Protein AF-0000000082131323 (afdb_homodimer)

Sequence (1550 aa):
MKVPANLNISYGDMDPPDTPPTMSIDKLFPALLECFGIILCGYIAGRANIITSTQAKGLGNFVSKFALPALLFKNMVLLDFGNVIWPFLWSILIAKVSVFFIVCVITLLVASPDTRFSKAGLFSIFATQSNDFALGYPIVEALYKNTHPEYLQYIYLVAPVSLMLLNPIGFAFCEIQKWRDQRDRQQNKLQIVGVVILQVLKNPIVFMVVIGIIFHFILAQKIPAFMEQFVDGLANSFGGAALFYLGLSMVGQLGKLTRSTVVALILLITAKLLVMPLICREMVELLYADHTNTGLNQSSLSNYAFLYGVFPTAPSVAIYAAHYNMELQVVTSGMVLSTFLSAPIMYVSAWLLTIPWMDPKPLMDSLQNVSFNVSIISLVTLILACVGMILWNFVVRQDSFIGHVLTFTLLYGSLYSTYVWPGLIAFSLVLMKRGGELKVAPGFLVIAGWGVPGLVAAVLLITGKRMPDTIDSAFFYGTPQVRRTGESRHSESPLVEHDFVILTLFLTSAEHLHLSCACLQHSAEWGLIDGPQSRHMGFEVPGQCGTGCESTGCLLAQEEQQRQLADRQVARHVLLCLLLTVSLLANLSSCLWWLFNRVPGRLYLELQFFCAVVNYGQGFISFGIFGLDKHLIILPFKKRMSSLWHSMKPEEQPQLVVSDDIMMTCTQFTKYHKEQCVRDIVQKKRCGERMVADTFLGSELVEWLLQVGLSQDRGEALLYGGRLQQGGVLQHITQEYGFQDDELHYRPVSRALLRHRMTEVGYLPTKPETRSLPTMKVPANLNISYGDMDPPDTPPTMSIDKLFPALLECFGIILCGYIAGRANIITSTQAKGLGNFVSKFALPALLFKNMVLLDFGNVIWPFLWSILIAKVSVFFIVCVITLLVASPDTRFSKAGLFSIFATQSNDFALGYPIVEALYKNTHPEYLQYIYLVAPVSLMLLNPIGFAFCEIQKWRDQRDRQQNKLQIVGVVILQVLKNPIVFMVVIGIIFHFILAQKIPAFMEQFVDGLANSFGGAALFYLGLSMVGQLGKLTRSTVVALILLITAKLLVMPLICREMVELLYADHTNTGLNQSSLSNYAFLYGVFPTAPSVAIYAAHYNMELQVVTSGMVLSTFLSAPIMYVSAWLLTIPWMDPKPLMDSLQNVSFNVSIISLVTLILACVGMILWNFVVRQDSFIGHVLTFTLLYGSLYSTYVWPGLIAFSLVLMKRGGELKVAPGFLVIAGWGVPGLVAAVLLITGKRMPDTIDSAFFYGTPQVRRTGESRHSESPLVEHDFVILTLFLTSAEHLHLSCACLQHSAEWGLIDGPQSRHMGFEVPGQCGTGCESTGCLLAQEEQQRQLADRQVARHVLLCLLLTVSLLANLSSCLWWLFNRVPGRLYLELQFFCAVVNYGQGFISFGIFGLDKHLIILPFKKRMSSLWHSMKPEEQPQLVVSDDIMMTCTQFTKYHKEQCVRDIVQKKRCGERMVADTFLGSELVEWLLQVGLSQDRGEALLYGGRLQQGGVLQHITQEYGFQDDELHYRPVSRALLRHRMTEVGYLPTKPETRSLPT

Nearest PDB structures (foldseek):
  8u58-assembly1_C  TM=8.741E-01  e=3.862E-45  Homo sapiens
  8z8z-assembly1_B  TM=8.839E-01  e=7.883E-44  Homo sapiens
  8u5v-assembly1_A  TM=8.794E-01  e=1.775E-43  Homo sapiens
  8u5q-assembly1_C  TM=9.112E-01  e=1.452E-39  Homo sapiens
  8u56-assembly1_A  TM=8.583E-01  e=7.990E-41  Homo sapiens

Foldseek 3Di:
DPLDQPLCLVPPPPDQPPDPALKDLVLQLVLLCLLVVLLQVLQVCDVVPVDDPVNLVVLVCLQQPFLVLLQLLLLLLQDDPVPDDVLLLVLLLVLLVVLLVVQLVVLLVPPDPLFSLLRSLLLSLQQRAFALPQRNLSNCCRMPCVPPVNLNSVSSVNNCSSLPPRNLSSQLSLVVSVCVVVVVPPDDSVNSSVVSVVVSCPRSSNVSSVVSNVNSVVVVSDDDPVCVVVSCVSNVVNHSSVSSSSSNLLHPLQDDADPVLVVSLVVSLCSQQPVSLVSSLVSLCVRVVPPDPPPVVSLSSSLSSSLVSRGHGHPVSLVVCVVSVHPNNSSSNSRSVSNVVSSVSSSLSNCVSRLVSDDPVVLLVVLLVLLLSLLVVLCVQLVQQSVLSVQLLPCLPPPDPVSVLVSLLSNQLSLLLLLCVLLVLLVQLVCCVVPVDRPDDVVVSCCRSRVVSSVLSVVCVVPFDARPPDSDSQARRHLVSLVSSLVSNCVCVVCVVSLVVLVVCLVVVVVCVVVVVPPVVPVVVPDPVPDPPPPPPPPPQLDAPPDAPALPFWQQNVVVVVVLVVCPVSNLSSVLSVLSVVLSVLSNVLSVCVVVPSNDDSVSSSSSSVNSNCSSNSSVVVCVSPVPDCSPHVVVVVVVVVVVVDVVPDDPPPPPPQDPVLLVLLVCCVVPPVVVLLVPFWDWDDTHPRYIYTKGFLLSQLVVCCVVPVDVDSSRSQVSQQSCVVLPQKAFSNNPDGRDNDRGIMHGDDPVVSVVSCVVSVNDDDPDPPPPDDD/DPLDQPLCLVPPPPDQPPDPALKPLVLQLVLLCLLVVLLQVLQVCDVVPVDDPVNLVVLVCLQQPFLVLLQLLLLLLQDDPVPDDVLLLVLLLVLLVVLLVVQLVVLLVPPDPLFSLLCSLLLSLQQRAFALPQRNLSNCCRIPCVPPVNLNSVSSVNNCSSLVPRNLSSQLSLVVSVCVVVVVPPDDSVVSSVVSVVVSCPRSSNVSSVVSNVNSVVVVSDDDPVCVVVSCVSNVVNHSSVSSSSSNLLHPLQDDDDPVLVVSLVVSLCSQQPVSLVSSLVSLCVRVVPPDPPPSVSLSSSLSSSLVSRGGGHCVSLVVCVVSVHPNNSSSNSRSVSNVVSSVSNSLSNCVSRLVSDDVVVLLVVLLVLLLSLLVVLCVQLVQQSVLSVQLLPCLPPPDPVSCLVSLLSNQLSLLLLLCVLLVLLVQLVCCVVPVDRPDDVVVSCCRSRVVSSVLSVVCVVPFDARPPDSDSQARRHLVSLVSSLVSNCVCVVCVVSLVVLVVCLVVVVVCVVVVVPPVVPVVPPDPVPDPPPPPPPPPQLDAPPDFPALVFWQQNVVVVVVLVVCPVSNLSSVLSVLSVVLSVLSNVLSVCVVVPSNDDSVSSSSSSVNSNCSSNSSVVVCVSPVPDCSPHVVVVVVVVVVVVDVVPDDPPPPPPQDPVLLVLLVVCVVPPVVVLLVPFWDWDGTHPRYIYTKGFLLSQLVVCCVVPVDVDSSRSQVSQQSNVVLPQKAFSNNPDGRDNDRGIMHGDDPVVSVVSCVVSVNDDDPPPPPPDDD

Solvent-accessible surface area (backbone atoms only — not comparable to full-atom values): 81586 Å² total; per-residue (Å²): 132,81,73,74,78,66,81,53,49,72,66,70,85,71,68,74,73,91,64,73,73,75,55,40,67,84,35,45,59,19,34,49,41,21,48,53,49,37,18,46,50,18,28,50,33,31,71,68,54,72,30,41,74,64,14,43,47,23,40,46,47,46,32,58,70,46,13,41,36,30,38,41,27,54,52,37,20,54,54,67,77,88,75,62,62,60,52,53,56,50,15,47,50,51,30,41,52,48,52,25,47,52,46,24,52,53,30,55,71,69,43,56,85,88,54,16,42,39,48,19,14,54,52,15,43,48,36,51,35,50,28,44,67,55,54,37,40,58,44,47,44,48,28,22,51,89,68,42,52,73,62,58,56,47,55,68,65,50,51,51,52,43,55,69,58,49,39,41,56,21,46,45,27,36,50,50,39,50,37,63,70,63,68,50,79,78,70,53,72,64,54,52,52,52,50,35,52,50,53,43,56,66,33,53,66,54,39,26,46,53,52,10,46,55,42,17,65,74,43,67,45,49,73,57,70,65,49,40,46,30,40,46,36,32,24,50,16,22,48,33,48,40,28,22,43,51,15,35,66,48,53,82,38,75,62,93,73,50,70,70,46,47,54,52,39,52,52,42,44,43,41,20,54,49,50,35,12,51,40,18,21,51,32,25,53,64,55,41,61,76,69,55,90,54,67,68,62,49,53,44,52,23,50,47,32,26,56,60,23,29,39,27,39,30,73,64,54,42,51,54,20,56,72,67,70,44,66,49,66,52,47,39,31,36,36,49,51,30,48,62,51,26,55,62,50,47,55,52,48,53,46,64,68,43,55,83,76,51,60,67,73,64,41,53,58,48,47,47,50,49,36,38,54,38,13,62,72,8,34,87,65,31,44,58,34,20,50,16,41,52,48,38,70,56,39,66,80,42,98,43,70,66,51,46,52,54,32,45,46,39,22,47,20,39,49,45,17,64,64,38,39,50,55,52,53,53,50,47,53,52,44,22,69,74,60,73,51,71,83,67,60,68,66,59,54,48,42,59,29,46,45,50,25,39,49,54,42,49,52,45,65,71,70,44,53,78,41,81,97,51,79,43,78,78,46,28,37,36,67,66,43,39,50,50,58,38,46,68,59,51,79,49,57,81,44,59,63,46,49,54,48,49,53,49,46,51,61,51,46,63,57,48,63,64,55,61,69,58,57,70,60,59,70,64,68,63,74,72,84,68,78,74,80,71,76,76,66,82,72,71,70,58,45,66,55,66,90,65,50,55,63,91,66,23,51,55,54,47,52,47,51,50,59,64,66,63,67,77,57,61,67,60,51,49,51,49,37,57,58,49,46,52,44,50,50,47,45,43,51,50,34,49,44,58,73,72,36,86,53,60,56,69,66,49,53,53,48,49,46,50,37,40,48,42,69,34,32,46,20,46,54,51,36,71,74,48,58,79,35,53,77,80,38,48,49,51,49,49,50,52,51,47,48,54,51,46,72,69,43,80,79,72,68,65,78,72,79,69,51,70,66,35,48,49,52,37,50,33,38,60,74,72,42,42,67,61,49,46,69,70,57,49,40,81,39,69,30,43,99,55,25,35,34,65,31,30,40,30,40,54,52,34,50,47,32,44,62,65,48,65,20,93,46,67,65,50,20,40,52,51,47,34,32,27,36,74,60,44,46,32,42,35,48,62,66,76,54,76,70,49,80,36,89,44,55,28,26,75,47,55,66,70,58,39,49,52,49,36,36,70,68,65,76,45,84,78,74,79,77,79,76,78,72,85,124,131,80,74,75,79,66,81,54,47,70,65,70,85,70,72,74,72,89,63,74,72,76,52,40,68,84,36,44,59,19,33,48,42,22,50,53,49,37,18,47,51,18,26,50,32,30,72,67,55,72,30,41,76,65,15,42,48,22,41,44,46,46,32,58,70,46,13,42,36,30,38,41,27,54,52,36,18,55,54,67,77,86,74,60,63,61,50,53,56,51,15,47,49,53,30,40,52,50,51,26,48,52,44,24,52,52,32,55,70,69,42,55,86,89,53,18,41,40,47,20,13,52,51,15,43,48,36,49,35,49,28,42,68,58,54,38,41,57,44,48,45,48,29,22,52,88,68,43,53,73,61,58,57,47,56,69,66,49,52,51,51,41,54,69,58,49,39,44,55,22,46,45,28,37,51,52,38,49,37,64,69,62,68,50,77,79,71,53,72,65,56,51,52,53,52,34,52,51,54,41,56,65,32,53,66,54,38,26,45,53,52,10,47,56,42,17,66,73,46,68,46,47,72,57,71,64,51,39,46,31,39,46,36,32,24,49,16,22,47,31,47,39,27,21,43,53,15,36,66,48,54,82,39,75,64,92,74,49,70,70,47,48,53,52,37,54,54,43,43,42,39,19,55,47,49,36,12,52,41,18,20,51,34,26,54,64,55,39,62,77,71,55,91,54,68,68,62,48,52,44,51,22,52,49,32,25,55,58,24,30,38,27,38,29,72,65,55,40,52,51,21,56,74,68,68,45,68,51,66,53,45,40,31,38,35,48,52,28,50,63,51,26,55,62,51,47,55,52,50,53,46,63,68,42,55,83,74,49,59,66,72,63,42,53,58,48,48,47,49,48,37,37,54,38,13,63,72,8,35,87,64,30,45,58,35,19,51,16,42,51,49,38,70,57,38,66,78,41,98,42,72,66,52,47,53,54,32,45,46,40,22,45,20,39,48,45,17,64,63,40,39,49,56,52,51,53,50,47,52,52,42,23,68,73,60,72,50,71,82,68,61,67,65,59,53,49,42,58,30,45,46,52,25,38,49,54,43,48,50,45,67,72,71,45,54,78,42,81,97,51,77,42,78,78,45,27,36,36,66,66,44,40,50,49,57,38,47,68,57,50,78,48,56,81,44,58,63,46,50,52,47,46,52,49,46,50,60,51,47,64,57,46,63,63,55,61,68,56,56,68,62,59,70,64,68,62,75,72,84,70,77,76,81,71,77,72,68,81,72,71,70,57,45,65,56,66,90,63,49,56,63,92,66,23,49,54,52,48,51,48,52,50,58,65,64,62,68,78,57,59,68,61,51,46,51,50,36,56,59,50,46,53,42,51,52,47,47,43,50,51,35,48,44,58,74,73,36,85,53,59,54,71,66,49,53,54,47,49,47,50,35,40,48,41,68,35,34,45,20,46,54,51,34,71,75,46,59,78,35,53,79,80,38,48,49,52,50,49,50,50,51,48,48,55,51,46,72,70,44,80,81,73,69,64,77,71,78,68,50,71,65,34,48,49,51,36,51,33,38,60,74,73,43,40,68,60,49,48,70,71,57,50,40,81,39,69,29,43,97,55,25,36,32,66,30,29,39,30,40,53,51,35,52,46,31,45,61,64,47,66,21,92,47,68,67,50,19,41,51,52,46,34,33,27,36,74,58,46,48,32,42,35,48,64,66,79,55,76,69,49,81,36,88,43,54,27,27,75,48,57,67,69,58,41,50,52,48,37,37,70,69,65,76,45,82,79,74,79,78,78,78,78,73,86,125

Secondary structure (DSSP, 8-state):
----SS------S--------SS-GGGHHHHHHHHHHHHHHHHHHHHTTSS-HHHHHHHHHHIIIIIHHHHHHHHHHH--GGG--HHHHHHHHHHHHHHHHHHHHHHHHHS-TTTHHHHHHHHHHHHH-B-IIIIIHHHHHHHHTTT-GGGGGHHHHHHHIIIIIIHHHHHHHHHHHHHHHHT-TT--HHHHHHHHHHHHHH-HHHHHHHHHHHHHHHTTT---HHHHHHHHHHHHTHHHHHHHHHHHHTTT------HHHHHHHHHHHHIIIIIHHHHHHHHHHHHHTTT---HHHHHHHHHHHHHHHTPPBPTHHHHHHHHHT-SHHHHHHHHHHHHHHHHHHHHHHHHHHHGGGS-HHHHHHHHHHHHHHHHHHTTTTSHHHHHHHHHHHHHTTS--HHHHHHHHHHHHHHHHHHHHHHHHHHHHHHHHHHHSS--S-HHHHHIIIIIHHHHHHHHHHHH--PPTT---GGGTTHHHHHHHHHHHHHTTGGGHHHHHHHHHHHHHHHHHTTTHHHHTTGGG------------------EE--S---TTT-HHHHHHHHHHHS---HHHHHHHHHHHHHHHHHHHHHHHHHHH-SS--HHHHHHHHHHHHHHHHHHHHHIIIIIT-IIIIIHHHHHHHHHHHHHHS-S--------HHHHHHHHHHHHHTHHHHHHHH-EEEE-SSSEEEEEEEHHHHHHHHHHHTS-SSHHHHHHHHHHHHHTTSEEESSS-S---SSS-EEEEPPHHHHHHHHHHTTSS-----------/----SS------S--------SS-GGGHHHHHHHHHHHHHHHHHHHHTTSS-HHHHHHHHHHIIIIIHHHHHHHHHHH--GGG--HHHHHHHHHHHHHHHHHHHHHHHHHS-TTTHHHHHHHHHHHHH-B-IIIIIHHHHHHHHTTT-GGGGGHHHHHHHIIIIIIHHHHHHHHHHHHHHHHT-TT--HHHHHHHHHHHHHH-HHHHHHHHHHHHHHHTTT---HHHHHHHHHHHHTHHHHHHHHHHHHTTT------HHHHHHHHHHHHIIIIIHHHHHHHHHHHHHTTT---HHHHHHHHHHHHHHHTPPBPTHHHHHHHHHT-SHHHHHHHHHHHHHHHHHHHHHHHHHHHGGGS-HHHHHHHHHHHHHHHHHHTTTTSHHHHHHHHHHHHHTTS--HHHHHHHHHHHHHHHHHHHHHHHHHHHHHHHHHHHSS--S-HHHHHIIIIIHHHHHHHHHHHH--PPTT---GGGTTHHHHHHHHHHHHHTTGGGHHHHHHHHHHHHHHHHHHHHHHHHTTGGG------------------EE--S---TTT-HHHHHHHHHHHS---HHHHHHHHHHHHHHHHHHHHHHHHHHH-SS--HHHHHHHHHHHHHHHHHHHHHIIIIIT-IIIIIHHHHHHHHHHHHHHS-S--------HHHHHHHHHHHHHTHHHHHHHH-EEEE-SSSEEEEEEEHHHHHHHHHHHTS-SSHHHHHHHHHHHHHTTSEEESSS-S---SSS-EEEEPPHHHHHHHHHHTTSS-----------

pLDDT: mean 80.76, std 19.0, range [19.61, 98.25]

Organism: Oncorhynchus tshawytscha (NCBI:txid74940)

Structure (mmCIF, N/CA/C/O backbone):
data_AF-0000000082131323-model_v1
#
loop_
_entity.id
_entity.type
_entity.pdbx_description
1 polymer 'DEP domain-containing protein'
#
loop_
_atom_site.group_PDB
_atom_site.id
_atom_site.type_symbol
_atom_site.label_atom_id
_atom_site.label_alt_id
_atom_site.label_comp_id
_atom_site.label_asym_id
_atom_site.label_entity_id
_atom_site.label_seq_id
_atom_site.pdbx_PDB_ins_code
_atom_site.Cartn_x
_atom_site.Cartn_y
_atom_site.Cartn_z
_atom_site.occupancy
_atom_site.B_iso_or_equiv
_atom_site.auth_seq_id
_atom_site.auth_comp_id
_atom_site.auth_asym_id
_atom_site.auth_atom_id
_atom_site.pdbx_PDB_model_num
ATOM 1 N N . MET A 1 1 ? 35.719 58.781 8.688 1 19.61 1 MET A N 1
ATOM 2 C CA . MET A 1 1 ? 35.969 57.531 9.375 1 19.61 1 MET A CA 1
ATOM 3 C C . MET A 1 1 ? 35.344 56.344 8.609 1 19.61 1 MET A C 1
ATOM 5 O O . MET A 1 1 ? 34.125 56.344 8.375 1 19.61 1 MET A O 1
ATOM 9 N N . LYS A 1 2 ? 36.156 55.875 7.625 1 24.67 2 LYS A N 1
ATOM 10 C CA . LYS A 1 2 ? 35.938 54.812 6.648 1 24.67 2 LYS A CA 1
ATOM 11 C C . LYS A 1 2 ? 35.469 53.531 7.328 1 24.67 2 LYS A C 1
ATOM 13 O O . LYS A 1 2 ? 36.188 52.969 8.148 1 24.67 2 LYS A O 1
ATOM 18 N N . VAL A 1 3 ? 34.219 53.531 7.695 1 27.92 3 VAL A N 1
ATOM 19 C CA . VAL A 1 3 ? 33.625 52.375 8.289 1 27.92 3 VAL A CA 1
ATOM 20 C C . VAL A 1 3 ? 33.969 51.125 7.465 1 27.92 3 VAL A C 1
ATOM 22 O O . VAL A 1 3 ? 33.719 51.094 6.258 1 27.92 3 VAL A O 1
ATOM 25 N N . PRO A 1 4 ? 35.188 50.469 7.766 1 27.73 4 PRO A N 1
ATOM 26 C CA . PRO A 1 4 ? 35.719 49.281 7.051 1 27.73 4 PRO A CA 1
ATOM 27 C C . PRO A 1 4 ? 34.625 48.312 6.641 1 27.73 4 PRO A C 1
ATOM 29 O O . PRO A 1 4 ? 33.625 48.125 7.367 1 27.73 4 PRO A O 1
ATOM 32 N N . ALA A 1 5 ? 34.438 48.094 5.445 1 32.84 5 ALA A N 1
ATOM 33 C CA . ALA A 1 5 ? 33.562 47.344 4.551 1 32.84 5 ALA A CA 1
ATOM 34 C C . ALA A 1 5 ? 33.438 45.875 4.977 1 32.84 5 ALA A C 1
ATOM 36 O O . ALA A 1 5 ? 32.656 45.125 4.406 1 32.84 5 ALA A O 1
ATOM 37 N N . ASN A 1 6 ? 34.688 45.281 5.375 1 31.05 6 ASN A N 1
ATOM 38 C CA . ASN A 1 6 ? 34.719 43.875 5.742 1 31.05 6 ASN A CA 1
ATOM 39 C C . ASN A 1 6 ? 33.781 43.594 6.914 1 31.05 6 ASN A C 1
ATOM 41 O O . ASN A 1 6 ? 33.938 44.156 7.988 1 31.05 6 ASN A O 1
ATOM 45 N N . LEU A 1 7 ? 32.594 43.469 6.734 1 34.78 7 LEU A N 1
ATOM 46 C CA . LEU A 1 7 ? 31.828 42.906 7.844 1 34.78 7 LEU A CA 1
ATOM 47 C C . LEU A 1 7 ? 32.656 41.938 8.664 1 34.78 7 LEU A C 1
ATOM 49 O O . LEU A 1 7 ? 32.812 40.781 8.289 1 34.78 7 LEU A O 1
ATOM 53 N N . ASN A 1 8 ? 33.875 42.312 9.141 1 32.25 8 ASN A N 1
ATOM 54 C CA . ASN A 1 8 ? 34.75 41.625 10.078 1 32.25 8 ASN A CA 1
ATOM 55 C C . ASN A 1 8 ? 33.938 41.062 11.266 1 32.25 8 ASN A C 1
ATOM 57 O O . ASN A 1 8 ? 33.625 41.812 12.203 1 32.25 8 ASN A O 1
ATOM 61 N N . ILE A 1 9 ? 32.875 40.344 11.031 1 37.09 9 ILE A N 1
ATOM 62 C CA . ILE A 1 9 ? 32.531 39.531 12.211 1 37.09 9 ILE A CA 1
ATOM 63 C C . ILE A 1 9 ? 33.812 39.062 12.906 1 37.09 9 ILE A C 1
ATOM 65 O 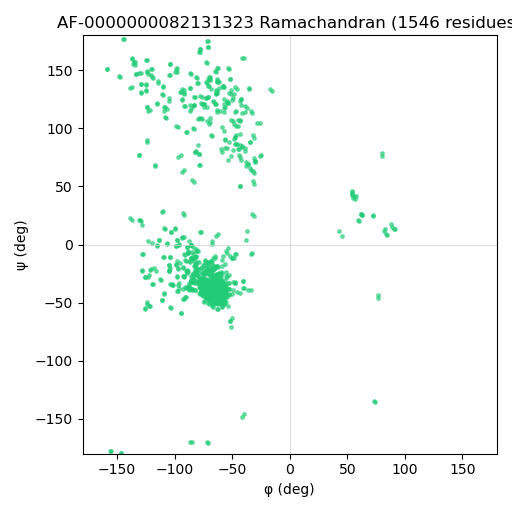O . ILE A 1 9 ? 34.625 38.344 12.312 1 37.09 9 ILE A O 1
ATOM 69 N N . SER A 1 10 ? 34.562 39.938 13.531 1 34.53 10 SER A N 1
ATOM 70 C CA . SER A 1 10 ? 35.719 39.531 14.305 1 34.53 10 SER A CA 1
ATOM 71 C C . SER A 1 10 ? 35.531 38.156 14.93 1 34.53 10 SER A C 1
ATOM 73 O O . SER A 1 10 ? 34.656 37.969 15.781 1 34.53 10 SER A O 1
ATOM 75 N N . TYR A 1 11 ? 35.625 37.125 14.102 1 35.34 11 TYR A N 1
ATOM 76 C CA . TYR A 1 11 ? 35.625 35.781 14.648 1 35.34 11 TYR A CA 1
ATOM 77 C C . TYR A 1 11 ? 36.75 35.594 15.68 1 35.34 11 TYR A C 1
ATOM 79 O O . TYR A 1 11 ? 37.875 36.031 15.453 1 35.34 11 TYR A O 1
ATOM 87 N N . GLY A 1 12 ? 36.656 35.938 16.922 1 32.91 12 GLY A N 1
ATOM 88 C CA . GLY A 1 12 ? 37.719 35.438 17.797 1 32.91 12 GLY A CA 1
ATOM 89 C C . GLY A 1 12 ? 38.5 34.281 17.188 1 32.91 12 GLY A C 1
ATOM 90 O O . GLY A 1 12 ? 38.031 33.625 16.266 1 32.91 12 GLY A O 1
ATOM 91 N N . ASP A 1 13 ? 39.906 34.312 17.25 1 35.41 13 ASP A N 1
ATOM 92 C CA . ASP A 1 13 ? 41 33.438 16.875 1 35.41 13 ASP A CA 1
ATOM 93 C C . ASP A 1 13 ? 40.594 31.969 17.031 1 35.41 13 ASP A C 1
ATOM 95 O O . ASP A 1 13 ? 41.438 31.094 17.188 1 35.41 13 ASP A O 1
ATOM 99 N N . MET A 1 14 ? 39.438 31.609 17.594 1 35.5 14 MET A N 1
ATOM 100 C CA . MET A 1 14 ? 39.438 30.156 17.75 1 35.5 14 MET A CA 1
ATOM 101 C C . MET A 1 14 ? 39.375 29.453 16.406 1 35.5 14 MET A C 1
ATOM 103 O O . MET A 1 14 ? 38.5 29.75 15.57 1 35.5 14 MET A O 1
ATOM 107 N N . ASP A 1 15 ? 40.5 29.078 15.836 1 37.09 15 ASP A N 1
ATOM 108 C CA . ASP A 1 15 ? 40.656 28.172 14.703 1 37.09 15 ASP A CA 1
ATOM 109 C C . ASP A 1 15 ? 39.469 27.188 14.617 1 37.09 15 ASP A C 1
ATOM 111 O O . ASP A 1 15 ? 39.125 26.562 15.609 1 37.09 15 ASP A O 1
ATOM 115 N N . PRO A 1 16 ? 38.562 27.375 13.719 1 44.47 16 PRO A N 1
ATOM 116 C CA . PRO A 1 16 ? 37.531 26.359 13.602 1 44.47 16 PRO A CA 1
ATOM 117 C C . PRO A 1 16 ? 38.094 24.938 13.672 1 44.47 16 PRO A C 1
ATOM 119 O O . PRO A 1 16 ? 39.156 24.672 13.094 1 44.47 16 PRO A O 1
ATOM 122 N N . PRO A 1 17 ? 37.938 24.219 14.711 1 42.12 17 PRO A N 1
ATOM 123 C CA . PRO A 1 17 ? 38.5 22.859 14.672 1 42.12 17 PRO A CA 1
ATOM 124 C C . PRO A 1 17 ? 38.156 22.141 13.367 1 42.12 17 PRO A C 1
ATOM 126 O O . PRO A 1 17 ? 37.156 22.422 12.727 1 42.12 17 PRO A O 1
ATOM 129 N N . ASP A 1 18 ? 39.094 21.781 12.477 1 45.31 18 ASP A N 1
ATOM 130 C CA . ASP A 1 18 ? 39.031 20.844 11.359 1 45.31 18 ASP A CA 1
ATOM 131 C C . ASP A 1 18 ? 38.094 19.688 11.68 1 45.31 18 ASP A C 1
ATOM 133 O O . ASP A 1 18 ? 38.5 18.531 11.672 1 45.31 18 ASP A O 1
ATOM 137 N N . THR A 1 19 ? 37.125 19.859 12.539 1 50.41 19 THR A N 1
ATOM 138 C CA . THR A 1 19 ? 36.375 18.672 12.922 1 50.41 19 THR A CA 1
ATOM 139 C C . THR A 1 19 ? 35.344 18.312 11.859 1 50.41 19 THR A C 1
ATOM 141 O O . THR A 1 19 ? 34.625 19.188 11.383 1 50.41 19 THR A O 1
ATOM 144 N N . PRO A 1 20 ? 35.531 17.234 11.078 1 54.41 20 PRO A N 1
ATOM 145 C CA . PRO A 1 20 ? 34.562 16.719 10.117 1 54.41 20 PRO A CA 1
ATOM 146 C C . PRO A 1 20 ? 33.125 16.875 10.586 1 54.41 20 PRO A C 1
ATOM 148 O O . PRO A 1 20 ? 32.844 16.859 11.789 1 54.41 20 PRO A O 1
ATOM 151 N N . PRO A 1 21 ? 32.281 17.359 9.656 1 60.94 21 PRO A N 1
ATOM 152 C CA . PRO A 1 21 ? 30.891 17.578 10.016 1 60.94 21 PRO A CA 1
ATOM 153 C C . PRO A 1 21 ? 30.266 16.375 10.703 1 60.94 21 PRO A C 1
ATOM 155 O O . PRO A 1 21 ? 30.453 15.242 10.266 1 60.94 21 PRO A O 1
ATOM 158 N N . THR A 1 22 ? 29.719 16.656 11.867 1 71.12 22 THR A N 1
ATOM 159 C CA . THR A 1 22 ? 29.125 15.641 12.719 1 71.12 22 THR A CA 1
ATOM 160 C C . THR A 1 22 ? 27.797 15.156 12.133 1 71.12 22 THR A C 1
ATOM 162 O O . THR A 1 22 ? 27.312 14.086 12.5 1 71.12 22 THR A O 1
ATOM 165 N N . MET A 1 23 ? 27.188 15.938 11.125 1 79.81 23 MET A N 1
ATOM 166 C CA . MET A 1 23 ? 25.969 15.484 10.477 1 79.81 23 MET A CA 1
ATOM 167 C C . MET A 1 23 ? 25.766 16.156 9.125 1 79.81 23 MET A C 1
ATOM 169 O O . MET A 1 23 ? 26.312 17.234 8.883 1 79.81 23 MET A O 1
ATOM 173 N N . SER A 1 24 ? 25.109 15.469 8.211 1 87.12 24 SER A N 1
ATOM 174 C CA . SER A 1 24 ? 24.766 16.047 6.918 1 87.12 24 SER A CA 1
ATOM 175 C C . SER A 1 24 ? 23.5 16.891 7.008 1 87.12 24 SER A C 1
ATOM 177 O O . SER A 1 24 ? 22.453 16.531 6.477 1 87.12 24 SER A O 1
ATOM 179 N N . ILE A 1 25 ? 23.641 18.109 7.496 1 88.69 25 ILE A N 1
ATOM 180 C CA . ILE A 1 25 ? 22.5 18.969 7.812 1 88.69 25 ILE A CA 1
ATOM 181 C C . ILE A 1 25 ? 21.797 19.391 6.527 1 88.69 25 ILE A C 1
ATOM 183 O O . ILE A 1 25 ? 20.594 19.641 6.531 1 88.69 25 ILE A O 1
ATOM 187 N N . ASP A 1 26 ? 22.5 19.391 5.383 1 87.5 26 ASP A N 1
ATOM 188 C CA . ASP A 1 26 ? 21.922 19.781 4.098 1 87.5 26 ASP A CA 1
ATOM 189 C C . ASP A 1 26 ? 20.922 18.734 3.6 1 87.5 26 ASP A C 1
ATOM 191 O O . ASP A 1 26 ? 20.078 19.031 2.75 1 87.5 26 ASP A O 1
ATOM 195 N N . LYS A 1 27 ? 20.984 17.594 4.195 1 92.12 27 LYS A N 1
ATOM 196 C CA . LYS A 1 27 ? 20.109 16.516 3.758 1 92.12 27 LYS A CA 1
ATOM 197 C C . LYS A 1 27 ? 18.859 16.438 4.625 1 92.12 27 LYS A C 1
ATOM 199 O O . LYS A 1 27 ? 17.953 15.656 4.352 1 92.12 27 LYS A O 1
ATOM 204 N N . LEU A 1 28 ? 18.797 17.312 5.562 1 93.06 28 LEU A N 1
ATOM 205 C CA . LEU A 1 28 ? 17.656 17.266 6.469 1 93.06 28 LEU A CA 1
ATOM 206 C C . LEU A 1 28 ? 16.375 17.719 5.758 1 93.06 28 LEU A C 1
ATOM 208 O O . LEU A 1 28 ? 15.336 17.062 5.863 1 93.06 28 LEU A O 1
ATOM 212 N N . PHE A 1 29 ? 16.484 18.781 5.008 1 93.31 29 PHE A N 1
ATOM 213 C CA . PHE A 1 29 ? 15.289 19.328 4.359 1 93.31 29 PHE A CA 1
ATOM 214 C C . PHE A 1 29 ? 14.734 18.328 3.34 1 93.31 29 PHE A C 1
ATOM 216 O O . PHE A 1 29 ? 13.547 18.031 3.35 1 93.31 29 PHE A O 1
ATOM 223 N N . PRO A 1 30 ? 15.57 17.766 2.432 1 93.69 30 PRO A N 1
ATOM 224 C CA . PRO A 1 30 ? 15.047 16.75 1.5 1 93.69 30 PRO A CA 1
ATOM 225 C C . PRO A 1 30 ? 14.414 15.562 2.211 1 93.69 30 PRO A C 1
ATOM 227 O O . PRO A 1 30 ? 13.422 15.008 1.734 1 93.69 30 PRO A O 1
ATOM 230 N N . ALA A 1 31 ? 14.969 15.242 3.309 1 95.19 31 ALA A N 1
ATOM 231 C CA . ALA A 1 31 ? 14.43 14.117 4.074 1 95.19 31 ALA A CA 1
ATOM 232 C C . ALA A 1 31 ? 13.07 14.461 4.668 1 95.19 31 ALA A C 1
ATOM 234 O O . ALA A 1 31 ? 12.164 13.625 4.676 1 95.19 31 ALA A O 1
ATOM 235 N N . LEU A 1 32 ? 12.969 15.609 5.215 1 95 32 LEU A N 1
ATOM 236 C CA . LEU A 1 32 ? 11.688 16.062 5.766 1 95 32 LEU A CA 1
ATOM 237 C C . LEU A 1 32 ? 10.641 16.172 4.668 1 95 32 LEU A C 1
ATOM 239 O O . LEU A 1 32 ? 9.477 15.836 4.879 1 95 32 LEU A O 1
ATOM 243 N N . LEU A 1 33 ? 11.102 16.688 3.547 1 93.81 33 LEU A N 1
ATOM 244 C CA . LEU A 1 33 ? 10.18 16.797 2.424 1 93.81 33 LEU A CA 1
ATOM 245 C C . LEU A 1 33 ? 9.695 15.43 1.977 1 93.81 33 LEU A C 1
ATOM 247 O O . LEU A 1 33 ? 8.539 15.266 1.581 1 93.81 33 LEU A O 1
ATOM 251 N N . GLU A 1 34 ? 10.562 14.508 1.986 1 95.69 34 GLU A N 1
ATOM 252 C CA . GLU A 1 34 ? 10.172 13.133 1.663 1 95.69 34 GLU A CA 1
ATOM 253 C C . GLU A 1 34 ? 9.094 12.625 2.617 1 95.69 34 GLU A C 1
ATOM 255 O O . GLU A 1 34 ? 8.039 12.172 2.178 1 95.69 34 GLU A O 1
ATOM 260 N N . CYS A 1 35 ? 9.328 12.711 3.896 1 95.75 35 CYS A N 1
ATOM 261 C CA . CYS A 1 35 ? 8.43 12.141 4.895 1 95.75 35 CYS A CA 1
ATOM 262 C C . CYS A 1 35 ? 7.102 12.891 4.918 1 95.75 35 CYS A C 1
ATOM 264 O O . CYS A 1 35 ? 6.043 12.289 4.707 1 95.75 35 CYS A O 1
ATOM 266 N N . PHE A 1 36 ? 7.156 14.141 4.996 1 94.5 36 PHE A N 1
ATOM 267 C CA . PHE A 1 36 ? 5.934 14.914 5.18 1 94.5 36 PHE A CA 1
ATOM 268 C C . PHE A 1 36 ? 5.254 15.18 3.842 1 94.5 36 PHE A C 1
ATOM 270 O O . PHE A 1 36 ? 4.039 15.391 3.789 1 94.5 36 PHE A O 1
ATOM 277 N N . GLY A 1 37 ? 6.062 15.242 2.73 1 94.62 37 GLY A N 1
ATOM 278 C CA . GLY A 1 37 ? 5.445 15.289 1.415 1 94.62 37 GLY A CA 1
ATOM 279 C C . GLY A 1 37 ? 4.586 14.07 1.117 1 94.62 37 GLY A C 1
ATOM 280 O O . GLY A 1 37 ? 3.475 14.203 0.6 1 94.62 37 GLY A O 1
ATOM 281 N N . ILE A 1 38 ? 5.07 12.906 1.463 1 97.62 38 ILE A N 1
ATOM 282 C CA . ILE A 1 38 ? 4.324 11.68 1.218 1 97.62 38 ILE A CA 1
ATOM 283 C C . ILE A 1 38 ? 3.117 11.609 2.152 1 97.62 38 ILE A C 1
ATOM 285 O O . ILE A 1 38 ? 2.033 11.188 1.748 1 97.62 38 ILE A O 1
ATOM 289 N N . ILE A 1 39 ? 3.297 12.008 3.412 1 96.75 39 ILE A N 1
ATOM 290 C CA . ILE A 1 39 ? 2.178 12.078 4.348 1 96.75 39 ILE A CA 1
ATOM 291 C C . ILE A 1 39 ? 1.089 12.984 3.785 1 96.75 39 ILE A C 1
ATOM 293 O O . ILE A 1 39 ? -0.096 12.648 3.834 1 96.75 39 ILE A O 1
ATOM 297 N N . LEU A 1 40 ? 1.467 14.086 3.211 1 93.69 40 LEU A N 1
ATOM 298 C CA . LEU A 1 40 ? 0.516 15.023 2.633 1 93.69 40 LEU A CA 1
ATOM 299 C C . LEU A 1 40 ? -0.211 14.406 1.445 1 93.69 40 LEU A C 1
ATOM 301 O O . LEU A 1 40 ? -1.412 14.625 1.266 1 93.69 40 LEU A O 1
ATOM 305 N N . CYS A 1 41 ? 0.486 13.664 0.617 1 96.44 41 CYS A N 1
ATOM 306 C CA . CYS A 1 41 ? -0.154 12.961 -0.489 1 96.44 41 CYS A CA 1
ATOM 307 C C . CYS A 1 41 ? -1.228 12 0.02 1 96.44 41 CYS A C 1
ATOM 309 O O . CYS A 1 41 ? -2.326 11.945 -0.535 1 96.44 41 CYS A O 1
ATOM 311 N N . GLY A 1 42 ? -0.846 11.266 1.078 1 97.19 42 GLY A N 1
ATOM 312 C CA . GLY A 1 42 ? -1.835 10.383 1.678 1 97.19 42 GLY A CA 1
ATOM 313 C C . GLY A 1 42 ? -3.041 11.125 2.225 1 97.19 42 GLY A C 1
ATOM 314 O O . GLY A 1 42 ? -4.18 10.703 2.016 1 97.19 42 GLY A O 1
ATOM 315 N N . TYR A 1 43 ? -2.785 12.203 2.883 1 94.12 43 TYR A N 1
ATOM 316 C CA . TYR A 1 43 ? -3.857 13.008 3.459 1 94.12 43 TYR A CA 1
ATOM 317 C C . TYR A 1 43 ? -4.781 13.547 2.371 1 94.12 43 TYR A C 1
ATOM 319 O O . TYR A 1 43 ? -6.004 13.492 2.508 1 94.12 43 TYR A O 1
ATOM 327 N N . ILE A 1 44 ? -4.258 14.023 1.282 1 92.5 44 ILE A N 1
ATOM 328 C CA . ILE A 1 44 ? -5.023 14.562 0.165 1 92.5 44 ILE A CA 1
ATOM 329 C C . ILE A 1 44 ? -5.836 13.445 -0.491 1 92.5 44 ILE A C 1
ATOM 331 O O . ILE A 1 44 ? -6.996 13.641 -0.85 1 92.5 44 ILE A O 1
ATOM 335 N N . ALA A 1 45 ? -5.242 12.297 -0.611 1 95.81 45 ALA A N 1
ATOM 336 C CA . ALA A 1 45 ? -5.941 11.156 -1.205 1 95.81 45 ALA A CA 1
ATOM 337 C C . ALA A 1 45 ? -7.16 10.766 -0.376 1 95.81 45 ALA A C 1
ATOM 339 O O . ALA A 1 45 ? -8.203 10.398 -0.927 1 95.81 45 ALA A O 1
ATOM 340 N N . GLY A 1 46 ? -7.004 10.781 0.931 1 92.44 46 GLY A N 1
ATOM 341 C CA . GLY A 1 46 ? -8.133 10.477 1.8 1 92.44 46 GLY A CA 1
ATOM 342 C C . GLY A 1 46 ? -9.211 11.539 1.771 1 92.44 46 GLY A C 1
ATOM 343 O O . GLY A 1 46 ? -10.398 11.227 1.67 1 92.44 46 GLY A O 1
ATOM 344 N N . ARG A 1 47 ? -8.797 12.758 1.775 1 86.56 47 ARG A N 1
ATOM 345 C CA . ARG A 1 47 ? -9.742 13.875 1.805 1 86.56 47 ARG A CA 1
ATOM 346 C C . ARG A 1 47 ? -10.508 13.977 0.489 1 86.56 47 ARG A C 1
ATOM 348 O O . ARG A 1 47 ? -11.672 14.367 0.475 1 86.56 47 ARG A O 1
ATOM 355 N N . ALA A 1 48 ? -9.836 13.656 -0.567 1 85.81 48 ALA A N 1
ATOM 356 C CA . ALA A 1 48 ? -10.453 13.711 -1.889 1 85.81 48 ALA A CA 1
ATOM 357 C C . ALA A 1 48 ? -11.195 12.414 -2.207 1 85.81 48 ALA A C 1
ATOM 359 O O . ALA A 1 48 ? -11.727 12.25 -3.307 1 85.81 48 ALA A O 1
ATOM 360 N N . ASN A 1 49 ? -11.164 11.5 -1.323 1 85.81 49 ASN A N 1
ATOM 361 C CA . ASN A 1 49 ? -11.852 10.219 -1.452 1 85.81 49 ASN A CA 1
ATOM 362 C C . ASN A 1 49 ? -11.312 9.406 -2.627 1 85.81 49 ASN A C 1
ATOM 364 O O . ASN A 1 49 ? -12.062 8.688 -3.287 1 85.81 49 ASN A O 1
ATOM 368 N N . ILE A 1 50 ? -10.141 9.695 -2.932 1 91.25 50 ILE A N 1
ATOM 369 C CA . ILE A 1 50 ? -9.453 8.812 -3.867 1 91.25 50 ILE A CA 1
ATOM 370 C C . ILE A 1 50 ? -9.305 7.422 -3.248 1 91.25 50 ILE A C 1
ATOM 372 O O . ILE A 1 50 ? -9.445 6.41 -3.938 1 91.25 50 ILE A O 1
ATOM 376 N N . ILE A 1 51 ? -8.953 7.461 -1.988 1 93.69 51 ILE A N 1
ATOM 377 C CA . ILE A 1 51 ? -8.93 6.27 -1.147 1 93.69 51 ILE A CA 1
ATOM 378 C C . ILE A 1 51 ? -9.812 6.484 0.081 1 93.69 51 ILE A C 1
ATOM 380 O O . ILE A 1 51 ? -9.539 7.363 0.902 1 93.69 51 ILE A O 1
ATOM 384 N N . THR A 1 52 ? -10.789 5.703 0.195 1 88.44 52 THR A N 1
ATOM 385 C CA . THR A 1 52 ? -11.711 5.828 1.315 1 88.44 52 THR A CA 1
ATOM 386 C C . THR A 1 52 ? -11.109 5.223 2.582 1 88.44 52 THR A C 1
ATOM 388 O O . THR A 1 52 ? -10.078 4.551 2.525 1 88.44 52 THR A O 1
ATOM 391 N N . SER A 1 53 ? -11.734 5.477 3.691 1 86.88 53 SER A N 1
ATOM 392 C CA . SER A 1 53 ? -11.25 4.988 4.977 1 86.88 53 SER A CA 1
ATOM 393 C C . SER A 1 53 ? -11.211 3.465 5.008 1 86.88 53 SER A C 1
ATOM 395 O O . SER A 1 53 ? -10.289 2.873 5.582 1 86.88 53 SER A O 1
ATOM 397 N N . THR A 1 54 ? -12.18 2.857 4.395 1 84.5 54 THR A N 1
ATOM 398 C CA . THR A 1 54 ? -12.211 1.399 4.34 1 84.5 54 THR A CA 1
ATOM 399 C C . THR A 1 54 ? -11.094 0.866 3.447 1 84.5 54 THR A C 1
ATOM 401 O O . THR A 1 54 ? -10.438 -0.123 3.787 1 84.5 54 THR A O 1
ATOM 404 N N . GLN A 1 55 ? -10.961 1.517 2.352 1 90.88 55 GLN A N 1
ATOM 405 C CA . GLN A 1 55 ? -9.891 1.124 1.436 1 90.88 55 GLN A CA 1
ATOM 406 C C . GLN A 1 55 ? -8.516 1.308 2.076 1 90.88 55 GLN A C 1
ATOM 408 O O . GLN A 1 55 ? -7.598 0.53 1.817 1 90.88 55 GLN A O 1
ATOM 413 N N . ALA A 1 56 ? -8.422 2.324 2.91 1 94.38 56 ALA A N 1
ATOM 414 C CA . ALA A 1 56 ? -7.16 2.629 3.576 1 94.38 56 ALA A CA 1
ATOM 415 C C . ALA A 1 56 ? -6.727 1.48 4.48 1 94.38 56 ALA A C 1
ATOM 417 O O . ALA A 1 56 ? -5.531 1.273 4.703 1 94.38 56 ALA A O 1
ATOM 418 N N . LYS A 1 57 ? -7.633 0.688 4.953 1 91.44 57 LYS A N 1
ATOM 419 C CA . LYS A 1 57 ? -7.312 -0.448 5.812 1 91.44 57 LYS A CA 1
ATOM 420 C C . LYS A 1 57 ? -6.492 -1.492 5.062 1 91.44 57 LYS A C 1
ATOM 422 O O . LYS A 1 57 ? -5.668 -2.188 5.656 1 91.44 57 LYS A O 1
ATOM 427 N N . GLY A 1 58 ? -6.754 -1.607 3.777 1 94.5 58 GLY A N 1
ATOM 428 C CA . GLY A 1 58 ? -5.945 -2.514 2.975 1 94.5 58 GLY A CA 1
ATOM 429 C C . GLY A 1 58 ? -4.473 -2.154 2.969 1 94.5 58 GLY A C 1
ATOM 430 O O . GLY A 1 58 ? -3.615 -3.027 3.119 1 94.5 58 GLY A O 1
ATOM 431 N N . LEU A 1 59 ? -4.219 -0.885 2.797 1 96.31 59 LEU A N 1
ATOM 432 C CA . LEU A 1 59 ? -2.846 -0.4 2.846 1 96.31 59 LEU A CA 1
ATOM 433 C C . LEU A 1 59 ? -2.25 -0.584 4.238 1 96.31 59 LEU A C 1
ATOM 435 O O . LEU A 1 59 ? -1.084 -0.96 4.375 1 96.31 59 LEU A O 1
ATOM 439 N N . GLY A 1 60 ? -3.043 -0.333 5.227 1 95.19 60 GLY A N 1
ATOM 440 C CA . GLY A 1 60 ? -2.602 -0.527 6.602 1 95.19 60 GLY A CA 1
ATOM 441 C C . GLY A 1 60 ? -2.225 -1.964 6.91 1 95.19 60 GLY A C 1
ATOM 442 O O . GLY A 1 60 ? -1.198 -2.219 7.543 1 95.19 60 GLY A O 1
ATOM 443 N N . ASN A 1 61 ? -2.998 -2.887 6.488 1 95.31 61 ASN A N 1
ATOM 444 C CA . ASN A 1 61 ? -2.727 -4.301 6.719 1 95.31 61 ASN A CA 1
ATOM 445 C C . ASN A 1 61 ? -1.488 -4.766 5.961 1 95.31 61 ASN A C 1
ATOM 447 O O . ASN A 1 61 ? -0.711 -5.578 6.469 1 95.31 61 ASN A O 1
ATOM 451 N N . PHE A 1 62 ? -1.347 -4.305 4.777 1 97.25 62 PHE A N 1
ATOM 452 C CA . PHE A 1 62 ? -0.141 -4.617 4.02 1 97.25 62 PHE A CA 1
ATOM 453 C C . PHE A 1 62 ? 1.104 -4.145 4.766 1 97.25 62 PHE A C 1
ATOM 455 O O . PHE A 1 62 ? 2.07 -4.898 4.906 1 97.25 62 PHE A O 1
ATOM 462 N N . VAL A 1 63 ? 1.045 -2.9 5.242 1 96.31 63 VAL A N 1
ATOM 463 C CA . VAL A 1 63 ? 2.188 -2.264 5.887 1 96.31 63 VAL A CA 1
ATOM 464 C C . VAL A 1 63 ? 2.479 -2.951 7.219 1 96.31 63 VAL A C 1
ATOM 466 O O . VAL A 1 63 ? 3.631 -3.277 7.516 1 96.31 63 VAL A O 1
ATOM 469 N N . SER A 1 64 ? 1.518 -3.273 7.98 1 93.56 64 SER A N 1
ATOM 470 C CA . SER A 1 64 ? 1.698 -3.736 9.352 1 93.56 64 SER A CA 1
ATOM 471 C C . SER A 1 64 ? 1.952 -5.238 9.398 1 93.56 64 SER A C 1
ATOM 473 O O . SER A 1 64 ? 2.711 -5.719 10.25 1 93.56 64 SER A O 1
ATOM 475 N N . LYS A 1 65 ? 1.389 -5.992 8.477 1 94.75 65 LYS A N 1
ATOM 476 C CA . LYS A 1 65 ? 1.437 -7.445 8.617 1 94.75 65 LYS A CA 1
ATOM 477 C C . LYS A 1 65 ? 2.459 -8.055 7.66 1 94.75 65 LYS A C 1
ATOM 479 O O . LYS A 1 65 ? 2.877 -9.203 7.844 1 94.75 65 LYS A O 1
ATOM 484 N N . PHE A 1 66 ? 2.848 -7.309 6.676 1 96.56 66 PHE A N 1
ATOM 485 C CA . PHE A 1 66 ? 3.73 -7.941 5.699 1 96.56 66 PHE A CA 1
ATOM 486 C C . PHE A 1 66 ? 5.008 -7.129 5.523 1 96.56 66 PHE A C 1
ATOM 488 O O . PHE A 1 66 ? 6.109 -7.637 5.754 1 96.56 66 PHE A O 1
ATOM 495 N N . ALA A 1 67 ? 4.93 -5.844 5.195 1 97.12 67 ALA A N 1
ATOM 496 C CA . ALA A 1 67 ? 6.102 -5.031 4.891 1 97.12 67 ALA A CA 1
ATOM 497 C C . ALA A 1 67 ? 6.941 -4.789 6.145 1 97.12 67 ALA A C 1
ATOM 499 O O . ALA A 1 67 ? 8.164 -4.953 6.121 1 97.12 67 ALA A O 1
ATOM 500 N N . LEU A 1 68 ? 6.277 -4.383 7.234 1 94.69 68 LEU A N 1
ATOM 501 C CA . LEU A 1 68 ? 6.98 -4.051 8.469 1 94.69 68 LEU A CA 1
ATOM 502 C C . LEU A 1 68 ? 7.676 -5.281 9.047 1 94.69 68 LEU A C 1
ATOM 504 O O . LEU A 1 68 ? 8.852 -5.219 9.422 1 94.69 68 LEU A O 1
ATOM 508 N N . PRO A 1 69 ? 7.004 -6.414 9.156 1 94.31 69 PRO A N 1
ATOM 509 C CA . PRO A 1 69 ? 7.688 -7.609 9.664 1 94.31 69 PRO A CA 1
ATOM 510 C C . PRO A 1 69 ? 8.922 -7.977 8.844 1 94.31 69 PRO A C 1
ATOM 512 O O . PRO A 1 69 ? 9.938 -8.383 9.398 1 94.31 69 PRO A O 1
ATOM 515 N N . ALA A 1 70 ? 8.82 -7.836 7.543 1 96.38 70 ALA A N 1
ATOM 516 C CA . ALA A 1 70 ? 9.977 -8.125 6.691 1 96.38 70 ALA A CA 1
ATOM 517 C C . ALA A 1 70 ? 11.125 -7.168 6.977 1 96.38 70 ALA A C 1
ATOM 519 O O . ALA A 1 70 ? 12.289 -7.578 7.023 1 96.38 70 ALA A O 1
ATOM 520 N N . LEU A 1 71 ? 10.805 -5.898 7.141 1 94.88 71 LEU A N 1
ATOM 521 C CA . LEU A 1 71 ? 11.805 -4.879 7.438 1 94.88 71 LEU A CA 1
ATOM 522 C C . LEU A 1 71 ? 12.5 -5.172 8.766 1 94.88 71 LEU A C 1
ATOM 524 O O . LEU A 1 71 ? 13.727 -5.105 8.852 1 94.88 71 LEU A O 1
ATOM 528 N N . LEU A 1 72 ? 11.719 -5.473 9.805 1 94.06 72 LEU A N 1
ATOM 529 C CA . LEU A 1 72 ? 12.266 -5.75 11.133 1 94.06 72 LEU A CA 1
ATOM 530 C C . LEU A 1 72 ? 13.086 -7.031 11.125 1 94.06 72 LEU A C 1
ATOM 532 O O . LEU A 1 72 ? 14.172 -7.086 11.719 1 94.06 72 LEU A O 1
ATOM 536 N N . PHE A 1 73 ? 12.555 -8.055 10.461 1 95.19 73 PHE A N 1
ATOM 537 C CA . PHE A 1 73 ? 13.273 -9.312 10.367 1 95.19 73 PHE A CA 1
ATOM 538 C C . PHE A 1 73 ? 14.648 -9.102 9.742 1 95.19 73 PHE A C 1
ATOM 540 O O . PHE A 1 73 ? 15.664 -9.539 10.297 1 95.19 73 PHE A O 1
ATOM 547 N N . LYS A 1 74 ? 14.695 -8.445 8.625 1 95.44 74 LYS A N 1
ATOM 548 C CA . LYS A 1 74 ? 15.938 -8.195 7.91 1 95.44 74 LYS A CA 1
ATOM 549 C C . LYS A 1 74 ? 16.938 -7.457 8.797 1 95.44 74 LYS A C 1
ATOM 551 O O . LYS A 1 74 ? 18.094 -7.891 8.938 1 95.44 74 LYS A O 1
ATOM 556 N N . ASN A 1 75 ? 16.484 -6.402 9.43 1 91.75 75 ASN A N 1
ATOM 557 C CA . ASN A 1 75 ? 17.406 -5.543 10.156 1 91.75 75 ASN A CA 1
ATOM 558 C C . ASN A 1 75 ? 17.844 -6.176 11.477 1 91.75 75 ASN A C 1
ATOM 560 O O . ASN A 1 75 ? 18.969 -5.961 11.945 1 91.75 75 ASN A O 1
ATOM 564 N N . MET A 1 76 ? 17 -6.996 12.07 1 93.19 76 MET A N 1
ATOM 565 C CA . MET A 1 76 ? 17.391 -7.707 13.289 1 93.19 76 MET A CA 1
ATOM 566 C C . MET A 1 76 ? 18.422 -8.789 12.992 1 93.19 76 MET A C 1
ATOM 568 O O . MET A 1 76 ? 19.344 -9.008 13.773 1 93.19 76 MET A O 1
ATOM 572 N N . VAL A 1 77 ? 18.203 -9.445 11.883 1 95.06 77 VAL A N 1
ATOM 573 C CA . VAL A 1 77 ? 19.156 -10.492 11.5 1 95.06 77 VAL A CA 1
ATOM 574 C C . VAL A 1 77 ? 20.516 -9.875 11.219 1 95.06 77 VAL A C 1
ATOM 576 O O . VAL A 1 77 ? 21.547 -10.445 11.586 1 95.06 77 VAL A O 1
ATOM 579 N N . LEU A 1 78 ? 20.547 -8.711 10.625 1 93.69 78 LEU A N 1
ATOM 580 C CA . LEU A 1 78 ? 21.781 -8.094 10.164 1 93.69 78 LEU A CA 1
ATOM 581 C C . LEU A 1 78 ? 22.406 -7.242 11.266 1 93.69 78 LEU A C 1
ATOM 583 O O . LEU A 1 78 ? 23.484 -6.688 11.086 1 93.69 78 LEU A O 1
ATOM 587 N N . LEU A 1 79 ? 21.797 -7.129 12.391 1 91.06 79 LEU A N 1
ATOM 588 C CA . LEU A 1 79 ? 22.25 -6.281 13.492 1 91.06 79 LEU A CA 1
ATOM 589 C C . LEU A 1 79 ? 23.656 -6.672 13.938 1 91.06 79 LEU A C 1
ATOM 591 O O . LEU A 1 79 ? 23.984 -7.859 13.984 1 91.06 79 LEU A O 1
ATOM 595 N N . ASP A 1 80 ? 24.484 -5.645 14.148 1 89.56 80 ASP A N 1
ATOM 596 C CA . ASP A 1 80 ? 25.828 -5.859 14.688 1 89.56 80 ASP A CA 1
ATOM 597 C C . ASP A 1 80 ? 25.922 -5.391 16.141 1 89.56 80 ASP A C 1
ATOM 599 O O . ASP A 1 80 ? 26.047 -4.195 16.406 1 89.56 80 ASP A O 1
ATOM 603 N N . PHE A 1 81 ? 26.016 -6.246 17.078 1 86.25 81 PHE A N 1
ATOM 604 C CA . PHE A 1 81 ? 26.047 -5.934 18.5 1 86.25 81 PHE A CA 1
ATOM 605 C C . PHE A 1 81 ? 27.422 -5.461 18.938 1 86.25 81 PHE A C 1
ATOM 607 O O . PHE A 1 81 ? 27.594 -4.887 20.016 1 86.25 81 PHE A O 1
ATOM 614 N N . GLY A 1 82 ? 28.391 -5.703 18.094 1 83 82 GLY A N 1
ATOM 615 C CA . GLY A 1 82 ? 29.766 -5.34 18.438 1 83 82 GLY A CA 1
ATOM 616 C C . GLY A 1 82 ? 29.984 -3.84 18.516 1 83 82 GLY A C 1
ATOM 617 O O . GLY A 1 82 ? 30.812 -3.365 19.281 1 83 82 GLY A O 1
ATOM 618 N N . ASN A 1 83 ? 29.172 -3.123 17.828 1 82.25 83 ASN A N 1
ATOM 619 C CA . ASN A 1 83 ? 29.391 -1.682 17.75 1 82.25 83 ASN A CA 1
ATOM 620 C C . ASN A 1 83 ? 28.328 -0.908 18.516 1 82.25 83 ASN A C 1
ATOM 622 O O . ASN A 1 83 ? 28.141 0.293 18.312 1 82.25 83 ASN A O 1
ATOM 626 N N . VAL A 1 84 ? 27.781 -1.474 19.531 1 88.38 84 VAL A N 1
ATOM 627 C CA . VAL A 1 84 ? 26.688 -0.808 20.25 1 88.38 84 VAL A CA 1
ATOM 628 C C . VAL A 1 84 ? 27.266 -0.015 21.422 1 88.38 84 VAL A C 1
ATOM 630 O O . VAL A 1 84 ? 28.047 -0.54 22.203 1 88.38 84 VAL A O 1
ATOM 633 N N . ILE A 1 85 ? 26.938 1.257 21.438 1 89.19 85 ILE A N 1
ATOM 634 C CA . ILE A 1 85 ? 27.266 2.113 22.578 1 89.19 85 ILE A CA 1
ATOM 635 C C . ILE A 1 85 ? 26.188 1.969 23.641 1 89.19 85 ILE A C 1
ATOM 637 O O . ILE A 1 85 ? 25.188 2.707 23.641 1 89.19 85 ILE A O 1
ATOM 641 N N . TRP A 1 86 ? 26.375 1.218 24.672 1 89.69 86 TRP A N 1
ATOM 642 C CA . TRP A 1 86 ? 25.375 0.814 25.656 1 89.69 86 TRP A CA 1
ATOM 643 C C . TRP A 1 86 ? 24.922 2.01 26.484 1 89.69 86 TRP A C 1
ATOM 645 O O . TRP A 1 86 ? 23.734 2.133 26.797 1 89.69 86 TRP A O 1
ATOM 655 N N . PRO A 1 87 ? 25.828 2.91 26.828 1 91.12 87 PRO A N 1
ATOM 656 C CA . PRO A 1 87 ? 25.359 4.07 27.594 1 91.12 87 PRO A CA 1
ATOM 657 C C . PRO A 1 87 ? 24.297 4.875 26.844 1 91.12 87 PRO A C 1
ATOM 659 O O . PRO A 1 87 ? 23.422 5.48 27.484 1 91.12 87 PRO A O 1
ATOM 662 N N . PHE A 1 88 ? 24.391 4.883 25.547 1 93.5 88 PHE A N 1
ATOM 663 C CA . PHE A 1 88 ? 23.359 5.559 24.781 1 93.5 88 PHE A CA 1
ATOM 664 C C . PHE A 1 88 ? 22 4.895 24.984 1 93.5 88 PHE A C 1
ATOM 666 O O . PHE A 1 88 ? 21 5.574 25.234 1 93.5 88 PHE A O 1
ATOM 673 N N . LEU A 1 89 ? 21.969 3.588 24.922 1 93.19 89 LEU A N 1
ATOM 674 C CA . LEU A 1 89 ? 20.719 2.846 25.094 1 93.19 89 LEU A CA 1
ATOM 675 C C . LEU A 1 89 ? 20.141 3.031 26.484 1 93.19 89 LEU A C 1
ATOM 677 O O . LEU A 1 89 ? 18.938 3.188 26.656 1 93.19 89 LEU A O 1
ATOM 681 N N . TRP A 1 90 ? 20.984 3.062 27.453 1 93.38 90 TRP A N 1
ATOM 682 C CA . TRP A 1 90 ? 20.547 3.291 28.812 1 93.38 90 TRP A CA 1
ATOM 683 C C . TRP A 1 90 ? 20.016 4.707 28.984 1 93.38 90 TRP A C 1
ATOM 685 O O . TRP A 1 90 ? 19.031 4.922 29.719 1 93.38 90 TRP A O 1
ATOM 695 N N . SER A 1 91 ? 20.656 5.621 28.344 1 94.94 91 SER A N 1
ATOM 696 C CA . SER A 1 91 ? 20.203 7.008 28.422 1 94.94 91 SER A CA 1
ATOM 697 C C . SER A 1 91 ? 18.797 7.164 27.875 1 94.94 91 SER A C 1
ATOM 699 O O . SER A 1 91 ? 17.953 7.816 28.484 1 94.94 91 SER A O 1
ATOM 701 N N . ILE A 1 92 ? 18.578 6.559 26.703 1 96 92 ILE A N 1
ATOM 702 C CA . ILE A 1 92 ? 17.266 6.66 26.078 1 96 92 ILE A CA 1
ATOM 703 C C . ILE A 1 92 ? 16.234 5.934 26.938 1 96 92 ILE A C 1
ATOM 705 O O . ILE A 1 92 ? 15.102 6.406 27.094 1 96 92 ILE A O 1
ATOM 709 N N . LEU A 1 93 ? 16.594 4.805 27.547 1 95.56 93 LEU A N 1
ATOM 710 C CA . LEU A 1 93 ? 15.695 4.055 28.406 1 95.56 93 LEU A CA 1
ATOM 711 C C . LEU A 1 93 ? 15.305 4.875 29.625 1 95.56 93 LEU A C 1
ATOM 713 O O . LEU A 1 93 ? 14.117 4.98 29.953 1 95.56 93 LEU A O 1
ATOM 717 N N . ILE A 1 94 ? 16.25 5.449 30.234 1 96.06 94 ILE A N 1
ATOM 718 C CA . ILE A 1 94 ? 15.992 6.242 31.438 1 96.06 94 ILE A CA 1
ATOM 719 C C . ILE A 1 94 ? 15.148 7.461 31.078 1 96.06 94 ILE A C 1
ATOM 721 O O . ILE A 1 94 ? 14.25 7.852 31.828 1 96.06 94 ILE A O 1
ATOM 725 N N . ALA A 1 95 ? 15.484 8.055 29.953 1 97.12 95 ALA A N 1
ATOM 726 C CA . ALA A 1 95 ? 14.703 9.211 29.5 1 97.12 95 ALA A CA 1
ATOM 727 C C . ALA A 1 95 ? 13.242 8.836 29.281 1 97.12 95 ALA A C 1
ATOM 729 O O . ALA A 1 95 ? 12.344 9.531 29.766 1 97.12 95 ALA A O 1
ATOM 730 N N . LYS A 1 96 ? 12.953 7.762 28.594 1 97.31 96 LYS A N 1
ATOM 731 C CA . LYS A 1 96 ? 11.594 7.332 28.297 1 97.31 96 LYS A CA 1
ATOM 732 C C . LYS A 1 96 ? 10.859 6.938 29.578 1 97.31 96 LYS A C 1
ATOM 734 O O . LYS A 1 96 ? 9.68 7.25 29.75 1 97.31 96 LYS A O 1
ATOM 739 N N . VAL A 1 97 ? 11.57 6.27 30.469 1 96.81 97 VAL A N 1
ATOM 740 C CA . VAL A 1 97 ? 10.969 5.863 31.734 1 96.81 97 VAL A CA 1
ATOM 741 C C . VAL A 1 97 ? 10.609 7.102 32.562 1 96.81 97 VAL A C 1
ATOM 743 O O . VAL A 1 97 ? 9.539 7.172 33.156 1 96.81 97 VAL A O 1
ATOM 746 N N . SER A 1 98 ? 11.484 8.039 32.562 1 97.38 98 SER A N 1
ATOM 747 C CA . SER A 1 98 ? 11.258 9.258 33.312 1 97.38 98 SER A CA 1
ATOM 748 C C . SER A 1 98 ? 10.047 10.023 32.812 1 97.38 98 SER A C 1
ATOM 750 O O . SER A 1 98 ? 9.164 10.398 33.594 1 97.38 98 SER A O 1
ATOM 752 N N . VAL A 1 99 ? 9.969 10.227 31.516 1 97.81 99 VAL A N 1
ATOM 753 C CA . VAL A 1 99 ? 8.852 10.969 30.938 1 97.81 99 VAL A CA 1
ATOM 754 C C . VAL A 1 99 ? 7.559 10.188 31.125 1 97.81 99 VAL A C 1
ATOM 756 O O . VAL A 1 99 ? 6.512 10.766 31.422 1 97.81 99 VAL A O 1
ATOM 759 N N . PHE A 1 100 ? 7.629 8.875 30.922 1 98.12 100 PHE A N 1
ATOM 760 C CA . PHE A 1 100 ? 6.469 8.016 31.141 1 98.12 100 PHE A CA 1
ATOM 761 C C . PHE A 1 100 ? 5.918 8.188 32.531 1 98.12 100 PHE A C 1
ATOM 763 O O . PHE A 1 100 ? 4.715 8.391 32.719 1 98.12 100 PHE A O 1
ATOM 770 N N . PHE A 1 101 ? 6.77 8.211 33.5 1 97.25 101 PHE A N 1
ATOM 771 C CA . PHE A 1 101 ? 6.363 8.281 34.906 1 97.25 101 PHE A CA 1
ATOM 772 C C . PHE A 1 101 ? 5.871 9.688 35.25 1 97.25 101 PHE A C 1
ATOM 774 O O . PHE A 1 101 ? 4.926 9.844 36.031 1 97.25 101 PHE A O 1
ATOM 781 N N . ILE A 1 102 ? 6.504 10.672 34.75 1 97.75 102 ILE A N 1
ATOM 782 C CA . ILE A 1 102 ? 6.086 12.055 35 1 97.75 102 ILE A CA 1
ATOM 783 C C . ILE A 1 102 ? 4.668 12.258 34.469 1 97.75 102 ILE A C 1
ATOM 785 O O . ILE A 1 102 ? 3.803 12.766 35.188 1 97.75 102 ILE A O 1
ATOM 789 N N . VAL A 1 103 ? 4.402 11.844 33.219 1 98 103 VAL A N 1
ATOM 790 C CA . VAL A 1 103 ? 3.086 12.016 32.625 1 98 103 VAL A CA 1
ATOM 791 C C . VAL A 1 103 ? 2.064 11.148 33.375 1 98 103 VAL A C 1
ATOM 793 O O . VAL A 1 103 ? 0.934 11.586 33.594 1 98 103 VAL A O 1
ATOM 796 N N . CYS A 1 104 ? 2.465 9.953 33.75 1 97.56 104 CYS A N 1
ATOM 797 C CA . CYS A 1 104 ? 1.589 9.039 34.469 1 97.56 104 CYS A CA 1
ATOM 798 C C . CYS A 1 104 ? 1.162 9.625 35.812 1 97.56 104 CYS A C 1
ATOM 800 O O . CYS A 1 104 ? -0.031 9.703 36.125 1 97.56 104 CYS A O 1
ATOM 802 N N . VAL A 1 105 ? 2.086 10.133 36.594 1 97 105 VAL A N 1
ATOM 803 C CA . VAL A 1 105 ? 1.83 10.641 37.938 1 97 105 VAL A CA 1
ATOM 804 C C . VAL A 1 105 ? 1.002 11.914 37.844 1 97 105 VAL A C 1
ATOM 806 O O . VAL A 1 105 ? 0.034 12.086 38.594 1 97 105 VAL A O 1
ATOM 809 N N . ILE A 1 106 ? 1.328 12.789 36.938 1 96.5 106 ILE A N 1
ATOM 810 C CA . ILE A 1 106 ? 0.585 14.031 36.781 1 96.5 106 ILE A CA 1
ATOM 811 C C . ILE A 1 106 ? -0.853 13.734 36.344 1 96.5 106 ILE A C 1
ATOM 813 O O . ILE A 1 106 ? -1.795 14.344 36.875 1 96.5 106 ILE A O 1
ATOM 817 N N . THR A 1 107 ? -1.042 12.766 35.469 1 96.88 107 THR A N 1
ATOM 818 C CA . THR A 1 107 ? -2.375 12.406 35 1 96.88 107 THR A CA 1
ATOM 819 C C . THR A 1 107 ? -3.197 11.797 36.125 1 96.88 107 THR A C 1
ATOM 821 O O . THR A 1 107 ? -4.383 12.109 36.281 1 96.88 107 THR A O 1
ATOM 824 N N . LEU A 1 108 ? -2.574 10.961 36.969 1 96.12 108 LEU A N 1
ATOM 825 C CA . LEU A 1 108 ? -3.273 10.336 38.094 1 96.12 108 LEU A CA 1
ATOM 826 C C . LEU A 1 108 ? -3.703 11.383 39.094 1 96.12 108 LEU A C 1
ATOM 828 O O . LEU A 1 108 ? -4.742 11.234 39.75 1 96.12 108 LEU A O 1
ATOM 832 N N . LEU A 1 109 ? -2.982 12.445 39.219 1 94.94 109 LEU A N 1
ATOM 833 C CA . LEU A 1 109 ? -3.246 13.469 40.219 1 94.94 109 LEU A CA 1
ATOM 834 C C . LEU A 1 109 ? -4.297 14.461 39.719 1 94.94 109 LEU A C 1
ATOM 836 O O . LEU A 1 109 ? -5.105 14.961 40.5 1 94.94 109 LEU A O 1
ATOM 840 N N . VAL A 1 110 ? -4.383 14.734 38.438 1 92.62 110 VAL A N 1
ATOM 841 C CA . VAL A 1 110 ? -5.191 15.836 37.906 1 92.62 110 VAL A CA 1
ATOM 842 C C . VAL A 1 110 ? -6.477 15.281 37.281 1 92.62 110 VAL A C 1
ATOM 844 O O . VAL A 1 110 ? -7.52 15.938 37.344 1 92.62 110 VAL A O 1
ATOM 847 N N . ALA A 1 111 ? -6.449 14.133 36.688 1 92.44 111 ALA A N 1
ATOM 848 C CA . ALA A 1 111 ? -7.59 13.602 35.969 1 92.44 111 ALA A CA 1
ATOM 849 C C . ALA A 1 111 ? -8.703 13.164 36.906 1 92.44 111 ALA A C 1
ATOM 851 O O . ALA A 1 111 ? -8.453 12.883 38.094 1 92.44 111 ALA A O 1
ATOM 852 N N . SER A 1 112 ? -9.828 13.148 36.375 1 90.5 112 SER A N 1
ATOM 853 C CA . SER A 1 112 ? -10.992 12.703 37.156 1 90.5 112 SER A CA 1
ATOM 854 C C . SER A 1 112 ? -10.867 11.242 37.562 1 90.5 112 SER A C 1
ATOM 856 O O . SER A 1 112 ? -10.367 10.414 36.781 1 90.5 112 SER A O 1
ATOM 858 N N . PRO A 1 113 ? -11.391 10.906 38.656 1 89.44 113 PRO A N 1
ATOM 859 C CA . PRO A 1 113 ? -11.25 9.547 39.188 1 89.44 113 PRO A CA 1
ATOM 860 C C . PRO A 1 113 ? -11.969 8.5 38.344 1 89.44 113 PRO A C 1
ATOM 862 O O . PRO A 1 113 ? -11.602 7.324 38.375 1 89.44 113 PRO A O 1
ATOM 865 N N . ASP A 1 114 ? -12.844 8.922 37.562 1 90.12 114 ASP A N 1
ATOM 866 C CA . ASP A 1 114 ? -13.633 7.957 36.812 1 90.12 114 ASP A CA 1
ATOM 867 C C . ASP A 1 114 ? -12.852 7.457 35.594 1 90.12 114 ASP A C 1
ATOM 869 O O . ASP A 1 114 ? -13.094 6.352 35.094 1 90.12 114 ASP A O 1
ATOM 873 N N . THR A 1 115 ? -11.922 8.297 35.094 1 92.44 115 THR A N 1
ATOM 874 C CA . THR A 1 115 ? -11.219 7.902 33.875 1 92.44 115 THR A CA 1
ATOM 875 C C . THR A 1 115 ? -9.711 8.047 34.062 1 92.44 115 THR A C 1
ATOM 877 O O . THR A 1 115 ? -8.961 8.039 33.094 1 92.44 115 THR A O 1
ATOM 880 N N . ARG A 1 116 ? -9.242 8.062 35.219 1 93.69 116 ARG A N 1
ATOM 881 C CA . ARG A 1 116 ? -7.855 8.445 35.469 1 93.69 116 ARG A CA 1
ATOM 882 C C . ARG A 1 116 ? -6.895 7.336 35.062 1 93.69 116 ARG A C 1
ATOM 884 O O . ARG A 1 116 ? -5.801 7.609 34.562 1 93.69 116 ARG A O 1
ATOM 891 N N . PHE A 1 117 ? -7.25 6.102 35.219 1 94.25 117 PHE A N 1
ATOM 892 C CA . PHE A 1 117 ? -6.324 5.016 34.906 1 94.25 117 PHE A CA 1
ATOM 893 C C . PHE A 1 117 ? -6.156 4.863 33.375 1 94.25 117 PHE A C 1
ATOM 895 O O . PHE A 1 117 ? -5.039 4.664 32.906 1 94.25 117 PHE A O 1
ATOM 902 N N . SER A 1 118 ? -7.238 4.965 32.656 1 95.25 118 SER A N 1
ATOM 903 C CA . SER A 1 118 ? -7.125 4.906 31.203 1 95.25 118 SER A CA 1
ATOM 904 C C . SER A 1 118 ? -6.293 6.066 30.672 1 95.25 118 SER A C 1
ATOM 906 O O . SER A 1 118 ? -5.461 5.875 29.781 1 95.25 118 SER A O 1
ATOM 908 N N . LYS A 1 119 ? -6.52 7.219 31.234 1 97.06 119 LYS A N 1
ATOM 909 C CA . LYS A 1 119 ? -5.758 8.398 30.828 1 97.06 119 LYS A CA 1
ATOM 910 C C . LYS A 1 119 ? -4.281 8.242 31.188 1 97.06 119 LYS A C 1
ATOM 912 O O . LYS A 1 119 ? -3.41 8.547 30.359 1 97.06 119 LYS A O 1
ATOM 917 N N . ALA A 1 120 ? -4.047 7.773 32.344 1 97.62 120 ALA A N 1
ATOM 918 C CA . ALA A 1 120 ? -2.668 7.605 32.812 1 97.62 120 ALA A CA 1
ATOM 919 C C . ALA A 1 120 ? -1.908 6.637 31.906 1 97.62 120 ALA A C 1
ATOM 921 O O . ALA A 1 120 ? -0.739 6.863 31.578 1 97.62 120 ALA A O 1
ATOM 922 N N . GLY A 1 121 ? -2.506 5.551 31.547 1 97.19 121 GLY A N 1
ATOM 923 C CA . GLY A 1 121 ? -1.868 4.57 30.672 1 97.19 121 GLY A CA 1
ATOM 924 C C . GLY A 1 121 ? -1.636 5.082 29.266 1 97.19 121 GLY A C 1
ATOM 925 O O . GLY A 1 121 ? -0.5 5.105 28.797 1 97.19 121 GLY A O 1
ATOM 926 N N . LEU A 1 122 ? -2.645 5.625 28.625 1 97.56 122 LEU A N 1
ATOM 927 C CA . LEU A 1 122 ? -2.592 6.004 27.219 1 97.56 122 LEU A CA 1
ATOM 928 C C . LEU A 1 122 ? -1.769 7.273 27.031 1 97.56 122 LEU A C 1
ATOM 930 O O . LEU A 1 122 ? -1.025 7.398 26.047 1 97.56 122 LEU A O 1
ATOM 934 N N . PHE A 1 123 ? -1.876 8.227 27.938 1 98.25 123 PHE A N 1
ATOM 935 C CA . PHE A 1 123 ? -1.143 9.484 27.812 1 98.25 123 PHE A CA 1
ATOM 936 C C . PHE A 1 123 ? 0.352 9.258 28 1 98.25 123 PHE A C 1
ATOM 938 O O . PHE A 1 123 ? 1.174 9.922 27.359 1 98.25 123 PHE A O 1
ATOM 945 N N . SER A 1 124 ? 0.681 8.359 28.906 1 98.19 124 SER A N 1
ATOM 946 C CA . SER A 1 124 ? 2.088 8.031 29.109 1 98.19 124 SER A CA 1
ATOM 947 C C . SER A 1 124 ? 2.686 7.371 27.859 1 98.19 124 SER A C 1
ATOM 949 O O . SER A 1 124 ? 3.812 7.676 27.469 1 98.19 124 SER A O 1
ATOM 951 N N . ILE A 1 125 ? 1.937 6.488 27.281 1 97.62 125 ILE A N 1
ATOM 952 C CA . ILE A 1 125 ? 2.389 5.852 26.047 1 97.62 125 ILE A CA 1
ATOM 953 C C . ILE A 1 125 ? 2.514 6.895 24.953 1 97.62 125 ILE A C 1
ATOM 955 O O . ILE A 1 125 ? 3.49 6.895 24.188 1 97.62 125 ILE A O 1
ATOM 959 N N . PHE A 1 126 ? 1.605 7.816 24.891 1 98.19 126 PHE A N 1
ATOM 960 C CA . PHE A 1 126 ? 1.594 8.891 23.906 1 98.19 126 PHE A CA 1
ATOM 961 C C . PHE A 1 126 ? 2.859 9.734 24 1 98.19 126 PHE A C 1
ATOM 963 O O . PHE A 1 126 ? 3.455 10.086 22.984 1 98.19 126 PHE A O 1
ATOM 970 N N . ALA A 1 127 ? 3.291 9.977 25.156 1 97.94 127 ALA A N 1
ATOM 971 C CA . ALA A 1 127 ? 4.398 10.898 25.391 1 97.94 127 ALA A CA 1
ATOM 972 C C . ALA A 1 127 ? 5.742 10.211 25.172 1 97.94 127 ALA A C 1
ATOM 974 O O . ALA A 1 127 ? 6.777 10.867 25.062 1 97.94 127 ALA A O 1
ATOM 975 N N . THR A 1 128 ? 5.75 8.891 25.031 1 97.12 128 THR A N 1
ATOM 976 C CA . THR A 1 128 ? 7.051 8.227 25.031 1 97.12 128 THR A CA 1
ATOM 977 C C . THR A 1 128 ? 7.219 7.355 23.781 1 97.12 128 THR A C 1
ATOM 979 O O . THR A 1 128 ? 8.344 7.066 23.375 1 97.12 128 THR A O 1
ATOM 982 N N . GLN A 1 129 ? 6.188 6.871 23.234 1 95.62 129 GLN A N 1
ATOM 983 C CA . GLN A 1 129 ? 6.316 6.004 22.078 1 95.62 129 GLN A CA 1
ATOM 984 C C . GLN A 1 129 ? 6.449 6.816 20.781 1 95.62 129 GLN A C 1
ATOM 986 O O . GLN A 1 129 ? 5.562 7.605 20.453 1 95.62 129 GLN A O 1
ATOM 991 N N . SER A 1 130 ? 7.527 6.648 20.094 1 95.38 130 SER A N 1
ATOM 992 C CA . SER A 1 130 ? 7.84 7.445 18.906 1 95.38 130 SER A CA 1
ATOM 993 C C . SER A 1 130 ? 7.598 6.652 17.625 1 95.38 130 SER A C 1
ATOM 995 O O . SER A 1 130 ? 7.602 5.418 17.656 1 95.38 130 SER A O 1
ATOM 997 N N . ASN A 1 131 ? 7.344 7.348 16.531 1 95.19 131 ASN A N 1
ATOM 998 C CA . ASN A 1 131 ? 7.266 6.758 15.195 1 95.19 131 ASN A CA 1
ATOM 999 C C . ASN A 1 131 ? 8.656 6.5 14.617 1 95.19 131 ASN A C 1
ATOM 1001 O O . ASN A 1 131 ? 9.086 7.203 13.695 1 95.19 131 ASN A O 1
ATOM 1005 N N . ASP A 1 132 ? 9.281 5.48 15.031 1 94.19 132 ASP A N 1
ATOM 1006 C CA . ASP A 1 132 ? 10.695 5.199 14.797 1 94.19 132 ASP A CA 1
ATOM 1007 C C . ASP A 1 132 ? 10.93 4.73 13.359 1 94.19 132 ASP A C 1
ATOM 1009 O O . ASP A 1 132 ? 11.867 5.184 12.695 1 94.19 132 ASP A O 1
ATOM 1013 N N . PHE A 1 133 ? 10.125 3.984 12.859 1 92.31 133 PHE A N 1
ATOM 1014 C CA . PHE A 1 133 ? 10.43 3.271 11.625 1 92.31 133 PHE A CA 1
ATOM 1015 C C . PHE A 1 133 ? 9.953 4.062 10.414 1 92.31 133 PHE A C 1
ATOM 1017 O O . PHE A 1 133 ? 10.695 4.23 9.445 1 92.31 133 PHE A O 1
ATOM 1024 N N . ALA A 1 134 ? 8.75 4.562 10.453 1 92.25 134 ALA A N 1
ATOM 1025 C CA . ALA A 1 134 ? 8.195 5.242 9.289 1 92.25 134 ALA A CA 1
ATOM 1026 C C . ALA A 1 134 ? 8.797 6.633 9.117 1 92.25 134 ALA A C 1
ATOM 1028 O O . ALA A 1 134 ? 9.117 7.047 8 1 92.25 134 ALA A O 1
ATOM 1029 N N . LEU A 1 135 ? 8.961 7.305 10.211 1 94.25 135 LEU A N 1
ATOM 1030 C CA . LEU A 1 135 ? 9.422 8.688 10.133 1 94.25 135 LEU A CA 1
ATOM 1031 C C . LEU A 1 135 ? 10.852 8.812 10.633 1 94.25 135 LEU A C 1
ATOM 1033 O O . LEU A 1 135 ? 11.688 9.453 9.992 1 94.25 135 LEU A O 1
ATOM 1037 N N . GLY A 1 136 ? 11.195 8.203 11.648 1 95.19 136 GLY A N 1
ATOM 1038 C CA . GLY A 1 136 ? 12.508 8.344 12.273 1 95.19 136 GLY A CA 1
ATOM 1039 C C . GLY A 1 136 ? 13.633 7.801 11.414 1 95.19 136 GLY A C 1
ATOM 1040 O O . GLY A 1 136 ? 14.641 8.477 11.203 1 95.19 136 GLY A O 1
ATOM 1041 N N . TYR A 1 137 ? 13.484 6.664 10.898 1 93.94 137 TYR A N 1
ATOM 1042 C CA . TYR A 1 137 ? 14.57 5.984 10.203 1 93.94 137 TYR A CA 1
ATOM 1043 C C . TYR A 1 137 ? 15 6.77 8.969 1 93.94 137 TYR A C 1
ATOM 1045 O O . TYR A 1 137 ? 16.188 7.012 8.773 1 93.94 137 TYR A O 1
ATOM 1053 N N . PRO A 1 138 ? 14.094 7.156 8.117 1 93.06 138 PRO A N 1
ATOM 1054 C CA . PRO A 1 138 ? 14.539 7.902 6.934 1 93.06 138 PRO A CA 1
ATOM 1055 C C . PRO A 1 138 ? 15.266 9.195 7.293 1 93.06 138 PRO A C 1
ATOM 1057 O O . PRO A 1 138 ? 16.188 9.602 6.59 1 93.06 138 PRO A O 1
ATOM 1060 N N . ILE A 1 139 ? 14.875 9.82 8.32 1 95.25 139 ILE A N 1
ATOM 1061 C CA . ILE A 1 139 ? 15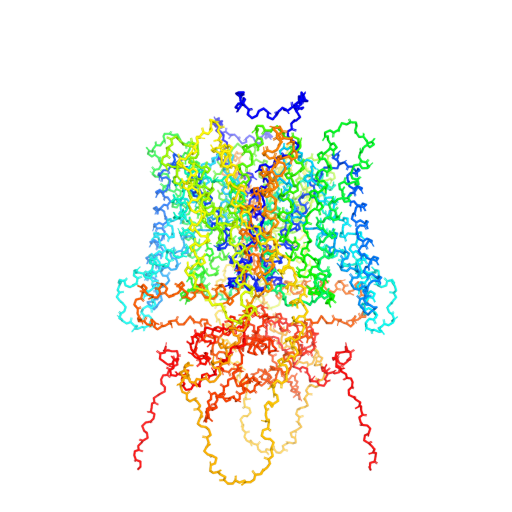.508 11.07 8.734 1 95.25 139 ILE A CA 1
ATOM 1062 C C . ILE A 1 139 ? 16.922 10.781 9.258 1 95.25 139 ILE A C 1
ATOM 1064 O O . ILE A 1 139 ? 17.875 11.461 8.875 1 95.25 139 ILE A O 1
ATOM 1068 N N . VAL A 1 140 ? 17.047 9.758 10.078 1 95.06 140 VAL A N 1
ATOM 1069 C CA . VAL A 1 140 ? 18.344 9.391 10.633 1 95.06 140 VAL A CA 1
ATOM 1070 C C . VAL A 1 140 ? 19.266 8.906 9.516 1 95.06 140 VAL A C 1
ATOM 1072 O O . VAL A 1 140 ? 20.453 9.195 9.516 1 95.06 140 VAL A O 1
ATOM 1075 N N . GLU A 1 141 ? 18.703 8.172 8.633 1 93.94 141 GLU A N 1
ATOM 1076 C CA . GLU A 1 141 ? 19.5 7.684 7.508 1 93.94 141 GLU A CA 1
ATOM 1077 C C . GLU A 1 141 ? 20.047 8.836 6.672 1 93.94 141 GLU A C 1
ATOM 1079 O O . GLU A 1 141 ? 21.219 8.844 6.297 1 93.94 141 GLU A O 1
ATOM 1084 N N . ALA A 1 142 ? 19.281 9.781 6.426 1 92 142 ALA A N 1
ATOM 1085 C CA . ALA A 1 142 ? 19.688 10.93 5.621 1 92 142 ALA A CA 1
ATOM 1086 C C . ALA A 1 142 ? 20.781 11.734 6.328 1 92 142 ALA A C 1
ATOM 1088 O O . ALA A 1 142 ? 21.703 12.219 5.688 1 92 142 ALA A O 1
ATOM 1089 N N . LEU A 1 143 ? 20.672 11.812 7.598 1 92.69 143 LEU A N 1
ATOM 1090 C CA . LEU A 1 143 ? 21.562 12.695 8.352 1 92.69 143 LEU A CA 1
ATOM 1091 C C . LEU A 1 143 ? 22.859 11.992 8.688 1 92.69 143 LEU A C 1
ATOM 1093 O O . LEU A 1 143 ? 23.922 12.617 8.727 1 92.69 143 LEU A O 1
ATOM 1097 N N . TYR A 1 144 ? 22.844 10.672 8.875 1 93.69 144 TYR A N 1
ATOM 1098 C CA . TYR A 1 144 ? 24 10.07 9.547 1 93.69 144 TYR A CA 1
ATOM 1099 C C . TYR A 1 144 ? 24.562 8.914 8.734 1 93.69 144 TYR A C 1
ATOM 1101 O O . TYR A 1 144 ? 25.609 8.367 9.07 1 93.69 144 TYR A O 1
ATOM 1109 N N . LYS A 1 145 ? 23.953 8.469 7.691 1 92 145 LYS A N 1
ATOM 1110 C CA . LYS A 1 145 ? 24.406 7.312 6.922 1 92 145 LYS A CA 1
ATOM 1111 C C . LYS A 1 145 ? 25.859 7.484 6.488 1 92 145 LYS A C 1
ATOM 1113 O O . LYS A 1 145 ? 26.641 6.531 6.52 1 92 145 LYS A O 1
ATOM 1118 N N . ASN A 1 146 ? 26.266 8.68 6.117 1 90.81 146 ASN A N 1
ATOM 1119 C CA . ASN A 1 146 ? 27.594 8.93 5.578 1 90.81 146 ASN A CA 1
ATOM 1120 C C . ASN A 1 146 ? 28.609 9.242 6.684 1 90.81 146 ASN A C 1
ATOM 1122 O O . ASN A 1 146 ? 29.812 9.078 6.496 1 90.81 146 ASN A O 1
ATOM 1126 N N . THR A 1 147 ? 28.188 9.695 7.852 1 89.81 147 THR A N 1
ATOM 1127 C CA . THR A 1 147 ? 29.078 10.102 8.93 1 89.81 147 THR A CA 1
ATOM 1128 C C . THR A 1 147 ? 29.125 9.039 10.023 1 89.81 147 THR A C 1
ATOM 1130 O O . THR A 1 147 ? 30.188 8.523 10.352 1 89.81 147 THR A O 1
ATOM 1133 N N . HIS A 1 148 ? 27.922 8.68 10.516 1 91.31 148 HIS A N 1
ATOM 1134 C CA . HIS A 1 148 ? 27.812 7.684 11.578 1 91.31 148 HIS A CA 1
ATOM 1135 C C . HIS A 1 148 ? 26.781 6.621 11.234 1 91.31 148 HIS A C 1
ATOM 1137 O O . HIS A 1 148 ? 25.703 6.574 11.844 1 91.31 148 HIS A O 1
ATOM 1143 N N . PRO A 1 149 ? 27.188 5.695 10.344 1 90.19 149 PRO A N 1
ATOM 1144 C CA . PRO A 1 149 ? 26.234 4.66 9.945 1 90.19 149 PRO A CA 1
ATOM 1145 C C . PRO A 1 149 ? 25.812 3.764 11.109 1 90.19 149 PRO A C 1
ATOM 1147 O O . PRO A 1 149 ? 24.734 3.172 11.078 1 90.19 149 PRO A O 1
ATOM 1150 N N . GLU A 1 150 ? 26.547 3.738 12.172 1 89.19 150 GLU A N 1
ATOM 1151 C CA . GLU A 1 150 ? 26.25 2.893 13.328 1 89.19 150 GLU A CA 1
ATOM 1152 C C . GLU A 1 150 ? 25.031 3.41 14.086 1 89.19 150 GLU A C 1
ATOM 1154 O O . GLU A 1 150 ? 24.391 2.664 14.836 1 89.19 150 GLU A O 1
ATOM 1159 N N . TYR A 1 151 ? 24.672 4.73 13.953 1 93.06 151 TYR A N 1
ATOM 1160 C CA . TYR A 1 151 ? 23.531 5.312 14.656 1 93.06 151 TYR A CA 1
ATOM 1161 C C . TYR A 1 151 ? 22.219 4.738 14.133 1 93.06 151 TYR A C 1
ATOM 1163 O O . TYR A 1 151 ? 21.203 4.762 14.836 1 93.06 151 TYR A O 1
ATOM 1171 N N . LEU A 1 152 ? 22.266 4.215 12.898 1 92.75 152 LEU A N 1
ATOM 1172 C CA . LEU A 1 152 ? 21.047 3.734 12.258 1 92.75 152 LEU A CA 1
ATOM 1173 C C . LEU A 1 152 ? 20.484 2.521 12.992 1 92.75 152 LEU A C 1
ATOM 1175 O O . LEU A 1 152 ? 19.266 2.359 13.094 1 92.75 152 LEU A O 1
ATOM 1179 N N . GLN A 1 153 ? 21.297 1.712 13.547 1 91.31 153 GLN A N 1
ATOM 1180 C CA . GLN A 1 153 ? 20.859 0.475 14.188 1 91.31 153 GLN A CA 1
ATOM 1181 C C . GLN A 1 153 ? 20.141 0.762 15.5 1 91.31 153 GLN A C 1
ATOM 1183 O O . GLN A 1 153 ? 19.359 -0.066 15.977 1 91.31 153 GLN A O 1
ATOM 1188 N N . TYR A 1 154 ? 20.344 1.95 16.109 1 92.88 154 TYR A N 1
ATOM 1189 C CA . TYR A 1 154 ? 19.734 2.26 17.391 1 92.88 154 TYR A CA 1
ATOM 1190 C C . TYR A 1 154 ? 18.234 2.416 17.266 1 92.88 154 TYR A C 1
ATOM 1192 O O . TYR A 1 154 ? 17.5 2.213 18.25 1 92.88 154 TYR A O 1
ATOM 1200 N N . ILE A 1 155 ? 17.734 2.764 16.094 1 92.69 155 ILE A N 1
ATOM 1201 C CA . ILE A 1 155 ? 16.297 2.857 15.891 1 92.69 155 ILE A CA 1
ATOM 1202 C C . ILE A 1 155 ? 15.641 1.505 16.172 1 92.69 155 ILE A C 1
ATOM 1204 O O . ILE A 1 155 ? 14.562 1.439 16.75 1 92.69 155 ILE A O 1
ATOM 1208 N N . TYR A 1 156 ? 16.312 0.42 15.812 1 88.56 156 TYR A N 1
ATOM 1209 C CA . TYR A 1 156 ? 15.789 -0.933 15.953 1 88.56 156 TYR A CA 1
ATOM 1210 C C . TYR A 1 156 ? 16.031 -1.46 17.375 1 88.56 156 TYR A C 1
ATOM 1212 O O . TYR A 1 156 ? 15.25 -2.283 17.859 1 88.56 156 TYR A O 1
ATOM 1220 N N . LEU A 1 157 ? 17.016 -0.915 18.016 1 88.56 157 LEU A N 1
ATOM 1221 C CA . LEU A 1 157 ? 17.344 -1.399 19.344 1 88.56 157 LEU A CA 1
ATOM 1222 C C . LEU A 1 157 ? 16.5 -0.708 20.406 1 88.56 157 LEU A C 1
ATOM 1224 O O . LEU A 1 157 ? 16.219 -1.286 21.453 1 88.56 157 LEU A O 1
ATOM 1228 N N . VAL A 1 158 ? 16.062 0.484 20.125 1 90.94 158 VAL A N 1
ATOM 1229 C CA . VAL A 1 158 ? 15.336 1.27 21.125 1 90.94 158 VAL A CA 1
ATOM 1230 C C . VAL A 1 158 ? 13.844 0.953 21.031 1 90.94 158 VAL A C 1
ATOM 1232 O O . VAL A 1 158 ? 13.109 1.09 22.016 1 90.94 158 VAL A O 1
ATOM 1235 N N . ALA A 1 159 ? 13.367 0.483 19.922 1 83.44 159 ALA A N 1
ATOM 1236 C CA . ALA A 1 159 ? 11.938 0.259 19.688 1 83.44 159 ALA A CA 1
ATOM 1237 C C . ALA A 1 159 ? 11.359 -0.715 20.703 1 83.44 159 ALA A C 1
ATOM 1239 O O . ALA A 1 159 ? 10.273 -0.491 21.234 1 83.44 159 ALA A O 1
ATOM 1240 N N . PRO A 1 160 ? 12.07 -1.752 21.156 1 80.56 160 PRO A N 1
ATOM 1241 C CA . PRO A 1 160 ? 11.516 -2.695 22.125 1 80.56 160 PRO A CA 1
ATOM 1242 C C . PRO A 1 160 ? 11.367 -2.086 23.516 1 80.56 160 PRO A C 1
ATOM 1244 O O . PRO A 1 160 ? 10.586 -2.586 24.328 1 80.56 160 PRO A O 1
ATOM 1247 N N . VAL A 1 161 ? 12.055 -1.009 23.797 1 82.62 161 VAL A N 1
ATOM 1248 C CA . VAL A 1 161 ? 11.961 -0.372 25.109 1 82.62 161 VAL A CA 1
ATOM 1249 C C . VAL A 1 161 ? 10.523 0.069 25.359 1 82.62 161 VAL A C 1
ATOM 1251 O O . VAL A 1 161 ? 9.938 -0.259 26.391 1 82.62 161 VAL A O 1
ATOM 1254 N N . SER A 1 162 ? 9.969 0.745 24.422 1 88.06 162 SER A N 1
ATOM 1255 C CA . SER A 1 162 ? 8.602 1.219 24.594 1 88.06 162 SER A CA 1
ATOM 1256 C C . SER A 1 162 ? 7.605 0.068 24.516 1 88.06 162 SER A C 1
ATOM 1258 O O . SER A 1 162 ? 6.691 -0.028 25.328 1 88.06 162 SER A O 1
ATOM 1260 N N . LEU A 1 163 ? 7.836 -0.845 23.672 1 88.5 163 LEU A N 1
ATOM 1261 C CA . LEU A 1 163 ? 6.824 -1.85 23.359 1 88.5 163 LEU A CA 1
ATOM 1262 C C . LEU A 1 163 ? 6.836 -2.973 24.391 1 88.5 163 LEU A C 1
ATOM 1264 O O . LEU A 1 163 ? 5.781 -3.506 24.75 1 88.5 163 LEU A O 1
ATOM 1268 N N . MET A 1 164 ? 7.992 -3.273 24.984 1 88 164 MET A N 1
ATOM 1269 C CA . MET A 1 164 ? 8.102 -4.434 25.859 1 88 164 MET A CA 1
ATOM 1270 C C . MET A 1 164 ? 8.148 -4.012 27.328 1 88 164 MET A C 1
ATOM 1272 O O . MET A 1 164 ? 7.785 -4.785 28.219 1 88 164 MET A O 1
ATOM 1276 N N . LEU A 1 165 ? 8.531 -2.807 27.562 1 89.94 165 LEU A N 1
ATOM 1277 C CA . LEU A 1 165 ? 8.711 -2.416 28.969 1 89.94 165 LEU A CA 1
ATOM 1278 C C . LEU A 1 165 ? 7.641 -1.407 29.375 1 89.94 165 LEU A C 1
ATOM 1280 O O . LEU A 1 165 ? 6.969 -1.595 30.391 1 89.94 165 LEU A O 1
ATOM 1284 N N . LEU A 1 166 ? 7.402 -0.418 28.641 1 94.69 166 LEU A N 1
ATOM 1285 C CA . LEU A 1 166 ? 6.562 0.692 29.062 1 94.69 166 LEU A CA 1
ATOM 1286 C C . LEU A 1 166 ? 5.105 0.448 28.688 1 94.69 166 LEU A C 1
ATOM 1288 O O . LEU A 1 166 ? 4.207 0.631 29.516 1 94.69 166 LEU A O 1
ATOM 1292 N N . ASN A 1 167 ? 4.867 -0.004 27.453 1 94.5 167 ASN A N 1
ATOM 1293 C CA . ASN A 1 167 ? 3.5 -0.193 26.984 1 94.5 167 ASN A CA 1
ATOM 1294 C C . ASN A 1 167 ? 2.732 -1.177 27.859 1 94.5 167 ASN A C 1
ATOM 1296 O O . ASN A 1 167 ? 1.552 -0.972 28.141 1 94.5 167 ASN A O 1
ATOM 1300 N N . PRO A 1 168 ? 3.369 -2.264 28.344 1 93 168 PRO A N 1
ATOM 1301 C CA . PRO A 1 168 ? 2.646 -3.176 29.234 1 93 168 PRO A CA 1
ATOM 1302 C C . PRO A 1 168 ? 2.137 -2.486 30.5 1 93 168 PRO A C 1
ATOM 1304 O O . PRO A 1 168 ? 1.057 -2.82 30.984 1 93 168 PRO A O 1
ATOM 1307 N N . ILE A 1 169 ? 2.871 -1.598 31 1 94.69 169 ILE A N 1
ATOM 1308 C CA . ILE A 1 169 ? 2.428 -0.837 32.156 1 94.69 169 ILE A CA 1
ATOM 1309 C C . ILE A 1 169 ? 1.2 -0.006 31.797 1 94.69 169 ILE A C 1
ATOM 1311 O O . ILE A 1 169 ? 0.223 0.031 32.562 1 94.69 169 ILE A O 1
ATOM 1315 N N . GLY A 1 170 ? 1.263 0.655 30.656 1 95.62 170 GLY A N 1
ATOM 1316 C CA . GLY A 1 170 ? 0.109 1.405 30.188 1 95.62 170 GLY A CA 1
ATOM 1317 C C . GLY A 1 170 ? -1.114 0.538 29.953 1 95.62 170 GLY A C 1
ATOM 1318 O O . GLY A 1 170 ? -2.229 0.917 30.328 1 95.62 170 GLY A O 1
ATOM 1319 N N . PHE A 1 171 ? -0.912 -0.598 29.406 1 94 171 PHE A N 1
ATOM 1320 C CA . PHE A 1 171 ? -2.006 -1.529 29.156 1 94 171 PHE A CA 1
ATOM 1321 C C . PHE A 1 171 ? -2.604 -2.025 30.469 1 94 171 PHE A C 1
ATOM 1323 O O . PHE A 1 171 ? -3.812 -2.242 30.562 1 94 171 PHE A O 1
ATOM 1330 N N . ALA A 1 172 ? -1.752 -2.275 31.406 1 93.44 172 ALA A N 1
ATOM 1331 C CA . ALA A 1 172 ? -2.242 -2.689 32.719 1 93.44 172 ALA A CA 1
ATOM 1332 C C . ALA A 1 172 ? -3.193 -1.648 33.281 1 93.44 172 ALA A C 1
ATOM 1334 O O . ALA A 1 172 ? -4.234 -1.995 33.875 1 93.44 172 ALA A O 1
ATOM 1335 N N . PHE A 1 173 ? -2.906 -0.435 33.156 1 94.81 173 PHE A N 1
ATOM 1336 C CA . PHE A 1 173 ? -3.766 0.643 33.625 1 94.81 173 PHE A CA 1
ATOM 1337 C C . PHE A 1 173 ? -5.094 0.649 32.875 1 94.81 173 PHE A C 1
ATOM 1339 O O . PHE A 1 173 ? -6.148 0.876 33.469 1 94.81 173 PHE A O 1
ATOM 1346 N N . CYS A 1 174 ? -5.055 0.425 31.594 1 93.69 174 CYS A N 1
ATOM 1347 C CA . CYS A 1 174 ? -6.281 0.384 30.812 1 93.69 174 CYS A CA 1
ATOM 1348 C C . CYS A 1 174 ? -7.156 -0.793 31.219 1 93.69 174 CYS A C 1
ATOM 1350 O O . CYS A 1 174 ? -8.383 -0.669 31.281 1 93.69 174 CYS A O 1
ATOM 1352 N N . GLU A 1 175 ? -6.473 -1.903 31.547 1 90.31 175 GLU A N 1
ATOM 1353 C CA . GLU A 1 175 ? -7.223 -3.076 31.984 1 90.31 175 GLU A CA 1
ATOM 1354 C C . GLU A 1 175 ? -7.852 -2.848 33.344 1 90.31 175 GLU A C 1
ATOM 1356 O O . GLU A 1 175 ? -8.953 -3.326 33.625 1 90.31 175 GLU A O 1
ATOM 1361 N N . ILE A 1 176 ? -7.117 -2.221 34.188 1 90.25 176 ILE A N 1
ATOM 1362 C CA . ILE A 1 176 ? -7.648 -1.877 35.5 1 90.25 176 ILE A CA 1
ATOM 1363 C C . ILE A 1 176 ? -8.867 -0.973 35.344 1 90.25 176 ILE A C 1
ATOM 1365 O O . ILE A 1 176 ? -9.875 -1.151 36.031 1 90.25 176 ILE A O 1
ATOM 1369 N N . GLN A 1 177 ? -8.789 -0.001 34.438 1 91.94 177 GLN A N 1
ATOM 1370 C CA . GLN A 1 177 ? -9.914 0.892 34.188 1 91.94 177 GLN A CA 1
ATOM 1371 C C . GLN A 1 177 ? -11.117 0.121 33.625 1 91.94 177 GLN A C 1
ATOM 1373 O O . GLN A 1 177 ? -12.258 0.392 34.031 1 91.94 177 GLN A O 1
ATOM 1378 N N . LYS A 1 178 ? -10.852 -0.738 32.781 1 88.25 178 LYS A N 1
ATOM 1379 C CA . LYS A 1 178 ? -11.906 -1.568 32.219 1 88.25 178 LYS A CA 1
ATOM 1380 C C . LYS A 1 178 ? -12.602 -2.391 33.312 1 88.25 178 LYS A C 1
ATOM 1382 O O . LYS A 1 178 ? -13.828 -2.545 33.281 1 88.25 178 LYS A O 1
ATOM 1387 N N . TRP A 1 179 ? -11.828 -2.9 34.156 1 84.25 179 TRP A N 1
ATOM 1388 C CA . TRP A 1 179 ? -12.352 -3.686 35.281 1 84.25 179 TRP A CA 1
ATOM 1389 C C . TRP A 1 179 ? -13.203 -2.822 36.188 1 84.25 179 TRP A C 1
ATOM 1391 O O . TRP A 1 179 ? -14.25 -3.266 36.688 1 84.25 179 TRP A O 1
ATOM 1401 N N . ARG A 1 180 ? -12.719 -1.73 36.406 1 84.25 180 ARG A N 1
ATOM 1402 C CA . ARG A 1 180 ? -13.453 -0.81 37.25 1 84.25 180 ARG A CA 1
ATOM 1403 C C . ARG A 1 180 ? -14.773 -0.393 36.625 1 84.25 180 ARG A C 1
ATOM 1405 O O . ARG A 1 180 ? -15.766 -0.185 37.312 1 84.25 180 ARG A O 1
ATOM 1412 N N . ASP A 1 181 ? -14.75 -0.279 35.375 1 84.31 181 ASP A N 1
ATOM 1413 C CA . ASP A 1 181 ? -15.953 0.135 34.656 1 84.31 181 ASP A CA 1
ATOM 1414 C C . ASP A 1 181 ? -16.984 -0.994 34.625 1 84.31 181 ASP A C 1
ATOM 1416 O O . ASP A 1 181 ? -18.188 -0.745 34.656 1 84.31 181 ASP A O 1
ATOM 1420 N N . GLN A 1 182 ? -16.531 -2.246 34.312 1 74.88 182 GLN A N 1
ATOM 1421 C CA . GLN A 1 182 ? -17.438 -3.383 34.219 1 74.88 182 GLN A CA 1
ATOM 1422 C C . GLN A 1 182 ? -17.844 -3.895 35.594 1 74.88 182 GLN A C 1
ATOM 1424 O O . GLN A 1 182 ? -18.75 -4.734 35.688 1 74.88 182 GLN A O 1
ATOM 1429 N N . ARG A 1 183 ? -17.641 -3.361 36.625 1 60.12 183 ARG A N 1
ATOM 1430 C CA . ARG A 1 183 ? -18.016 -3.766 37.969 1 60.12 183 ARG A CA 1
ATOM 1431 C C . ARG A 1 183 ? -17.734 -5.25 38.219 1 60.12 183 ARG A C 1
ATOM 1433 O O . ARG A 1 183 ? -18.469 -5.922 38.938 1 60.12 183 ARG A O 1
ATOM 1440 N N . ASP A 1 184 ? -17.031 -5.746 37.125 1 56.06 184 ASP A N 1
ATOM 1441 C CA . ASP A 1 184 ? -16.781 -7.172 37.312 1 56.06 184 ASP A CA 1
ATOM 1442 C C . ASP A 1 184 ? -15.594 -7.414 38.25 1 56.06 184 ASP A C 1
ATOM 1444 O O . ASP A 1 184 ? -14.453 -7.117 37.906 1 56.06 184 ASP A O 1
ATOM 1448 N N . ARG A 1 185 ? -15.828 -7.422 39.531 1 55.91 185 ARG A N 1
ATOM 1449 C CA . ARG A 1 185 ? -14.883 -7.52 40.656 1 55.91 185 ARG A CA 1
ATOM 1450 C C . ARG A 1 185 ? -14.078 -8.812 40.562 1 55.91 185 ARG A C 1
ATOM 1452 O O . ARG A 1 185 ? -13.133 -9.016 41.344 1 55.91 185 ARG A O 1
ATOM 1459 N N . GLN A 1 186 ? -14.477 -9.742 39.719 1 56.75 186 GLN A N 1
ATOM 1460 C CA . GLN A 1 186 ? -13.883 -11.047 39.969 1 56.75 186 GLN A CA 1
ATOM 1461 C C . GLN A 1 186 ? -12.602 -11.234 39.156 1 56.75 186 GLN A C 1
ATOM 1463 O O . GLN A 1 186 ? -12.008 -12.312 39.188 1 56.75 186 GLN A O 1
ATOM 1468 N N . GLN A 1 187 ? -12.133 -10.203 38.469 1 61.72 187 GLN A N 1
ATOM 1469 C CA . GLN A 1 187 ? -10.961 -10.594 37.688 1 61.72 187 GLN A CA 1
ATOM 1470 C C . GLN A 1 187 ? -9.688 -10.461 38.531 1 61.72 187 GLN A C 1
ATOM 1472 O O . GLN A 1 187 ? -9.5 -9.461 39.219 1 61.72 187 GLN A O 1
ATOM 1477 N N . ASN A 1 188 ? -8.961 -11.609 38.719 1 73.19 188 ASN A N 1
ATOM 1478 C CA . ASN A 1 188 ? -7.695 -11.75 39.438 1 73.19 188 ASN A CA 1
ATOM 1479 C C . ASN A 1 188 ? -6.578 -10.961 38.781 1 73.19 188 ASN A C 1
ATOM 1481 O O . ASN A 1 188 ? -6.578 -10.789 37.562 1 73.19 188 ASN A O 1
ATOM 1485 N N . LYS A 1 189 ? -5.812 -10.195 39.531 1 81.19 189 LYS A N 1
ATOM 1486 C CA . LYS A 1 189 ? -4.633 -9.445 39.125 1 81.19 189 LYS A CA 1
ATOM 1487 C C . LYS A 1 189 ? -3.773 -10.266 38.156 1 81.19 189 LYS A C 1
ATOM 1489 O O . LYS A 1 189 ? -3.205 -9.719 37.219 1 81.19 189 LYS A O 1
ATOM 1494 N N . LEU A 1 190 ? -3.789 -11.547 38.312 1 85.12 190 LEU A N 1
ATOM 1495 C CA . LEU A 1 190 ? -2.996 -12.422 37.469 1 85.12 190 LEU A CA 1
ATOM 1496 C C . LEU A 1 190 ? -3.584 -12.492 36.062 1 85.12 190 LEU A C 1
ATOM 1498 O O . LEU A 1 190 ? -2.848 -12.625 35.094 1 85.12 190 LEU A O 1
ATOM 1502 N N . GLN A 1 191 ? -4.766 -12.375 36 1 83.75 191 GLN A N 1
ATOM 1503 C CA . GLN A 1 191 ? -5.422 -12.398 34.719 1 83.75 191 GLN A CA 1
ATOM 1504 C C . GLN A 1 191 ? -5.113 -11.125 33.906 1 83.75 191 GLN A C 1
ATOM 1506 O O . GLN A 1 191 ? -4.953 -11.172 32.688 1 83.75 191 GLN A O 1
ATOM 1511 N N . ILE A 1 192 ? -5.066 -10.078 34.656 1 86.19 192 ILE A N 1
ATOM 1512 C CA . ILE A 1 192 ? -4.723 -8.82 34 1 86.19 192 ILE A CA 1
ATOM 1513 C C . ILE A 1 192 ? -3.312 -8.906 33.438 1 86.19 192 ILE A C 1
ATOM 1515 O O . ILE A 1 192 ? -3.078 -8.5 32.281 1 86.19 192 ILE A O 1
ATOM 1519 N N . VAL A 1 193 ? -2.412 -9.469 34.219 1 88.56 193 VAL A N 1
ATOM 1520 C CA . VAL A 1 193 ? -1.027 -9.609 33.781 1 88.56 193 VAL A CA 1
ATOM 1521 C C . VAL A 1 193 ? -0.962 -10.539 32.562 1 88.56 193 VAL A C 1
ATOM 1523 O O . VAL A 1 193 ? -0.228 -10.266 31.609 1 88.56 193 VAL A O 1
ATOM 1526 N N . GLY A 1 194 ? -1.616 -11.578 32.625 1 88.38 194 GLY A N 1
ATOM 1527 C CA . GLY A 1 194 ? -1.647 -12.508 31.5 1 88.38 194 GLY A CA 1
ATOM 1528 C C . GLY A 1 194 ? -2.164 -11.875 30.219 1 88.38 194 GLY A C 1
ATOM 1529 O O . GLY A 1 194 ? -1.6 -12.094 29.141 1 88.38 194 GLY A O 1
ATOM 1530 N N . VAL A 1 195 ? -3.154 -11.062 30.297 1 85.81 195 VAL A N 1
ATOM 1531 C CA . VAL A 1 195 ? -3.746 -10.422 29.141 1 85.81 195 VAL A CA 1
ATOM 1532 C C . VAL A 1 195 ? -2.766 -9.406 28.547 1 85.81 195 VAL A C 1
ATOM 1534 O O . VAL A 1 195 ? -2.633 -9.289 27.328 1 85.81 195 VAL A O 1
ATOM 1537 N N . VAL A 1 196 ? -2.168 -8.734 29.422 1 89.12 196 VAL A N 1
ATOM 1538 C CA . VAL A 1 196 ? -1.221 -7.707 29 1 89.12 196 VAL A CA 1
ATOM 1539 C C . VAL A 1 196 ? -0.032 -8.367 28.297 1 89.12 196 VAL A C 1
ATOM 1541 O O . VAL A 1 196 ? 0.432 -7.879 27.266 1 89.12 196 VAL A O 1
ATOM 1544 N N . ILE A 1 197 ? 0.441 -9.469 28.797 1 88.94 197 ILE A N 1
ATOM 1545 C CA . ILE A 1 197 ? 1.568 -10.18 28.203 1 88.94 197 ILE A CA 1
ATOM 1546 C C . ILE A 1 197 ? 1.173 -10.711 26.828 1 88.94 197 ILE A C 1
ATOM 1548 O O . ILE A 1 197 ? 1.957 -10.641 25.875 1 88.94 197 ILE A O 1
ATOM 1552 N N . LEU A 1 198 ? 0.098 -11.18 26.734 1 86.38 198 LEU A N 1
ATOM 1553 C CA . LEU A 1 198 ? -0.381 -11.703 25.453 1 86.38 198 LEU A CA 1
ATOM 1554 C C . LEU A 1 198 ? -0.528 -10.586 24.438 1 86.38 198 LEU A C 1
ATOM 1556 O O . LEU A 1 198 ? -0.254 -10.789 23.25 1 86.38 198 LEU A O 1
ATOM 1560 N N . GLN A 1 199 ? -0.939 -9.492 24.859 1 82.75 199 GLN A N 1
ATOM 1561 C CA . GLN A 1 199 ? -1.085 -8.344 23.969 1 82.75 199 GLN A CA 1
ATOM 1562 C C . GLN A 1 199 ? 0.27 -7.891 23.438 1 82.75 199 GLN A C 1
ATOM 1564 O O . GLN A 1 199 ? 0.382 -7.484 22.281 1 82.75 199 GLN A O 1
ATOM 1569 N N . VAL A 1 200 ? 1.166 -7.945 24.266 1 86.25 200 VAL A N 1
ATOM 1570 C CA . VAL A 1 200 ? 2.516 -7.539 23.891 1 86.25 200 VAL A CA 1
ATOM 1571 C C . VAL A 1 200 ? 3.09 -8.531 22.875 1 86.25 200 VAL A C 1
ATOM 1573 O O . VAL A 1 200 ? 3.691 -8.133 21.891 1 86.25 200 VAL A O 1
ATOM 1576 N N . LEU A 1 201 ? 2.877 -9.773 23.078 1 84.88 201 LEU A N 1
ATOM 1577 C CA . LEU A 1 201 ? 3.438 -10.805 22.219 1 84.88 201 LEU A CA 1
ATOM 1578 C C . LEU A 1 201 ? 2.732 -10.828 20.859 1 84.88 201 LEU A C 1
ATOM 1580 O O . LEU A 1 201 ? 3.33 -11.211 19.844 1 84.88 201 LEU A O 1
ATOM 1584 N N . LYS A 1 202 ? 1.592 -10.375 20.844 1 83 202 LYS A N 1
ATOM 1585 C CA . LYS A 1 202 ? 0.82 -10.367 19.609 1 83 202 LYS A CA 1
ATOM 1586 C C . LYS A 1 202 ? 1.146 -9.133 18.766 1 83 202 LYS A C 1
ATOM 1588 O O . LYS A 1 202 ? 0.786 -9.07 17.594 1 83 202 LYS A O 1
ATOM 1593 N N . ASN A 1 203 ? 1.809 -8.195 19.312 1 83.56 203 ASN A N 1
ATOM 1594 C CA . ASN A 1 203 ? 2.262 -7.039 18.562 1 83.56 203 ASN A CA 1
ATOM 1595 C C . ASN A 1 203 ? 3.271 -7.438 17.484 1 83.56 203 ASN A C 1
ATOM 1597 O O . ASN A 1 203 ? 4.309 -8.031 17.781 1 83.56 203 ASN A O 1
ATOM 1601 N N . PRO A 1 204 ? 2.965 -7.148 16.266 1 81.88 204 PRO A N 1
ATOM 1602 C CA . PRO A 1 204 ? 3.838 -7.578 15.172 1 81.88 204 PRO A CA 1
ATOM 1603 C C . PRO A 1 204 ? 5.27 -7.07 15.328 1 81.88 204 PRO A C 1
ATOM 1605 O O . PRO A 1 204 ? 6.215 -7.738 14.898 1 81.88 204 PRO A O 1
ATOM 1608 N N . ILE A 1 205 ? 5.426 -5.918 15.859 1 85.88 205 ILE A N 1
ATOM 1609 C CA . ILE A 1 205 ? 6.766 -5.367 16.031 1 85.88 205 ILE A CA 1
ATOM 1610 C C . ILE A 1 205 ? 7.551 -6.219 17.031 1 85.88 205 ILE A C 1
ATOM 1612 O O . ILE A 1 205 ? 8.664 -6.656 16.734 1 85.88 205 ILE A O 1
ATOM 1616 N N . VAL A 1 206 ? 6.938 -6.48 18.188 1 87.38 206 VAL A N 1
ATOM 1617 C CA . VAL A 1 206 ? 7.609 -7.262 19.234 1 87.38 206 VAL A CA 1
ATOM 1618 C C . VAL A 1 206 ? 7.863 -8.68 18.719 1 87.38 206 VAL A C 1
ATOM 1620 O O . VAL A 1 206 ? 8.961 -9.219 18.875 1 87.38 206 VAL A O 1
ATOM 1623 N N . PHE A 1 207 ? 6.926 -9.25 18.109 1 88.44 207 PHE A N 1
ATOM 1624 C CA . PHE A 1 207 ? 7.023 -10.617 17.594 1 88.44 207 PHE A CA 1
ATOM 1625 C C . PHE A 1 207 ? 8.156 -10.742 16.594 1 88.44 207 PHE A C 1
ATOM 1627 O O . PHE A 1 207 ? 8.977 -11.656 16.688 1 88.44 207 PHE A O 1
ATOM 1634 N N . MET A 1 208 ? 8.203 -9.875 15.68 1 88.94 208 MET A N 1
ATOM 1635 C CA . MET A 1 208 ? 9.188 -10 14.602 1 88.94 208 MET A CA 1
ATOM 1636 C C . MET A 1 208 ? 10.586 -9.625 15.102 1 88.94 208 MET A C 1
ATOM 1638 O O . MET A 1 208 ? 11.586 -10.133 14.586 1 88.94 208 MET A O 1
ATOM 1642 N N . VAL A 1 209 ? 10.656 -8.727 16.078 1 88.12 209 VAL A N 1
ATOM 1643 C CA . VAL A 1 209 ? 11.945 -8.414 16.688 1 88.12 209 VAL A CA 1
ATOM 1644 C C . VAL A 1 209 ? 12.516 -9.656 17.359 1 88.12 209 VAL A C 1
ATOM 1646 O O . VAL A 1 209 ? 13.695 -9.977 17.203 1 88.12 209 VAL A O 1
ATOM 1649 N N . VAL A 1 210 ? 11.695 -10.367 18.078 1 90 210 VAL A N 1
ATOM 1650 C CA . VAL A 1 210 ? 12.133 -11.57 18.766 1 90 210 VAL A CA 1
ATOM 1651 C C . VAL A 1 210 ? 12.531 -12.641 17.75 1 90 210 VAL A C 1
ATOM 1653 O O . VAL A 1 210 ? 13.602 -13.25 17.875 1 90 210 VAL A O 1
ATOM 1656 N N . ILE A 1 211 ? 11.727 -12.812 16.766 1 93.44 211 ILE A N 1
ATOM 1657 C CA . ILE A 1 211 ? 12.023 -13.797 15.734 1 93.44 211 ILE A CA 1
ATOM 1658 C C . ILE A 1 211 ? 13.297 -13.398 14.992 1 93.44 211 ILE A C 1
ATOM 1660 O O . ILE A 1 211 ? 14.125 -14.25 14.664 1 93.44 211 ILE A O 1
ATOM 1664 N N . GLY A 1 212 ? 13.398 -12.109 14.688 1 93.62 212 GLY A N 1
ATOM 1665 C CA . GLY A 1 212 ? 14.586 -11.609 14.016 1 93.62 212 GLY A CA 1
ATOM 1666 C C . GLY A 1 212 ? 15.867 -11.859 14.797 1 93.62 212 GLY A C 1
ATOM 1667 O O . GLY A 1 212 ? 16.875 -12.266 14.227 1 93.62 212 GLY A O 1
ATOM 1668 N N . ILE A 1 213 ? 15.828 -11.742 16.125 1 91.5 213 ILE A N 1
ATOM 1669 C CA . ILE A 1 213 ? 17 -11.953 16.969 1 91.5 213 ILE A CA 1
ATOM 1670 C C . ILE A 1 213 ? 17.328 -13.438 17.016 1 91.5 213 ILE A C 1
ATOM 1672 O O . ILE A 1 213 ? 18.5 -13.82 17 1 91.5 213 ILE A O 1
ATOM 1676 N N . ILE A 1 214 ? 16.328 -14.234 17.141 1 94.81 214 ILE A N 1
ATOM 1677 C CA . ILE A 1 214 ? 16.547 -15.68 17.109 1 94.81 214 ILE A CA 1
ATOM 1678 C C . ILE A 1 214 ? 17.25 -16.062 15.82 1 94.81 214 ILE A C 1
ATOM 1680 O O . ILE A 1 214 ? 18.25 -16.797 15.836 1 94.81 214 ILE A O 1
ATOM 1684 N N . PHE A 1 215 ? 16.859 -15.492 14.75 1 94.88 215 PHE A N 1
ATOM 1685 C CA . PHE A 1 215 ? 17.422 -15.852 13.461 1 94.88 215 PHE A CA 1
ATOM 1686 C C . PHE A 1 215 ? 18.75 -15.141 13.234 1 94.88 215 PHE A C 1
ATOM 1688 O O . PHE A 1 215 ? 19.531 -15.531 12.367 1 94.88 215 PHE A O 1
ATOM 1695 N N . HIS A 1 216 ? 18.953 -14.016 13.969 1 94.25 216 HIS A N 1
ATOM 1696 C CA . HIS A 1 216 ? 20.281 -13.414 13.969 1 94.25 216 HIS A CA 1
ATOM 1697 C C . HIS A 1 216 ? 21.359 -14.43 14.336 1 94.25 216 HIS A C 1
ATOM 1699 O O . HIS A 1 216 ? 22.406 -14.484 13.703 1 94.25 216 HIS A O 1
ATOM 1705 N N . PHE A 1 217 ? 21.047 -15.289 15.25 1 93.69 217 PHE A N 1
ATOM 1706 C CA . PHE A 1 217 ? 22.016 -16.266 15.734 1 93.69 217 PHE A CA 1
ATOM 1707 C C . PHE A 1 217 ? 21.984 -17.531 14.875 1 93.69 217 PHE A C 1
ATOM 1709 O O . PHE A 1 217 ? 23.031 -18.109 14.586 1 93.69 217 PHE A O 1
ATOM 1716 N N . ILE A 1 218 ? 20.828 -17.906 14.422 1 92.44 218 ILE A N 1
ATOM 1717 C CA . ILE A 1 218 ? 20.688 -19.125 13.617 1 92.44 218 ILE A CA 1
ATOM 1718 C C . ILE A 1 218 ? 21.375 -18.922 12.266 1 92.44 218 ILE A C 1
ATOM 1720 O O . ILE A 1 218 ? 22.078 -19.812 11.789 1 92.44 218 ILE A O 1
ATOM 1724 N N . LEU A 1 219 ? 21.234 -17.75 11.672 1 92.81 219 LEU A N 1
ATOM 1725 C CA . LEU A 1 219 ? 21.734 -17.5 10.32 1 92.81 219 LEU A CA 1
ATOM 1726 C C . LEU A 1 219 ? 23.094 -16.812 10.359 1 92.81 219 LEU A C 1
ATOM 1728 O O . LEU A 1 219 ? 23.625 -16.438 9.312 1 92.81 219 LEU A O 1
ATOM 1732 N N . ALA A 1 220 ? 23.609 -16.641 11.477 1 93.25 220 ALA A N 1
ATOM 1733 C CA . ALA A 1 220 ? 24.938 -16.062 11.656 1 93.25 220 ALA A CA 1
ATOM 1734 C C . ALA A 1 220 ? 25.047 -14.695 10.992 1 93.25 220 ALA A C 1
ATOM 1736 O O . ALA A 1 220 ? 25.984 -14.438 10.227 1 93.25 220 ALA A O 1
ATOM 1737 N N . GLN A 1 221 ? 24.016 -13.883 11.125 1 92.19 221 GLN A N 1
ATOM 1738 C CA . GLN A 1 221 ? 24 -12.469 10.758 1 92.19 221 GLN A CA 1
ATOM 1739 C C . GLN A 1 221 ? 23.984 -12.289 9.242 1 92.19 221 GLN A C 1
ATOM 1741 O O . GLN A 1 221 ? 24.562 -11.344 8.711 1 92.19 221 GLN A O 1
ATOM 1746 N N . LYS A 1 222 ? 23.469 -13.328 8.562 1 94.12 222 LYS A N 1
ATOM 1747 C CA . LYS A 1 222 ? 23.328 -13.227 7.113 1 94.12 222 LYS A CA 1
ATOM 1748 C C . LYS A 1 222 ? 22.016 -13.812 6.641 1 94.12 222 LYS A C 1
ATOM 1750 O O . LYS A 1 222 ? 21.609 -14.883 7.094 1 94.12 222 LYS A O 1
ATOM 1755 N N . ILE A 1 223 ? 21.375 -13.117 5.797 1 94.38 223 ILE A N 1
ATOM 1756 C CA . ILE A 1 223 ? 20.172 -13.664 5.18 1 94.38 223 ILE A CA 1
ATOM 1757 C C . ILE A 1 223 ? 20.547 -14.562 4.004 1 94.38 223 ILE A C 1
ATOM 1759 O O . ILE A 1 223 ? 21.312 -14.156 3.129 1 94.38 223 ILE A O 1
ATOM 1763 N N . PRO A 1 224 ? 20.062 -15.758 4 1 90.56 224 PRO A N 1
ATOM 1764 C CA . PRO A 1 224 ? 20.375 -16.641 2.883 1 90.56 224 PRO A CA 1
ATOM 1765 C C . PRO A 1 224 ? 20.094 -16.016 1.524 1 90.56 224 PRO A C 1
ATOM 1767 O O . PRO A 1 224 ? 19.094 -15.32 1.363 1 90.56 224 PRO A O 1
ATOM 1770 N N . ALA A 1 225 ? 20.906 -16.266 0.564 1 88.81 225 ALA A N 1
ATOM 1771 C CA . ALA A 1 225 ? 20.875 -15.625 -0.748 1 88.81 225 ALA A CA 1
ATOM 1772 C C . ALA A 1 225 ? 19.547 -15.875 -1.451 1 88.81 225 ALA A C 1
ATOM 1774 O O . ALA A 1 225 ? 19.031 -15 -2.143 1 88.81 225 ALA A O 1
ATOM 1775 N N . PHE A 1 226 ? 19 -17.031 -1.239 1 87.19 226 PHE A N 1
ATOM 1776 C CA . PHE A 1 226 ? 17.797 -17.391 -1.985 1 87.19 226 PHE A CA 1
ATOM 1777 C C . PHE A 1 226 ? 16.609 -16.562 -1.523 1 87.19 226 PHE A C 1
ATOM 1779 O O . PHE A 1 226 ? 15.656 -16.359 -2.281 1 87.19 226 PHE A O 1
ATOM 1786 N N . MET A 1 227 ? 16.625 -16.016 -0.301 1 92.19 227 MET A N 1
ATOM 1787 C CA . MET A 1 227 ? 15.438 -15.32 0.184 1 92.19 227 MET A CA 1
ATOM 1788 C C . MET A 1 227 ? 15.734 -13.836 0.396 1 92.19 227 MET A C 1
ATOM 1790 O O . MET A 1 227 ? 14.844 -13.07 0.781 1 92.19 227 MET A O 1
ATOM 1794 N N . GLU A 1 228 ? 16.922 -13.422 0.154 1 94.12 228 GLU A N 1
ATOM 1795 C CA . GLU A 1 228 ? 17.328 -12.047 0.401 1 94.12 228 GLU A CA 1
ATOM 1796 C C . GLU A 1 228 ? 16.5 -11.062 -0.412 1 94.12 228 GLU A C 1
ATOM 1798 O O . GLU A 1 228 ? 15.992 -10.07 0.125 1 94.12 228 GLU A O 1
ATOM 1803 N N . GLN A 1 229 ? 16.328 -11.359 -1.67 1 93.75 229 GLN A N 1
ATOM 1804 C CA . GLN A 1 229 ? 15.57 -10.461 -2.537 1 93.75 229 GLN A CA 1
ATOM 1805 C C . GLN A 1 229 ? 14.094 -10.438 -2.15 1 93.75 229 GLN A C 1
ATOM 1807 O O . GLN A 1 229 ? 13.438 -9.406 -2.275 1 93.75 229 GLN A O 1
ATOM 1812 N N . PHE A 1 230 ? 13.664 -11.555 -1.725 1 95.25 230 PHE A N 1
ATOM 1813 C CA . PHE A 1 230 ? 12.281 -11.648 -1.272 1 95.25 230 PHE A CA 1
ATOM 1814 C C . PHE A 1 230 ? 12.039 -10.75 -0.069 1 95.25 230 PHE A C 1
ATOM 1816 O O . PHE A 1 230 ? 11.102 -9.953 -0.06 1 95.25 230 PHE A O 1
ATOM 1823 N N . VAL A 1 231 ? 12.906 -10.82 0.902 1 96.75 231 VAL A N 1
ATOM 1824 C CA . VAL A 1 231 ? 12.805 -10.016 2.119 1 96.75 231 VAL A CA 1
ATOM 1825 C C . VAL A 1 231 ? 13 -8.539 1.787 1 96.75 231 VAL A C 1
ATOM 1827 O O . VAL A 1 231 ? 12.273 -7.684 2.289 1 96.75 231 VAL A O 1
ATOM 1830 N N . ASP A 1 232 ? 13.852 -8.242 0.885 1 95.5 232 ASP A N 1
ATOM 1831 C CA . ASP A 1 232 ? 14.117 -6.871 0.478 1 95.5 232 ASP A CA 1
ATOM 1832 C C . ASP A 1 232 ? 12.914 -6.262 -0.237 1 95.5 232 ASP A C 1
ATOM 1834 O O . ASP A 1 232 ? 12.602 -5.086 -0.044 1 95.5 232 ASP A O 1
ATOM 1838 N N . GLY A 1 233 ? 12.344 -7.09 -1.104 1 95.75 233 GLY A N 1
ATOM 1839 C CA . GLY A 1 233 ? 11.188 -6.602 -1.832 1 95.75 233 GLY A CA 1
ATOM 1840 C C . GLY A 1 233 ? 10.07 -6.121 -0.924 1 95.75 233 GLY A C 1
ATOM 1841 O O . GLY A 1 233 ? 9.5 -5.051 -1.146 1 95.75 233 GLY A O 1
ATOM 1842 N N . LEU A 1 234 ? 9.766 -6.836 0.113 1 97 234 LEU A N 1
ATOM 1843 C CA . LEU A 1 234 ? 8.734 -6.457 1.071 1 97 234 LEU A CA 1
ATOM 1844 C C . LEU A 1 234 ? 9.203 -5.309 1.956 1 97 234 LEU A C 1
ATOM 1846 O O . LEU A 1 234 ? 8.469 -4.34 2.166 1 97 234 LEU A O 1
ATOM 1850 N N . ALA A 1 235 ? 10.422 -5.398 2.424 1 96.5 235 ALA A N 1
ATOM 1851 C CA . ALA A 1 235 ? 10.961 -4.41 3.35 1 96.5 235 ALA A CA 1
ATOM 1852 C C . ALA A 1 235 ? 11.039 -3.031 2.695 1 96.5 235 ALA A C 1
ATOM 1854 O O . ALA A 1 235 ? 10.703 -2.021 3.32 1 96.5 235 ALA A O 1
ATOM 1855 N N . ASN A 1 236 ? 11.422 -2.973 1.44 1 94.94 236 ASN A N 1
ATOM 1856 C CA . ASN A 1 236 ? 11.602 -1.711 0.731 1 94.94 236 ASN A CA 1
ATOM 1857 C C . ASN A 1 236 ? 10.273 -1.019 0.462 1 94.94 236 ASN A C 1
ATOM 1859 O O . ASN A 1 236 ? 10.227 0.201 0.294 1 94.94 236 ASN A O 1
ATOM 1863 N N . SER A 1 237 ? 9.281 -1.738 0.428 1 96.5 237 SER A N 1
ATOM 1864 C CA . SER A 1 237 ? 7.973 -1.16 0.131 1 96.5 237 SER A CA 1
ATOM 1865 C C . SER A 1 237 ? 7.359 -0.514 1.369 1 96.5 237 SER A C 1
ATOM 1867 O O . SER A 1 237 ? 6.352 0.186 1.274 1 96.5 237 SER A O 1
ATOM 1869 N N . PHE A 1 238 ? 7.898 -0.705 2.537 1 96.31 238 PHE A N 1
ATOM 1870 C CA . PHE A 1 238 ? 7.34 -0.244 3.803 1 96.31 238 PHE A CA 1
ATOM 1871 C C . PHE A 1 238 ? 7.352 1.277 3.879 1 96.31 238 PHE A C 1
ATOM 1873 O O . PHE A 1 238 ? 6.328 1.899 4.172 1 96.31 238 PHE A O 1
ATOM 1880 N N . GLY A 1 239 ? 8.539 1.977 3.658 1 95 239 GLY A N 1
ATOM 1881 C CA . GLY A 1 239 ? 8.742 3.391 3.93 1 95 239 GLY A CA 1
ATOM 1882 C C . GLY A 1 239 ? 7.68 4.277 3.307 1 95 239 GLY A C 1
ATOM 1883 O O . GLY A 1 239 ? 6.887 4.902 4.016 1 95 239 GLY A O 1
ATOM 1884 N N . GLY A 1 240 ? 7.637 4.316 1.971 1 96.19 240 GLY A N 1
ATOM 1885 C CA . GLY A 1 240 ? 6.68 5.156 1.271 1 96.19 240 GLY A CA 1
ATOM 1886 C C . GLY A 1 240 ? 5.238 4.789 1.566 1 96.19 240 GLY A C 1
ATOM 1887 O O . GLY A 1 240 ? 4.391 5.668 1.736 1 96.19 240 GLY A O 1
ATOM 1888 N N . ALA A 1 241 ? 4.98 3.51 1.717 1 97.69 241 ALA A N 1
ATOM 1889 C CA . ALA A 1 241 ? 3.617 3.049 1.97 1 97.69 241 ALA A CA 1
ATOM 1890 C C . ALA A 1 241 ? 3.168 3.414 3.383 1 97.69 241 ALA A C 1
ATOM 1892 O O . ALA A 1 241 ? 2.014 3.797 3.594 1 97.69 241 ALA A O 1
ATOM 1893 N N . ALA A 1 242 ? 4.047 3.26 4.336 1 96.94 242 ALA A N 1
ATOM 1894 C CA . ALA A 1 242 ? 3.717 3.561 5.727 1 96.94 242 ALA A CA 1
ATOM 1895 C C . ALA A 1 242 ? 3.432 5.047 5.91 1 96.94 242 ALA A C 1
ATOM 1897 O O . ALA A 1 242 ? 2.494 5.422 6.617 1 96.94 242 ALA A O 1
ATOM 1898 N N . LEU A 1 243 ? 4.258 5.906 5.305 1 97.06 243 LEU A N 1
ATOM 1899 C CA . LEU A 1 243 ? 4.059 7.348 5.398 1 97.06 243 LEU A CA 1
ATOM 1900 C C . LEU A 1 243 ? 2.762 7.766 4.715 1 97.06 243 LEU A C 1
ATOM 1902 O O . LEU A 1 243 ? 2.016 8.594 5.242 1 97.06 243 LEU A O 1
ATOM 1906 N N . PHE A 1 244 ? 2.537 7.211 3.527 1 97.94 244 PHE A N 1
ATOM 1907 C CA . PHE A 1 244 ? 1.292 7.484 2.818 1 97.94 244 PHE A CA 1
ATOM 1908 C C . PHE A 1 244 ? 0.089 7.07 3.656 1 97.94 244 PHE A C 1
ATOM 1910 O O . PHE A 1 244 ? -0.895 7.809 3.746 1 97.94 244 PHE A O 1
ATOM 1917 N N . TYR A 1 245 ? 0.154 5.914 4.227 1 97.5 245 TYR A N 1
ATOM 1918 C CA . TYR A 1 245 ? -0.918 5.414 5.078 1 97.5 245 TYR A CA 1
ATOM 1919 C C . TYR A 1 245 ? -1.113 6.312 6.293 1 97.5 245 TYR A C 1
ATOM 1921 O O . TYR A 1 245 ? -2.242 6.527 6.738 1 97.5 245 TYR A O 1
ATOM 1929 N N . LEU A 1 246 ? -0.012 6.711 6.883 1 95.56 246 LEU A N 1
ATOM 1930 C CA . LEU A 1 246 ? -0.113 7.652 7.992 1 95.56 246 LEU A CA 1
ATOM 1931 C C . LEU A 1 246 ? -0.933 8.875 7.594 1 95.56 246 LEU A C 1
ATOM 1933 O O . LEU A 1 246 ? -1.811 9.312 8.344 1 95.56 246 LEU A O 1
ATOM 1937 N N . GLY A 1 247 ? -0.711 9.414 6.41 1 96.19 247 GLY A N 1
ATOM 1938 C CA . GLY A 1 247 ? -1.497 10.523 5.902 1 96.19 247 GLY A CA 1
ATOM 1939 C C . GLY A 1 247 ? -2.973 10.203 5.766 1 96.19 247 GLY A C 1
ATOM 1940 O O . GLY A 1 247 ? -3.828 11 6.152 1 96.19 247 GLY A O 1
ATOM 1941 N N . LEU A 1 248 ? -3.227 9.047 5.277 1 95.44 248 LEU A N 1
ATOM 1942 C CA . LEU A 1 248 ? -4.605 8.594 5.109 1 95.44 248 LEU A CA 1
ATOM 1943 C C . LEU A 1 248 ? -5.316 8.508 6.457 1 95.44 248 LEU A C 1
ATOM 1945 O O . LEU A 1 248 ? -6.48 8.891 6.574 1 95.44 248 LEU A O 1
ATOM 1949 N N . SER A 1 249 ? -4.621 8.055 7.434 1 92.44 249 SER A N 1
ATOM 1950 C CA . SER A 1 249 ? -5.211 7.797 8.742 1 92.44 249 SER A CA 1
ATOM 1951 C C . SER A 1 249 ? -5.488 9.102 9.484 1 92.44 249 SER A C 1
ATOM 1953 O O . SER A 1 249 ? -6.25 9.117 10.453 1 92.44 249 SER A O 1
ATOM 1955 N N . MET A 1 250 ? -4.977 10.156 9.07 1 92.25 250 MET A N 1
ATOM 1956 C CA . MET A 1 250 ? -5.117 11.438 9.75 1 92.25 250 MET A CA 1
ATOM 1957 C C . MET A 1 250 ? -6.387 12.156 9.305 1 92.25 250 MET A C 1
ATOM 1959 O O . MET A 1 250 ? -6.844 13.094 9.961 1 92.25 250 MET A O 1
ATOM 1963 N N . VAL A 1 251 ? -6.934 11.703 8.242 1 89.19 251 VAL A N 1
ATOM 1964 C CA . VAL A 1 251 ? -8.109 12.375 7.691 1 89.19 251 VAL A CA 1
ATOM 1965 C C . VAL A 1 251 ? -9.281 12.242 8.664 1 89.19 251 VAL A C 1
ATOM 1967 O O . VAL A 1 251 ? -9.609 11.141 9.102 1 89.19 251 VAL A O 1
ATOM 1970 N N . GLY A 1 252 ? -9.844 13.336 9.094 1 81.25 252 GLY A N 1
ATOM 1971 C CA . GLY A 1 252 ? -11.047 13.359 9.914 1 81.25 252 GLY A CA 1
ATOM 1972 C C . GLY A 1 252 ? -10.766 13.188 11.391 1 81.25 252 GLY A C 1
ATOM 1973 O O . GLY A 1 252 ? -11.688 13.078 12.195 1 81.25 252 GLY A O 1
ATOM 1974 N N . GLN A 1 253 ? -9.547 13.219 11.719 1 85.12 253 GLN A N 1
ATOM 1975 C CA . GLN A 1 253 ? -9.211 12.953 13.117 1 85.12 253 GLN A CA 1
ATOM 1976 C C . GLN A 1 253 ? -9.188 14.25 13.93 1 85.12 253 GLN A C 1
ATOM 1978 O O . GLN A 1 253 ? -9.164 14.211 15.164 1 85.12 253 GLN A O 1
ATOM 1983 N N . LEU A 1 254 ? -9.172 15.375 13.281 1 80.44 254 LEU A N 1
ATOM 1984 C CA . LEU A 1 254 ? -9.195 16.656 13.984 1 80.44 254 LEU A CA 1
ATOM 1985 C C . LEU A 1 254 ? -10.617 17.188 14.102 1 80.44 254 LEU A C 1
ATOM 1987 O O . LEU A 1 254 ? -11.156 17.75 13.141 1 80.44 254 LEU A O 1
ATOM 1991 N N . GLY A 1 255 ? -11.414 16.625 15.047 1 70.62 255 GLY A N 1
ATOM 1992 C CA . GLY A 1 255 ? -12.781 17.094 15.258 1 70.62 255 GLY A CA 1
ATOM 1993 C C . GLY A 1 255 ? -12.883 18.266 16.219 1 70.62 255 GLY A C 1
ATOM 1994 O O . GLY A 1 255 ? -11.891 18.969 16.453 1 70.62 255 GLY A O 1
ATOM 1995 N N . LYS A 1 256 ? -14.055 18.578 16.594 1 70.25 256 LYS A N 1
ATOM 1996 C CA . LYS A 1 256 ? -14.305 19.656 17.562 1 70.25 256 LYS A CA 1
ATOM 1997 C C . LYS A 1 256 ? -13.688 19.328 18.906 1 70.25 256 LYS A C 1
ATOM 1999 O O . LYS A 1 256 ? -13.953 18.266 19.484 1 70.25 256 LYS A O 1
ATOM 2004 N N . LEU A 1 257 ? -12.727 20.188 19.219 1 78.44 257 LEU A N 1
ATOM 2005 C CA . LEU A 1 257 ? -11.984 19.969 20.453 1 78.44 257 LEU A CA 1
ATOM 2006 C C . LEU A 1 257 ? -12.578 20.797 21.594 1 78.44 257 LEU A C 1
ATOM 2008 O O . LEU A 1 257 ? -12.93 21.969 21.406 1 78.44 257 LEU A O 1
ATOM 2012 N N . THR A 1 258 ? -12.789 20.125 22.688 1 81.38 258 THR A N 1
ATOM 2013 C CA . THR A 1 258 ? -13.211 20.812 23.891 1 81.38 258 THR A CA 1
ATOM 2014 C C . THR A 1 258 ? -12.023 21.484 24.578 1 81.38 258 THR A C 1
ATOM 2016 O O . THR A 1 258 ? -10.867 21.203 24.234 1 81.38 258 THR A O 1
ATOM 2019 N N . ARG A 1 259 ? -12.289 22.344 25.484 1 81.44 259 ARG A N 1
ATOM 2020 C CA . ARG A 1 259 ? -11.242 23.062 26.234 1 81.44 259 ARG A CA 1
ATOM 2021 C C . ARG A 1 259 ? -10.344 22.078 26.984 1 81.44 259 ARG A C 1
ATOM 2023 O O . ARG A 1 259 ? -9.125 22.234 26.984 1 81.44 259 ARG A O 1
ATOM 2030 N N . SER A 1 260 ? -10.969 21.188 27.625 1 83.75 260 SER A N 1
ATOM 2031 C CA . SER A 1 260 ? -10.203 20.203 28.391 1 83.75 260 SER A CA 1
ATOM 2032 C C . SER A 1 260 ? -9.312 19.359 27.484 1 83.75 260 SER A C 1
ATOM 2034 O O . SER A 1 260 ? -8.188 19.016 27.859 1 83.75 260 SER A O 1
ATOM 2036 N N . THR A 1 261 ? -9.828 19.125 26.328 1 90 261 THR A N 1
ATOM 2037 C CA . THR A 1 261 ? -9.062 18.344 25.359 1 90 261 THR A CA 1
ATOM 2038 C C . THR A 1 261 ? -7.867 19.125 24.859 1 90 261 THR A C 1
ATOM 2040 O O . THR A 1 261 ? -6.781 18.578 24.672 1 90 261 THR A O 1
ATOM 2043 N N . VAL A 1 262 ? -8.062 20.391 24.766 1 90.12 262 VAL A N 1
ATOM 2044 C CA . VAL A 1 262 ? -7 21.25 24.25 1 90.12 262 VAL A CA 1
ATOM 2045 C C . VAL A 1 262 ? -5.867 21.344 25.266 1 90.12 262 VAL A C 1
ATOM 2047 O O . VAL A 1 262 ? -4.691 21.297 24.891 1 90.12 262 VAL A O 1
ATOM 2050 N N . VAL A 1 263 ? -6.23 21.469 26.453 1 90 263 VAL A N 1
ATOM 2051 C CA . VAL A 1 263 ? -5.219 21.547 27.516 1 90 263 VAL A CA 1
ATOM 2052 C C . VAL A 1 263 ? -4.422 20.25 27.562 1 90 263 VAL A C 1
ATOM 2054 O O . VAL A 1 263 ? -3.193 20.266 27.656 1 90 263 VAL A O 1
ATOM 2057 N N . ALA A 1 264 ? -5.121 19.156 27.531 1 94.25 264 ALA A N 1
ATOM 2058 C CA . ALA A 1 264 ? -4.453 17.859 27.516 1 94.25 264 ALA A CA 1
ATOM 2059 C C . ALA A 1 264 ? -3.514 17.719 26.328 1 94.25 264 ALA A C 1
ATOM 2061 O O . ALA A 1 264 ? -2.406 17.203 26.453 1 94.25 264 ALA A O 1
ATOM 2062 N N . LEU A 1 265 ? -3.967 18.234 25.266 1 95.38 265 LEU A N 1
ATOM 2063 C CA . LEU A 1 265 ? -3.178 18.156 24.031 1 95.38 265 LEU A CA 1
ATOM 2064 C C . LEU A 1 265 ? -1.911 19 24.141 1 95.38 265 LEU A C 1
ATOM 2066 O O . LEU A 1 265 ? -0.832 18.562 23.75 1 95.38 265 LEU A O 1
ATOM 2070 N N . ILE A 1 266 ? -1.986 20.141 24.688 1 93 266 ILE A N 1
ATOM 2071 C CA . ILE A 1 266 ? -0.833 21.031 24.859 1 93 266 ILE A CA 1
ATOM 2072 C C . ILE A 1 266 ? 0.19 20.375 25.781 1 93 266 ILE A C 1
ATOM 2074 O O . ILE A 1 266 ? 1.388 20.359 25.484 1 93 266 ILE A O 1
ATOM 2078 N N . LEU A 1 267 ? -0.298 19.797 26.797 1 95.25 267 LEU A N 1
ATOM 2079 C CA . LEU A 1 267 ? 0.59 19.156 27.766 1 95.25 267 LEU A CA 1
ATOM 2080 C C . LEU A 1 267 ? 1.269 17.938 27.156 1 95.25 267 LEU A C 1
ATOM 2082 O O . LEU A 1 267 ? 2.467 17.719 27.344 1 95.25 267 LEU A O 1
ATOM 2086 N N . LEU A 1 268 ? 0.516 17.156 26.438 1 97.44 268 LEU A N 1
ATOM 2087 C CA . LEU A 1 268 ? 1.052 15.93 25.859 1 97.44 268 LEU A CA 1
ATOM 2088 C C . LEU A 1 268 ? 2.059 16.25 24.75 1 97.44 268 LEU A C 1
ATOM 2090 O O . LEU A 1 268 ? 3.107 15.602 24.672 1 97.44 268 LEU A O 1
ATOM 2094 N N . ILE A 1 269 ? 1.786 17.234 23.969 1 97.06 269 ILE A N 1
ATOM 2095 C CA . ILE A 1 269 ? 2.676 17.625 22.875 1 97.06 269 ILE A CA 1
ATOM 2096 C C . ILE A 1 269 ? 3.953 18.234 23.453 1 97.06 269 ILE A C 1
ATOM 2098 O O . ILE A 1 269 ? 5.047 18 22.938 1 97.06 269 ILE A O 1
ATOM 2102 N N . THR A 1 270 ? 3.834 18.969 24.469 1 95.94 270 THR A N 1
ATOM 2103 C CA . THR A 1 270 ? 5 19.531 25.141 1 95.94 270 THR A CA 1
ATOM 2104 C C . THR A 1 270 ? 5.867 18.422 25.734 1 95.94 270 THR A C 1
ATOM 2106 O O . THR A 1 270 ? 7.098 18.453 25.625 1 95.94 270 THR A O 1
ATOM 2109 N N . ALA A 1 271 ? 5.234 17.5 26.328 1 97.56 271 ALA A N 1
ATOM 2110 C CA . ALA A 1 271 ? 5.969 16.375 26.906 1 97.56 271 ALA A CA 1
ATOM 2111 C C . ALA A 1 271 ? 6.707 15.586 25.828 1 97.56 271 ALA A C 1
ATOM 2113 O O . ALA A 1 271 ? 7.867 15.219 26.016 1 97.56 271 ALA A O 1
ATOM 2114 N N . LYS A 1 272 ? 6.07 15.391 24.703 1 97.56 272 LYS A N 1
ATOM 2115 C CA . LYS A 1 272 ? 6.617 14.516 23.672 1 97.56 272 LYS A CA 1
ATOM 2116 C C . LYS A 1 272 ? 7.648 15.242 22.828 1 97.56 272 LYS A C 1
ATOM 2118 O O . LYS A 1 272 ? 8.695 14.688 22.5 1 97.56 272 LYS A O 1
ATOM 2123 N N . LEU A 1 273 ? 7.406 16.516 22.516 1 97.62 273 LEU A N 1
ATOM 2124 C CA . LEU A 1 273 ? 8.227 17.156 21.484 1 97.62 273 LEU A CA 1
ATOM 2125 C C . LEU A 1 273 ? 9.25 18.094 22.125 1 97.62 273 LEU A C 1
ATOM 2127 O O . LEU A 1 273 ? 10.195 18.516 21.469 1 97.62 273 LEU A O 1
ATOM 2131 N N . LEU A 1 274 ? 9.133 18.375 23.438 1 95.44 274 LEU A N 1
ATOM 2132 C CA . LEU A 1 274 ? 10.078 19.297 24.062 1 95.44 274 LEU A CA 1
ATOM 2133 C C . LEU A 1 274 ? 10.773 18.625 25.25 1 95.44 274 LEU A C 1
ATOM 2135 O O . LEU A 1 274 ? 12 18.531 25.281 1 95.44 274 LEU A O 1
ATOM 2139 N N . VAL A 1 275 ? 10.016 18.062 26.125 1 97.25 275 VAL A N 1
ATOM 2140 C CA . VAL A 1 275 ? 10.578 17.484 27.344 1 97.25 275 VAL A CA 1
ATOM 2141 C C . VAL A 1 275 ? 11.383 16.234 27 1 97.25 275 VAL A C 1
ATOM 2143 O O . VAL A 1 275 ? 12.508 16.062 27.469 1 97.25 275 VAL A O 1
ATOM 2146 N N . MET A 1 276 ? 10.812 15.398 26.188 1 97.69 276 MET A N 1
ATOM 2147 C CA . MET A 1 276 ? 11.445 14.133 25.828 1 97.69 276 MET A CA 1
ATOM 2148 C C . MET A 1 276 ? 12.805 14.367 25.172 1 97.69 276 MET A C 1
ATOM 2150 O O . MET A 1 276 ? 13.812 13.797 25.594 1 97.69 276 MET A O 1
ATOM 2154 N N . PRO A 1 277 ? 12.953 15.227 24.141 1 97.31 277 PRO A N 1
ATOM 2155 C CA . PRO A 1 277 ? 14.258 15.453 23.516 1 97.31 277 PRO A CA 1
ATOM 2156 C C . PRO A 1 277 ? 15.289 16.047 24.484 1 97.31 277 PRO A C 1
ATOM 2158 O O . PRO A 1 277 ? 16.469 15.688 24.438 1 97.31 277 PRO A O 1
ATOM 2161 N N . LEU A 1 278 ? 14.859 16.859 25.375 1 96.5 278 LEU A N 1
ATOM 2162 C CA . LEU A 1 278 ? 15.781 17.484 26.312 1 96.5 278 LEU A CA 1
ATOM 2163 C C . LEU A 1 278 ? 16.312 16.469 27.328 1 96.5 278 LEU A C 1
ATOM 2165 O O . LEU A 1 278 ? 17.5 16.453 27.625 1 96.5 278 LEU A O 1
ATOM 2169 N N . ILE A 1 279 ? 15.43 15.633 27.797 1 97.69 279 ILE A N 1
ATOM 2170 C CA . ILE A 1 279 ? 15.852 14.625 28.766 1 97.69 279 ILE A CA 1
ATOM 2171 C C . ILE A 1 279 ? 16.75 13.594 28.078 1 97.69 279 ILE A C 1
ATOM 2173 O O . ILE A 1 279 ? 17.719 13.109 28.656 1 97.69 279 ILE A O 1
ATOM 2177 N N . CYS A 1 280 ? 16.391 13.242 26.859 1 96.88 280 CYS A N 1
ATOM 2178 C CA . CYS A 1 280 ? 17.234 12.32 26.094 1 96.88 280 CYS A CA 1
ATOM 2179 C C . CYS A 1 280 ? 18.656 12.867 25.953 1 96.88 280 CYS A C 1
ATOM 2181 O O . CYS A 1 280 ? 19.625 12.156 26.219 1 96.88 280 CYS A O 1
ATOM 2183 N N . ARG A 1 281 ? 18.75 14.125 25.547 1 95.62 281 ARG A N 1
ATOM 2184 C CA . ARG A 1 281 ? 20.047 14.75 25.359 1 95.62 281 ARG A CA 1
ATOM 2185 C C . ARG A 1 281 ? 20.828 14.828 26.672 1 95.62 281 ARG A C 1
ATOM 2187 O O . ARG A 1 281 ? 22 14.477 26.719 1 95.62 281 ARG A O 1
ATOM 2194 N N . GLU A 1 282 ? 20.188 15.211 27.734 1 94.75 282 GLU A N 1
ATOM 2195 C CA . GLU A 1 282 ? 20.844 15.391 29.031 1 94.75 282 GLU A CA 1
ATOM 2196 C C . GLU A 1 282 ? 21.297 14.055 29.609 1 94.75 282 GLU A C 1
ATOM 2198 O O . GLU A 1 282 ? 22.344 13.977 30.266 1 94.75 282 GLU A O 1
ATOM 2203 N N . MET A 1 283 ? 20.547 13.062 29.391 1 95.06 283 MET A N 1
ATOM 2204 C CA . MET A 1 283 ? 20.906 11.75 29.906 1 95.06 283 MET A CA 1
ATOM 2205 C C . MET A 1 283 ? 22.156 11.211 29.203 1 95.06 283 MET A C 1
ATOM 2207 O O . MET A 1 283 ? 22.984 10.547 29.828 1 95.06 283 MET A O 1
ATOM 2211 N N . VAL A 1 284 ? 22.234 11.453 27.891 1 94.31 284 VAL A N 1
ATOM 2212 C CA . VAL A 1 284 ? 23.422 11.016 27.156 1 94.31 284 VAL A CA 1
ATOM 2213 C C . VAL A 1 284 ? 24.641 11.797 27.641 1 94.31 284 VAL A C 1
ATOM 2215 O O . VAL A 1 284 ? 25.719 11.227 27.797 1 94.31 284 VAL A O 1
ATOM 2218 N N . GLU A 1 285 ? 24.5 13.062 27.953 1 91.69 285 GLU A N 1
ATOM 2219 C CA . GLU A 1 285 ? 25.594 13.891 28.453 1 91.69 285 GLU A CA 1
ATOM 2220 C C . GLU A 1 285 ? 26.047 13.43 29.844 1 91.69 285 GLU A C 1
ATOM 2222 O O . GLU A 1 285 ? 27.234 13.477 30.156 1 91.69 285 GLU A O 1
ATOM 2227 N N . LEU A 1 286 ? 25.156 12.969 30.578 1 90.94 286 LEU A N 1
ATOM 2228 C CA . LEU A 1 286 ? 25.438 12.555 31.953 1 90.94 286 LEU A CA 1
ATOM 2229 C C . LEU A 1 286 ? 26.109 11.18 31.969 1 90.94 286 LEU A C 1
ATOM 2231 O O . LEU A 1 286 ? 27.094 10.977 32.688 1 90.94 286 LEU A O 1
ATOM 2235 N N . LEU A 1 287 ? 25.641 10.281 31.156 1 89.31 287 LEU A N 1
ATOM 2236 C CA . LEU A 1 287 ? 26.094 8.891 31.25 1 89.31 287 LEU A CA 1
ATOM 2237 C C . LEU A 1 287 ? 27.297 8.648 30.344 1 89.31 287 LEU A C 1
ATOM 2239 O O . LEU A 1 287 ? 28.125 7.781 30.625 1 89.31 287 LEU A O 1
ATOM 2243 N N . TYR A 1 288 ? 27.328 9.281 29.172 1 81.94 288 TYR A N 1
ATOM 2244 C CA . TYR A 1 288 ? 28.422 9.078 28.219 1 81.94 288 TYR A CA 1
ATOM 2245 C C . TYR A 1 288 ? 29.656 9.867 28.641 1 81.94 288 TYR A C 1
ATOM 2247 O O . TYR A 1 288 ? 30.781 9.5 28.281 1 81.94 288 TYR A O 1
ATOM 2255 N N . ALA A 1 289 ? 29.656 10.984 29.297 1 67.19 289 ALA A N 1
ATOM 2256 C CA . ALA A 1 289 ? 30.797 11.789 29.734 1 67.19 289 ALA A CA 1
ATOM 2257 C C . ALA A 1 289 ? 31.828 10.922 30.438 1 67.19 289 ALA A C 1
ATOM 2259 O O . ALA A 1 289 ? 33.031 11.156 30.312 1 67.19 289 ALA A O 1
ATOM 2260 N N . ASP A 1 290 ? 31.375 9.961 31.062 1 58.97 290 ASP A N 1
ATOM 2261 C CA . ASP A 1 290 ? 32.312 9.18 31.859 1 58.97 290 ASP A CA 1
ATOM 2262 C C . ASP A 1 290 ? 33.094 8.195 30.984 1 58.97 290 ASP A C 1
ATOM 2264 O O . ASP A 1 290 ? 34.125 7.652 31.422 1 58.97 290 ASP A O 1
ATOM 2268 N N . HIS A 1 291 ? 32.594 7.859 29.812 1 57.19 291 HIS A N 1
ATOM 2269 C CA . HIS A 1 291 ? 33.25 6.738 29.141 1 57.19 291 HIS A CA 1
ATOM 2270 C C . HIS A 1 291 ? 34.312 7.223 28.172 1 57.19 291 HIS A C 1
ATOM 2272 O O . HIS A 1 291 ? 35.25 6.492 27.875 1 57.19 291 HIS A O 1
ATOM 2278 N N . THR A 1 292 ? 34.031 8.039 27.156 1 56.72 292 THR A N 1
ATOM 2279 C CA . THR A 1 292 ? 35.094 8.305 26.203 1 56.72 292 THR A CA 1
ATOM 2280 C C . THR A 1 292 ? 35.5 9.781 26.234 1 56.72 292 THR A C 1
ATOM 2282 O O . THR A 1 292 ? 34.656 10.648 26.5 1 56.72 292 THR A O 1
ATOM 2285 N N . ASN A 1 293 ? 36.719 10.039 26.516 1 51.19 293 ASN A N 1
ATOM 2286 C CA . ASN A 1 293 ? 37.469 11.281 26.531 1 51.19 293 ASN A CA 1
ATOM 2287 C C . ASN A 1 293 ? 37.281 12.062 25.234 1 51.19 293 ASN A C 1
ATOM 2289 O O . ASN A 1 293 ? 37.938 13.086 25.031 1 51.19 293 ASN A O 1
ATOM 2293 N N . THR A 1 294 ? 36.688 11.531 24.125 1 56.5 294 THR A N 1
ATOM 2294 C CA . THR A 1 294 ? 36.75 12.398 22.953 1 56.5 294 THR A CA 1
ATOM 2295 C C . THR A 1 294 ? 35.469 13.211 22.781 1 56.5 294 THR A C 1
ATOM 2297 O O . THR A 1 294 ? 34.375 12.641 22.641 1 56.5 294 THR A O 1
ATOM 2300 N N . GLY A 1 295 ? 35.469 14.469 23.172 1 54.78 295 GLY A N 1
ATOM 2301 C CA . GLY A 1 295 ? 34.469 15.523 23.188 1 54.78 295 GLY A CA 1
ATOM 2302 C C . GLY A 1 295 ? 33.594 15.547 21.953 1 54.78 295 GLY A C 1
ATOM 2303 O O . GLY A 1 295 ? 32.375 15.742 22.047 1 54.78 295 GLY A O 1
ATOM 2304 N N . LEU A 1 296 ? 34.125 15.281 20.812 1 53.19 296 LEU A N 1
ATOM 2305 C CA . LEU A 1 296 ? 33.375 15.422 19.562 1 53.19 296 LEU A CA 1
ATOM 2306 C C . LEU A 1 296 ? 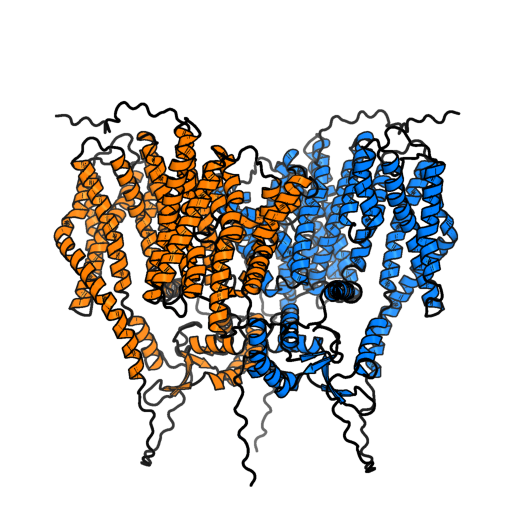32.375 14.297 19.391 1 53.19 296 LEU A C 1
ATOM 2308 O O . LEU A 1 296 ? 31.234 14.539 18.938 1 53.19 296 LEU A O 1
ATOM 2312 N N . ASN A 1 297 ? 32.719 13.172 19.812 1 61.94 297 ASN A N 1
ATOM 2313 C CA . ASN A 1 297 ? 31.812 12.031 19.672 1 61.94 297 ASN A CA 1
ATOM 2314 C C . ASN A 1 297 ? 30.656 12.102 20.672 1 61.94 297 ASN A C 1
ATOM 2316 O O . ASN A 1 297 ? 29.547 11.672 20.375 1 61.94 297 ASN A O 1
ATOM 2320 N N . GLN A 1 298 ? 31.016 12.859 21.656 1 71.56 298 GLN A N 1
ATOM 2321 C CA . GLN A 1 298 ? 29.984 13.023 22.656 1 71.56 298 GLN A CA 1
ATOM 2322 C C . GLN A 1 298 ? 28.906 14 22.188 1 71.56 298 GLN A C 1
ATOM 2324 O O . GLN A 1 298 ? 27.703 13.75 22.375 1 71.56 298 GLN A O 1
ATOM 2329 N N . SER A 1 299 ? 29.297 14.984 21.484 1 78.25 299 SER A N 1
ATOM 2330 C CA . SER A 1 299 ? 28.344 15.984 21.016 1 78.25 299 SER A CA 1
ATOM 2331 C C . SER A 1 299 ? 27.453 15.422 19.906 1 78.25 299 SER A C 1
ATOM 2333 O O . SER A 1 299 ? 26.266 15.703 19.859 1 78.25 299 SER A O 1
ATOM 2335 N N . SER A 1 300 ? 28.047 14.547 19.141 1 86.94 300 SER A N 1
ATOM 2336 C CA . SER A 1 300 ? 27.281 13.953 18.047 1 86.94 300 SER A CA 1
ATOM 2337 C C . SER A 1 300 ? 26.219 12.992 18.578 1 86.94 300 SER A C 1
ATOM 2339 O O . SER A 1 300 ? 25.078 12.984 18.109 1 86.94 300 SER A O 1
ATOM 2341 N N . LEU A 1 301 ? 26.625 12.289 19.594 1 90.75 301 LEU A N 1
ATOM 2342 C CA . LEU A 1 301 ? 25.703 11.32 20.188 1 90.75 301 LEU A CA 1
ATOM 2343 C C . LEU A 1 301 ? 24.578 12.023 20.938 1 90.75 301 LEU A C 1
ATOM 2345 O O . LEU A 1 301 ? 23.438 11.578 20.922 1 90.75 301 LEU A O 1
ATOM 2349 N N . SER A 1 302 ? 24.891 13.086 21.641 1 91.81 302 SER A N 1
ATOM 2350 C CA . SER A 1 302 ? 23.891 13.859 22.359 1 91.81 302 SER A CA 1
ATOM 2351 C C . SER A 1 302 ? 22.922 14.523 21.406 1 91.81 302 SER A C 1
ATOM 2353 O O . SER A 1 302 ? 21.719 14.602 21.688 1 91.81 302 SER A O 1
ATOM 2355 N N . ASN A 1 303 ? 23.422 15.008 20.312 1 91.62 303 ASN A N 1
ATOM 2356 C CA . ASN A 1 303 ? 22.562 15.602 19.297 1 91.62 303 ASN A CA 1
ATOM 2357 C C . ASN A 1 303 ? 21.656 14.562 18.656 1 91.62 303 ASN A C 1
ATOM 2359 O O . ASN A 1 303 ? 20.5 14.852 18.359 1 91.62 303 ASN A O 1
ATOM 2363 N N . TYR A 1 304 ? 22.25 13.43 18.484 1 94.44 304 TYR A N 1
ATOM 2364 C CA . TYR A 1 304 ? 21.422 12.344 17.953 1 94.44 304 TYR A CA 1
ATOM 2365 C C . TYR A 1 304 ? 20.312 11.992 18.922 1 94.44 304 TYR A C 1
ATOM 2367 O O . TYR A 1 304 ? 19.172 11.758 18.516 1 94.44 304 TYR A O 1
ATOM 2375 N N . ALA A 1 305 ? 20.609 11.953 20.172 1 95.81 305 ALA A N 1
ATOM 2376 C CA . ALA A 1 305 ? 19.609 11.648 21.188 1 95.81 305 ALA A CA 1
ATOM 2377 C C . ALA A 1 305 ? 18.5 12.711 21.203 1 95.81 305 ALA A C 1
ATOM 2379 O O . ALA A 1 305 ? 17.328 12.391 21.391 1 95.81 305 ALA A O 1
ATOM 2380 N N . PHE A 1 306 ? 18.906 13.922 21.094 1 95.5 306 PHE A N 1
ATOM 2381 C CA . PHE A 1 306 ? 17.938 15.016 21.031 1 95.5 306 PHE A CA 1
ATOM 2382 C C . PHE A 1 306 ? 17 14.844 19.844 1 95.5 306 PHE A C 1
ATOM 2384 O O . PHE A 1 306 ? 15.781 14.945 19.984 1 95.5 306 PHE A O 1
ATOM 2391 N N . LEU A 1 307 ? 17.594 14.547 18.688 1 94.5 307 LEU A N 1
ATOM 2392 C CA . LEU A 1 307 ? 16.812 14.367 17.484 1 94.5 307 LEU A CA 1
ATOM 2393 C C . LEU A 1 307 ? 15.852 13.188 17.625 1 94.5 307 LEU A C 1
ATOM 2395 O O . LEU A 1 307 ? 14.695 13.266 17.219 1 94.5 307 LEU A O 1
ATOM 2399 N N . TYR A 1 308 ? 16.312 12.141 18.156 1 96.06 308 TYR A N 1
ATOM 2400 C CA . TYR A 1 308 ? 15.469 10.977 18.422 1 96.06 308 TYR A CA 1
ATOM 2401 C C . TYR A 1 308 ? 14.266 11.359 19.266 1 96.06 308 TYR A C 1
ATOM 2403 O O . TYR A 1 308 ? 13.148 10.906 19.016 1 96.06 308 TYR A O 1
ATOM 2411 N N . GLY A 1 309 ? 14.5 12.18 20.25 1 96.5 309 GLY A N 1
ATOM 2412 C CA . GLY A 1 309 ? 13.445 12.594 21.156 1 96.5 309 GLY A CA 1
ATOM 2413 C C . GLY A 1 309 ? 12.359 13.414 20.484 1 96.5 309 GLY A C 1
ATOM 2414 O O . GLY A 1 309 ? 11.219 13.453 20.938 1 96.5 309 GLY A O 1
ATOM 2415 N N . VAL A 1 310 ? 12.648 14 19.344 1 96.88 310 VAL A N 1
ATOM 2416 C CA . VAL A 1 310 ? 11.719 14.906 18.688 1 96.88 310 VAL A CA 1
ATOM 2417 C C . VAL A 1 310 ? 10.797 14.109 17.766 1 96.88 310 VAL A C 1
ATOM 2419 O O . VAL A 1 310 ? 9.836 14.648 17.219 1 96.88 310 VAL A O 1
ATOM 2422 N N . PHE A 1 311 ? 11.031 12.789 17.547 1 97.25 311 PHE A N 1
ATOM 2423 C CA . PHE A 1 311 ? 10.141 11.977 16.719 1 97.25 311 PHE A CA 1
ATOM 2424 C C . PHE A 1 311 ? 8.719 12.016 17.266 1 97.25 311 PHE A C 1
ATOM 2426 O O . PHE A 1 311 ? 8.508 11.906 18.469 1 97.25 311 PHE A O 1
ATOM 2433 N N . PRO A 1 312 ? 7.773 12.188 16.375 1 97.25 312 PRO A N 1
ATOM 2434 C CA . PRO A 1 312 ? 6.391 12.273 16.859 1 97.25 312 PRO A CA 1
ATOM 2435 C C . PRO A 1 312 ? 5.859 10.93 17.359 1 97.25 312 PRO A C 1
ATOM 2437 O O . PRO A 1 312 ? 6.52 9.906 17.219 1 97.25 312 PRO A O 1
ATOM 2440 N N . THR A 1 313 ? 4.715 11.047 17.969 1 97.25 313 THR A N 1
ATOM 2441 C CA . THR A 1 313 ? 4.051 9.875 18.531 1 97.25 313 THR A CA 1
ATOM 2442 C C . THR A 1 313 ? 3.697 8.875 17.422 1 97.25 313 THR A C 1
ATOM 2444 O O . THR A 1 313 ? 3.26 9.266 16.344 1 97.25 313 THR A O 1
ATOM 2447 N N . ALA A 1 314 ? 3.875 7.613 17.734 1 95.12 314 ALA A N 1
ATOM 2448 C CA . ALA A 1 314 ? 3.588 6.531 16.797 1 95.12 314 ALA A CA 1
ATOM 2449 C C . ALA A 1 314 ? 2.086 6.391 16.562 1 95.12 314 ALA A C 1
ATOM 2451 O O . ALA A 1 314 ? 1.292 6.531 17.5 1 95.12 314 ALA A O 1
ATOM 2452 N N . PRO A 1 315 ? 1.699 6.059 15.352 1 91.88 315 PRO A N 1
ATOM 2453 C CA . PRO A 1 315 ? 0.278 5.867 15.047 1 91.88 315 PRO A CA 1
ATOM 2454 C C . PRO A 1 315 ? -0.325 4.676 15.789 1 91.88 315 PRO A C 1
ATOM 2456 O O . PRO A 1 315 ? -1.543 4.609 15.969 1 91.88 315 PRO A O 1
ATOM 2459 N N . SER A 1 316 ? 0.463 3.748 16.234 1 91 316 SER A N 1
ATOM 2460 C CA . SER A 1 316 ? -0.027 2.572 16.953 1 91 316 SER A CA 1
ATOM 2461 C C . SER A 1 316 ? -0.754 2.967 18.234 1 91 316 SER A C 1
ATOM 2463 O O . SER A 1 316 ? -1.631 2.238 18.703 1 91 316 SER A O 1
ATOM 2465 N N . VAL A 1 317 ? -0.443 4.094 18.781 1 94.81 317 VAL A N 1
ATOM 2466 C CA . VAL A 1 317 ? -1.085 4.547 20 1 94.81 317 VAL A CA 1
ATOM 2467 C C . VAL A 1 317 ? -2.572 4.781 19.75 1 94.81 317 VAL A C 1
ATOM 2469 O O . VAL A 1 317 ? -3.404 4.508 20.625 1 94.81 317 VAL A O 1
ATOM 2472 N N . ALA A 1 318 ? -2.881 5.281 18.609 1 92.69 318 ALA A N 1
ATOM 2473 C CA . ALA A 1 318 ? -4.281 5.461 18.234 1 92.69 318 ALA A CA 1
ATOM 2474 C C . ALA A 1 318 ? -5 4.121 18.125 1 92.69 318 ALA A C 1
ATOM 2476 O O . ALA A 1 318 ? -6.188 4.02 18.453 1 92.69 318 ALA A O 1
ATOM 2477 N N . ILE A 1 319 ? -4.316 3.174 17.75 1 88.81 319 ILE A N 1
ATOM 2478 C CA . ILE A 1 319 ? -4.887 1.834 17.641 1 88.81 319 ILE A CA 1
ATOM 2479 C C . ILE A 1 319 ? -5.18 1.285 19.031 1 88.81 319 ILE A C 1
ATOM 2481 O O . ILE A 1 319 ? -6.223 0.662 19.25 1 88.81 319 ILE A O 1
ATOM 2485 N N . TYR A 1 320 ? -4.281 1.548 20 1 92.19 320 TYR A N 1
ATOM 2486 C CA . TYR A 1 320 ? -4.512 1.123 21.375 1 92.19 320 TYR A CA 1
ATOM 2487 C C . TYR A 1 320 ? -5.742 1.808 21.969 1 92.19 320 TYR A C 1
ATOM 2489 O O . TYR A 1 320 ? -6.562 1.166 22.625 1 92.19 320 TYR A O 1
ATOM 2497 N N . ALA A 1 321 ? -5.84 3.057 21.688 1 93.94 321 ALA A N 1
ATOM 2498 C CA . ALA A 1 321 ? -6.988 3.809 22.172 1 93.94 321 ALA A CA 1
ATOM 2499 C C . ALA A 1 321 ? -8.289 3.258 21.609 1 93.94 321 ALA A C 1
ATOM 2501 O O . ALA A 1 321 ? -9.289 3.148 22.328 1 93.94 321 ALA A O 1
ATOM 2502 N N . ALA A 1 322 ? -8.242 2.939 20.391 1 87.12 322 ALA A N 1
ATOM 2503 C CA . ALA A 1 322 ? -9.422 2.373 19.75 1 87.12 322 ALA A CA 1
ATOM 2504 C C . ALA A 1 322 ? -9.734 0.984 20.297 1 87.12 322 ALA A C 1
ATOM 2506 O O . ALA A 1 322 ? -10.906 0.638 20.484 1 87.12 322 ALA A O 1
ATOM 2507 N N . HIS A 1 323 ? -8.719 0.251 20.531 1 84.75 323 HIS A N 1
ATOM 2508 C CA . HIS A 1 323 ? -8.883 -1.097 21.062 1 84.75 323 HIS A CA 1
ATOM 2509 C C . HIS A 1 323 ? -9.578 -1.073 22.422 1 84.75 323 HIS A C 1
ATOM 2511 O O . HIS A 1 323 ? -10.477 -1.878 22.672 1 84.75 323 HIS A O 1
ATOM 2517 N N . TYR A 1 324 ? -9.203 -0.157 23.219 1 87.56 324 TYR A N 1
ATOM 2518 C CA . TYR A 1 324 ? -9.789 -0.053 24.547 1 87.56 324 TYR A CA 1
ATOM 2519 C C . TYR A 1 324 ? -11 0.876 24.547 1 87.56 324 TYR A C 1
ATOM 2521 O O . TYR A 1 324 ? -11.719 0.968 25.547 1 87.56 324 TYR A O 1
ATOM 2529 N N . ASN A 1 325 ? -11.18 1.536 23.391 1 86.88 325 ASN A N 1
ATOM 2530 C CA . ASN A 1 325 ? -12.234 2.539 23.281 1 86.88 325 ASN A CA 1
ATOM 2531 C C . ASN A 1 325 ? -12.133 3.592 24.375 1 86.88 325 ASN A C 1
ATOM 2533 O O . ASN A 1 325 ? -13.109 3.846 25.094 1 86.88 325 ASN A O 1
ATOM 2537 N N . MET A 1 326 ? -10.906 4.062 24.578 1 91.5 326 MET A N 1
ATOM 2538 C CA . MET A 1 326 ? -10.617 5.031 25.625 1 91.5 326 MET A CA 1
ATOM 2539 C C . MET A 1 326 ? -9.844 6.223 25.078 1 91.5 326 MET A C 1
ATOM 2541 O O . MET A 1 326 ? -8.859 6.051 24.359 1 91.5 326 MET A O 1
ATOM 2545 N N . GLU A 1 327 ? -10.297 7.465 25.375 1 92.88 327 GLU A N 1
ATOM 2546 C CA . GLU A 1 327 ? -9.609 8.719 25.078 1 92.88 327 GLU A CA 1
ATOM 2547 C C . GLU A 1 327 ? -9.266 8.812 23.594 1 92.88 327 GLU A C 1
ATOM 2549 O O . GLU A 1 327 ? -8.156 9.227 23.234 1 92.88 327 GLU A O 1
ATOM 2554 N N . LEU A 1 328 ? -10.18 8.445 22.781 1 90.75 328 LEU A N 1
ATOM 2555 C CA . LEU A 1 328 ? -9.969 8.383 21.344 1 90.75 328 LEU A CA 1
ATOM 2556 C C . LEU A 1 328 ? -9.711 9.773 20.781 1 90.75 328 LEU A C 1
ATOM 2558 O O . LEU A 1 328 ? -8.773 9.969 20 1 90.75 328 LEU A O 1
ATOM 2562 N N . GLN A 1 329 ? -10.406 10.703 21.203 1 90.19 329 GLN A N 1
ATOM 2563 C CA . GLN A 1 329 ? -10.328 12.047 20.641 1 90.19 329 GLN A CA 1
ATOM 2564 C C . GLN A 1 329 ? -8.984 12.703 20.953 1 90.19 329 GLN A C 1
ATOM 2566 O O . GLN A 1 329 ? -8.336 13.25 20.062 1 90.19 329 GLN A O 1
ATOM 2571 N N . VAL A 1 330 ? -8.57 12.562 22.156 1 94.19 330 VAL A N 1
ATOM 2572 C CA . VAL A 1 330 ? -7.328 13.203 22.578 1 94.19 330 VAL A CA 1
ATOM 2573 C C . VAL A 1 330 ? -6.137 12.531 21.891 1 94.19 330 VAL A C 1
ATOM 2575 O O . VAL A 1 330 ? -5.246 13.203 21.375 1 94.19 330 VAL A O 1
ATOM 2578 N N . VAL A 1 331 ? -6.168 11.258 21.844 1 95.69 331 VAL A N 1
ATOM 2579 C CA . VAL A 1 331 ? -5.016 10.508 21.344 1 95.69 331 VAL A CA 1
ATOM 2580 C C . VAL A 1 331 ? -4.902 10.672 19.828 1 95.69 331 VAL A C 1
ATOM 2582 O O . VAL A 1 331 ? -3.809 10.898 19.312 1 95.69 331 VAL A O 1
ATOM 2585 N N . THR A 1 332 ? -5.969 10.625 19.125 1 93.88 332 THR A N 1
ATOM 2586 C CA . THR A 1 332 ? -5.93 10.727 17.672 1 93.88 332 THR A CA 1
ATOM 2587 C C . THR A 1 332 ? -5.605 12.148 17.234 1 93.88 332 THR A C 1
ATOM 2589 O O . THR A 1 332 ? -4.785 12.359 16.328 1 93.88 332 THR A O 1
ATOM 2592 N N . SER A 1 333 ? -6.227 13.102 17.875 1 93.44 333 SER A N 1
ATOM 2593 C CA . SER A 1 333 ? -5.902 14.492 17.562 1 93.44 333 SER A CA 1
ATOM 2594 C C . SER A 1 333 ? -4.465 14.82 17.953 1 93.44 333 SER A C 1
ATOM 2596 O O . SER A 1 333 ? -3.777 15.547 17.219 1 93.44 333 SER A O 1
ATOM 2598 N N . GLY A 1 334 ? -4.098 14.305 19.062 1 95.56 334 GLY A N 1
ATOM 2599 C CA . GLY A 1 334 ? -2.729 14.516 19.5 1 95.56 334 GLY A CA 1
ATOM 2600 C C . GLY A 1 334 ? -1.7 13.93 18.547 1 95.56 334 GLY A C 1
ATOM 2601 O O . GLY A 1 334 ? -0.654 14.539 18.312 1 95.56 334 GLY A O 1
ATOM 2602 N N . MET A 1 335 ? -1.987 12.781 18.062 1 94.5 335 MET A N 1
ATOM 2603 C CA . MET A 1 335 ? -1.079 12.125 17.109 1 94.5 335 MET A CA 1
ATOM 2604 C C . MET A 1 335 ? -0.914 12.969 15.852 1 94.5 335 MET A C 1
ATOM 2606 O O . MET A 1 335 ? 0.201 13.141 15.359 1 94.5 335 MET A O 1
ATOM 2610 N N . VAL A 1 336 ? -1.981 13.508 15.352 1 93.62 336 VAL A N 1
ATOM 2611 C CA . VAL A 1 336 ? -1.956 14.328 14.148 1 93.62 336 VAL A CA 1
ATOM 2612 C C . VAL A 1 336 ? -1.148 15.602 14.406 1 93.62 336 VAL A C 1
ATOM 2614 O O . VAL A 1 336 ? -0.244 15.938 13.633 1 93.62 336 VAL A O 1
ATOM 2617 N N . LEU A 1 337 ? -1.397 16.25 15.484 1 92.5 337 LEU A N 1
ATOM 2618 C CA . LEU A 1 337 ? -0.732 17.5 15.82 1 92.5 337 LEU A CA 1
ATOM 2619 C C . LEU A 1 337 ? 0.747 17.266 16.109 1 92.5 337 LEU A C 1
ATOM 2621 O O . LEU A 1 337 ? 1.594 18.078 15.719 1 92.5 337 LEU A O 1
ATOM 2625 N N . SER A 1 338 ? 0.958 16.219 16.781 1 95.94 338 SER A N 1
ATOM 2626 C CA . SER A 1 338 ? 2.346 15.883 17.078 1 95.94 338 SER A CA 1
ATOM 2627 C C . SER A 1 338 ? 3.139 15.641 15.797 1 95.94 338 SER A C 1
ATOM 2629 O O . SER A 1 338 ? 4.285 16.078 15.688 1 95.94 338 SER A O 1
ATOM 2631 N N . THR A 1 339 ? 2.582 14.953 14.875 1 94.88 339 THR A N 1
ATOM 2632 C CA . THR A 1 339 ? 3.232 14.68 13.602 1 94.88 339 THR A CA 1
ATOM 2633 C C . THR A 1 339 ? 3.453 15.969 12.82 1 94.88 339 THR A C 1
ATOM 2635 O O . THR A 1 339 ? 4.555 16.219 12.32 1 94.88 339 THR A O 1
ATOM 2638 N N . PHE A 1 340 ? 2.584 16.812 12.852 1 90.5 340 PHE A N 1
ATOM 2639 C CA . PHE A 1 340 ? 2.658 18.047 12.086 1 90.5 340 PHE A CA 1
ATOM 2640 C C . PHE A 1 340 ? 3.688 19 12.695 1 90.5 340 PHE A C 1
ATOM 2642 O O . PHE A 1 340 ? 4.406 19.688 11.969 1 90.5 340 PHE A O 1
ATOM 2649 N N . LEU A 1 341 ? 3.742 19.047 13.93 1 92.31 341 LEU A N 1
ATOM 2650 C CA . LEU A 1 341 ? 4.609 19.984 14.617 1 92.31 341 LEU A CA 1
ATOM 2651 C C . LEU A 1 341 ? 6.035 19.453 14.703 1 92.31 341 LEU A C 1
ATOM 2653 O O . LEU A 1 341 ? 6.98 20.234 14.906 1 92.31 341 LEU A O 1
ATOM 2657 N N . SER A 1 342 ? 6.168 18.234 14.531 1 95.94 342 SER A N 1
ATOM 2658 C CA . SER A 1 342 ? 7.496 17.641 14.688 1 95.94 342 SER A CA 1
ATOM 2659 C C . SER A 1 342 ? 8.438 18.109 13.578 1 95.94 342 SER A C 1
ATOM 2661 O O . SER A 1 342 ? 9.641 18.266 13.812 1 95.94 342 SER A O 1
ATOM 2663 N N . ALA A 1 343 ? 7.961 18.328 12.383 1 93.94 343 ALA A N 1
ATOM 2664 C CA . ALA A 1 343 ? 8.797 18.688 11.242 1 93.94 343 ALA A CA 1
ATOM 2665 C C . ALA A 1 343 ? 9.477 20.031 11.477 1 93.94 343 ALA A C 1
ATOM 2667 O O . ALA A 1 343 ? 10.711 20.125 11.453 1 93.94 343 ALA A O 1
ATOM 2668 N N . PRO A 1 344 ? 8.766 21.141 11.773 1 91.12 344 PRO A N 1
ATOM 2669 C CA . PRO A 1 344 ? 9.422 22.422 12.023 1 91.12 344 PRO A CA 1
ATOM 2670 C C . PRO A 1 344 ? 10.312 22.406 13.266 1 91.12 344 PRO A C 1
ATOM 2672 O O . PRO A 1 344 ? 11.375 23.031 13.281 1 91.12 344 PRO A O 1
ATOM 2675 N N . ILE A 1 345 ? 9.891 21.672 14.219 1 93.06 345 ILE A N 1
ATOM 2676 C CA . ILE A 1 345 ? 10.695 21.594 15.438 1 93.06 345 ILE A CA 1
ATOM 2677 C C . ILE A 1 345 ? 12.008 20.875 15.148 1 93.06 345 ILE A C 1
ATOM 2679 O O . ILE A 1 345 ? 13.07 21.312 15.578 1 93.06 345 ILE A O 1
ATOM 2683 N N . MET A 1 346 ? 11.914 19.812 14.422 1 94.62 346 MET A N 1
ATOM 2684 C CA . MET A 1 346 ? 13.117 19.062 14.062 1 94.62 346 MET A CA 1
ATOM 2685 C C . MET A 1 346 ? 14.047 19.906 13.203 1 94.62 346 MET A C 1
ATOM 2687 O O . MET A 1 346 ? 15.258 19.938 13.43 1 94.62 346 MET A O 1
ATOM 2691 N N . TYR A 1 347 ? 13.5 20.578 12.242 1 93.62 347 TYR A N 1
ATOM 2692 C CA . TYR A 1 347 ? 14.297 21.391 11.32 1 93.62 347 TYR A CA 1
ATOM 2693 C C . TYR A 1 347 ? 15.008 22.516 12.062 1 93.62 347 TYR A C 1
ATOM 2695 O O . TYR A 1 347 ? 16.219 22.688 11.914 1 93.62 347 TYR A O 1
ATOM 2703 N N . VAL A 1 348 ? 14.336 23.219 12.914 1 91.19 348 VAL A N 1
ATOM 2704 C CA . VAL A 1 348 ? 14.875 24.375 13.625 1 91.19 348 VAL A CA 1
ATOM 2705 C C . VAL A 1 348 ? 15.875 23.906 14.688 1 91.19 348 VAL A C 1
ATOM 2707 O O . VAL A 1 348 ? 16.969 24.453 14.797 1 91.19 348 VAL A O 1
ATOM 2710 N N . SER A 1 349 ? 15.539 22.875 15.359 1 90.56 349 SER A N 1
ATOM 2711 C CA . SER A 1 349 ? 16.422 22.406 16.422 1 90.56 349 SER A CA 1
ATOM 2712 C C . SER A 1 349 ? 17.719 21.828 15.844 1 90.56 349 SER A C 1
ATOM 2714 O O . SER A 1 349 ? 18.797 22.047 16.391 1 90.56 349 SER A O 1
ATOM 2716 N N . ALA A 1 350 ? 17.578 21.109 14.766 1 90.88 350 ALA A N 1
ATOM 2717 C CA . ALA A 1 350 ? 18.781 20.547 14.156 1 90.88 350 ALA A CA 1
ATOM 2718 C C . ALA A 1 350 ? 19.734 21.656 13.711 1 90.88 350 ALA A C 1
ATOM 2720 O O . ALA A 1 350 ? 20.953 21.547 13.898 1 90.88 350 ALA A O 1
ATOM 2721 N N . TRP A 1 351 ? 19.219 22.688 13.195 1 90.25 351 TRP A N 1
ATOM 2722 C CA . TRP A 1 351 ? 20.047 23.797 12.742 1 90.25 351 TRP A CA 1
ATOM 2723 C C . TRP A 1 351 ? 20.641 24.547 13.93 1 90.25 351 TRP A C 1
ATOM 2725 O O . TRP A 1 351 ? 21.812 24.953 13.906 1 90.25 351 TRP A O 1
ATOM 2735 N N . LEU A 1 352 ? 19.844 24.703 14.898 1 87.31 352 LEU A N 1
ATOM 2736 C CA . LEU A 1 352 ? 20.328 25.422 16.078 1 87.31 352 LEU A CA 1
ATOM 2737 C C . LEU A 1 352 ? 21.438 24.641 16.766 1 87.31 352 LEU A C 1
ATOM 2739 O O . LEU A 1 352 ? 22.344 25.234 17.359 1 87.31 352 LEU A O 1
ATOM 2743 N N . LEU A 1 353 ? 21.438 23.359 16.641 1 84.94 353 LEU A N 1
ATOM 2744 C CA . LEU A 1 353 ? 22.469 22.516 17.234 1 84.94 353 LEU A CA 1
ATOM 2745 C C . LEU A 1 353 ? 23.734 22.531 16.359 1 84.94 353 LEU A C 1
ATOM 2747 O O . LEU A 1 353 ? 24.828 22.328 16.875 1 84.94 353 LEU A O 1
ATOM 2751 N N . THR A 1 354 ? 23.578 22.844 15.133 1 85.12 354 THR A N 1
ATOM 2752 C CA . THR A 1 354 ? 24.688 22.734 14.195 1 85.12 354 THR A CA 1
ATOM 2753 C C . THR A 1 354 ? 25.391 24.078 14.016 1 85.12 354 THR A C 1
ATOM 2755 O O . THR A 1 354 ? 26.609 24.141 13.836 1 85.12 354 THR A O 1
ATOM 2758 N N . ILE A 1 355 ? 24.688 25.234 14.078 1 85.38 355 ILE A N 1
ATOM 2759 C CA . ILE A 1 355 ? 25.156 26.562 13.727 1 85.38 355 ILE A CA 1
ATOM 2760 C C . ILE A 1 355 ? 26.344 26.953 14.617 1 85.38 355 ILE A C 1
ATOM 2762 O O . ILE A 1 355 ? 27.359 27.469 14.125 1 85.38 355 ILE A O 1
ATOM 2766 N N . PRO A 1 356 ? 26.344 26.547 15.891 1 79.62 356 PRO A N 1
ATOM 2767 C CA . PRO A 1 356 ? 27.484 26.938 16.734 1 79.62 356 PRO A CA 1
ATOM 2768 C C . PRO A 1 356 ? 28.781 26.266 16.312 1 79.62 356 PRO A C 1
ATOM 2770 O O . PRO A 1 356 ? 29.875 26.75 16.641 1 79.62 356 PRO A O 1
ATOM 2773 N N . TRP A 1 357 ? 28.609 25.281 15.523 1 77.81 357 TRP A N 1
ATOM 2774 C CA . TRP A 1 357 ? 29.812 24.516 15.156 1 77.81 357 TRP A CA 1
ATOM 2775 C C . TRP A 1 357 ? 30.219 24.812 13.719 1 77.81 357 TRP A C 1
ATOM 2777 O O . TRP A 1 357 ? 31.234 24.312 13.242 1 77.81 357 TRP A O 1
ATOM 2787 N N . MET A 1 358 ? 29.516 25.656 13.039 1 80.69 358 MET A N 1
ATOM 2788 C CA . MET A 1 358 ? 29.797 25.953 11.641 1 80.69 358 MET A CA 1
ATOM 2789 C C . MET A 1 358 ? 30.609 27.234 11.508 1 80.69 358 MET A C 1
ATOM 2791 O O . MET A 1 358 ? 30.5 28.141 12.352 1 80.69 358 MET A O 1
ATOM 2795 N N . ASP A 1 359 ? 31.391 27.234 10.391 1 77.38 359 ASP A N 1
ATOM 2796 C CA . ASP A 1 359 ? 32.094 28.469 10.039 1 77.38 359 ASP A CA 1
ATOM 2797 C C . ASP A 1 359 ? 31.141 29.531 9.516 1 77.38 359 ASP A C 1
ATOM 2799 O O . ASP A 1 359 ? 30.172 29.203 8.828 1 77.38 359 ASP A O 1
ATOM 2803 N N . PRO A 1 360 ? 31.312 30.734 9.883 1 73.62 360 PRO A N 1
ATOM 2804 C CA . PRO A 1 360 ? 30.391 31.828 9.539 1 73.62 360 PRO A CA 1
ATOM 2805 C C . PRO A 1 360 ? 30.25 32 8.031 1 73.62 360 PRO A C 1
ATOM 2807 O O . PRO A 1 360 ? 29.141 32.312 7.539 1 73.62 360 PRO A O 1
ATOM 2810 N N . LYS A 1 361 ? 31.312 31.969 7.277 1 71.38 361 LYS A N 1
ATOM 2811 C CA . LYS A 1 361 ? 31.203 32.219 5.844 1 71.38 361 LYS A CA 1
ATOM 2812 C C . LYS A 1 361 ? 30.297 31.188 5.172 1 71.38 361 LYS A C 1
ATOM 2814 O O . LYS A 1 361 ? 29.328 31.547 4.5 1 71.38 361 LYS A O 1
ATOM 2819 N N . PRO A 1 362 ? 30.578 30 5.414 1 75.06 362 PRO A N 1
ATOM 2820 C CA . PRO A 1 362 ? 29.672 29 4.832 1 75.06 362 PRO A CA 1
ATOM 2821 C C . PRO A 1 362 ? 28.281 29.047 5.438 1 75.06 362 PRO A C 1
ATOM 2823 O O . PRO A 1 362 ? 27.312 28.656 4.785 1 75.06 362 PRO A O 1
ATOM 2826 N N . LEU A 1 363 ? 28.234 29.594 6.555 1 77.94 363 LEU A N 1
ATOM 2827 C CA . LEU A 1 363 ? 26.938 29.688 7.223 1 77.94 363 LEU A CA 1
ATOM 2828 C C . LEU A 1 363 ? 26.016 30.672 6.5 1 77.94 363 LEU A C 1
ATOM 2830 O O . LEU A 1 363 ? 24.812 30.438 6.395 1 77.94 363 LEU A O 1
ATOM 2834 N N . MET A 1 364 ? 26.578 31.719 5.957 1 77.25 364 MET A N 1
ATOM 2835 C CA . MET A 1 364 ? 25.766 32.688 5.23 1 77.25 364 MET A CA 1
ATOM 2836 C C . MET A 1 364 ? 25.156 32.062 3.979 1 77.25 364 MET A C 1
ATOM 2838 O O . MET A 1 364 ? 24 32.344 3.637 1 77.25 364 MET A O 1
ATOM 2842 N N . ASP A 1 365 ? 25.906 31.25 3.375 1 78.81 365 ASP A N 1
ATOM 2843 C CA . ASP A 1 365 ? 25.375 30.531 2.221 1 78.81 365 ASP A CA 1
ATOM 2844 C C . ASP A 1 365 ? 24.297 29.547 2.639 1 78.81 365 ASP A C 1
ATOM 2846 O O . ASP A 1 365 ? 23.312 29.359 1.922 1 78.81 365 ASP A O 1
ATOM 2850 N N . SER A 1 366 ? 24.516 29.016 3.793 1 84.75 366 SER A N 1
ATOM 2851 C CA . SER A 1 366 ? 23.531 28.062 4.301 1 84.75 366 SER A CA 1
ATOM 2852 C C . SER A 1 366 ? 22.234 28.766 4.676 1 84.75 366 SER A C 1
ATOM 2854 O O . SER A 1 366 ? 21.156 28.188 4.551 1 84.75 366 SER A O 1
ATOM 2856 N N . LEU A 1 367 ? 22.312 29.969 5.07 1 86.19 367 LEU A N 1
ATOM 2857 C CA . LEU A 1 367 ? 21.125 30.719 5.43 1 86.19 367 LEU A CA 1
ATOM 2858 C C . LEU A 1 367 ? 20.281 31.016 4.195 1 86.19 367 LEU A C 1
ATOM 2860 O O . LEU A 1 367 ? 19.047 31 4.262 1 86.19 367 LEU A O 1
ATOM 2864 N N . GLN A 1 368 ? 20.938 31.312 3.137 1 86.88 368 GLN A N 1
ATOM 2865 C CA . GLN A 1 368 ? 20.219 31.516 1.881 1 86.88 368 GLN A CA 1
ATOM 2866 C C . GLN A 1 368 ? 19.516 30.219 1.449 1 86.88 368 GLN A C 1
ATOM 2868 O O . GLN A 1 368 ? 18.391 30.266 0.939 1 86.88 368 GLN A O 1
ATOM 2873 N N . ASN A 1 369 ? 20.156 29.125 1.655 1 88.12 369 ASN A N 1
ATOM 2874 C CA . ASN A 1 369 ? 19.562 27.844 1.333 1 88.12 369 ASN A CA 1
ATOM 2875 C C . ASN A 1 369 ? 18.344 27.547 2.217 1 88.12 369 ASN A C 1
ATOM 2877 O O . ASN A 1 369 ? 17.375 26.938 1.769 1 88.12 369 ASN A O 1
ATOM 2881 N N . VAL A 1 370 ? 18.484 27.953 3.414 1 91.56 370 VAL A N 1
ATOM 2882 C CA . VAL A 1 370 ? 17.375 27.781 4.34 1 91.56 370 VAL A CA 1
ATOM 2883 C C . VAL A 1 370 ? 16.172 28.594 3.863 1 91.56 370 VAL A C 1
ATOM 2885 O O . VAL A 1 370 ? 15.047 28.109 3.852 1 91.56 370 VAL A O 1
ATOM 2888 N N . SER A 1 371 ? 16.406 29.812 3.457 1 91.81 371 SER A N 1
ATOM 2889 C CA . SER A 1 371 ? 15.344 30.672 2.938 1 91.81 371 SER A CA 1
ATOM 2890 C C . SER A 1 371 ? 14.711 30.062 1.69 1 91.81 371 SER A C 1
ATOM 2892 O O . SER A 1 371 ? 13.492 30.094 1.529 1 91.81 371 SER A O 1
ATOM 2894 N N . PHE A 1 372 ? 15.523 29.562 0.895 1 91.62 372 PHE A N 1
ATOM 2895 C CA . PHE A 1 372 ? 15.062 28.891 -0.315 1 91.62 372 PHE A CA 1
ATOM 2896 C C . PHE A 1 372 ? 14.195 27.688 0.03 1 91.62 372 PHE A C 1
ATOM 2898 O O . PHE A 1 372 ? 13.094 27.531 -0.492 1 91.62 372 PHE A O 1
ATOM 2905 N N . ASN A 1 373 ? 14.664 26.859 0.92 1 91.44 373 ASN A N 1
ATOM 2906 C CA . ASN A 1 373 ? 13.961 25.641 1.305 1 91.44 373 ASN A CA 1
ATOM 2907 C C . ASN A 1 373 ? 12.609 25.953 1.94 1 91.44 373 ASN A C 1
ATOM 2909 O O . ASN A 1 373 ? 11.602 25.328 1.587 1 91.44 373 ASN A O 1
ATOM 2913 N N . VAL A 1 374 ? 12.648 26.828 2.799 1 93.12 374 VAL A N 1
ATOM 2914 C CA . VAL A 1 374 ? 11.422 27.156 3.523 1 93.12 374 VAL A CA 1
ATOM 2915 C C . VAL A 1 374 ? 10.414 27.797 2.574 1 93.12 374 VAL A C 1
ATOM 2917 O O . VAL A 1 374 ? 9.203 27.641 2.734 1 93.12 374 VAL A O 1
ATOM 2920 N N . SER A 1 375 ? 10.883 28.5 1.552 1 93.19 375 SER A N 1
ATOM 2921 C CA . SER A 1 375 ? 10.016 29.141 0.567 1 93.19 375 SER A CA 1
ATOM 2922 C C . SER A 1 375 ? 9.281 28.094 -0.267 1 93.19 375 SER A C 1
ATOM 2924 O O . SER A 1 375 ? 8.148 28.312 -0.704 1 93.19 375 SER A O 1
ATOM 2926 N N . ILE A 1 376 ? 9.836 27 -0.41 1 89.62 376 ILE A N 1
ATOM 2927 C CA . ILE A 1 376 ? 9.203 25.922 -1.164 1 89.62 376 ILE A CA 1
ATOM 2928 C C . ILE A 1 376 ? 7.984 25.406 -0.397 1 89.62 376 ILE A C 1
ATOM 2930 O O . ILE A 1 376 ? 6.93 25.156 -0.986 1 89.62 376 ILE A O 1
ATOM 2934 N N . ILE A 1 377 ? 8.094 25.328 0.856 1 88.81 377 ILE A N 1
ATOM 2935 C CA . ILE A 1 377 ? 7.031 24.781 1.699 1 88.81 377 ILE A CA 1
ATOM 2936 C C . ILE A 1 377 ? 5.867 25.766 1.764 1 88.81 377 ILE A C 1
ATOM 2938 O O . ILE A 1 377 ? 4.703 25.359 1.812 1 88.81 377 ILE A O 1
ATOM 2942 N N . SER A 1 378 ? 6.18 27 1.694 1 90.44 378 SER A N 1
ATOM 2943 C CA . SER A 1 378 ? 5.164 28.031 1.897 1 90.44 378 SER A CA 1
ATOM 2944 C C . SER A 1 378 ? 4.656 28.578 0.567 1 90.44 378 SER A C 1
ATOM 2946 O O . SER A 1 378 ? 3.963 29.594 0.532 1 90.44 378 SER A O 1
ATOM 2948 N N . LEU A 1 379 ? 4.938 27.938 -0.497 1 87.06 379 LEU A N 1
ATOM 2949 C CA . LEU A 1 379 ? 4.676 28.453 -1.834 1 87.06 379 LEU A CA 1
ATOM 2950 C C . LEU A 1 379 ? 3.176 28.625 -2.062 1 87.06 379 LEU A C 1
ATOM 2952 O O . LEU A 1 379 ? 2.75 29.594 -2.705 1 87.06 379 LEU A O 1
ATOM 2956 N N . VAL A 1 380 ? 2.354 27.859 -1.412 1 80.25 380 VAL A N 1
ATOM 2957 C CA . VAL A 1 380 ? 0.923 27.844 -1.704 1 80.25 380 VAL A CA 1
ATOM 2958 C C . VAL A 1 380 ? 0.247 29.031 -1.014 1 80.25 380 VAL A C 1
ATOM 2960 O O . VAL A 1 380 ? -0.75 29.562 -1.511 1 80.25 380 VAL A O 1
ATOM 2963 N N . THR A 1 381 ? 0.82 29.516 0.043 1 83.31 381 THR A N 1
ATOM 2964 C CA . THR A 1 381 ? 0.141 30.531 0.832 1 83.31 381 THR A CA 1
ATOM 2965 C C . THR A 1 381 ? 0.873 31.875 0.732 1 83.31 381 THR A C 1
ATOM 2967 O O . THR A 1 381 ? 0.271 32.938 0.919 1 83.31 381 THR A O 1
ATOM 2970 N N . LEU A 1 382 ? 2.119 31.781 0.553 1 88.69 382 LEU A N 1
ATOM 2971 C CA . LEU A 1 382 ? 2.949 32.969 0.42 1 88.69 382 LEU A CA 1
ATOM 2972 C C . LEU A 1 382 ? 3.615 33.031 -0.952 1 88.69 382 LEU A C 1
ATOM 2974 O O . LEU A 1 382 ? 4.844 33.062 -1.049 1 88.69 382 LEU A O 1
ATOM 2978 N N . ILE A 1 383 ? 2.797 33.219 -1.961 1 89.69 383 ILE A N 1
ATOM 2979 C CA . ILE A 1 383 ? 3.195 32.938 -3.34 1 89.69 383 ILE A CA 1
ATOM 2980 C C . ILE A 1 383 ? 4.234 33.969 -3.783 1 89.69 383 ILE A C 1
ATOM 2982 O O . ILE A 1 383 ? 5.332 33.594 -4.207 1 89.69 383 ILE A O 1
ATOM 2986 N N . LEU A 1 384 ? 4.016 35.25 -3.562 1 91.06 384 LEU A N 1
ATOM 2987 C CA . LEU A 1 384 ? 4.863 36.281 -4.137 1 91.06 384 LEU A CA 1
ATOM 2988 C C . LEU A 1 384 ? 6.23 36.312 -3.463 1 91.06 384 LEU A C 1
ATOM 2990 O O . LEU A 1 384 ? 7.262 36.312 -4.141 1 91.06 384 LEU A O 1
ATOM 2994 N N . ALA A 1 385 ? 6.227 36.25 -2.168 1 92.81 385 ALA A N 1
ATOM 2995 C CA . ALA A 1 385 ? 7.496 36.281 -1.445 1 92.81 385 ALA A CA 1
ATOM 2996 C C . ALA A 1 385 ? 8.297 35 -1.717 1 92.81 385 ALA A C 1
ATOM 2998 O O . ALA A 1 385 ? 9.516 35.062 -1.891 1 92.81 385 ALA A O 1
ATOM 2999 N N . CYS A 1 386 ? 7.602 33.906 -1.757 1 93.94 386 CYS A N 1
ATOM 3000 C CA . CYS A 1 386 ? 8.289 32.625 -1.944 1 93.94 386 CYS A CA 1
ATOM 3001 C C . CYS A 1 386 ? 8.789 32.469 -3.375 1 93.94 386 CYS A C 1
ATOM 3003 O O . CYS A 1 386 ? 9.898 31.984 -3.6 1 93.94 386 CYS A O 1
ATOM 3005 N N . VAL A 1 387 ? 8.008 32.906 -4.34 1 94.25 387 VAL A N 1
ATOM 3006 C CA . VAL A 1 387 ? 8.484 32.906 -5.719 1 94.25 387 VAL A CA 1
ATOM 3007 C C . VAL A 1 387 ? 9.672 33.875 -5.855 1 94.25 387 VAL A C 1
ATOM 3009 O O . VAL A 1 387 ? 10.648 33.562 -6.543 1 94.25 387 VAL A O 1
ATOM 3012 N N . GLY A 1 388 ? 9.57 34.969 -5.215 1 94.31 388 GLY A N 1
ATOM 3013 C CA . GLY A 1 388 ? 10.688 35.906 -5.211 1 94.31 388 GLY A CA 1
ATOM 3014 C C . GLY A 1 388 ? 11.961 35.312 -4.66 1 94.31 388 GLY A C 1
ATOM 3015 O O . GLY A 1 388 ? 13.039 35.469 -5.246 1 94.31 388 GLY A O 1
ATOM 3016 N N . MET A 1 389 ? 11.852 34.625 -3.57 1 93.94 389 MET A N 1
ATOM 3017 C CA . MET A 1 389 ? 13.023 34 -2.953 1 93.94 389 MET A CA 1
ATOM 3018 C C . MET A 1 389 ? 13.562 32.875 -3.814 1 93.94 389 MET A C 1
ATOM 3020 O O . MET A 1 389 ? 14.781 32.719 -3.941 1 93.94 389 MET A O 1
ATOM 3024 N N . ILE A 1 390 ? 12.695 32.094 -4.406 1 92.56 390 ILE A N 1
ATOM 3025 C CA . ILE A 1 390 ? 13.109 30.984 -5.281 1 92.56 390 ILE A CA 1
ATOM 3026 C C . ILE A 1 390 ? 13.836 31.547 -6.5 1 92.56 390 ILE A C 1
ATOM 3028 O O . ILE A 1 390 ? 14.914 31.078 -6.867 1 92.56 390 ILE A O 1
ATOM 3032 N N . LEU A 1 391 ? 13.344 32.625 -7.062 1 93 391 LEU A N 1
ATOM 3033 C CA . LEU A 1 391 ? 13.984 33.25 -8.203 1 93 391 LEU A CA 1
ATOM 3034 C C . LEU A 1 391 ? 15.312 33.875 -7.805 1 93 391 LEU A C 1
ATOM 3036 O O . LEU A 1 391 ? 16.281 33.844 -8.562 1 93 391 LEU A O 1
ATOM 3040 N N . TRP A 1 392 ? 15.32 34.5 -6.633 1 92.69 392 TRP A N 1
ATOM 3041 C CA . TRP A 1 392 ? 16.531 35.125 -6.148 1 92.69 392 TRP A CA 1
ATOM 3042 C C . TRP A 1 392 ? 17.688 34.156 -6.074 1 92.69 392 TRP A C 1
ATOM 3044 O O . TRP A 1 392 ? 18.828 34.469 -6.395 1 92.69 392 TRP A O 1
ATOM 3054 N N . ASN A 1 393 ? 17.375 32.938 -5.684 1 89.12 393 ASN A N 1
ATOM 3055 C CA . ASN A 1 393 ? 18.406 31.906 -5.547 1 89.12 393 ASN A CA 1
ATOM 3056 C C . ASN A 1 393 ? 19.094 31.609 -6.883 1 89.12 393 ASN A C 1
ATOM 3058 O O . ASN A 1 393 ? 20.281 31.281 -6.914 1 89.12 393 ASN A O 1
ATOM 3062 N N . PHE A 1 394 ? 18.422 31.844 -7.918 1 87.38 394 PHE A N 1
ATOM 3063 C CA . PHE A 1 394 ? 19 31.578 -9.234 1 87.38 394 PHE A CA 1
ATOM 3064 C C . PHE A 1 394 ? 19.578 32.844 -9.844 1 87.38 394 PHE A C 1
ATOM 3066 O O . PHE A 1 394 ? 20.672 32.812 -10.414 1 87.38 394 PHE A O 1
ATOM 3073 N N . VAL A 1 395 ? 18.969 33.938 -9.711 1 90.06 395 VAL A N 1
ATOM 3074 C CA . VAL A 1 395 ? 19.297 35.188 -10.406 1 90.06 395 VAL A CA 1
ATOM 3075 C C . VAL A 1 395 ? 20.516 35.844 -9.758 1 90.06 395 VAL A C 1
ATOM 3077 O O . VAL A 1 395 ? 21.312 36.469 -10.438 1 90.06 395 VAL A O 1
ATOM 3080 N N . VAL A 1 396 ? 20.625 35.656 -8.492 1 88.12 396 VAL A N 1
ATOM 3081 C CA . VAL A 1 396 ? 21.703 36.344 -7.781 1 88.12 396 VAL A CA 1
ATOM 3082 C C . VAL A 1 396 ? 23.047 35.844 -8.297 1 88.12 396 VAL A C 1
ATOM 3084 O O . VAL A 1 396 ? 24.047 36.562 -8.258 1 88.12 396 VAL A O 1
ATOM 3087 N N . ARG A 1 397 ? 23.078 34.594 -8.781 1 84.56 397 ARG A N 1
ATOM 3088 C CA . ARG A 1 397 ? 24.328 34 -9.266 1 84.56 397 ARG A CA 1
ATOM 3089 C C . ARG A 1 397 ? 24.594 34.375 -10.719 1 84.56 397 ARG A C 1
ATOM 3091 O O . ARG A 1 397 ? 25.703 34.188 -11.219 1 84.56 397 ARG A O 1
ATOM 3098 N N . GLN A 1 398 ? 23.594 35.031 -11.242 1 86.5 398 GLN A N 1
ATOM 3099 C CA . GLN A 1 398 ? 23.75 35.531 -12.609 1 86.5 398 GLN A CA 1
ATOM 3100 C C . GLN A 1 398 ? 24.109 37 -12.617 1 86.5 398 GLN A C 1
ATOM 3102 O O . GLN A 1 398 ? 23.828 37.719 -11.664 1 86.5 398 GLN A O 1
ATOM 3107 N N . ASP A 1 399 ? 24.891 37.375 -13.648 1 84.25 399 ASP A N 1
ATOM 3108 C CA . ASP A 1 399 ? 25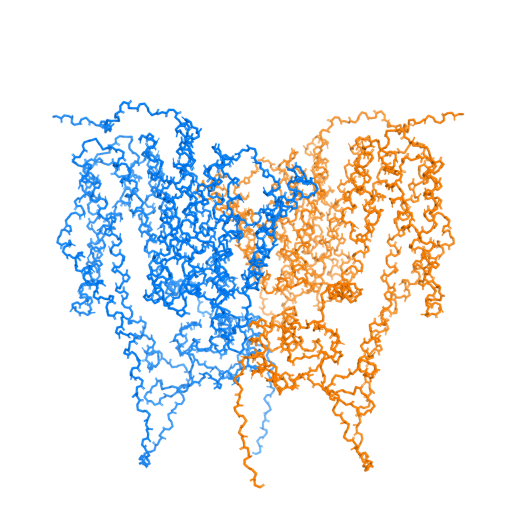.297 38.75 -13.75 1 84.25 399 ASP A CA 1
ATOM 3109 C C . ASP A 1 399 ? 24.328 39.562 -14.609 1 84.25 399 ASP A C 1
ATOM 3111 O O . ASP A 1 399 ? 24.656 39.969 -15.727 1 84.25 399 ASP A O 1
ATOM 3115 N N . SER A 1 400 ? 23.047 39.656 -14.078 1 89.5 400 SER A N 1
ATOM 3116 C CA . SER A 1 400 ? 22.016 40.438 -14.781 1 89.5 400 SER A CA 1
ATOM 3117 C C . SER A 1 400 ? 21.438 41.531 -13.891 1 89.5 400 SER A C 1
ATOM 3119 O O . SER A 1 400 ? 20.781 41.219 -12.891 1 89.5 400 SER A O 1
ATOM 3121 N N . PHE A 1 401 ? 21.641 42.719 -14.219 1 88.81 401 PHE A N 1
ATOM 3122 C CA . PHE A 1 401 ? 21.172 43.844 -13.445 1 88.81 401 PHE A CA 1
ATOM 3123 C C . PHE A 1 401 ? 19.641 43.875 -13.406 1 88.81 401 PHE A C 1
ATOM 3125 O O . PHE A 1 401 ? 19.047 44.094 -12.344 1 88.81 401 PHE A O 1
ATOM 3132 N N . ILE A 1 402 ? 19.031 43.656 -14.523 1 91.94 402 ILE A N 1
ATOM 3133 C CA . ILE A 1 402 ? 17.578 43.688 -14.609 1 91.94 402 ILE A CA 1
ATOM 3134 C C . ILE A 1 402 ? 16.984 42.562 -13.773 1 91.94 402 ILE A C 1
ATOM 3136 O O . ILE A 1 402 ? 15.961 42.719 -13.109 1 91.94 402 ILE A O 1
ATOM 3140 N N . GLY A 1 403 ? 17.594 41.406 -13.82 1 92.31 403 GLY A N 1
ATOM 3141 C CA . GLY A 1 403 ? 17.141 40.312 -13 1 92.31 403 GLY A CA 1
ATOM 3142 C C . GLY A 1 403 ? 17.219 40.594 -11.508 1 92.31 403 GLY A C 1
ATOM 3143 O O . GLY A 1 403 ? 16.297 40.219 -10.758 1 92.31 403 GLY A O 1
ATOM 3144 N N . HIS A 1 404 ? 18.172 41.281 -11.117 1 91.62 404 HIS A N 1
ATOM 3145 C CA . HIS A 1 404 ? 18.359 41.625 -9.711 1 91.62 404 HIS A CA 1
ATOM 3146 C C . HIS A 1 404 ? 17.281 42.594 -9.25 1 91.62 404 HIS A C 1
ATOM 3148 O O . HIS A 1 404 ? 16.703 42.438 -8.18 1 91.62 404 HIS A O 1
ATOM 3154 N N . VAL A 1 405 ? 17.047 43.562 -10.141 1 91.12 405 VAL A N 1
ATOM 3155 C CA . VAL A 1 405 ? 16.078 44.594 -9.773 1 91.12 405 VAL A CA 1
ATOM 3156 C C . VAL A 1 405 ? 14.68 44 -9.711 1 91.12 405 VAL A C 1
ATOM 3158 O O . VAL A 1 405 ? 13.938 44.25 -8.75 1 91.12 405 VAL A O 1
ATOM 3161 N N . LEU A 1 406 ? 14.344 43.219 -10.648 1 93.62 406 LEU A N 1
ATOM 3162 C CA . LEU A 1 406 ? 13.008 42.656 -10.711 1 93.62 406 LEU A CA 1
ATOM 3163 C C . LEU A 1 406 ? 12.781 41.656 -9.57 1 93.62 406 LEU A C 1
ATOM 3165 O O . LEU A 1 406 ? 11.727 41.688 -8.922 1 93.62 406 LEU A O 1
ATOM 3169 N N . THR A 1 407 ? 13.719 40.844 -9.352 1 94.25 407 THR A N 1
ATOM 3170 C CA . THR A 1 407 ? 13.578 39.812 -8.312 1 94.25 407 THR A CA 1
ATOM 3171 C C . THR A 1 407 ? 13.609 40.469 -6.926 1 94.25 407 THR A C 1
ATOM 3173 O O . THR A 1 407 ? 12.891 40.031 -6.02 1 94.25 407 THR A O 1
ATOM 3176 N N . PHE A 1 408 ? 14.398 41.438 -6.766 1 92.75 408 PHE A N 1
ATOM 3177 C CA . PHE A 1 408 ? 14.461 42.125 -5.48 1 92.75 408 PHE A CA 1
ATOM 3178 C C . PHE A 1 408 ? 13.156 42.844 -5.195 1 92.75 408 PHE A C 1
ATOM 3180 O O . PHE A 1 408 ? 12.68 42.875 -4.055 1 92.75 408 PHE A O 1
ATOM 3187 N N . THR A 1 409 ? 12.602 43.469 -6.227 1 92.62 409 THR A N 1
ATOM 3188 C CA . THR A 1 409 ? 11.32 44.156 -6.07 1 92.62 409 THR A CA 1
ATOM 3189 C C . THR A 1 409 ? 10.227 43.156 -5.68 1 92.62 409 THR A C 1
ATOM 3191 O O . THR A 1 409 ? 9.422 43.438 -4.785 1 92.62 409 THR A O 1
ATOM 3194 N N . LEU A 1 410 ? 10.234 42.094 -6.316 1 94.56 410 LEU A N 1
ATOM 3195 C CA . LEU A 1 410 ? 9.242 41.094 -6.008 1 94.56 410 LEU A CA 1
ATOM 3196 C C . LEU A 1 410 ? 9.43 40.562 -4.594 1 94.56 410 LEU A C 1
ATOM 3198 O O . LEU A 1 410 ? 8.461 40.406 -3.842 1 94.56 410 LEU A O 1
ATOM 3202 N N . LEU A 1 411 ? 10.641 40.281 -4.258 1 94.81 411 LEU A N 1
ATOM 3203 C CA . LEU A 1 411 ? 10.961 39.625 -2.98 1 94.81 411 LEU A CA 1
ATOM 3204 C C . LEU A 1 411 ? 10.742 40.594 -1.825 1 94.81 411 LEU A C 1
ATOM 3206 O O . LEU A 1 411 ? 10 40.312 -0.885 1 94.81 411 LEU A O 1
ATOM 3210 N N . TYR A 1 412 ? 11.25 41.75 -1.876 1 92.75 412 TYR A N 1
ATOM 3211 C CA . TYR A 1 412 ? 11.203 42.656 -0.726 1 92.75 412 TYR A CA 1
ATOM 3212 C C . TYR A 1 412 ? 9.945 43.531 -0.76 1 92.75 412 TYR A C 1
ATOM 3214 O O . TYR A 1 412 ? 9.469 43.969 0.282 1 92.75 412 TYR A O 1
ATOM 3222 N N . GLY A 1 413 ? 9.359 43.719 -1.968 1 92 413 GLY A N 1
ATOM 3223 C CA . GLY A 1 413 ? 8.016 44.281 -1.984 1 92 413 GLY A CA 1
ATOM 3224 C C . GLY A 1 413 ? 7 43.406 -1.255 1 92 413 GLY A C 1
ATOM 3225 O O . GLY A 1 413 ? 6.176 43.938 -0.498 1 92 413 GLY A O 1
ATOM 3226 N N . SER A 1 414 ? 7.098 42.188 -1.472 1 94.19 414 SER A N 1
ATOM 3227 C CA . SER A 1 414 ? 6.168 41.25 -0.848 1 94.19 414 SER A CA 1
ATOM 3228 C C . SER A 1 414 ? 6.523 41 0.616 1 94.19 414 SER A C 1
ATOM 3230 O O . SER A 1 414 ? 5.637 40.906 1.467 1 94.19 414 SER A O 1
ATOM 3232 N N . LEU A 1 415 ? 7.801 40.875 0.907 1 92.94 415 LEU A N 1
ATOM 3233 C CA . LEU A 1 415 ? 8.227 40.625 2.281 1 92.94 415 LEU A CA 1
ATOM 3234 C C . LEU A 1 415 ? 7.832 41.781 3.186 1 92.94 415 LEU A C 1
ATOM 3236 O O . LEU A 1 415 ? 7.336 41.594 4.293 1 92.94 415 LEU A O 1
ATOM 3240 N N . TYR A 1 416 ? 8.047 43.031 2.742 1 92.88 416 TYR A N 1
ATOM 3241 C CA . TYR A 1 416 ? 7.672 44.188 3.527 1 92.88 416 TYR A CA 1
ATOM 3242 C C . TYR A 1 416 ? 6.16 44.25 3.707 1 92.88 416 TYR A C 1
ATOM 3244 O O . TYR A 1 416 ? 5.676 44.75 4.73 1 92.88 416 TYR A O 1
ATOM 3252 N N . SER A 1 417 ? 5.512 43.812 2.76 1 92.88 417 SER A N 1
ATOM 3253 C CA . SER A 1 417 ? 4.055 43.781 2.885 1 92.88 417 SER A CA 1
ATOM 3254 C C . SER A 1 417 ? 3.619 42.875 4.035 1 92.88 417 SER A C 1
ATOM 3256 O O . SER A 1 417 ? 2.625 43.156 4.707 1 92.88 417 SER A O 1
ATOM 3258 N N . THR A 1 418 ? 4.316 41.781 4.254 1 92.38 418 THR A N 1
ATOM 3259 C CA . THR A 1 418 ? 3.977 40.875 5.336 1 92.38 418 THR A CA 1
ATOM 3260 C C . THR A 1 418 ? 4.18 41.531 6.691 1 92.38 418 THR A C 1
ATOM 3262 O O . THR A 1 418 ? 3.621 41.062 7.699 1 92.38 418 THR A O 1
ATOM 3265 N N . TYR A 1 419 ? 4.941 42.562 6.73 1 90.38 419 TYR A N 1
ATOM 3266 C CA . TYR A 1 419 ? 5.172 43.25 7.984 1 90.38 419 TYR A CA 1
ATOM 3267 C C . TYR A 1 419 ? 4.02 44.219 8.297 1 90.38 419 TYR A C 1
ATOM 3269 O O . TYR A 1 419 ? 3.809 44.594 9.453 1 90.38 419 TYR A O 1
ATOM 3277 N N . VAL A 1 420 ? 3.244 44.531 7.32 1 90.88 420 VAL A N 1
ATOM 3278 C CA . VAL A 1 420 ? 2.215 45.562 7.477 1 90.88 420 VAL A CA 1
ATOM 3279 C C . VAL A 1 420 ? 0.851 44.906 7.656 1 90.88 420 VAL A C 1
ATOM 3281 O O . VAL A 1 420 ? 0.026 45.344 8.445 1 90.88 420 VAL A O 1
ATOM 3284 N N . TRP A 1 421 ? 0.665 43.875 7.059 1 91.75 421 TRP A N 1
ATOM 3285 C CA . TRP A 1 421 ? -0.66 43.281 6.973 1 91.75 421 TRP A CA 1
ATOM 3286 C C . TRP A 1 421 ? -1.137 42.812 8.344 1 91.75 421 TRP A C 1
ATOM 3288 O O . TRP A 1 421 ? -2.328 42.906 8.656 1 91.75 421 TRP A O 1
ATOM 3298 N N . PRO A 1 422 ? -0.279 42.219 9.227 1 90.56 422 PRO A N 1
ATOM 3299 C CA . PRO A 1 422 ? -0.788 41.875 10.555 1 90.56 422 PRO A CA 1
ATOM 3300 C C . PRO A 1 422 ? -1.397 43.094 11.281 1 90.56 422 PRO A C 1
ATOM 3302 O O . PRO A 1 422 ? -2.422 42.938 11.961 1 90.56 422 PRO A O 1
ATOM 3305 N N . GLY A 1 423 ? -0.828 44.188 11.094 1 88 423 GLY A N 1
ATOM 3306 C CA . GLY A 1 423 ? -1.393 45.406 11.672 1 88 423 GLY A CA 1
ATOM 3307 C C . GLY A 1 423 ? -2.727 45.781 11.062 1 88 423 GLY A C 1
ATOM 3308 O O . GLY A 1 423 ? -3.635 46.219 11.766 1 88 423 GLY A O 1
ATOM 3309 N N . LEU A 1 424 ? -2.842 45.625 9.828 1 90.25 424 LEU A N 1
ATOM 3310 C CA . LEU A 1 424 ? -4.082 45.938 9.133 1 90.25 424 LEU A CA 1
ATOM 3311 C C . LEU A 1 424 ? -5.195 45 9.523 1 90.25 424 LEU A C 1
ATOM 3313 O O . LEU A 1 424 ? -6.359 45.375 9.625 1 90.25 424 LEU A O 1
ATOM 3317 N N . ILE A 1 425 ? -4.863 43.75 9.695 1 91.06 425 ILE A N 1
ATOM 3318 C CA . ILE A 1 425 ? -5.848 42.75 10.133 1 91.06 425 ILE A CA 1
ATOM 3319 C C . ILE A 1 425 ? -6.328 43.094 11.539 1 91.06 425 ILE A C 1
ATOM 3321 O O . ILE A 1 425 ? -7.531 43.062 11.812 1 91.06 425 ILE A O 1
ATOM 3325 N N . ALA A 1 426 ? -5.391 43.406 12.375 1 87.88 426 ALA A N 1
ATOM 3326 C CA . ALA A 1 426 ? -5.75 43.781 13.742 1 87.88 426 ALA A CA 1
ATOM 3327 C C . ALA A 1 426 ? -6.625 45.031 13.75 1 87.88 426 ALA A C 1
ATOM 3329 O O . ALA A 1 426 ? -7.602 45.094 14.5 1 87.88 426 ALA A O 1
ATOM 3330 N N . PHE A 1 427 ? -6.266 45.906 12.914 1 87.06 427 PHE A N 1
ATOM 3331 C CA . PHE A 1 427 ? -7.035 47.156 12.789 1 87.06 427 PHE A CA 1
ATOM 3332 C C . PHE A 1 427 ? -8.453 46.875 12.312 1 87.06 427 PHE A C 1
ATOM 3334 O O . PHE A 1 427 ? -9.414 47.406 12.844 1 87.06 427 PHE A O 1
ATOM 3341 N N . SER A 1 428 ? -8.539 46.031 11.406 1 87.62 428 SER A N 1
ATOM 3342 C CA . SER A 1 428 ? -9.844 45.656 10.875 1 87.62 428 SER A CA 1
ATOM 3343 C C . SER A 1 428 ? -10.695 44.938 11.93 1 87.62 428 SER A C 1
ATOM 3345 O O . SER A 1 428 ? -11.906 45.156 12 1 87.62 428 SER A O 1
ATOM 3347 N N . LEU A 1 429 ? -10.07 44.125 12.695 1 86.31 429 LEU A N 1
ATOM 3348 C CA . LEU A 1 429 ? -10.781 43.406 13.75 1 86.31 429 LEU A CA 1
ATOM 3349 C C . LEU A 1 429 ? -11.312 44.375 14.805 1 86.31 429 LEU A C 1
ATOM 3351 O O . LEU A 1 429 ? -12.422 44.188 15.305 1 86.31 429 LEU A O 1
ATOM 3355 N N . VAL A 1 430 ? -10.609 45.344 15.078 1 83.81 430 VAL A N 1
ATOM 3356 C CA . VAL A 1 430 ? -11.016 46.344 16.062 1 83.81 430 VAL A CA 1
ATOM 3357 C C . VAL A 1 430 ? -12.188 47.156 15.523 1 83.81 430 VAL A C 1
ATOM 3359 O O . VAL A 1 430 ? -13.141 47.438 16.25 1 83.81 430 VAL A O 1
ATOM 3362 N N . LEU A 1 431 ? -12.078 47.469 14.289 1 82.62 431 LEU A N 1
ATOM 3363 C CA . LEU A 1 431 ? -13.148 48.25 13.672 1 82.62 431 LEU A CA 1
ATOM 3364 C C . LEU A 1 431 ? -14.438 47.438 13.602 1 82.62 431 LEU A C 1
ATOM 3366 O O . LEU A 1 431 ? -15.531 47.969 13.773 1 82.62 431 LEU A O 1
ATOM 3370 N N . MET A 1 432 ? -14.266 46.25 13.312 1 82.5 432 MET A N 1
ATOM 3371 C CA . MET A 1 432 ? -15.43 45.375 13.219 1 82.5 432 MET A CA 1
ATOM 3372 C C . MET A 1 432 ? -16.078 45.156 14.586 1 82.5 432 MET A C 1
ATOM 3374 O O . MET A 1 432 ? -17.297 45.031 14.688 1 82.5 432 MET A O 1
ATOM 3378 N N . LYS A 1 433 ? -15.305 45.062 15.547 1 77.69 433 LYS A N 1
ATOM 3379 C CA . LYS A 1 433 ? -15.836 44.906 16.891 1 77.69 433 LYS A CA 1
ATOM 3380 C C . LYS A 1 433 ? -16.578 46.156 17.359 1 77.69 433 LYS A C 1
ATOM 3382 O O . LYS A 1 433 ? -17.609 46.062 18.031 1 77.69 433 LYS A O 1
ATOM 3387 N N . ARG A 1 434 ? -16.109 47.281 16.984 1 71.25 434 ARG A N 1
ATOM 3388 C CA . ARG A 1 434 ? -16.703 48.562 17.406 1 71.25 434 ARG A CA 1
ATOM 3389 C C . ARG A 1 434 ? -17.969 48.844 16.625 1 71.25 434 ARG A C 1
ATOM 3391 O O . ARG A 1 434 ? -18.953 49.375 17.188 1 71.25 434 ARG A O 1
ATOM 3398 N N . GLY A 1 435 ? -17.875 48.562 15.359 1 66.88 435 GLY A N 1
ATOM 3399 C CA . GLY A 1 435 ? -18.969 49.031 14.531 1 66.88 435 GLY A CA 1
ATOM 3400 C C . GLY A 1 435 ? -19.797 47.906 13.938 1 66.88 435 GLY A C 1
ATOM 3401 O O . GLY A 1 435 ? -20.797 48.156 13.266 1 66.88 435 GLY A O 1
ATOM 3402 N N . GLY A 1 436 ? -19.484 46.688 14.305 1 67.06 436 GLY A N 1
ATOM 3403 C CA . GLY A 1 436 ? -20.219 45.562 13.758 1 67.06 436 GLY A CA 1
ATOM 3404 C C . GLY A 1 436 ? -19.828 45.219 12.336 1 67.06 436 GLY A C 1
ATOM 3405 O O . GLY A 1 436 ? -19.688 44.031 11.984 1 67.06 436 GLY A O 1
ATOM 3406 N N . GLU A 1 437 ? -19.703 46.281 11.414 1 72.25 437 GLU A N 1
ATOM 3407 C CA . GLU A 1 437 ? -19.297 46.094 10.023 1 72.25 437 GLU A CA 1
ATOM 3408 C C . GLU A 1 437 ? -18.031 46.875 9.703 1 72.25 437 GLU A C 1
ATOM 3410 O O . GLU A 1 437 ? -17.734 47.906 10.344 1 72.25 437 GLU A O 1
ATOM 3415 N N . LEU A 1 438 ? -17.234 46.312 8.852 1 73.38 438 LEU A N 1
ATOM 3416 C CA . LEU A 1 438 ? -16.031 47 8.414 1 73.38 438 LEU A CA 1
ATOM 3417 C C . LEU A 1 438 ? -16.375 48.219 7.531 1 73.38 438 LEU A C 1
ATOM 3419 O O . LEU A 1 438 ? -16.906 48.031 6.434 1 73.38 438 LEU A O 1
ATOM 3423 N N . LYS A 1 439 ? -16.266 49.375 8.008 1 74.5 439 LYS A N 1
ATOM 3424 C CA . LYS A 1 439 ? -16.625 50.625 7.312 1 74.5 439 LYS A CA 1
ATOM 3425 C C . LYS A 1 439 ? -15.461 51.125 6.453 1 74.5 439 LYS A C 1
ATOM 3427 O O . LYS A 1 439 ? -15.594 52.094 5.715 1 74.5 439 LYS A O 1
ATOM 3432 N N . VAL A 1 440 ? -14.414 50.469 6.457 1 80.75 440 VAL A N 1
ATOM 3433 C CA . VAL A 1 440 ? -13.266 50.938 5.684 1 80.75 440 VAL A CA 1
ATOM 3434 C C . VAL A 1 440 ? -13.289 50.281 4.293 1 80.75 440 VAL A C 1
ATOM 3436 O O . VAL A 1 440 ? -13.57 49.094 4.16 1 80.75 440 VAL A O 1
ATOM 3439 N N . ALA A 1 441 ? -13.07 51.156 3.271 1 82.94 441 ALA A N 1
ATOM 3440 C CA . ALA A 1 441 ? -13.039 50.656 1.903 1 82.94 441 ALA A CA 1
ATOM 3441 C C . ALA A 1 441 ? -11.883 49.688 1.7 1 82.94 441 ALA A C 1
ATOM 3443 O O . ALA A 1 441 ? -10.758 49.969 2.123 1 82.94 441 ALA A O 1
ATOM 3444 N N . PRO A 1 442 ? -12.117 48.594 1.176 1 85.88 442 PRO A N 1
ATOM 3445 C CA . PRO A 1 442 ? -11.078 47.594 0.938 1 85.88 442 PRO A CA 1
ATOM 3446 C C . PRO A 1 442 ? -9.906 48.125 0.122 1 85.88 442 PRO A C 1
ATOM 3448 O O . PRO A 1 442 ? -8.773 47.688 0.289 1 85.88 442 PRO A O 1
ATOM 3451 N N . GLY A 1 443 ? -10.164 49.094 -0.686 1 88.62 443 GLY A N 1
ATOM 3452 C CA . GLY A 1 443 ? -9.117 49.719 -1.487 1 88.62 443 GLY A CA 1
ATOM 3453 C C . GLY A 1 443 ? -8.031 50.375 -0.652 1 88.62 443 GLY A C 1
ATOM 3454 O O . GLY A 1 443 ? -6.848 50.281 -0.987 1 88.62 443 GLY A O 1
ATOM 3455 N N . PHE A 1 444 ? -8.492 50.969 0.397 1 89.31 444 PHE A N 1
ATOM 3456 C CA . PHE A 1 444 ? -7.539 51.625 1.282 1 89.31 444 PHE A CA 1
ATOM 3457 C C . PHE A 1 444 ? -6.625 50.594 1.951 1 89.31 444 PHE A C 1
ATOM 3459 O O . PHE A 1 444 ? -5.441 50.875 2.166 1 89.31 444 PHE A O 1
ATOM 3466 N N . LEU A 1 445 ? -7.121 49.531 2.287 1 89.94 445 LEU A N 1
ATOM 3467 C CA . LEU A 1 445 ? -6.324 48.469 2.924 1 89.94 445 LEU A CA 1
ATOM 3468 C C . LEU A 1 445 ? -5.289 47.906 1.955 1 89.94 445 LEU A C 1
ATOM 3470 O O . LEU A 1 445 ? -4.148 47.656 2.344 1 89.94 445 LEU A O 1
ATOM 3474 N N . VAL A 1 446 ? -5.625 47.875 0.712 1 91.56 446 VAL A N 1
ATOM 3475 C CA . VAL A 1 446 ? -4.723 47.344 -0.302 1 91.56 446 VAL A CA 1
ATOM 3476 C C . VAL A 1 446 ? -3.596 48.344 -0.566 1 91.56 446 VAL A C 1
ATOM 3478 O O . VAL A 1 446 ? -2.439 47.938 -0.729 1 91.56 446 VAL A O 1
ATOM 3481 N N . ILE A 1 447 ? -3.949 49.562 -0.529 1 90.88 447 ILE A N 1
ATOM 3482 C CA . ILE A 1 447 ? -2.949 50.594 -0.77 1 90.88 447 ILE A CA 1
ATOM 3483 C C . ILE A 1 447 ? -1.973 50.625 0.403 1 90.88 447 ILE A C 1
ATOM 3485 O O . ILE A 1 447 ? -0.76 50.75 0.203 1 90.88 447 ILE A O 1
ATOM 3489 N N . ALA A 1 448 ? -2.486 50.562 1.539 1 90.25 448 ALA A N 1
ATOM 3490 C CA . ALA A 1 448 ? -1.629 50.594 2.721 1 90.25 448 ALA A CA 1
ATOM 3491 C C . ALA A 1 448 ? -0.779 49.312 2.812 1 90.25 448 ALA A C 1
ATOM 3493 O O . ALA A 1 448 ? 0.399 49.375 3.17 1 90.25 448 ALA A O 1
ATOM 3494 N N . GLY A 1 449 ? -1.365 48.281 2.508 1 92.56 449 GLY A N 1
ATOM 3495 C CA . GLY A 1 449 ? -0.704 47 2.691 1 92.56 449 GLY A CA 1
ATOM 3496 C C . GLY A 1 449 ? 0.292 46.688 1.592 1 92.56 449 GLY A C 1
ATOM 3497 O O . GLY A 1 449 ? 1.279 45.969 1.825 1 92.56 449 GLY A O 1
ATOM 3498 N N . TRP A 1 450 ? 0.122 47.188 0.368 1 93.38 450 TRP A N 1
ATOM 3499 C CA . TRP A 1 450 ? 0.995 46.844 -0.756 1 93.38 450 TRP A CA 1
ATOM 3500 C C . TRP A 1 450 ? 1.688 48.094 -1.283 1 93.38 450 TRP A C 1
ATOM 3502 O O . TRP A 1 450 ? 2.836 48.031 -1.733 1 93.38 450 TRP A O 1
ATOM 3512 N N . GLY A 1 451 ? 1.056 49.188 -1.24 1 91.25 451 GLY A N 1
ATOM 3513 C CA . GLY A 1 451 ? 1.586 50.438 -1.78 1 91.25 451 GLY A CA 1
ATOM 3514 C C . GLY A 1 451 ? 2.76 50.969 -0.987 1 91.25 451 GLY A C 1
ATOM 3515 O O . GLY A 1 451 ? 3.805 51.312 -1.557 1 91.25 451 GLY A O 1
ATOM 3516 N N . VAL A 1 452 ? 2.6 51 0.284 1 88.81 452 VAL A N 1
ATOM 3517 C CA . VAL A 1 452 ? 3.645 51.531 1.144 1 88.81 452 VAL A CA 1
ATOM 3518 C C . VAL A 1 452 ? 4.895 50.656 1.061 1 88.81 452 VAL A C 1
ATOM 3520 O O . VAL A 1 452 ? 5.992 51.156 0.813 1 88.81 452 VAL A O 1
ATOM 3523 N N . PRO A 1 453 ? 4.766 49.406 1.197 1 91.81 453 PRO A N 1
ATOM 3524 C CA . PRO A 1 453 ? 5.945 48.562 1.055 1 91.81 453 PRO A CA 1
ATOM 3525 C C . PRO A 1 453 ? 6.578 48.656 -0.332 1 91.81 453 PRO A C 1
ATOM 3527 O O . PRO A 1 453 ? 7.805 48.594 -0.458 1 91.81 453 PRO A O 1
ATOM 3530 N N . GLY A 1 454 ? 5.766 48.781 -1.317 1 91.56 454 GLY A N 1
ATOM 3531 C CA . GLY A 1 454 ? 6.293 48.969 -2.66 1 91.56 454 GLY A CA 1
ATOM 3532 C C . GLY A 1 454 ? 7.113 50.219 -2.809 1 91.56 454 GLY A C 1
ATOM 3533 O O . GLY A 1 454 ? 8.156 50.219 -3.475 1 91.56 454 GLY A O 1
ATOM 3534 N N . LEU A 1 455 ? 6.688 51.219 -2.191 1 90.12 455 LEU A N 1
ATOM 3535 C CA . LEU A 1 455 ? 7.391 52.5 -2.238 1 90.12 455 LEU A CA 1
ATOM 3536 C C . LEU A 1 455 ? 8.719 52.406 -1.497 1 90.12 455 LEU A C 1
ATOM 3538 O O . LEU A 1 455 ? 9.727 52.969 -1.945 1 90.12 455 LEU A O 1
ATOM 3542 N N . VAL A 1 456 ? 8.695 51.75 -0.394 1 89.69 456 VAL A N 1
ATOM 3543 C CA . VAL A 1 456 ? 9.922 51.594 0.389 1 89.69 456 VAL A CA 1
ATOM 3544 C C . VAL A 1 456 ? 10.953 50.812 -0.414 1 89.69 456 VAL A C 1
ATOM 3546 O O . VAL A 1 456 ? 12.133 51.156 -0.44 1 89.69 456 VAL A O 1
ATOM 3549 N N . ALA A 1 457 ? 10.508 49.75 -1.072 1 91.44 457 ALA A N 1
ATOM 3550 C CA . ALA A 1 457 ? 11.406 48.938 -1.894 1 91.44 457 ALA A CA 1
ATOM 3551 C C . ALA A 1 457 ? 11.953 49.75 -3.064 1 91.44 457 ALA A C 1
ATOM 3553 O O . ALA A 1 457 ? 13.133 49.625 -3.418 1 91.44 457 ALA A O 1
ATOM 3554 N N . ALA A 1 458 ? 11.125 50.594 -3.549 1 90.5 458 ALA A N 1
ATOM 3555 C CA . ALA A 1 458 ? 11.547 51.438 -4.676 1 90.5 458 ALA A CA 1
ATOM 3556 C C . ALA A 1 458 ? 12.617 52.438 -4.246 1 90.5 458 ALA A C 1
ATOM 3558 O O . ALA A 1 458 ? 13.586 52.656 -4.965 1 90.5 458 ALA A O 1
ATOM 3559 N N . VAL A 1 459 ? 12.438 53 -3.168 1 89.5 459 VAL A N 1
ATOM 3560 C CA . VAL A 1 459 ? 13.398 53.969 -2.645 1 89.5 459 VAL A CA 1
ATOM 3561 C C . VAL A 1 459 ? 14.734 53.25 -2.393 1 89.5 459 VAL A C 1
ATOM 3563 O O . VAL A 1 459 ? 15.797 53.844 -2.658 1 89.5 459 VAL A O 1
ATOM 3566 N N . LEU A 1 460 ? 14.672 52.125 -1.916 1 89.81 460 LEU A N 1
ATOM 3567 C CA . LEU A 1 460 ? 15.891 51.344 -1.655 1 89.81 460 LEU A CA 1
ATOM 3568 C C . LEU A 1 460 ? 16.625 51.031 -2.955 1 89.81 460 LEU A C 1
ATOM 3570 O O . LEU A 1 460 ? 17.859 51.062 -2.996 1 89.81 460 LEU A O 1
ATOM 3574 N N . LEU A 1 461 ? 15.852 50.719 -4.016 1 90.81 461 LEU A N 1
ATOM 3575 C CA . LEU A 1 461 ? 16.453 50.375 -5.297 1 90.81 461 LEU A CA 1
ATOM 3576 C C . LEU A 1 461 ? 17.109 51.594 -5.934 1 90.81 461 LEU A C 1
ATOM 3578 O O . LEU A 1 461 ? 18.125 51.469 -6.621 1 90.81 461 LEU A O 1
ATOM 3582 N N . ILE A 1 462 ? 16.641 52.75 -5.617 1 88.44 462 ILE A N 1
ATOM 3583 C CA . ILE A 1 462 ? 17.156 54 -6.203 1 88.44 462 ILE A CA 1
ATOM 3584 C C . ILE A 1 462 ? 18.375 54.469 -5.414 1 88.44 462 ILE A C 1
ATOM 3586 O O . ILE A 1 462 ? 19.359 54.938 -5.996 1 88.44 462 ILE A O 1
ATOM 3590 N N . THR A 1 463 ? 18.328 54.312 -4.117 1 86 463 THR A N 1
ATOM 3591 C CA . THR A 1 463 ? 19.359 54.875 -3.268 1 86 463 THR A CA 1
ATOM 3592 C C . THR A 1 463 ? 20.406 53.812 -2.891 1 86 463 THR A C 1
ATOM 3594 O O . THR A 1 463 ? 21.516 54.156 -2.494 1 86 463 THR A O 1
ATOM 3597 N N . GLY A 1 464 ? 20.031 52.594 -3.07 1 83.62 464 GLY A N 1
ATOM 3598 C CA . GLY A 1 464 ? 20.891 51.531 -2.549 1 83.62 464 GLY A CA 1
ATOM 3599 C C . GLY A 1 464 ? 22.078 51.219 -3.447 1 83.62 464 GLY A C 1
ATOM 3600 O O . GLY A 1 464 ? 22 51.406 -4.664 1 83.62 464 GLY A O 1
ATOM 3601 N N . LYS A 1 465 ? 23.234 50.906 -2.779 1 85.56 465 LYS A N 1
ATOM 3602 C CA . LYS A 1 465 ? 24.438 50.438 -3.484 1 85.56 465 LYS A CA 1
ATOM 3603 C C . LYS A 1 465 ? 24.703 48.969 -3.191 1 85.56 465 LYS A C 1
ATOM 3605 O O . LYS A 1 465 ? 24.688 48.531 -2.033 1 85.56 465 LYS A O 1
ATOM 3610 N N . ARG A 1 466 ? 24.875 48.25 -4.227 1 85.25 466 ARG A N 1
ATOM 3611 C CA . ARG A 1 466 ? 25.094 46.812 -4.113 1 85.25 466 ARG A CA 1
ATOM 3612 C C . ARG A 1 466 ? 26.391 46.531 -3.367 1 85.25 466 ARG A C 1
ATOM 3614 O O . ARG A 1 466 ? 27.422 47.156 -3.629 1 85.25 466 ARG A O 1
ATOM 3621 N N . MET A 1 467 ? 26.219 45.656 -2.41 1 84.31 467 MET A N 1
ATOM 3622 C CA . MET A 1 467 ? 27.406 45.188 -1.711 1 84.31 467 MET A CA 1
ATOM 3623 C C . MET A 1 467 ? 28.141 44.125 -2.514 1 84.31 467 MET A C 1
ATOM 3625 O O . MET A 1 467 ? 27.5 43.219 -3.08 1 84.31 467 MET A O 1
ATOM 3629 N N . PRO A 1 468 ? 29.375 44.219 -2.508 1 78.88 468 PRO A N 1
ATOM 3630 C CA . PRO A 1 468 ? 30.125 43.219 -3.271 1 78.88 468 PRO A CA 1
ATOM 3631 C C . PRO A 1 468 ? 30.062 41.844 -2.65 1 78.88 468 PRO A C 1
ATOM 3633 O O . PRO A 1 468 ? 30.016 41.688 -1.425 1 78.88 468 PRO A O 1
ATOM 3636 N N . ASP A 1 469 ? 29.984 40.75 -3.336 1 76.75 469 ASP A N 1
ATOM 3637 C CA . ASP A 1 469 ? 30.109 39.344 -2.979 1 76.75 469 ASP A CA 1
ATOM 3638 C C . ASP A 1 469 ? 29.016 38.938 -1.984 1 76.75 469 ASP A C 1
ATOM 3640 O O . ASP A 1 469 ? 29.281 38.188 -1.036 1 76.75 469 ASP A O 1
ATOM 3644 N N . THR A 1 470 ? 27.922 39.688 -2.084 1 79.38 470 THR A N 1
ATOM 3645 C CA . THR A 1 470 ? 26.828 39.312 -1.182 1 79.38 470 THR A CA 1
ATOM 3646 C C . THR A 1 470 ? 25.719 38.594 -1.937 1 79.38 470 THR A C 1
ATOM 3648 O O . THR A 1 470 ? 25.234 39.094 -2.957 1 79.38 470 THR A O 1
ATOM 3651 N N . ILE A 1 471 ? 25.422 37.438 -1.414 1 80.5 471 ILE A N 1
ATOM 3652 C CA . ILE A 1 471 ? 24.391 36.625 -2.055 1 80.5 471 ILE A CA 1
ATOM 3653 C C . ILE A 1 471 ? 23.109 36.688 -1.233 1 80.5 471 ILE A C 1
ATOM 3655 O O . ILE A 1 471 ? 22.016 36.469 -1.767 1 80.5 471 ILE A O 1
ATOM 3659 N N . ASP A 1 472 ? 23.25 37.031 0.043 1 83.25 472 ASP A N 1
ATOM 3660 C CA . ASP A 1 472 ? 22.078 37.094 0.912 1 83.25 472 ASP A CA 1
ATOM 3661 C C . ASP A 1 472 ? 21.219 38.312 0.582 1 83.25 472 ASP A C 1
ATOM 3663 O O . ASP A 1 472 ? 21.703 39.438 0.607 1 83.25 472 ASP A O 1
ATOM 3667 N N . SER A 1 473 ? 20 38.094 0.338 1 87.12 473 SER A N 1
ATOM 3668 C CA . SER A 1 473 ? 19.094 39.156 -0.087 1 87.12 473 SER A CA 1
ATOM 3669 C C . SER A 1 473 ? 18.859 40.156 1.031 1 87.12 473 SER A C 1
ATOM 3671 O O . SER A 1 473 ? 18.531 41.312 0.77 1 87.12 473 SER A O 1
ATOM 3673 N N . ALA A 1 474 ? 19.078 39.75 2.236 1 84.12 474 ALA A N 1
ATOM 3674 C CA . ALA A 1 474 ? 18.797 40.625 3.383 1 84.12 474 ALA A CA 1
ATOM 3675 C C . ALA A 1 474 ? 19.844 41.719 3.531 1 84.12 474 ALA A C 1
ATOM 3677 O O . ALA A 1 474 ? 19.578 42.75 4.148 1 84.12 474 ALA A O 1
ATOM 3678 N N . PHE A 1 475 ? 20.984 41.469 2.867 1 82.5 475 PHE A N 1
ATOM 3679 C CA . PHE A 1 475 ? 22.078 42.406 3.033 1 82.5 475 PHE A CA 1
ATOM 3680 C C . PHE A 1 475 ? 22.609 42.875 1.679 1 82.5 475 PHE A C 1
ATOM 3682 O O . PHE A 1 475 ? 23.734 43.375 1.585 1 82.5 475 PHE A O 1
ATOM 3689 N N . PHE A 1 476 ? 21.844 42.656 0.748 1 86.38 476 PHE A N 1
ATOM 3690 C CA . PHE A 1 476 ? 22.312 42.906 -0.614 1 86.38 476 PHE A CA 1
ATOM 3691 C C . PHE A 1 476 ? 22.641 44.375 -0.827 1 86.38 476 PHE A C 1
ATOM 3693 O O . PHE A 1 476 ? 23.594 44.719 -1.528 1 86.38 476 PHE A O 1
ATOM 3700 N N . TYR A 1 477 ? 21.875 45.312 -0.193 1 86.62 477 TYR A N 1
ATOM 3701 C CA . TYR A 1 477 ? 22.125 46.75 -0.326 1 86.62 477 TYR A CA 1
ATOM 3702 C C . TYR A 1 477 ? 22.688 47.312 0.963 1 86.62 477 TYR A C 1
ATOM 3704 O O . TYR A 1 477 ? 22.641 48.531 1.183 1 86.62 477 TYR A O 1
ATOM 3712 N N . GLY A 1 478 ? 23.109 46.5 1.836 1 81 478 GLY A N 1
ATOM 3713 C CA . GLY A 1 478 ? 23.906 46.844 2.994 1 81 478 GLY A CA 1
ATOM 3714 C C . GLY A 1 478 ? 23.109 47.562 4.074 1 81 478 GLY A C 1
ATOM 3715 O O . GLY A 1 478 ? 21.984 47.156 4.371 1 81 478 GLY A O 1
ATOM 3716 N N . THR A 1 479 ? 23.672 48.656 4.648 1 81.31 479 THR A N 1
ATOM 3717 C CA . THR A 1 479 ? 23.141 49.312 5.844 1 81.31 479 THR A CA 1
ATOM 3718 C C . THR A 1 479 ? 21.859 50.062 5.531 1 81.31 479 THR A C 1
ATOM 3720 O O . THR A 1 479 ? 20.906 50.031 6.312 1 81.31 479 THR A O 1
ATOM 3723 N N . PRO A 1 480 ? 21.844 50.719 4.418 1 83.25 480 PRO A N 1
ATOM 3724 C CA . PRO A 1 480 ? 20.578 51.406 4.129 1 83.25 480 PRO A CA 1
ATOM 3725 C C . PRO A 1 480 ? 19.391 50.438 4.066 1 83.25 480 PRO A C 1
ATOM 3727 O O . PRO A 1 480 ? 18.281 50.812 4.477 1 83.25 480 PRO A O 1
ATOM 3730 N N . GLN A 1 481 ? 19.609 49.281 3.609 1 87.69 481 GLN A N 1
ATOM 3731 C CA . GLN A 1 481 ? 18.547 48.312 3.523 1 87.69 481 GLN A CA 1
ATOM 3732 C C . GLN A 1 481 ? 18.094 47.844 4.91 1 87.69 481 GLN A C 1
ATOM 3734 O O . GLN A 1 481 ? 16.906 47.75 5.176 1 87.69 481 GLN A O 1
ATOM 3739 N N . VAL A 1 482 ? 19.047 47.625 5.738 1 83.38 482 VAL A N 1
ATOM 3740 C CA . VAL A 1 482 ? 18.75 47.156 7.09 1 83.38 482 VAL A CA 1
ATOM 3741 C C . VAL A 1 482 ? 17.984 48.25 7.848 1 83.38 482 VAL A C 1
ATOM 3743 O O . VAL A 1 482 ? 17.062 47.938 8.602 1 83.38 482 VAL A O 1
ATOM 3746 N N . ARG A 1 483 ? 18.375 49.469 7.621 1 81.38 483 ARG A N 1
ATOM 3747 C CA . ARG A 1 483 ? 17.719 50.594 8.273 1 81.38 483 ARG A CA 1
ATOM 3748 C C . ARG A 1 483 ? 16.266 50.719 7.797 1 81.38 483 ARG A C 1
ATOM 3750 O O . ARG A 1 483 ? 15.359 50.906 8.602 1 81.38 483 ARG A O 1
ATOM 3757 N N . ARG A 1 484 ? 16.094 50.594 6.602 1 80.56 484 ARG A N 1
ATOM 3758 C CA . ARG A 1 484 ? 14.758 50.75 6.039 1 80.56 484 ARG A CA 1
ATOM 3759 C C . ARG A 1 484 ? 13.875 49.562 6.434 1 80.56 484 ARG A C 1
ATOM 3761 O O . ARG A 1 484 ? 12.672 49.75 6.633 1 80.56 484 ARG A O 1
ATOM 3768 N N . THR A 1 485 ? 14.469 48.438 6.457 1 80.81 485 THR A N 1
ATOM 3769 C CA . THR A 1 485 ? 13.734 47.281 6.918 1 80.81 485 THR A CA 1
ATOM 3770 C C . THR A 1 485 ? 13.273 47.469 8.359 1 80.81 485 THR A C 1
ATOM 3772 O O . THR A 1 485 ? 12.148 47.094 8.711 1 80.81 485 THR A O 1
ATOM 3775 N N . GLY A 1 486 ? 14.133 48.031 9.164 1 77.44 486 GLY A N 1
ATOM 3776 C CA . GLY A 1 486 ? 13.773 48.344 10.547 1 77.44 486 GLY A CA 1
ATOM 3777 C C . GLY A 1 486 ? 12.688 49.375 10.664 1 77.44 486 GLY A C 1
ATOM 3778 O O . GLY A 1 486 ? 11.781 49.25 11.5 1 77.44 486 GLY A O 1
ATOM 3779 N N . GLU A 1 487 ? 12.773 50.406 9.82 1 74.25 487 GLU A N 1
ATOM 3780 C CA . GLU A 1 487 ? 11.789 51.469 9.828 1 74.25 487 GLU A CA 1
ATOM 3781 C C . GLU A 1 487 ? 10.414 51 9.383 1 74.25 487 GLU A C 1
ATOM 3783 O O . GLU A 1 487 ? 9.391 51.438 9.891 1 74.25 487 GLU A O 1
ATOM 3788 N N . SER A 1 488 ? 10.453 50.156 8.453 1 69.62 488 SER A N 1
ATOM 3789 C CA . SER A 1 488 ? 9.188 49.625 7.957 1 69.62 488 SER A CA 1
ATOM 3790 C C . SER A 1 488 ? 8.445 48.875 9.047 1 69.62 488 SER A C 1
ATOM 3792 O O . SER A 1 488 ? 7.223 48.719 9 1 69.62 488 SER A O 1
ATOM 3794 N N . ARG A 1 489 ? 9.164 48.5 10.039 1 68.38 489 ARG A N 1
ATOM 3795 C CA . ARG A 1 489 ? 8.586 47.75 11.133 1 68.38 489 ARG A CA 1
ATOM 3796 C C . ARG A 1 489 ? 8.133 48.656 12.266 1 68.38 489 ARG A C 1
ATOM 3798 O O . ARG A 1 489 ? 7.156 48.344 12.961 1 68.38 489 ARG A O 1
ATOM 3805 N N . HIS A 1 490 ? 8.953 49.844 12.633 1 54.16 490 HIS A N 1
ATOM 3806 C CA . HIS A 1 490 ? 8.688 50.75 13.742 1 54.16 490 HIS A CA 1
ATOM 3807 C C . HIS A 1 490 ? 7.527 51.688 13.422 1 54.16 490 HIS A C 1
ATOM 3809 O O . HIS A 1 490 ? 6.828 52.125 14.328 1 54.16 490 HIS A O 1
ATOM 3815 N N . SER A 1 491 ? 7.488 52.219 12.32 1 45.28 491 SER A N 1
ATOM 3816 C CA . SER A 1 491 ? 6.422 53.188 12.117 1 45.28 491 SER A CA 1
ATOM 3817 C C . SER A 1 491 ? 5.082 52.656 12.602 1 45.28 491 SER A C 1
ATOM 3819 O O . SER A 1 491 ? 4.09 53.375 12.633 1 45.28 491 SER A O 1
ATOM 3821 N N . GLU A 1 492 ? 5.031 51.438 12.953 1 45.94 492 GLU A N 1
ATOM 3822 C CA . GLU A 1 492 ? 3.752 50.906 13.438 1 45.94 492 GLU A CA 1
ATOM 3823 C C . GLU A 1 492 ? 3.65 51.031 14.961 1 45.94 492 GLU A C 1
ATOM 3825 O O . GLU A 1 492 ? 2.895 50.312 15.594 1 45.94 492 GLU A O 1
ATOM 3830 N N . SER A 1 493 ? 4.293 51.906 15.633 1 40.31 493 SER A N 1
ATOM 3831 C CA . SER A 1 493 ? 4.285 52.094 17.078 1 40.31 493 SER A CA 1
ATOM 3832 C C . SER A 1 493 ? 2.867 52.281 17.609 1 40.31 493 SER A C 1
ATOM 3834 O O . SER A 1 493 ? 2.625 52.188 18.812 1 40.31 493 SER A O 1
ATOM 3836 N N . PRO A 1 494 ? 2.076 53.156 17.016 1 39.44 494 PRO A N 1
ATOM 3837 C CA . PRO A 1 494 ? 0.771 53.156 17.688 1 39.44 494 PRO A CA 1
ATOM 3838 C C . PRO A 1 494 ? 0.18 51.781 17.828 1 39.44 494 PRO A C 1
ATOM 3840 O O . PRO A 1 494 ? -0.872 51.594 18.453 1 39.44 494 PRO A O 1
ATOM 3843 N N . LEU A 1 495 ? 0.687 50.812 17.25 1 38.62 495 LEU A N 1
ATOM 3844 C CA . LEU A 1 495 ? 0.178 49.469 17.078 1 38.62 495 LEU A CA 1
ATOM 3845 C C . LEU A 1 495 ? 0.671 48.562 18.188 1 38.62 495 LEU A C 1
ATOM 3847 O O . LEU A 1 495 ? 0.323 47.375 18.234 1 38.62 495 LEU A O 1
ATOM 3851 N N . VAL A 1 496 ? 1.671 48.844 18.891 1 41.78 496 VAL A N 1
ATOM 3852 C CA . VAL A 1 496 ? 1.957 48.125 20.125 1 41.78 496 VAL A CA 1
ATOM 3853 C C . VAL A 1 496 ? 0.75 48.219 21.062 1 41.78 496 VAL A C 1
ATOM 3855 O O . VAL A 1 496 ? 0.445 47.25 21.781 1 41.78 496 VAL A O 1
ATOM 3858 N N . GLU A 1 497 ? 0.173 49.312 21.172 1 43.41 497 GLU A N 1
ATOM 3859 C CA . GLU A 1 497 ? -1.089 49.406 21.906 1 43.41 497 GLU A CA 1
ATOM 3860 C C . GLU A 1 497 ? -2.154 48.5 21.297 1 43.41 497 GLU A C 1
ATOM 3862 O O . GLU A 1 497 ? -2.977 47.938 22.031 1 43.41 497 GLU A O 1
ATOM 3867 N N . HIS A 1 498 ? -2.123 48.281 20.156 1 43.22 498 HIS A N 1
ATOM 3868 C CA . HIS A 1 498 ? -3.064 47.406 19.438 1 43.22 498 HIS A CA 1
ATOM 3869 C C . HIS A 1 498 ? -2.729 45.938 19.656 1 43.22 498 HIS A C 1
ATOM 3871 O O . HIS A 1 498 ? -3.602 45.094 19.531 1 43.22 498 HIS A O 1
ATOM 3877 N N . ASP A 1 499 ? -1.526 45.688 19.828 1 46.53 499 ASP A N 1
ATOM 3878 C CA . ASP A 1 499 ? -1.167 44.312 20.172 1 46.53 499 ASP A CA 1
ATOM 3879 C C . ASP A 1 499 ? -1.769 43.906 21.516 1 46.53 499 ASP A C 1
ATOM 3881 O O . ASP A 1 499 ? -2.232 42.781 21.688 1 46.53 499 ASP A O 1
ATOM 3885 N N . PHE A 1 500 ? -1.812 44.906 22.469 1 45.78 500 PHE A N 1
ATOM 3886 C CA . PHE A 1 500 ? -2.48 44.688 23.75 1 45.78 500 PHE A CA 1
ATOM 3887 C C . PHE A 1 500 ? -3.984 44.562 23.562 1 45.78 500 PHE A C 1
ATOM 3889 O O . PHE A 1 500 ? -4.637 43.781 24.25 1 45.78 500 PHE A O 1
ATOM 3896 N N . VAL A 1 501 ? -4.527 45.188 22.688 1 47.38 501 VAL A N 1
ATOM 3897 C CA . VAL A 1 501 ? -5.953 45.062 22.406 1 47.38 501 VAL A CA 1
ATOM 3898 C C . VAL A 1 501 ? -6.25 43.719 21.781 1 47.38 501 VAL A C 1
ATOM 3900 O O . VAL A 1 501 ? -7.242 43.062 22.109 1 47.38 501 VAL A O 1
ATOM 3903 N N . ILE A 1 502 ? -5.402 43.281 20.953 1 50.22 502 ILE A N 1
ATOM 3904 C CA . ILE A 1 502 ? -5.551 41.969 20.328 1 50.22 502 ILE A CA 1
ATOM 3905 C C . ILE A 1 502 ? -5.457 40.875 21.391 1 50.22 502 ILE A C 1
ATOM 3907 O O . ILE A 1 502 ? -6.242 39.938 21.391 1 50.22 502 ILE A O 1
ATOM 3911 N N . LEU A 1 503 ? -4.496 41.062 22.281 1 49.94 503 LEU A N 1
ATOM 3912 C CA . LEU A 1 503 ? -4.41 40.125 23.406 1 49.94 503 LEU A CA 1
ATOM 3913 C C . LEU A 1 503 ? -5.668 40.188 24.266 1 49.94 503 LEU A C 1
ATOM 3915 O O . LEU A 1 503 ? -6.176 39.156 24.703 1 49.94 503 LEU A O 1
ATOM 3919 N N . THR A 1 504 ? -6.168 41.375 24.516 1 48.72 504 THR A N 1
ATOM 3920 C CA . THR A 1 504 ? -7.395 41.531 25.297 1 48.72 504 THR A CA 1
ATOM 3921 C C . THR A 1 504 ? -8.594 40.969 24.531 1 48.72 504 THR A C 1
ATOM 3923 O O . THR A 1 504 ? -9.5 40.375 25.125 1 48.72 504 THR A O 1
ATOM 3926 N N . LEU A 1 505 ? -8.617 41.125 23.297 1 49.81 505 LEU A N 1
ATOM 3927 C CA . LEU A 1 505 ? -9.68 40.531 22.484 1 49.81 505 LEU A CA 1
ATOM 3928 C C . LEU A 1 505 ? -9.602 39 22.516 1 49.81 505 LEU A C 1
ATOM 3930 O O . LEU A 1 505 ? -10.633 38.312 22.547 1 49.81 505 LEU A O 1
ATOM 3934 N N . PHE A 1 506 ? -8.492 38.438 22.469 1 50.28 506 PHE A N 1
ATOM 3935 C CA . PHE A 1 506 ? -8.305 37 22.609 1 50.28 506 PHE A CA 1
ATOM 3936 C C . PHE A 1 506 ? -8.836 36.5 23.938 1 50.28 506 PHE A C 1
ATOM 3938 O O . PHE A 1 506 ? -9.5 35.469 24.016 1 50.28 506 PHE A O 1
ATOM 3945 N N . LEU A 1 507 ? -8.508 37.219 25.031 1 47.03 507 LEU A N 1
ATOM 3946 C CA . LEU A 1 507 ? -8.969 36.844 26.359 1 47.03 507 LEU A CA 1
ATOM 3947 C C . LEU A 1 507 ? -10.484 37.031 26.484 1 47.03 507 LEU A C 1
ATOM 3949 O O . LEU A 1 507 ? -11.148 36.219 27.141 1 47.03 507 LEU A O 1
ATOM 3953 N N . THR A 1 508 ? -11.016 37.938 25.844 1 48.25 508 THR A N 1
ATOM 3954 C CA . THR A 1 508 ? -12.453 38.125 25.938 1 48.25 508 THR A CA 1
ATOM 3955 C C . THR A 1 508 ? -13.188 37.219 24.953 1 48.25 508 THR A C 1
ATOM 3957 O O . THR A 1 508 ? -14.305 36.781 25.219 1 48.25 508 THR A O 1
ATOM 3960 N N . SER A 1 509 ? -12.695 37.031 23.797 1 47.66 509 SER A N 1
ATOM 3961 C CA . SER A 1 509 ? -13.336 36.125 22.844 1 47.66 509 SER A CA 1
ATOM 3962 C C . SER A 1 509 ? -13.227 34.688 23.266 1 47.66 509 SER A C 1
ATOM 3964 O O . SER A 1 509 ? -14.078 33.844 22.922 1 47.66 509 SER A O 1
ATOM 3966 N N . ALA A 1 510 ? -12.188 34.219 23.828 1 45.19 510 ALA A N 1
ATOM 3967 C CA . ALA A 1 510 ? -12.172 32.906 24.469 1 45.19 510 ALA A CA 1
ATOM 3968 C C . ALA A 1 510 ? -13.297 32.812 25.484 1 45.19 510 ALA A C 1
ATOM 3970 O O . ALA A 1 510 ? -13.859 31.719 25.672 1 45.19 510 ALA A O 1
ATOM 3971 N N . GLU A 1 511 ? -13.703 33.781 26.156 1 43.44 511 GLU A N 1
ATOM 3972 C CA . GLU A 1 511 ? -14.828 33.781 27.078 1 43.44 511 GLU A CA 1
ATOM 3973 C C . GLU A 1 511 ? -16.156 33.719 26.328 1 43.44 511 GLU A C 1
ATOM 3975 O O . GLU A 1 511 ? -17.094 33.062 26.781 1 43.44 511 GLU A O 1
ATOM 3980 N N . HIS A 1 512 ? -16.281 34.344 25.234 1 40.41 512 HIS A N 1
ATOM 3981 C CA . HIS A 1 512 ? -17.562 34.344 24.516 1 40.41 512 HIS A CA 1
ATOM 3982 C C . HIS A 1 512 ? -17.719 33.094 23.688 1 40.41 512 HIS A C 1
ATOM 3984 O O . HIS A 1 512 ? -18.797 32.844 23.125 1 40.41 512 HIS A O 1
ATOM 3990 N N . LEU A 1 513 ? -16.781 32.438 23.266 1 37.62 513 LEU A N 1
ATOM 3991 C CA . LEU A 1 513 ? -16.984 31.125 22.641 1 37.62 513 LEU A CA 1
ATOM 3992 C C . LEU A 1 513 ? -17.797 30.203 23.531 1 37.62 513 LEU A C 1
ATOM 3994 O O . LEU A 1 513 ? -18.5 29.328 23.047 1 37.62 513 LEU A O 1
ATOM 3998 N N . HIS A 1 514 ? -17.859 30.281 24.828 1 36.06 514 HIS A N 1
ATOM 3999 C CA . HIS A 1 514 ? -18.766 29.562 25.719 1 36.06 514 HIS A CA 1
ATOM 4000 C C . HIS A 1 514 ? -20.219 29.938 25.453 1 36.06 514 HIS A C 1
ATOM 4002 O O . HIS A 1 514 ? -21.109 29.094 25.562 1 36.06 514 HIS A O 1
ATOM 4008 N N . LEU A 1 515 ? -20.578 31.234 25.312 1 31.34 515 LEU A N 1
ATOM 4009 C CA . LEU A 1 515 ? -21.984 31.641 25.375 1 31.34 515 LEU A CA 1
ATOM 4010 C C . LEU A 1 515 ? -22.719 31.297 24.094 1 31.34 515 LEU A C 1
ATOM 4012 O O . LEU A 1 515 ? -23.922 31.062 24.109 1 31.34 515 LEU A O 1
ATOM 4016 N N . SER A 1 516 ? -22.078 31.312 23 1 35.06 516 SER A N 1
ATOM 4017 C CA . SER A 1 516 ? -22.891 31.188 21.797 1 35.06 516 SER A CA 1
ATOM 4018 C C . SER A 1 516 ? -23.344 29.75 21.594 1 35.06 516 SER A C 1
ATOM 4020 O O . SER A 1 516 ? -24.203 29.469 20.766 1 35.06 516 SER A O 1
ATOM 4022 N N . CYS A 1 517 ? -22.656 28.734 22.109 1 33.72 517 CYS A N 1
ATOM 4023 C CA . CYS A 1 517 ? -23.297 27.438 21.922 1 33.72 517 CYS A CA 1
ATOM 4024 C C . CYS A 1 517 ? -24.625 27.375 22.672 1 33.72 517 CYS A C 1
ATOM 4026 O O . CYS A 1 517 ? -25.422 26.469 22.453 1 33.72 517 CYS A O 1
ATOM 4028 N N . ALA A 1 518 ? -24.719 28.125 23.812 1 29.67 518 ALA A N 1
ATOM 4029 C CA . ALA A 1 518 ? -25.938 27.953 24.609 1 29.67 518 ALA A CA 1
ATOM 4030 C C . ALA A 1 518 ? -27.156 28.469 23.859 1 29.67 518 ALA A C 1
ATOM 4032 O O . ALA A 1 518 ? -28.266 27.969 24.047 1 29.67 518 ALA A O 1
ATOM 4033 N N . CYS A 1 519 ? -27 29.625 23.156 1 30.55 519 CYS A N 1
ATOM 4034 C CA . CYS A 1 519 ? -28.25 30.25 22.75 1 30.55 519 CYS A CA 1
ATOM 4035 C C . CYS A 1 519 ? -28.906 29.453 21.625 1 30.55 519 CYS A C 1
ATOM 4037 O O . CYS A 1 519 ? -30.031 29.781 21.203 1 30.55 519 CYS A O 1
ATOM 4039 N N . LEU A 1 520 ? -28.141 28.703 20.891 1 29.34 520 LEU A N 1
ATOM 4040 C CA . LEU A 1 520 ? -28.953 28.141 19.812 1 29.34 520 LEU A CA 1
ATOM 4041 C C . LEU A 1 520 ? -29.984 27.172 20.359 1 29.34 520 LEU A C 1
ATOM 4043 O O . LEU A 1 520 ? -30.734 26.547 19.594 1 29.34 520 LEU A O 1
ATOM 4047 N N . GLN A 1 521 ? -29.859 26.781 21.672 1 29.34 521 GLN A N 1
ATOM 4048 C CA . GLN A 1 521 ? -30.922 25.844 22.016 1 29.34 521 GLN A CA 1
ATOM 4049 C C . GLN A 1 521 ? -32.281 26.531 21.969 1 29.34 521 GLN A C 1
ATOM 4051 O O . GLN A 1 521 ? -33.312 25.859 21.766 1 29.34 521 GLN A O 1
ATOM 4056 N N . HIS A 1 522 ? -32.312 27.797 22.484 1 29.25 522 HIS A N 1
ATOM 4057 C CA . HIS A 1 522 ? -33.656 28.203 22.906 1 29.25 522 HIS A CA 1
ATOM 4058 C C . HIS A 1 522 ? -34.562 28.406 21.703 1 29.25 522 HIS A C 1
ATOM 4060 O O . HIS A 1 522 ? -35.781 28.547 21.859 1 29.25 522 HIS A O 1
ATOM 4066 N N . SER A 1 523 ? -34 28.938 20.656 1 29.84 523 SER A N 1
ATOM 4067 C CA . SER A 1 523 ? -35.094 29.469 19.828 1 29.84 523 SER A CA 1
ATOM 4068 C C . SER A 1 523 ? -35.938 28.359 19.25 1 29.84 523 SER A C 1
ATOM 4070 O O . SER A 1 523 ? -36.781 28.594 18.375 1 29.84 523 SER A O 1
ATOM 4072 N N . ALA A 1 524 ? -35.594 27.141 19.625 1 30.2 524 ALA A N 1
ATOM 4073 C CA . ALA A 1 524 ? -36.531 26.172 19.047 1 30.2 524 ALA A CA 1
ATOM 4074 C C . ALA A 1 524 ? -37.938 26.359 19.609 1 30.2 524 ALA A C 1
ATOM 4076 O O . ALA A 1 524 ? -38.812 25.547 19.328 1 30.2 524 ALA A O 1
ATOM 4077 N N . GLU A 1 525 ? -38.094 27.188 20.656 1 29.81 525 GLU A N 1
ATOM 4078 C CA . GLU A 1 525 ? -39.469 27.062 21.156 1 29.81 525 GLU A CA 1
ATOM 4079 C C . GLU A 1 525 ? -40.469 27.531 20.109 1 29.81 525 GLU A C 1
ATOM 4081 O O . GLU A 1 525 ? -41.094 28.562 20.266 1 29.81 525 GLU A O 1
ATOM 4086 N N . TRP A 1 526 ? -40.094 27.844 18.891 1 27.05 526 TRP A N 1
ATOM 4087 C CA . TRP A 1 526 ? -41.312 28.234 18.172 1 27.05 526 TRP A CA 1
ATOM 4088 C C . TRP A 1 526 ? -42.438 27.25 18.422 1 27.05 526 TRP A C 1
ATOM 4090 O O . TRP A 1 526 ? -42.219 26.062 18.656 1 27.05 526 TRP A O 1
ATOM 4100 N N . GLY A 1 527 ? -43.688 27.859 18.734 1 26.94 527 GLY A N 1
ATOM 4101 C CA . GLY A 1 527 ? -45 27.484 19.188 1 26.94 527 GLY A CA 1
ATOM 4102 C C . GLY A 1 527 ? -45.531 26.25 18.484 1 26.94 527 GLY A C 1
ATOM 4103 O O . GLY A 1 527 ? -45.531 26.172 17.266 1 26.94 527 GLY A O 1
ATOM 4104 N N . LEU A 1 528 ? -45.156 25.125 18.906 1 28.17 528 LEU A N 1
ATOM 4105 C CA . LEU A 1 528 ? -46.156 24.078 18.672 1 28.17 528 LEU A CA 1
ATOM 4106 C C . LEU A 1 528 ? -47.562 24.641 18.812 1 28.17 528 LEU A C 1
ATOM 4108 O O . LEU A 1 528 ? -47.906 25.266 19.828 1 28.17 528 LEU A O 1
ATOM 4112 N N . ILE A 1 529 ? -48.188 25.203 17.688 1 29.25 529 ILE A N 1
ATOM 4113 C CA . ILE A 1 529 ? -49.594 25.578 17.641 1 29.25 529 ILE A CA 1
ATOM 4114 C C . ILE A 1 529 ? -50.438 24.562 18.438 1 29.25 529 ILE A C 1
ATOM 4116 O O . ILE A 1 529 ? -50.5 23.391 18.078 1 29.25 529 ILE A O 1
ATOM 4120 N N . ASP A 1 530 ? -50.281 24.562 19.734 1 26.73 530 ASP A N 1
ATOM 4121 C CA . ASP A 1 530 ? -51.156 23.734 20.547 1 26.73 530 ASP A CA 1
ATOM 4122 C C . ASP A 1 530 ? -52.625 23.969 20.188 1 26.73 530 ASP A C 1
ATOM 4124 O O . ASP A 1 530 ? -53.469 23.078 20.375 1 26.73 530 ASP A O 1
ATOM 4128 N N . GLY A 1 531 ? -53.094 25.266 20.438 1 25.98 531 GLY A N 1
ATOM 4129 C CA . GLY A 1 531 ? -54.469 25.391 20.953 1 25.98 531 GLY A CA 1
ATOM 4130 C C . GLY A 1 531 ? -55.5 25.016 19.938 1 25.98 531 GLY A C 1
ATOM 4131 O O . GLY A 1 531 ? -55.25 25.047 18.734 1 25.98 531 GLY A O 1
ATOM 4132 N N . PRO A 1 532 ? -56.562 24.188 20.281 1 27.03 532 PRO A N 1
ATOM 4133 C CA . PRO A 1 532 ? -57.75 23.734 19.547 1 27.03 532 PRO A CA 1
ATOM 4134 C C . PRO A 1 532 ? -58.562 24.875 18.953 1 27.03 532 PRO A C 1
ATOM 4136 O O . PRO A 1 532 ? -59.688 24.688 18.531 1 27.03 532 PRO A O 1
ATOM 4139 N N . GLN A 1 533 ? -58.25 26.188 19.141 1 27.23 533 GLN A N 1
ATOM 4140 C CA . GLN A 1 533 ? -59.406 27 18.797 1 27.23 533 GLN A CA 1
ATOM 4141 C C . GLN A 1 533 ? -59.844 26.734 17.344 1 27.23 533 GLN A C 1
ATOM 4143 O O . GLN A 1 533 ? -59 26.688 16.438 1 27.23 533 GLN A O 1
ATOM 4148 N N . SER A 1 534 ? -61.125 26.203 17.172 1 27.78 534 SER A N 1
ATOM 4149 C CA . SER A 1 534 ? -62 25.719 16.109 1 27.78 534 SER A CA 1
ATOM 4150 C C . SER A 1 534 ? -62.156 26.766 15.016 1 27.78 534 SER A C 1
ATOM 4152 O O . SER A 1 534 ? -63.125 26.719 14.242 1 27.78 534 SER A O 1
ATOM 4154 N N . ARG A 1 535 ? -61.625 28.078 15.156 1 29.19 535 ARG A N 1
ATOM 4155 C CA . ARG A 1 535 ? -62.219 28.844 14.062 1 29.19 535 ARG A CA 1
ATOM 4156 C C . ARG A 1 535 ? -61.906 28.219 12.711 1 29.19 535 ARG A C 1
ATOM 4158 O O . ARG A 1 535 ? -60.781 27.719 12.508 1 29.19 535 ARG A O 1
ATOM 4165 N N . HIS A 1 536 ? -62.875 27.719 11.984 1 27.42 536 HIS A N 1
ATOM 4166 C CA . HIS A 1 536 ? -63.062 27.219 10.625 1 27.42 536 HIS A CA 1
ATOM 4167 C C . HIS A 1 536 ? -62.25 28.031 9.625 1 27.42 536 HIS A C 1
ATOM 4169 O O . HIS A 1 536 ? -62.812 28.625 8.703 1 27.42 536 HIS A O 1
ATOM 4175 N N . MET A 1 537 ? -61.281 28.922 10.094 1 27.56 537 MET A N 1
ATOM 4176 C CA . MET A 1 537 ? -60.781 29.578 8.883 1 27.56 537 MET A CA 1
ATOM 4177 C C . MET A 1 537 ? -60.344 28.547 7.848 1 27.56 537 MET A C 1
ATOM 4179 O O . MET A 1 537 ? -59.844 27.484 8.203 1 27.56 537 MET A O 1
ATOM 4183 N N . GLY A 1 538 ? -60.75 28.625 6.594 1 28.98 538 GLY A N 1
ATOM 4184 C CA . GLY A 1 538 ? -60.438 27.844 5.41 1 28.98 538 GLY A CA 1
ATOM 4185 C C . GLY A 1 538 ? -58.969 27.531 5.293 1 28.98 538 GLY A C 1
ATOM 4186 O O . GLY A 1 538 ? -58.125 28.438 5.242 1 28.98 538 GLY A O 1
ATOM 4187 N N . PHE A 1 539 ? -58.438 26.625 6.051 1 32.06 539 PHE A N 1
ATOM 4188 C CA . PHE A 1 539 ? -57.094 26.031 6.027 1 32.06 539 PHE A CA 1
ATOM 4189 C C . PHE A 1 539 ? -56.625 25.844 4.594 1 32.06 539 PHE A C 1
ATOM 4191 O O . PHE A 1 539 ? -57.125 24.969 3.883 1 32.06 539 PHE A O 1
ATOM 4198 N N . GLU A 1 540 ? -56.375 26.938 3.867 1 34.28 540 GLU A N 1
ATOM 4199 C CA . GLU A 1 540 ? -55.688 26.688 2.605 1 34.28 540 GLU A CA 1
ATOM 4200 C C . GLU A 1 540 ? -54.5 25.734 2.803 1 34.28 540 GLU A C 1
ATOM 4202 O O . GLU A 1 540 ? -53.75 25.875 3.768 1 34.28 540 GLU A O 1
ATOM 4207 N N . VAL A 1 541 ? -54.625 24.516 2.473 1 40 541 VAL A N 1
ATOM 4208 C CA . VAL A 1 541 ? -53.625 23.453 2.348 1 40 541 VAL A CA 1
ATOM 4209 C C . VAL A 1 541 ? -52.281 24.047 1.908 1 40 541 VAL A C 1
ATOM 4211 O O . VAL A 1 541 ? -52.219 24.719 0.877 1 40 541 VAL A O 1
ATOM 4214 N N . PRO A 1 542 ? -51.406 24.359 2.926 1 45.94 542 PRO A N 1
ATOM 4215 C CA . PRO A 1 542 ? -50.125 24.828 2.424 1 45.94 542 PRO A CA 1
ATOM 4216 C C . PRO A 1 542 ? -49.625 24.031 1.214 1 45.94 542 PRO A C 1
ATOM 4218 O O . PRO A 1 542 ? -49.938 22.844 1.094 1 45.94 542 PRO A O 1
ATOM 4221 N N . GLY A 1 543 ? -49.562 24.672 0.036 1 49.16 543 GLY A N 1
ATOM 4222 C CA . GLY A 1 543 ? -49.094 24.062 -1.207 1 49.16 543 GLY A CA 1
ATOM 4223 C C . GLY A 1 543 ? -47.719 23.422 -1.097 1 49.16 543 GLY A C 1
ATOM 4224 O O . GLY A 1 543 ? -46.938 23.781 -0.223 1 49.16 543 GLY A O 1
ATOM 4225 N N . GLN A 1 544 ? -47.625 22.141 -1.384 1 55.12 544 GLN A N 1
ATOM 4226 C CA . GLN A 1 544 ? -46.344 21.406 -1.48 1 55.12 544 GLN A CA 1
ATOM 4227 C C . GLN A 1 544 ? -45.375 22.141 -2.387 1 55.12 544 GLN A C 1
ATOM 4229 O O . GLN A 1 544 ? -45.75 22.609 -3.467 1 55.12 544 GLN A O 1
ATOM 4234 N N . CYS A 1 545 ? -44.375 22.734 -1.765 1 57.81 545 CYS A N 1
ATOM 4235 C CA . CYS A 1 545 ? -43.344 23.391 -2.537 1 57.81 545 CYS A CA 1
ATOM 4236 C C . CYS A 1 545 ? -42.938 22.578 -3.758 1 57.81 545 CYS A C 1
ATOM 4238 O O . CYS A 1 545 ? -42.562 21.406 -3.629 1 57.81 545 CYS A O 1
ATOM 4240 N N . GLY A 1 546 ? -43.688 22.75 -4.824 1 49.38 546 GLY A N 1
ATOM 4241 C CA . GLY A 1 546 ? -43.344 22.031 -6.043 1 49.38 546 GLY A CA 1
ATOM 4242 C C . GLY A 1 546 ? -41.844 22 -6.312 1 49.38 546 GLY A C 1
ATOM 4243 O O . GLY A 1 546 ? -41.031 22.328 -5.434 1 49.38 546 GLY A O 1
ATOM 4244 N N . THR A 1 547 ? -41.562 21.984 -7.641 1 47.41 547 THR A N 1
ATOM 4245 C CA . THR A 1 547 ? -40.312 21.844 -8.352 1 47.41 547 THR A CA 1
ATOM 4246 C C . THR A 1 547 ? -39.438 23.078 -8.172 1 47.41 547 THR A C 1
ATOM 4248 O O . THR A 1 547 ? -39.812 24.172 -8.625 1 47.41 547 THR A O 1
ATOM 4251 N N . GLY A 1 548 ? -38.312 23.125 -7.43 1 51.12 548 GLY A N 1
ATOM 4252 C CA . GLY A 1 548 ? -37.156 24.016 -7.324 1 51.12 548 GLY A CA 1
ATOM 4253 C C . GLY A 1 548 ? -37.438 25.25 -6.508 1 51.12 548 GLY A C 1
ATOM 4254 O O . GLY A 1 548 ? -38.188 26.141 -6.945 1 51.12 548 GLY A O 1
ATOM 4255 N N . CYS A 1 549 ? -37.5 25.219 -5.242 1 51.97 549 CYS A N 1
ATOM 4256 C CA . CYS A 1 549 ? -37.594 26.469 -4.473 1 51.97 549 CYS A CA 1
ATOM 4257 C C . CYS A 1 549 ? -36.562 27.484 -4.957 1 51.97 549 CYS A C 1
ATOM 4259 O O . CYS A 1 549 ? -35.375 27.172 -5.066 1 51.97 549 CYS A O 1
ATOM 4261 N N . GLU A 1 550 ? -36.906 28.359 -5.895 1 51.94 550 GLU A N 1
ATOM 4262 C CA . GLU A 1 550 ? -35.969 29.422 -6.305 1 51.94 550 GLU A CA 1
ATOM 4263 C C . GLU A 1 550 ? -35.281 30.047 -5.098 1 51.94 550 GLU A C 1
ATOM 4265 O O . GLU A 1 550 ? -35.875 30.172 -4.027 1 51.94 550 GLU A O 1
ATOM 4270 N N . SER A 1 551 ? -33.938 30.094 -5.051 1 54.84 551 SER A N 1
ATOM 4271 C CA . SER A 1 551 ? -33 30.578 -4.059 1 54.84 551 SER A CA 1
ATOM 4272 C C . SER A 1 551 ? -33.531 31.828 -3.357 1 54.84 551 SER A C 1
ATOM 4274 O O . SER A 1 551 ? -33.375 31.984 -2.145 1 54.84 551 SER A O 1
ATOM 4276 N N . THR A 1 552 ? -34.219 32.812 -4.047 1 55.69 552 THR A N 1
ATOM 4277 C CA . THR A 1 552 ? -34.469 34.094 -3.469 1 55.69 552 THR A CA 1
ATOM 4278 C C . THR A 1 552 ? -35.719 34.062 -2.559 1 55.69 552 THR A C 1
ATOM 4280 O O . THR A 1 552 ? -35.844 34.844 -1.636 1 55.69 552 THR A O 1
ATOM 4283 N N . GLY A 1 553 ? -36.469 33.062 -2.654 1 61.69 553 GLY A N 1
ATOM 4284 C CA . GLY A 1 553 ? -37.688 33.125 -1.845 1 61.69 553 GLY A CA 1
ATOM 4285 C C . GLY A 1 553 ? -37.812 31.953 -0.882 1 61.69 553 GLY A C 1
ATOM 4286 O O . GLY A 1 553 ? -38.75 31.875 -0.092 1 61.69 553 GLY A O 1
ATOM 4287 N N . CYS A 1 554 ? -36.812 31.094 -0.862 1 75.69 554 CYS A N 1
ATOM 4288 C CA . CYS A 1 554 ? -36.906 29.922 -0.001 1 75.69 554 CYS A CA 1
ATOM 4289 C C . CYS A 1 554 ? -36.312 30.203 1.375 1 75.69 554 CYS A C 1
ATOM 4291 O O . CYS A 1 554 ? -35.156 30.578 1.486 1 75.69 554 CYS A O 1
ATOM 4293 N N . LEU A 1 555 ? -37.125 30.109 2.494 1 81.75 555 LEU A N 1
ATOM 4294 C CA . LEU A 1 555 ? -36.719 30.375 3.865 1 81.75 555 LEU A CA 1
ATOM 4295 C C . LEU A 1 555 ? -35.594 29.438 4.289 1 81.75 555 LEU A C 1
ATOM 4297 O O . LEU A 1 555 ? -34.688 29.828 5.043 1 81.75 555 LEU A O 1
ATOM 4301 N N . LEU A 1 556 ? -35.688 28.266 3.803 1 85.12 556 LEU A N 1
ATOM 4302 C CA . LEU A 1 556 ? -34.656 27.297 4.156 1 85.12 556 LEU A CA 1
ATOM 4303 C C . LEU A 1 556 ? -33.312 27.656 3.529 1 85.12 556 LEU A C 1
ATOM 4305 O O . LEU A 1 556 ? -32.281 27.484 4.156 1 85.12 556 LEU A O 1
ATOM 4309 N N . ALA A 1 557 ? -33.344 28.141 2.357 1 81.94 557 ALA A N 1
ATOM 4310 C CA . ALA A 1 557 ? -32.125 28.578 1.679 1 81.94 557 ALA A CA 1
ATOM 4311 C C . ALA A 1 557 ? -31.516 29.797 2.379 1 81.94 557 ALA A C 1
ATOM 4313 O O . ALA A 1 557 ? -30.297 29.922 2.457 1 81.94 557 ALA A O 1
ATOM 4314 N N . GLN A 1 558 ? -32.344 30.625 2.889 1 81.75 558 GLN A N 1
ATOM 4315 C CA . GLN A 1 558 ? -31.891 31.812 3.604 1 81.75 558 GLN A CA 1
ATOM 4316 C C . GLN A 1 558 ? -31.25 31.438 4.934 1 81.75 558 GLN A C 1
ATOM 4318 O O . GLN A 1 558 ? -30.266 32.062 5.344 1 81.75 558 GLN A O 1
ATOM 4323 N N . GLU A 1 559 ? -31.812 30.484 5.547 1 82.62 559 GLU A N 1
ATOM 4324 C CA . GLU A 1 559 ? -31.25 30 6.801 1 82.62 559 GLU A CA 1
ATOM 4325 C C . GLU A 1 559 ? -29.844 29.422 6.586 1 82.62 559 GLU A C 1
ATOM 4327 O O . GLU A 1 559 ? -28.953 29.625 7.414 1 82.62 559 GLU A O 1
ATOM 4332 N N . GLU A 1 560 ? -29.734 28.703 5.535 1 81.88 560 GLU A N 1
ATOM 4333 C CA . GLU A 1 560 ? -28.422 28.141 5.207 1 81.88 560 GLU A CA 1
ATOM 4334 C C . GLU A 1 560 ? -27.391 29.234 4.957 1 81.88 560 GLU A C 1
ATOM 4336 O O . GLU A 1 560 ? -26.25 29.125 5.402 1 81.88 560 GLU A O 1
ATOM 4341 N N . GLN A 1 561 ? -27.781 30.266 4.305 1 76.62 561 GLN A N 1
ATOM 4342 C CA . GLN A 1 561 ? -26.891 31.375 3.977 1 76.62 561 GLN A CA 1
ATOM 4343 C C . GLN A 1 561 ? -26.516 32.156 5.223 1 76.62 561 GLN A C 1
ATOM 4345 O O . GLN A 1 561 ? -25.375 32.625 5.367 1 76.62 561 GLN A O 1
ATOM 4350 N N . GLN A 1 562 ? -27.453 32.344 6.066 1 77.62 562 GLN A N 1
ATOM 4351 C CA . GLN A 1 562 ? -27.203 33.062 7.301 1 77.62 562 GLN A CA 1
ATOM 4352 C C . GLN A 1 562 ? -26.234 32.312 8.211 1 77.62 562 GLN A C 1
ATOM 4354 O O . GLN A 1 562 ? -25.406 32.938 8.875 1 77.62 562 GLN A O 1
ATOM 4359 N N . ARG A 1 563 ? -26.359 31.109 8.195 1 77.88 563 ARG A N 1
ATOM 4360 C CA . ARG A 1 563 ? -25.469 30.297 9.023 1 77.88 563 ARG A CA 1
ATOM 4361 C C . ARG A 1 563 ? -24.031 30.344 8.508 1 77.88 563 ARG A C 1
ATOM 4363 O O . ARG A 1 563 ? -23.078 30.328 9.289 1 77.88 563 ARG A O 1
ATOM 4370 N N . GLN A 1 564 ? -23.875 30.422 7.305 1 71.88 564 GLN A N 1
ATOM 4371 C CA . GLN A 1 564 ? -22.547 30.484 6.699 1 71.88 564 GLN A CA 1
ATOM 4372 C C . GLN A 1 564 ? -21.891 31.844 6.93 1 71.88 564 GLN A C 1
ATOM 4374 O O . GLN A 1 564 ? -20.672 31.938 7.109 1 71.88 564 GLN A O 1
ATOM 4379 N N . LEU A 1 565 ? -22.656 32.844 6.992 1 67.44 565 LEU A N 1
ATOM 4380 C CA . LEU A 1 565 ? -22.156 34.188 7.141 1 67.44 565 LEU A CA 1
ATOM 4381 C C . LEU A 1 565 ? -21.922 34.531 8.609 1 67.44 565 LEU A C 1
ATOM 4383 O O . LEU A 1 565 ? -21.172 35.469 8.93 1 67.44 565 LEU A O 1
ATOM 4387 N N . ALA A 1 566 ? -22.391 33.719 9.43 1 69.5 566 ALA A N 1
ATOM 4388 C CA . ALA A 1 566 ? -22.328 34 10.859 1 69.5 566 ALA A CA 1
ATOM 4389 C C . ALA A 1 566 ? -20.922 33.75 11.406 1 69.5 566 ALA A C 1
ATOM 4391 O O . ALA A 1 566 ? -20.516 34.406 12.383 1 69.5 566 ALA A O 1
ATOM 4392 N N . ASP A 1 567 ? -20.078 33.031 10.828 1 73.06 567 ASP A N 1
ATOM 4393 C CA . ASP A 1 567 ? -18.75 32.75 11.352 1 73.06 567 ASP A CA 1
ATOM 4394 C C . ASP A 1 567 ? -17.734 33.781 10.867 1 73.06 567 ASP A C 1
ATOM 4396 O O . ASP A 1 567 ? -17.234 33.688 9.742 1 73.06 567 ASP A O 1
ATOM 4400 N N . ARG A 1 568 ? -17.469 34.812 11.719 1 73.62 568 ARG A N 1
ATOM 4401 C CA . ARG A 1 568 ? -16.547 35.875 11.367 1 73.62 568 ARG A CA 1
ATOM 4402 C C . ARG A 1 568 ? -15.102 35.438 11.562 1 73.62 568 ARG A C 1
ATOM 4404 O O . ARG A 1 568 ? -14.172 36.156 11.156 1 73.62 568 ARG A O 1
ATOM 4411 N N . GLN A 1 569 ? -14.789 34.312 12.086 1 81.5 569 GLN A N 1
ATOM 4412 C CA . GLN A 1 569 ? -13.469 33.75 12.273 1 81.5 569 GLN A CA 1
ATOM 4413 C C . GLN A 1 569 ? -12.562 34.656 13.07 1 81.5 569 GLN A C 1
ATOM 4415 O O . GLN A 1 569 ? -11.391 34.844 12.734 1 81.5 569 GLN A O 1
ATOM 4420 N N . VAL A 1 570 ? -12.984 35.312 14.062 1 82.62 570 VAL A N 1
ATOM 4421 C CA . VAL A 1 570 ? -12.242 36.312 14.836 1 82.62 570 VAL A CA 1
ATOM 4422 C C . VAL A 1 570 ? -11.086 35.625 15.578 1 82.62 570 VAL A C 1
ATOM 4424 O O . VAL A 1 570 ? -9.953 36.094 15.531 1 82.62 570 VAL A O 1
ATOM 4427 N N . ALA A 1 571 ? -11.344 34.562 16.172 1 82.62 571 ALA A N 1
ATOM 4428 C CA . ALA A 1 571 ? -10.32 33.875 16.953 1 82.62 571 ALA A CA 1
ATOM 4429 C C . ALA A 1 571 ? -9.156 33.406 16.078 1 82.62 571 ALA A C 1
ATOM 4431 O O . ALA A 1 571 ? -7.996 33.5 16.484 1 82.62 571 ALA A O 1
ATOM 4432 N N . ARG A 1 572 ? -9.406 32.969 14.961 1 87.44 572 ARG A N 1
ATOM 4433 C CA . ARG A 1 572 ? -8.375 32.5 14.055 1 87.44 572 ARG A CA 1
ATOM 4434 C C . ARG A 1 572 ? -7.508 33.656 13.562 1 87.44 572 ARG A C 1
ATOM 4436 O O . ARG A 1 572 ? -6.289 33.5 13.43 1 87.44 572 ARG A O 1
ATOM 4443 N N . HIS A 1 573 ? -8.125 34.719 13.336 1 90.12 573 HIS A N 1
ATOM 4444 C CA . HIS A 1 573 ? -7.363 35.875 12.891 1 90.12 573 HIS A CA 1
ATOM 4445 C C . HIS A 1 573 ? -6.504 36.438 14.023 1 90.12 573 HIS A C 1
ATOM 4447 O O . HIS A 1 573 ? -5.387 36.906 13.789 1 90.12 573 HIS A O 1
ATOM 4453 N N . VAL A 1 574 ? -7.043 36.406 15.172 1 87.94 574 VAL A N 1
ATOM 4454 C CA . VAL A 1 574 ? -6.266 36.844 16.328 1 87.94 574 VAL A CA 1
ATOM 4455 C C . VAL A 1 574 ? -5.055 35.938 16.516 1 87.94 574 VAL A C 1
ATOM 4457 O O . VAL A 1 574 ? -3.945 36.438 16.766 1 87.94 574 VAL A O 1
ATOM 4460 N N . LEU A 1 575 ? -5.305 34.75 16.406 1 87.56 575 LEU A N 1
ATOM 4461 C CA . LEU A 1 575 ? -4.211 33.781 16.531 1 87.56 575 LEU A CA 1
ATOM 4462 C C . LEU A 1 575 ? -3.156 34.031 15.453 1 87.56 575 LEU A C 1
ATOM 4464 O O . LEU A 1 575 ? -1.956 33.969 15.734 1 87.56 575 LEU A O 1
ATOM 4468 N N . LEU A 1 576 ? -3.586 34.219 14.297 1 91.06 576 LEU A N 1
ATOM 4469 C CA . LEU A 1 576 ? -2.664 34.531 13.203 1 91.06 576 LEU A CA 1
ATOM 4470 C C . LEU A 1 576 ? -1.834 35.75 13.516 1 91.06 576 LEU A C 1
ATOM 4472 O O . LEU A 1 576 ? -0.612 35.75 13.352 1 91.06 576 LEU A O 1
ATOM 4476 N N . CYS A 1 577 ? -2.457 36.75 14.008 1 90.12 577 CYS A N 1
ATOM 4477 C CA . CYS A 1 577 ? -1.77 38 14.312 1 90.12 577 CYS A CA 1
ATOM 4478 C C . CYS A 1 577 ? -0.761 37.812 15.438 1 90.12 577 CYS A C 1
ATOM 4480 O O . CYS A 1 577 ? 0.341 38.375 15.398 1 90.12 577 CYS A O 1
ATOM 4482 N N . LEU A 1 578 ? -1.106 37.062 16.359 1 87.88 578 LEU A N 1
ATOM 4483 C CA . LEU A 1 578 ? -0.203 36.812 17.469 1 87.88 578 LEU A CA 1
ATOM 4484 C C . LEU A 1 578 ? 1.043 36.062 17 1 87.88 578 LEU A C 1
ATOM 4486 O O . LEU A 1 578 ? 2.16 36.406 17.406 1 87.88 578 LEU A O 1
ATOM 4490 N N . LEU A 1 579 ? 0.874 35.156 16.172 1 89.25 579 LEU A N 1
ATOM 4491 C CA . LEU A 1 579 ? 2.002 34.375 15.68 1 89.25 579 LEU A CA 1
ATOM 4492 C C . LEU A 1 579 ? 2.875 35.219 14.75 1 89.25 579 LEU A C 1
ATOM 4494 O O . LEU A 1 579 ? 4.102 35.094 14.773 1 89.25 579 LEU A O 1
ATOM 4498 N N . LEU A 1 580 ? 2.254 36.062 13.992 1 90.88 580 LEU A N 1
ATOM 4499 C CA . LEU A 1 580 ? 3.014 36.906 13.086 1 90.88 580 LEU A CA 1
ATOM 4500 C C . LEU A 1 580 ? 3.76 38 13.852 1 90.88 580 LEU A C 1
ATOM 4502 O O . LEU A 1 580 ? 4.789 38.5 13.391 1 90.88 580 LEU A O 1
ATOM 4506 N N . THR A 1 581 ? 3.291 38.344 15 1 88.06 581 THR A N 1
ATOM 4507 C CA . THR A 1 581 ? 3.975 39.312 15.844 1 88.06 581 THR A CA 1
ATOM 4508 C C . THR A 1 581 ? 5.316 38.75 16.312 1 88.06 581 THR A C 1
ATOM 4510 O O . THR A 1 581 ? 6.285 39.531 16.453 1 88.06 581 THR A O 1
ATOM 4513 N N . VAL A 1 582 ? 5.355 37.562 16.516 1 87.12 582 VAL A N 1
ATOM 4514 C CA . VAL A 1 582 ? 6.621 36.938 16.891 1 87.12 582 VAL A CA 1
ATOM 4515 C C . VAL A 1 582 ? 7.645 37.125 15.773 1 87.12 582 VAL A C 1
ATOM 4517 O O . VAL A 1 582 ? 8.812 37.406 16.031 1 87.12 582 VAL A O 1
ATOM 4520 N N . SER A 1 583 ? 7.195 36.906 14.609 1 88.81 583 SER A N 1
ATOM 4521 C CA . SER A 1 583 ? 8.062 37.125 13.453 1 88.81 583 SER A CA 1
ATOM 4522 C C . SER A 1 583 ? 8.508 38.562 13.352 1 88.81 583 SER A C 1
ATOM 4524 O O . SER A 1 583 ? 9.672 38.844 13.078 1 88.81 583 SER A O 1
ATOM 4526 N N . LEU A 1 584 ? 7.648 39.469 13.633 1 89.44 584 LEU A N 1
ATOM 4527 C CA . LEU A 1 584 ? 7.961 40.875 13.57 1 89.44 584 LEU A CA 1
ATOM 4528 C C . LEU A 1 584 ? 8.969 41.281 14.648 1 89.44 584 LEU A C 1
ATOM 4530 O O . LEU A 1 584 ? 9.898 42.031 14.383 1 89.44 584 LEU A O 1
ATOM 4534 N N . LEU A 1 585 ? 8.789 40.719 15.773 1 88.12 585 LEU A N 1
ATOM 4535 C CA . LEU A 1 585 ? 9.688 41 16.875 1 88.12 585 LEU A CA 1
ATOM 4536 C C . LEU A 1 585 ? 11.086 40.438 16.609 1 88.12 585 LEU A C 1
ATOM 4538 O O . LEU A 1 585 ? 12.086 41.094 16.953 1 88.12 585 LEU A O 1
ATOM 4542 N N . ALA A 1 586 ? 11.102 39.312 16.062 1 90.12 586 ALA A N 1
ATOM 4543 C CA . ALA A 1 586 ? 12.391 38.719 15.742 1 90.12 586 ALA A CA 1
ATOM 4544 C C . ALA A 1 586 ? 13.141 39.531 14.695 1 90.12 586 ALA A C 1
ATOM 4546 O O . ALA A 1 586 ? 14.344 39.75 14.828 1 90.12 586 ALA A O 1
ATOM 4547 N N . ASN A 1 587 ? 12.484 39.938 13.711 1 89 587 ASN A N 1
ATOM 4548 C CA . ASN A 1 587 ? 13.117 40.719 12.664 1 89 587 ASN A CA 1
ATOM 4549 C C . ASN A 1 587 ? 13.539 42.094 13.18 1 89 587 ASN A C 1
ATOM 4551 O O . ASN A 1 587 ? 14.586 42.625 12.781 1 89 587 ASN A O 1
ATOM 4555 N N . LEU A 1 588 ? 12.758 42.656 14.031 1 87.12 588 LEU A N 1
ATOM 4556 C CA . LEU A 1 588 ? 13.133 43.938 14.641 1 87.12 588 LEU A CA 1
ATOM 4557 C C . LEU A 1 588 ? 14.383 43.781 15.492 1 87.12 588 LEU A C 1
ATOM 4559 O O . LEU A 1 588 ? 15.281 44.625 15.445 1 87.12 588 LEU A O 1
ATOM 4563 N N . SER A 1 589 ? 14.406 42.75 16.234 1 87.62 589 SER A N 1
ATOM 4564 C CA . SER A 1 589 ? 15.57 42.469 17.062 1 87.62 589 SER A CA 1
ATOM 4565 C C . SER A 1 589 ? 16.828 42.281 16.219 1 87.62 589 SER A C 1
ATOM 4567 O O . SER A 1 589 ? 17.906 42.719 16.594 1 87.62 589 SER A O 1
ATOM 4569 N N . SER A 1 590 ? 16.656 41.656 15.125 1 87.81 590 SER A N 1
ATOM 4570 C CA . SER A 1 590 ? 17.797 41.469 14.227 1 87.81 590 SER A CA 1
ATOM 4571 C C . SER A 1 590 ? 18.297 42.781 13.656 1 87.81 590 SER A C 1
ATOM 4573 O O . SER A 1 590 ? 19.5 43 13.578 1 87.81 590 SER A O 1
ATOM 4575 N N . CYS A 1 591 ? 17.406 43.594 13.281 1 84.56 591 CYS A N 1
ATOM 4576 C CA . CYS A 1 591 ? 17.781 44.906 12.734 1 84.56 591 CYS A CA 1
ATOM 4577 C C . CYS A 1 591 ? 18.484 45.75 13.789 1 84.56 591 CYS A C 1
ATOM 4579 O O . CYS A 1 591 ? 19.516 46.375 13.5 1 84.56 591 CYS A O 1
ATOM 4581 N N . LEU A 1 592 ? 17.938 45.688 14.945 1 85.06 592 LEU A N 1
ATOM 4582 C CA . LEU A 1 592 ? 18.531 46.469 16.031 1 85.06 592 LEU A CA 1
ATOM 4583 C C . LEU A 1 592 ? 19.906 45.938 16.391 1 85.06 592 LEU A C 1
ATOM 4585 O O . LEU A 1 592 ? 20.828 46.719 16.672 1 85.06 592 LEU A O 1
ATOM 4589 N N . TRP A 1 593 ? 19.984 44.719 16.375 1 86.25 593 TRP A N 1
ATOM 4590 C CA . TRP A 1 593 ? 21.266 44.094 16.672 1 86.25 593 TRP A CA 1
ATOM 4591 C C . TRP A 1 593 ? 22.312 44.469 15.648 1 86.25 593 TRP A C 1
ATOM 4593 O O . TRP A 1 593 ? 23.469 44.75 16 1 86.25 593 TRP A O 1
ATOM 4603 N N . TRP A 1 594 ? 21.938 44.469 14.461 1 82.38 594 TRP A N 1
ATOM 4604 C CA . TRP A 1 594 ? 22.844 44.844 13.383 1 82.38 594 TRP A CA 1
ATOM 4605 C C . TRP A 1 594 ? 23.25 46.312 13.484 1 82.38 594 TRP A C 1
ATOM 4607 O O . TRP A 1 594 ? 24.391 46.688 13.234 1 82.38 594 TRP A O 1
ATOM 4617 N N . LEU A 1 595 ? 22.359 47.125 13.867 1 78.69 595 LEU A N 1
ATOM 4618 C CA . LEU A 1 595 ? 22.609 48.562 13.93 1 78.69 595 LEU A CA 1
ATOM 4619 C C . LEU A 1 595 ? 23.484 48.938 15.125 1 78.69 595 LEU A C 1
ATOM 4621 O O . LEU A 1 595 ? 24.297 49.844 15.047 1 78.69 595 LEU A O 1
ATOM 4625 N N . PHE A 1 596 ? 23.281 48.156 16.188 1 80.44 596 PHE A N 1
ATOM 4626 C CA . PHE A 1 596 ? 23.938 48.562 17.422 1 80.44 596 PHE A CA 1
ATOM 4627 C C . PHE A 1 596 ? 25.234 47.781 17.625 1 80.44 596 PHE A C 1
ATOM 4629 O O . PHE A 1 596 ? 26.078 48.188 18.422 1 80.44 596 PHE A O 1
ATOM 4636 N N . ASN A 1 597 ? 25.234 46.625 17.094 1 72.75 597 ASN A N 1
ATOM 4637 C CA . ASN A 1 597 ? 26.422 45.812 17.297 1 72.75 597 ASN A CA 1
ATOM 4638 C C . ASN A 1 597 ? 27.25 45.688 16.016 1 72.75 597 ASN A C 1
ATOM 4640 O O . ASN A 1 597 ? 26.734 45.219 14.992 1 72.75 597 ASN A O 1
ATOM 4644 N N . ARG A 1 598 ? 28.422 46.156 16.062 1 61.72 598 ARG A N 1
ATOM 4645 C CA . ARG A 1 598 ? 29.297 46.156 14.906 1 61.72 598 ARG A CA 1
ATOM 4646 C C . ARG A 1 598 ? 29.781 44.75 14.578 1 61.72 598 ARG A C 1
ATOM 4648 O O . ARG A 1 598 ? 30.031 44.438 13.414 1 61.72 598 ARG A O 1
ATOM 4655 N N . VAL A 1 599 ? 29.938 43.844 15.555 1 65.44 599 VAL A N 1
ATOM 4656 C CA . VAL A 1 599 ? 30.438 42.5 15.297 1 65.44 599 VAL A CA 1
ATOM 4657 C C . VAL A 1 599 ? 29.422 41.5 15.828 1 65.44 599 VAL A C 1
ATOM 4659 O O . VAL A 1 599 ? 29.547 41.031 16.969 1 65.44 599 VAL A O 1
ATOM 4662 N N . PRO A 1 600 ? 28.547 41.188 14.906 1 66.25 600 PRO A N 1
ATOM 4663 C CA . PRO A 1 600 ? 27.531 40.281 15.414 1 66.25 600 PRO A CA 1
ATOM 4664 C C . PRO A 1 600 ? 28.062 38.844 15.594 1 66.25 600 PRO A C 1
ATOM 4666 O O . PRO A 1 600 ? 28.891 38.406 14.805 1 66.25 600 PRO A O 1
ATOM 4669 N N . GLY A 1 601 ? 28.094 38.25 16.781 1 72.12 601 GLY A N 1
ATOM 4670 C CA . GLY A 1 601 ? 28.562 36.938 17.172 1 72.12 601 GLY A CA 1
ATOM 4671 C C . GLY A 1 601 ? 27.656 35.812 16.703 1 72.12 601 GLY A C 1
ATOM 4672 O O . GLY A 1 601 ? 26.891 36 15.75 1 72.12 601 GLY A O 1
ATOM 4673 N N . ARG A 1 602 ? 27.844 34.656 17.125 1 77.38 602 ARG A N 1
ATOM 4674 C CA . ARG A 1 602 ? 27.141 33.438 16.766 1 77.38 602 ARG A CA 1
ATOM 4675 C C . ARG A 1 602 ? 25.656 33.531 17.109 1 77.38 602 ARG A C 1
ATOM 4677 O O . ARG A 1 602 ? 24.797 33 16.375 1 77.38 602 ARG A O 1
ATOM 4684 N N . LEU A 1 603 ? 25.375 34.25 18.062 1 82.38 603 LEU A N 1
ATOM 4685 C CA . LEU A 1 603 ? 23.984 34.406 18.484 1 82.38 603 LEU A CA 1
ATOM 4686 C C . LEU A 1 603 ? 23.203 35.188 17.438 1 82.38 603 LEU A C 1
ATOM 4688 O O . LEU A 1 603 ? 22 34.969 17.25 1 82.38 603 LEU A O 1
ATOM 4692 N N . TYR A 1 604 ? 23.859 36.094 16.828 1 86.12 604 TYR A N 1
ATOM 4693 C CA . TYR A 1 604 ? 23.219 36.844 15.773 1 86.12 604 TYR A CA 1
ATOM 4694 C C . TYR A 1 604 ? 22.891 35.938 14.578 1 86.12 604 TYR A C 1
ATOM 4696 O O . TYR A 1 604 ? 21.844 36.125 13.945 1 86.12 604 TYR A O 1
ATOM 4704 N N . LEU A 1 605 ? 23.766 35.062 14.336 1 84.94 605 LEU A N 1
ATOM 4705 C CA . LEU A 1 605 ? 23.516 34.125 13.234 1 84.94 605 LEU A CA 1
ATOM 4706 C C . LEU A 1 605 ? 22.344 33.219 13.539 1 84.94 605 LEU A C 1
ATOM 4708 O O . LEU A 1 605 ? 21.562 32.875 12.641 1 84.94 605 LEU A O 1
ATOM 4712 N N . GLU A 1 606 ? 22.203 32.844 14.758 1 88.12 606 GLU A N 1
ATOM 4713 C CA . GLU A 1 606 ? 21.047 32.062 15.172 1 88.12 606 GLU A CA 1
ATOM 4714 C C . GLU A 1 606 ? 19.75 32.875 15.023 1 88.12 606 GLU A C 1
ATOM 4716 O O . GLU A 1 606 ? 18.719 32.344 14.625 1 88.12 606 GLU A O 1
ATOM 4721 N N . LEU A 1 607 ? 19.906 34.062 15.359 1 88.62 607 LEU A N 1
ATOM 4722 C CA . LEU A 1 607 ? 18.75 34.969 15.203 1 88.62 607 LEU A CA 1
ATOM 4723 C C . LEU A 1 607 ? 18.391 35.125 13.734 1 88.62 607 LEU A C 1
ATOM 4725 O O . LEU A 1 607 ? 17.219 35.156 13.375 1 88.62 607 LEU A O 1
ATOM 4729 N N . GLN A 1 608 ? 19.406 35.281 12.922 1 88.5 608 GLN A N 1
ATOM 4730 C CA . GLN A 1 608 ? 19.172 35.406 11.484 1 88.5 608 GLN A CA 1
ATOM 4731 C C . GLN A 1 608 ? 18.516 34.156 10.93 1 88.5 608 GLN A C 1
ATOM 4733 O O . GLN A 1 608 ? 17.656 34.219 10.039 1 88.5 608 GLN A O 1
ATOM 4738 N N . PHE A 1 609 ? 18.953 33.094 11.406 1 91 609 PHE A N 1
ATOM 4739 C CA . PHE A 1 609 ? 18.344 31.812 11.023 1 91 609 PHE A CA 1
ATOM 4740 C C . PHE A 1 609 ? 16.859 31.797 11.398 1 91 609 PHE A C 1
ATOM 4742 O O . PHE A 1 609 ? 16.016 31.422 10.586 1 91 609 PHE A O 1
ATOM 4749 N N . PHE A 1 610 ? 16.656 32.188 12.547 1 90.81 610 PHE A N 1
ATOM 4750 C CA . PHE A 1 610 ? 15.273 32.219 13.031 1 90.81 610 PHE A CA 1
ATOM 4751 C C . PHE A 1 610 ? 14.438 33.156 12.195 1 90.81 610 PHE A C 1
ATOM 4753 O O . PHE A 1 610 ? 13.289 32.875 11.859 1 90.81 610 PHE A O 1
ATOM 4760 N N . CYS A 1 611 ? 14.953 34.25 11.875 1 90.94 611 CYS A N 1
ATOM 4761 C CA . CYS A 1 611 ? 14.258 35.219 11.039 1 90.94 611 CYS A CA 1
ATOM 4762 C C . CYS A 1 611 ? 13.961 34.656 9.664 1 90.94 611 CYS A C 1
ATOM 4764 O O . CYS A 1 611 ? 12.859 34.844 9.133 1 90.94 611 CYS A O 1
ATOM 4766 N N . ALA A 1 612 ? 14.898 34.031 9.125 1 91.38 612 ALA A N 1
ATOM 4767 C CA . ALA A 1 612 ? 14.703 33.406 7.816 1 91.38 612 ALA A CA 1
ATOM 4768 C C . ALA A 1 612 ? 13.562 32.406 7.844 1 91.38 612 ALA A C 1
ATOM 4770 O O . ALA A 1 612 ? 12.727 32.375 6.934 1 91.38 612 ALA A O 1
ATOM 4771 N N . VAL A 1 613 ? 13.469 31.641 8.867 1 93 613 VAL A N 1
ATOM 4772 C CA . VAL A 1 613 ? 12.461 30.594 8.984 1 93 613 VAL A CA 1
ATOM 4773 C C . VAL A 1 613 ? 11.078 31.219 9.172 1 93 613 VAL A C 1
ATOM 4775 O O . VAL A 1 613 ? 10.109 30.781 8.539 1 93 613 VAL A O 1
ATOM 4778 N N . VAL A 1 614 ? 11.031 32.188 9.945 1 92.19 614 VAL A N 1
ATOM 4779 C CA . VAL A 1 614 ? 9.719 32.75 10.273 1 92.19 614 VAL A CA 1
ATOM 4780 C C . VAL A 1 614 ? 9.25 33.656 9.133 1 92.19 614 VAL A C 1
ATOM 4782 O O . VAL A 1 614 ? 8.047 33.812 8.906 1 92.19 614 VAL A O 1
ATOM 4785 N N . ASN A 1 615 ? 10.148 34.344 8.445 1 91.88 615 ASN A N 1
ATOM 4786 C CA . ASN A 1 615 ? 9.766 35.219 7.332 1 91.88 615 ASN A CA 1
ATOM 4787 C C . ASN A 1 615 ? 9.156 34.406 6.188 1 91.88 615 ASN A C 1
ATOM 4789 O O . ASN A 1 615 ? 8.109 34.781 5.66 1 91.88 615 ASN A O 1
ATOM 4793 N N . TYR A 1 616 ? 9.781 33.344 5.887 1 93 616 TYR A N 1
ATOM 4794 C CA . TYR A 1 616 ? 9.32 32.594 4.738 1 93 616 TYR A CA 1
ATOM 4795 C C . TYR A 1 616 ? 8.414 31.438 5.18 1 93 616 TYR A C 1
ATOM 4797 O O . TYR A 1 616 ? 7.691 30.859 4.367 1 93 616 TYR A O 1
ATOM 4805 N N . GLY A 1 617 ? 8.445 31.141 6.441 1 92.06 617 GLY A N 1
ATOM 4806 C CA . GLY A 1 617 ? 7.621 30.062 6.977 1 92.06 617 GLY A CA 1
ATOM 4807 C C . GLY A 1 617 ? 6.238 30.531 7.398 1 92.06 617 GLY A C 1
ATOM 4808 O O . GLY A 1 617 ? 5.383 29.719 7.742 1 92.06 617 GLY A O 1
ATOM 4809 N N . GLN A 1 618 ? 5.949 31.781 7.371 1 90.94 618 GLN A N 1
ATOM 4810 C CA . GLN A 1 618 ? 4.66 32.312 7.816 1 90.94 618 GLN A CA 1
ATOM 4811 C C . GLN A 1 618 ? 3.525 31.781 6.938 1 90.94 618 GLN A C 1
ATOM 4813 O O . GLN A 1 618 ? 2.381 31.672 7.387 1 90.94 618 GLN A O 1
ATOM 4818 N N . GLY A 1 619 ? 3.875 31.422 5.676 1 90.56 619 GLY A N 1
ATOM 4819 C CA . GLY A 1 619 ? 2.877 30.781 4.84 1 90.56 619 GLY A CA 1
ATOM 4820 C C . GLY A 1 619 ? 2.4 29.453 5.395 1 90.56 619 GLY A C 1
ATOM 4821 O O . GLY A 1 619 ? 1.224 29.109 5.27 1 90.56 619 GLY A O 1
ATOM 4822 N N . PHE A 1 620 ? 3.248 28.797 5.98 1 89.25 620 PHE A N 1
ATOM 4823 C CA . PHE A 1 620 ? 2.92 27.516 6.609 1 89.25 620 PHE A CA 1
ATOM 4824 C C . PHE A 1 620 ? 1.961 27.719 7.777 1 89.25 620 PHE A C 1
ATOM 4826 O O . PHE A 1 620 ? 1.026 26.938 7.965 1 89.25 620 PHE A O 1
ATOM 4833 N N . ILE A 1 621 ? 2.139 28.688 8.5 1 88 621 ILE A N 1
ATOM 4834 C CA . ILE A 1 621 ? 1.294 29.016 9.648 1 88 621 ILE A CA 1
ATOM 4835 C C . ILE A 1 621 ? -0.102 29.406 9.164 1 88 621 ILE A C 1
ATOM 4837 O O . ILE A 1 621 ? -1.105 28.922 9.688 1 88 621 ILE A O 1
ATOM 4841 N N . SER A 1 622 ? -0.135 30.219 8.156 1 89.5 622 SER A N 1
ATOM 4842 C CA . SER A 1 622 ? -1.417 30.641 7.598 1 89.5 622 SER A CA 1
ATOM 4843 C C . SER A 1 622 ? -2.186 29.453 7.027 1 89.5 622 SER A C 1
ATOM 4845 O O . SER A 1 622 ? -3.41 29.375 7.16 1 89.5 622 SER A O 1
ATOM 4847 N N . PHE A 1 623 ? -1.478 28.609 6.445 1 88.44 623 PHE A N 1
ATOM 4848 C CA . PHE A 1 623 ? -2.109 27.422 5.887 1 88.44 623 PHE A CA 1
ATOM 4849 C C . PHE A 1 623 ? -2.682 26.531 6.992 1 88.44 623 PHE A C 1
ATOM 4851 O O . PHE A 1 623 ? -3.773 25.984 6.848 1 88.44 623 PHE A O 1
ATOM 4858 N N . GLY A 1 624 ? -1.959 26.391 8.031 1 84.44 624 GLY A N 1
ATOM 4859 C CA . GLY A 1 624 ? -2.422 25.594 9.148 1 84.44 624 GLY A CA 1
ATOM 4860 C C . GLY A 1 624 ? -3.686 26.125 9.789 1 84.44 624 GLY A C 1
ATOM 4861 O O . GLY A 1 624 ? -4.543 25.359 10.234 1 84.44 624 GLY A O 1
ATOM 4862 N N . ILE A 1 625 ? -3.848 27.375 9.758 1 86.25 625 ILE A N 1
ATOM 4863 C CA . ILE A 1 625 ? -4.969 28.016 10.438 1 86.25 625 ILE A CA 1
ATOM 4864 C C . ILE A 1 625 ? -6.184 28.047 9.516 1 86.25 625 ILE A C 1
ATOM 4866 O O . ILE A 1 625 ? -7.309 27.781 9.945 1 86.25 625 ILE A O 1
ATOM 4870 N N . PHE A 1 626 ? -5.953 28.297 8.227 1 86.69 626 PHE A N 1
ATOM 4871 C CA . PHE A 1 626 ? -7.105 28.531 7.363 1 86.69 626 PHE A CA 1
ATOM 4872 C C . PHE A 1 626 ? -7.137 27.547 6.207 1 86.69 626 PHE A C 1
ATOM 4874 O O . PHE A 1 626 ? -8.188 27.312 5.609 1 86.69 626 PHE A O 1
ATOM 4881 N N . GLY A 1 627 ? -6.047 27.047 5.812 1 81.75 627 GLY A N 1
ATOM 4882 C CA . GLY A 1 627 ? -5.891 26.359 4.535 1 81.75 627 GLY A CA 1
ATOM 4883 C C . GLY A 1 627 ? -6.75 25.125 4.414 1 81.75 627 GLY A C 1
ATOM 4884 O O . GLY A 1 627 ? -7.172 24.75 3.316 1 81.75 627 GLY A O 1
ATOM 4885 N N . LEU A 1 628 ? -7.113 24.531 5.48 1 77.81 628 LEU A N 1
ATOM 4886 C CA . LEU A 1 628 ? -7.828 23.25 5.406 1 77.81 628 LEU A CA 1
ATOM 4887 C C . LEU A 1 628 ? -9.32 23.453 5.672 1 77.81 628 LEU A C 1
ATOM 4889 O O . LEU A 1 628 ? -10.078 22.484 5.734 1 77.81 628 LEU A O 1
ATOM 4893 N N . AS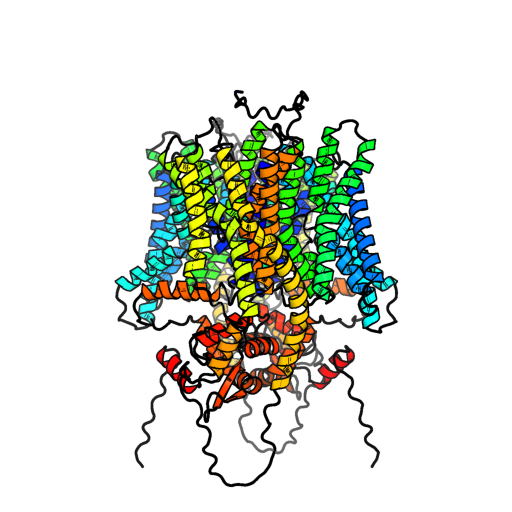P A 1 629 ? -9.688 24.672 5.688 1 78 629 ASP A N 1
ATOM 4894 C CA . ASP A 1 629 ? -11.102 24.938 5.902 1 78 629 ASP A CA 1
ATOM 4895 C C . ASP A 1 629 ? -11.914 24.625 4.645 1 78 629 ASP A C 1
ATOM 4897 O O . ASP A 1 629 ? -11.688 25.234 3.596 1 78 629 ASP A O 1
ATOM 4901 N N . LYS A 1 630 ? -12.828 23.766 4.742 1 74.31 630 LYS A N 1
ATOM 4902 C CA . LYS A 1 630 ? -13.602 23.281 3.602 1 74.31 630 LYS A CA 1
ATOM 4903 C C . LYS A 1 630 ? -14.523 24.375 3.066 1 74.31 630 LYS A C 1
ATOM 4905 O O . LYS A 1 630 ? -14.625 24.578 1.854 1 74.31 630 LYS A O 1
ATOM 4910 N N . HIS A 1 631 ? -15.203 25.125 3.92 1 72.75 631 HIS A N 1
ATOM 4911 C CA . HIS A 1 631 ? -16.266 26.016 3.518 1 72.75 631 HIS A CA 1
ATOM 4912 C C . HIS A 1 631 ? -15.719 27.375 3.068 1 72.75 631 HIS A C 1
ATOM 4914 O O . HIS A 1 631 ? -16.25 27.984 2.139 1 72.75 631 HIS A O 1
ATOM 4920 N N . LEU A 1 632 ? -14.586 27.719 3.74 1 75.81 632 LEU A N 1
ATOM 4921 C CA . LEU A 1 632 ? -14.102 29.062 3.459 1 75.81 632 LEU A CA 1
ATOM 4922 C C . LEU A 1 632 ? -13.094 29.047 2.311 1 75.81 632 LEU A C 1
ATOM 4924 O O . LEU A 1 632 ? -12.969 30.031 1.58 1 75.81 632 LEU A O 1
ATOM 4928 N N . ILE A 1 633 ? -12.461 27.906 2.193 1 81.69 633 ILE A N 1
ATOM 4929 C CA . ILE A 1 633 ? -11.352 27.953 1.246 1 81.69 633 ILE A CA 1
ATOM 4930 C C . ILE A 1 633 ? -11.57 26.906 0.155 1 81.69 633 ILE A C 1
ATOM 4932 O O . ILE A 1 633 ? -11.703 27.25 -1.022 1 81.69 633 ILE A O 1
ATOM 4936 N N . ILE A 1 634 ? -11.797 25.719 0.418 1 78.25 634 ILE A N 1
ATOM 4937 C CA . ILE A 1 634 ? -11.734 24.609 -0.536 1 78.25 634 ILE A CA 1
ATOM 4938 C C . ILE A 1 634 ? -12.945 24.656 -1.462 1 78.25 634 ILE A C 1
ATOM 4940 O O . ILE A 1 634 ? -12.805 24.594 -2.686 1 78.25 634 ILE A O 1
ATOM 4944 N N . LEU A 1 635 ? -14.156 24.781 -0.918 1 77.38 635 LEU A N 1
ATOM 4945 C CA . LEU A 1 635 ? -15.367 24.734 -1.726 1 77.38 635 LEU A CA 1
ATOM 4946 C C . LEU A 1 635 ? -15.445 25.922 -2.67 1 77.38 635 LEU A C 1
ATOM 4948 O O . LEU A 1 635 ? -15.719 25.766 -3.861 1 77.38 635 LEU A O 1
ATOM 4952 N N . PRO A 1 636 ? -15.18 27.109 -2.129 1 77.75 636 PRO A N 1
ATOM 4953 C CA . PRO A 1 636 ? -15.188 28.234 -3.057 1 77.75 636 PRO A CA 1
ATOM 4954 C C . PRO A 1 636 ? -14.109 28.125 -4.133 1 77.75 636 PRO A C 1
ATOM 4956 O O . PRO A 1 636 ? -14.328 28.547 -5.273 1 77.75 636 PRO A O 1
ATOM 4959 N N . PHE A 1 637 ? -13.016 27.625 -3.764 1 81.56 637 PHE A N 1
ATOM 4960 C CA . PHE A 1 637 ? -11.953 27.422 -4.742 1 81.56 637 PHE A CA 1
ATOM 4961 C C . PHE A 1 637 ? -12.398 26.453 -5.828 1 81.56 637 PHE A C 1
ATOM 4963 O O . PHE A 1 637 ? -12.156 26.672 -7.016 1 81.56 637 PHE A O 1
ATOM 4970 N N . LYS A 1 638 ? -12.992 25.422 -5.441 1 77.31 638 LYS A N 1
ATOM 4971 C CA . LYS A 1 638 ? -13.508 24.438 -6.391 1 77.31 638 LYS A CA 1
ATOM 4972 C C . LYS A 1 638 ? -14.578 25.047 -7.289 1 77.31 638 LYS A C 1
ATOM 4974 O O . LYS A 1 638 ? -14.625 24.766 -8.484 1 77.31 638 LYS A O 1
ATOM 4979 N N . LYS A 1 639 ? -15.414 25.812 -6.711 1 75.75 639 LYS A N 1
ATOM 4980 C CA . LYS A 1 639 ? -16.469 26.484 -7.465 1 75.75 639 LYS A CA 1
ATOM 4981 C C . LYS A 1 639 ? -15.883 27.438 -8.492 1 75.75 639 LYS A C 1
ATOM 4983 O O . LYS A 1 639 ? -16.344 27.5 -9.633 1 75.75 639 LYS A O 1
ATOM 4988 N N . ARG A 1 640 ? -14.891 28.125 -8.031 1 79.75 640 ARG A N 1
ATOM 4989 C CA . ARG A 1 640 ? -14.25 29.078 -8.938 1 79.75 640 ARG A CA 1
ATOM 4990 C C . ARG A 1 640 ? -13.531 28.359 -10.07 1 79.75 640 ARG A C 1
ATOM 4992 O O . ARG A 1 640 ? -13.555 28.812 -11.219 1 79.75 640 ARG A O 1
ATOM 4999 N N . MET A 1 641 ? -12.945 27.297 -9.742 1 77.75 641 MET A N 1
ATOM 5000 C CA . MET A 1 641 ? -12.242 26.516 -10.75 1 77.75 641 MET A CA 1
ATOM 5001 C C . MET A 1 641 ? -13.227 25.891 -11.742 1 77.75 641 MET A C 1
ATOM 5003 O O . MET A 1 641 ? -12.953 25.844 -12.938 1 77.75 641 MET A O 1
ATOM 5007 N N . SER A 1 642 ? -14.305 25.344 -11.211 1 74.69 642 SER A N 1
ATOM 5008 C CA . SER A 1 642 ? -15.336 24.766 -12.07 1 74.69 642 SER A CA 1
ATOM 5009 C C . SER A 1 642 ? -15.969 25.828 -12.961 1 74.69 642 SER A C 1
ATOM 5011 O O . SER A 1 642 ? -16.312 25.562 -14.109 1 74.69 642 SER A O 1
ATOM 5013 N N . SER A 1 643 ? -16.094 26.969 -12.383 1 72.81 643 SER A N 1
ATOM 5014 C CA . SER A 1 643 ? -16.672 28.062 -13.156 1 72.81 643 SER A CA 1
ATOM 5015 C C . SER A 1 643 ? -15.719 28.5 -14.273 1 72.81 643 SER A C 1
ATOM 5017 O O . SER A 1 643 ? -16.156 28.828 -15.375 1 72.81 643 SER A O 1
ATOM 5019 N N . LEU A 1 644 ? -14.539 28.406 -13.961 1 69.62 644 LEU A N 1
ATOM 5020 C CA . LEU A 1 644 ? -13.539 28.75 -14.977 1 69.62 644 LEU A CA 1
ATOM 5021 C C . LEU A 1 644 ? -13.508 27.703 -16.078 1 69.62 644 LEU A C 1
ATOM 5023 O O . LEU A 1 644 ? -13.352 28.047 -17.25 1 69.62 644 LEU A O 1
ATOM 5027 N N . TRP A 1 645 ? -13.672 26.484 -15.688 1 61.53 645 TRP A N 1
ATOM 5028 C CA . TRP A 1 645 ? -13.68 25.391 -16.656 1 61.53 645 TRP A CA 1
ATOM 5029 C C . TRP A 1 645 ? -14.969 25.406 -17.484 1 61.53 645 TRP A C 1
ATOM 5031 O O . TRP A 1 645 ? -14.945 25.125 -18.688 1 61.53 645 TRP A O 1
ATOM 5041 N N . HIS A 1 646 ? -16.094 25.562 -16.797 1 57.84 646 HIS A N 1
ATOM 5042 C CA . HIS A 1 646 ? -17.359 25.625 -17.5 1 57.84 646 HIS A CA 1
ATOM 5043 C C . HIS A 1 646 ? -17.422 26.844 -18.422 1 57.84 646 HIS A C 1
ATOM 5045 O O . HIS A 1 646 ? -18.109 26.828 -19.453 1 57.84 646 HIS A O 1
ATOM 5051 N N . SER A 1 647 ? -16.922 27.922 -17.953 1 55.69 647 SER A N 1
ATOM 5052 C CA . SER A 1 647 ? -16.906 29.078 -18.844 1 55.69 647 SER A CA 1
ATOM 5053 C C . SER A 1 647 ? -16.109 28.797 -20.109 1 55.69 647 SER A C 1
ATOM 5055 O O . SER A 1 647 ? -16.312 29.453 -21.141 1 55.69 647 SER A O 1
ATOM 5057 N N . MET A 1 648 ? -15.227 27.906 -20.078 1 51.91 648 MET A N 1
ATOM 5058 C CA . MET A 1 648 ? -14.461 27.547 -21.266 1 51.91 648 MET A CA 1
ATOM 5059 C C . MET A 1 648 ? -15.219 26.531 -22.109 1 51.91 648 MET A C 1
ATOM 5061 O O . MET A 1 648 ? -14.953 26.391 -23.312 1 51.91 648 MET A O 1
ATOM 5065 N N . LYS A 1 649 ? -16.016 25.656 -21.531 1 49.97 649 LYS A N 1
ATOM 5066 C CA . LYS A 1 649 ? -16.766 24.703 -22.328 1 49.97 649 LYS A CA 1
ATOM 5067 C C . LYS A 1 649 ? -18.266 25.031 -22.328 1 49.97 649 LYS A C 1
ATOM 5069 O O . LYS A 1 649 ? -18.844 25.297 -21.281 1 49.97 649 LYS A O 1
ATOM 5074 N N . PRO A 1 650 ? -18.828 25.406 -23.594 1 43.06 650 PRO A N 1
ATOM 5075 C CA . PRO A 1 650 ? -20.25 25.719 -23.734 1 43.06 650 PRO A CA 1
ATOM 5076 C C . PRO A 1 650 ? -21.141 24.797 -22.922 1 43.06 650 PRO A C 1
ATOM 5078 O O . PRO A 1 650 ? -20.734 23.688 -22.578 1 43.06 650 PRO A O 1
ATOM 5081 N N . GLU A 1 651 ? -22.484 25.203 -22.609 1 41.31 651 GLU A N 1
ATOM 5082 C CA . GLU A 1 651 ? -23.688 24.859 -21.844 1 41.31 651 GLU A CA 1
ATOM 5083 C C . GLU A 1 651 ? -24.062 23.391 -22.016 1 41.31 651 GLU A C 1
ATOM 5085 O O . GLU A 1 651 ? -25.109 22.953 -21.562 1 41.31 651 GLU A O 1
ATOM 5090 N N . GLU A 1 652 ? -23.797 22.766 -23.266 1 40.72 652 GLU A N 1
ATOM 5091 C CA . GLU A 1 652 ? -24.625 21.562 -23.375 1 40.72 652 GLU A CA 1
ATOM 5092 C C . GLU A 1 652 ? -24.391 20.625 -22.203 1 40.72 652 GLU A C 1
ATOM 5094 O O . GLU A 1 652 ? -23.25 20.219 -21.938 1 40.72 652 GLU A O 1
ATOM 5099 N N . GLN A 1 653 ? -25.109 20.781 -21.203 1 39.66 653 GLN A N 1
ATOM 5100 C CA . GLN A 1 653 ? -25.125 19.781 -20.141 1 39.66 653 GLN A CA 1
ATOM 5101 C C . GLN A 1 653 ? -24.891 18.375 -20.688 1 39.66 653 GLN A C 1
ATOM 5103 O O . GLN A 1 653 ? -25.75 17.828 -21.359 1 39.66 653 GLN A O 1
ATOM 5108 N N . PRO A 1 654 ? -23.812 18.062 -21.25 1 39.59 654 PRO A N 1
ATOM 5109 C CA . PRO A 1 654 ? -23.797 16.672 -21.719 1 39.59 654 PRO A CA 1
ATOM 5110 C C . PRO A 1 654 ? -24.594 15.734 -20.812 1 39.59 654 PRO A C 1
ATOM 5112 O O . PRO A 1 654 ? -24.719 15.977 -19.609 1 39.59 654 PRO A O 1
ATOM 5115 N N . GLN A 1 655 ? -25.656 15.156 -21.266 1 42.16 655 GLN A N 1
ATOM 5116 C CA . GLN A 1 655 ? -26.297 14.031 -20.594 1 42.16 655 GLN A CA 1
ATOM 5117 C C . GLN A 1 655 ? -25.281 13.25 -19.75 1 42.16 655 GLN A C 1
ATOM 5119 O O . GLN A 1 655 ? -24.328 12.688 -20.297 1 42.16 655 GLN A O 1
ATOM 5124 N N . LEU A 1 656 ? -24.938 13.727 -18.703 1 47.06 656 LEU A N 1
ATOM 5125 C CA . LEU A 1 656 ? -24.062 13.062 -17.75 1 47.06 656 LEU A CA 1
ATOM 5126 C C . LEU A 1 656 ? -24.219 11.547 -17.828 1 47.06 656 LEU A C 1
ATOM 5128 O O . LEU A 1 656 ? -25.281 11.016 -17.484 1 47.06 656 LEU A O 1
ATOM 5132 N N . VAL A 1 657 ? -23.781 10.938 -18.781 1 55.19 657 VAL A N 1
ATOM 5133 C CA . VAL A 1 657 ? -23.672 9.484 -18.797 1 55.19 657 VAL A CA 1
ATOM 5134 C C . VAL A 1 657 ? -23.219 8.984 -17.422 1 55.19 657 VAL A C 1
ATOM 5136 O O . VAL A 1 657 ? -22.094 9.266 -17 1 55.19 657 VAL A O 1
ATOM 5139 N N . VAL A 1 658 ? -24.234 8.859 -16.547 1 65.75 658 VAL A N 1
ATOM 5140 C CA . VAL A 1 658 ? -24.031 8.289 -15.227 1 65.75 658 VAL A CA 1
ATOM 5141 C C . VAL A 1 658 ? -23.391 6.906 -15.344 1 65.75 658 VAL A C 1
ATOM 5143 O O . VAL A 1 658 ? -23.781 6.117 -16.219 1 65.75 658 VAL A O 1
ATOM 5146 N N . SER A 1 659 ? -22.312 6.773 -14.727 1 74.94 659 SER A N 1
ATOM 5147 C CA . SER A 1 659 ? -21.609 5.496 -14.727 1 74.94 659 SER A CA 1
ATOM 5148 C C . SER A 1 659 ? -22.516 4.359 -14.281 1 74.94 659 SER A C 1
ATOM 5150 O O . SER A 1 659 ? -23.516 4.59 -13.594 1 74.94 659 SER A O 1
ATOM 5152 N N . ASP A 1 660 ? -22.25 3.225 -14.727 1 76.19 660 ASP A N 1
ATOM 5153 C CA . ASP A 1 660 ? -23.047 2.043 -14.391 1 76.19 660 ASP A CA 1
ATOM 5154 C C . ASP A 1 660 ? -23.031 1.792 -12.883 1 76.19 660 ASP A C 1
ATOM 5156 O O . ASP A 1 660 ? -24.031 1.348 -12.32 1 76.19 660 ASP A O 1
ATOM 5160 N N . ASP A 1 661 ? -21.984 2.225 -12.312 1 80.81 661 ASP A N 1
ATOM 5161 C CA . ASP A 1 661 ? -21.891 2.006 -10.875 1 80.81 661 ASP A CA 1
ATOM 5162 C C . ASP A 1 661 ? -22.859 2.922 -10.117 1 80.81 661 ASP A C 1
ATOM 5164 O O . ASP A 1 661 ? -23.438 2.514 -9.109 1 80.81 661 ASP A O 1
ATOM 5168 N N . ILE A 1 662 ? -22.984 4.086 -10.586 1 86.88 662 ILE A N 1
ATOM 5169 C CA . ILE A 1 662 ? -23.875 5.043 -9.938 1 86.88 662 ILE A CA 1
ATOM 5170 C C . ILE A 1 662 ? -25.328 4.613 -10.141 1 86.88 662 ILE A C 1
ATOM 5172 O O . ILE A 1 662 ? -26.125 4.648 -9.195 1 86.88 662 ILE A O 1
ATOM 5176 N N . MET A 1 663 ? -25.562 4.129 -11.258 1 85.38 663 MET A N 1
ATOM 5177 C CA . MET A 1 663 ? -26.922 3.695 -11.547 1 85.38 663 MET A CA 1
ATOM 5178 C C . MET A 1 663 ? -27.281 2.471 -10.719 1 85.38 663 MET A C 1
ATOM 5180 O O . MET A 1 663 ? -28.422 2.354 -10.242 1 85.38 663 MET A O 1
ATOM 5184 N N . MET A 1 664 ? -26.328 1.664 -10.578 1 86.19 664 MET A N 1
ATOM 5185 C CA . MET A 1 664 ? -26.578 0.473 -9.773 1 86.19 664 MET A CA 1
ATOM 5186 C C . MET A 1 664 ? -26.859 0.846 -8.32 1 86.19 664 MET A C 1
ATOM 5188 O O . MET A 1 664 ? -27.781 0.304 -7.707 1 86.19 664 MET A O 1
ATOM 5192 N N . THR A 1 665 ? -26.109 1.757 -7.859 1 90.25 665 THR A N 1
ATOM 5193 C CA . THR A 1 665 ? -26.297 2.203 -6.484 1 90.25 665 THR A CA 1
ATOM 5194 C C . THR A 1 665 ? -27.656 2.85 -6.312 1 90.25 665 THR A C 1
ATOM 5196 O O . THR A 1 665 ? -28.344 2.605 -5.316 1 90.25 665 THR A O 1
ATOM 5199 N N . CYS A 1 666 ? -28.062 3.625 -7.238 1 90.56 666 CYS A N 1
ATOM 5200 C CA . CYS A 1 666 ? -29.344 4.309 -7.172 1 90.56 666 CYS A CA 1
ATOM 5201 C C . CYS A 1 666 ? -30.5 3.316 -7.266 1 90.56 666 CYS A C 1
ATOM 5203 O O . CYS A 1 666 ? -31.484 3.424 -6.531 1 90.56 666 CYS A O 1
ATOM 5205 N N . THR A 1 667 ? -30.328 2.332 -8.094 1 88.44 667 THR A N 1
ATOM 5206 C CA . THR A 1 667 ? -31.375 1.318 -8.242 1 88.44 667 THR A CA 1
ATOM 5207 C C . THR A 1 667 ? -31.5 0.48 -6.977 1 88.44 667 THR A C 1
ATOM 5209 O O . THR A 1 667 ? -32.594 0.19 -6.523 1 88.44 667 THR A O 1
ATOM 5212 N N . GLN A 1 668 ? -30.422 0.146 -6.449 1 90.75 668 GLN A N 1
ATOM 5213 C CA . GLN A 1 668 ? -30.391 -0.63 -5.215 1 90.75 668 GLN A CA 1
ATOM 5214 C C . GLN A 1 668 ? -31.031 0.15 -4.066 1 90.75 668 GLN A C 1
ATOM 5216 O O . GLN A 1 668 ? -31.828 -0.399 -3.301 1 90.75 668 GLN A O 1
ATOM 5221 N N . PHE A 1 669 ? -30.719 1.372 -3.959 1 93.31 669 PHE A N 1
ATOM 5222 C CA . PHE A 1 669 ? -31.219 2.215 -2.881 1 93.31 669 PHE A CA 1
ATOM 5223 C C . PHE A 1 669 ? -32.719 2.432 -3.02 1 93.31 669 PHE A C 1
ATOM 5225 O O . PHE A 1 669 ? -33.469 2.34 -2.037 1 93.31 669 PHE A O 1
ATOM 5232 N N . THR A 1 670 ? -33.156 2.703 -4.203 1 91.56 670 THR A N 1
ATOM 5233 C CA . THR A 1 670 ? -34.562 2.986 -4.445 1 91.56 670 THR A CA 1
ATOM 5234 C C . THR A 1 670 ? -35.406 1.731 -4.246 1 91.56 670 THR A C 1
ATOM 5236 O O . THR A 1 670 ? -36.5 1.805 -3.717 1 91.56 670 THR A O 1
ATOM 5239 N N . LYS A 1 671 ? -34.875 0.65 -4.586 1 88.62 671 LYS A N 1
ATOM 5240 C CA . LYS A 1 671 ? -35.625 -0.602 -4.527 1 88.62 671 LYS A CA 1
ATOM 5241 C C . LYS A 1 671 ? -35.688 -1.128 -3.096 1 88.62 671 LYS A C 1
ATOM 5243 O O . LYS A 1 671 ? -36.75 -1.603 -2.66 1 88.62 671 LYS A O 1
ATOM 5248 N N . TYR A 1 672 ? -34.625 -0.949 -2.361 1 91.19 672 TYR A N 1
ATOM 5249 C CA . TYR A 1 672 ? -34.562 -1.718 -1.124 1 91.19 672 TYR A CA 1
ATOM 5250 C C . TYR A 1 672 ? -34.562 -0.796 0.089 1 91.19 672 TYR A C 1
ATOM 5252 O O . TYR A 1 672 ? -34.875 -1.216 1.203 1 91.19 672 TYR A O 1
ATOM 5260 N N . HIS A 1 673 ? -34.156 0.484 -0.068 1 92.75 673 HIS A N 1
ATOM 5261 C CA . HIS A 1 673 ? -33.844 1.245 1.138 1 92.75 673 HIS A CA 1
ATOM 5262 C C . HIS A 1 673 ? -34.594 2.576 1.154 1 92.75 673 HIS A C 1
ATOM 5264 O O . HIS A 1 673 ? -34.781 3.178 2.215 1 92.75 673 HIS A O 1
ATOM 5270 N N . LYS A 1 674 ? -35.031 3.139 0.079 1 92.88 674 LYS A N 1
ATOM 5271 C CA . LYS A 1 674 ? -35.531 4.496 -0.045 1 92.88 674 LYS A CA 1
ATOM 5272 C C . LYS A 1 674 ? -36.75 4.699 0.859 1 92.88 674 LYS A C 1
ATOM 5274 O O . LYS A 1 674 ? -36.875 5.719 1.547 1 92.88 674 LYS A O 1
ATOM 5279 N N . GLU A 1 675 ? -37.625 3.775 0.889 1 89.81 675 GLU A N 1
ATOM 5280 C CA . GLU A 1 675 ? -38.875 3.91 1.661 1 89.81 675 GLU A CA 1
ATOM 5281 C C . GLU A 1 675 ? -38.562 4.035 3.152 1 89.81 675 GLU A C 1
ATOM 5283 O O . GLU A 1 675 ? -39.125 4.891 3.834 1 89.81 675 GLU A O 1
ATOM 5288 N N . GLN A 1 676 ? -37.75 3.211 3.559 1 91.5 676 GLN A N 1
ATOM 5289 C CA . GLN A 1 676 ? -37.375 3.268 4.969 1 91.5 676 GLN A CA 1
ATOM 5290 C C . GLN A 1 676 ? -36.625 4.559 5.285 1 91.5 676 GLN A C 1
ATOM 5292 O O . GLN A 1 676 ? -36.844 5.156 6.348 1 91.5 676 GLN A O 1
ATOM 5297 N N . CYS A 1 677 ? -35.781 4.973 4.434 1 93.81 677 CYS A N 1
ATOM 5298 C CA . CYS A 1 677 ? -35 6.188 4.621 1 93.81 677 CYS A CA 1
ATOM 5299 C C . CYS A 1 677 ? -35.906 7.41 4.715 1 93.81 677 CYS A C 1
ATOM 5301 O O . CYS A 1 677 ? -35.719 8.242 5.605 1 93.81 677 CYS A O 1
ATOM 5303 N N . VAL A 1 678 ? -36.875 7.5 3.887 1 92 678 VAL A N 1
ATOM 5304 C CA . VAL A 1 678 ? -37.812 8.625 3.85 1 92 678 VAL A CA 1
ATOM 5305 C C . VAL A 1 678 ? -38.625 8.664 5.137 1 92 678 VAL A C 1
ATOM 5307 O O . VAL A 1 678 ? -38.844 9.734 5.707 1 92 678 VAL A O 1
ATOM 5310 N N . ARG A 1 679 ? -38.938 7.516 5.539 1 91.56 679 ARG A N 1
ATOM 5311 C CA . ARG A 1 679 ? -39.719 7.422 6.766 1 91.56 679 ARG A CA 1
ATOM 5312 C C . ARG A 1 679 ? -38.906 7.852 7.977 1 91.56 679 ARG A C 1
ATOM 5314 O O . ARG A 1 679 ? -39.438 8.477 8.898 1 91.56 679 ARG A O 1
ATOM 5321 N N . ASP A 1 680 ? -37.719 7.621 7.918 1 93.44 680 ASP A N 1
ATOM 5322 C CA . ASP A 1 680 ? -36.875 7.82 9.094 1 93.44 680 ASP A CA 1
ATOM 5323 C C . ASP A 1 680 ? -36.344 9.258 9.164 1 93.44 680 ASP A C 1
ATOM 5325 O O . ASP A 1 680 ? -36.219 9.82 10.25 1 93.44 680 ASP A O 1
ATOM 5329 N N . ILE A 1 681 ? -36 9.883 8.039 1 94.06 681 ILE A N 1
ATOM 5330 C CA . ILE A 1 681 ? -35.219 11.102 8.164 1 94.06 681 ILE A CA 1
ATOM 5331 C C . ILE A 1 681 ? -35.969 12.273 7.531 1 94.06 681 ILE A C 1
ATOM 5333 O O . ILE A 1 681 ? -35.688 13.438 7.836 1 94.06 681 ILE A O 1
ATOM 5337 N N . VAL A 1 682 ? -36.906 12.086 6.652 1 92.88 682 VAL A N 1
ATOM 5338 C CA . VAL A 1 682 ? -37.562 13.188 5.949 1 92.88 682 VAL A CA 1
ATOM 5339 C C . VAL A 1 682 ? -38.594 13.859 6.867 1 92.88 682 VAL A C 1
ATOM 5341 O O . VAL A 1 682 ? -39.406 13.18 7.516 1 92.88 682 VAL A O 1
ATOM 5344 N N . GLN A 1 683 ? -38.469 15.094 6.965 1 91.31 683 GLN A N 1
ATOM 5345 C CA . GLN A 1 683 ? -39.375 15.906 7.762 1 91.31 683 GLN A CA 1
ATOM 5346 C C . GLN A 1 683 ? -40 17.016 6.922 1 91.31 683 GLN A C 1
ATOM 5348 O O . GLN A 1 683 ? -39.406 17.484 5.961 1 91.31 683 GLN A O 1
ATOM 5353 N N . LYS A 1 684 ? -41.188 17.375 7.262 1 86.88 684 LYS A N 1
ATOM 5354 C CA . LYS A 1 684 ? -41.844 18.5 6.602 1 86.88 684 LYS A CA 1
ATOM 5355 C C . LYS A 1 684 ? -41.5 19.828 7.258 1 86.88 684 LYS A C 1
ATOM 5357 O O . LYS A 1 684 ? -41.688 20 8.461 1 86.88 684 LYS A O 1
ATOM 5362 N N . LYS A 1 685 ? -40.812 20.672 6.492 1 87.25 685 LYS A N 1
ATOM 5363 C CA . LYS A 1 685 ? -40.438 21.984 7.004 1 87.25 685 LYS A CA 1
ATOM 5364 C C . LYS A 1 685 ? -41.031 23.094 6.172 1 87.25 685 LYS A C 1
ATOM 5366 O O . LYS A 1 685 ? -41.219 22.953 4.961 1 87.25 685 LYS A O 1
ATOM 5371 N N . ARG A 1 686 ? -41.25 24.188 6.828 1 81.75 686 ARG A N 1
ATOM 5372 C CA . ARG A 1 686 ? -41.812 25.359 6.16 1 81.75 686 ARG A CA 1
ATOM 5373 C C . ARG A 1 686 ? -40.75 26.062 5.32 1 81.75 686 ARG A C 1
ATOM 5375 O O . ARG A 1 686 ? -39.656 26.359 5.812 1 81.75 686 ARG A O 1
ATOM 5382 N N . CYS A 1 687 ? -40.906 26.219 4.09 1 78.69 687 CYS A N 1
ATOM 5383 C CA . CYS A 1 687 ? -39.938 26.875 3.225 1 78.69 687 CYS A CA 1
ATOM 5384 C C . CYS A 1 687 ? -40.438 28.219 2.756 1 78.69 687 CYS A C 1
ATOM 5386 O O . CYS A 1 687 ? -39.688 29.016 2.178 1 78.69 687 CYS A O 1
ATOM 5388 N N . GLY A 1 688 ? -41.656 28.516 2.98 1 72.12 688 GLY A N 1
ATOM 5389 C CA . GLY A 1 688 ? -42.25 29.812 2.67 1 72.12 688 GLY A CA 1
ATOM 5390 C C . GLY A 1 688 ? -43.469 30.125 3.525 1 72.12 688 GLY A C 1
ATOM 5391 O O . GLY A 1 688 ? -43.781 29.391 4.461 1 72.12 688 GLY A O 1
ATOM 5392 N N . GLU A 1 689 ? -44.062 31.281 3.225 1 66.75 689 GLU A N 1
ATOM 5393 C CA . GLU A 1 689 ? -45.25 31.719 3.998 1 66.75 689 GLU A CA 1
ATOM 5394 C C . GLU A 1 689 ? -46.344 30.688 3.939 1 66.75 689 GLU A C 1
ATOM 5396 O O . GLU A 1 689 ? -47.031 30.438 4.938 1 66.75 689 GLU A O 1
ATOM 5401 N N . ARG A 1 690 ? -46.531 29.984 2.855 1 66.56 690 ARG A N 1
ATOM 5402 C CA . ARG A 1 690 ? -47.594 29 2.729 1 66.56 690 ARG A CA 1
ATOM 5403 C C . ARG A 1 690 ? -47.094 27.719 2.062 1 66.56 690 ARG A C 1
ATOM 5405 O O . ARG A 1 690 ? -47.875 27.016 1.412 1 66.56 690 ARG A O 1
ATOM 5412 N N . MET A 1 691 ? -45.781 27.531 2.123 1 76 691 MET A N 1
ATOM 5413 C CA . MET A 1 691 ? -45.281 26.375 1.42 1 76 691 MET A CA 1
ATOM 5414 C C . MET A 1 691 ? -44.469 25.484 2.359 1 76 691 MET A C 1
ATOM 5416 O O . MET A 1 691 ? -43.781 25.984 3.256 1 76 691 MET A O 1
ATOM 5420 N N . VAL A 1 692 ? -44.781 24.125 2.277 1 78.81 692 VAL A N 1
ATOM 5421 C CA . VAL A 1 692 ? -44.031 23.141 3.053 1 78.81 692 VAL A CA 1
ATOM 5422 C C . VAL A 1 692 ? -43.25 22.234 2.113 1 78.81 692 VAL A C 1
ATOM 5424 O O . VAL A 1 692 ? -43.656 21.984 0.983 1 78.81 692 VAL A O 1
ATOM 5427 N N . ALA A 1 693 ? -42.094 21.938 2.523 1 81.56 693 ALA A N 1
ATOM 5428 C CA . ALA A 1 693 ? -41.25 21.047 1.73 1 81.56 693 ALA A CA 1
ATOM 5429 C C . ALA A 1 693 ? -40.781 19.859 2.568 1 81.56 693 ALA A C 1
ATOM 5431 O O . ALA A 1 693 ? -40.5 20.016 3.76 1 81.56 693 ALA A O 1
ATOM 5432 N N . ASP A 1 694 ? -40.844 18.656 1.884 1 87 694 ASP A N 1
ATOM 5433 C CA . ASP A 1 694 ? -40.219 17.484 2.486 1 87 694 ASP A CA 1
ATOM 5434 C C . ASP A 1 694 ? -38.688 17.531 2.332 1 87 694 ASP A C 1
ATOM 5436 O O . ASP A 1 694 ? -38.188 17.406 1.223 1 87 694 ASP A O 1
ATOM 5440 N N . THR A 1 695 ? -38.062 17.797 3.514 1 91.12 695 THR A N 1
ATOM 5441 C CA . THR A 1 695 ? -36.625 17.969 3.395 1 91.12 695 THR A CA 1
ATOM 5442 C C . THR A 1 695 ? -35.875 17.203 4.488 1 91.12 695 THR A C 1
ATOM 5444 O O . THR A 1 695 ? -36.5 16.734 5.449 1 91.12 695 THR A O 1
ATOM 5447 N N . PHE A 1 696 ? -34.719 16.859 4.266 1 94.5 696 PHE A N 1
ATOM 5448 C CA . PHE A 1 696 ? -33.812 16.281 5.242 1 94.5 696 PHE A CA 1
ATOM 5449 C C . PHE A 1 696 ? -32.438 16.938 5.156 1 94.5 696 PHE A C 1
ATOM 5451 O O . PHE A 1 696 ? -32.094 17.562 4.145 1 94.5 696 PHE A O 1
ATOM 5458 N N . LEU A 1 697 ? -31.688 16.875 6.199 1 94.06 697 LEU A N 1
ATOM 5459 C CA . LEU A 1 697 ? -30.344 17.438 6.223 1 94.06 697 LEU A CA 1
ATOM 5460 C C . LEU A 1 697 ? -29.312 16.453 5.68 1 94.06 697 LEU A C 1
ATOM 5462 O O . LEU A 1 697 ? -29.469 15.242 5.844 1 94.06 697 LEU A O 1
ATOM 5466 N N . GLY A 1 698 ? -28.297 16.969 5.031 1 94.25 698 GLY A N 1
ATOM 5467 C CA . GLY A 1 698 ? -27.219 16.109 4.543 1 94.25 698 GLY A CA 1
ATOM 5468 C C . GLY A 1 698 ? -26.578 15.289 5.641 1 94.25 698 GLY A C 1
ATOM 5469 O O . GLY A 1 698 ? -26.281 14.109 5.438 1 94.25 698 GLY A O 1
ATOM 5470 N N . SER A 1 699 ? -26.375 15.82 6.766 1 93.75 699 SER A N 1
ATOM 5471 C CA . SER A 1 699 ? -25.766 15.125 7.895 1 93.75 699 SER A CA 1
ATOM 5472 C C . SER A 1 699 ? -26.672 14 8.398 1 93.75 699 SER A C 1
ATOM 5474 O O . SER A 1 699 ? -26.172 12.977 8.875 1 93.75 699 SER A O 1
ATOM 5476 N N . GLU A 1 700 ? -27.938 14.2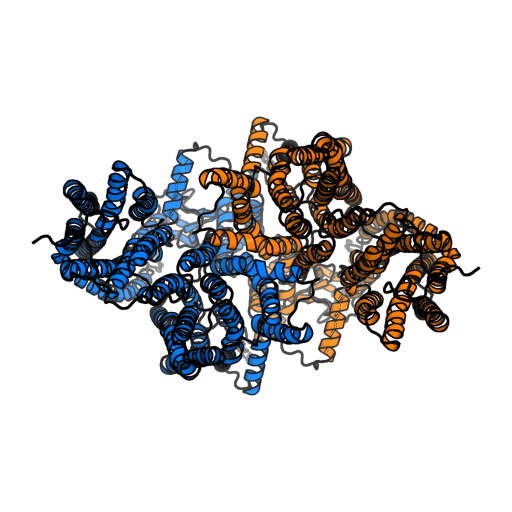27 8.25 1 95.06 700 GLU A N 1
ATOM 5477 C CA . GLU A 1 700 ? -28.891 13.211 8.695 1 95.06 700 GLU A CA 1
ATOM 5478 C C . GLU A 1 700 ? -28.828 11.977 7.797 1 95.06 700 GLU A C 1
ATOM 5480 O O . GLU A 1 700 ? -28.953 10.844 8.281 1 95.06 700 GLU A O 1
ATOM 5485 N N . LEU A 1 701 ? -28.703 12.242 6.543 1 95.88 701 LEU A N 1
ATOM 5486 C CA . LEU A 1 701 ? -28.594 11.109 5.633 1 95.88 701 LEU A CA 1
ATOM 5487 C C . LEU A 1 701 ? -27.297 10.328 5.891 1 95.88 701 LEU A C 1
ATOM 5489 O O . LEU A 1 701 ? -27.297 9.102 5.863 1 95.88 701 LEU A O 1
ATOM 5493 N N . VAL A 1 702 ? -26.234 11.039 6.082 1 94.81 702 VAL A N 1
ATOM 5494 C CA . VAL A 1 702 ? -24.953 10.398 6.359 1 94.81 702 VAL A CA 1
ATOM 5495 C C . VAL A 1 702 ? -25.078 9.523 7.609 1 94.81 702 VAL A C 1
ATOM 5497 O O . VAL A 1 702 ? -24.625 8.375 7.613 1 94.81 702 VAL A O 1
ATOM 5500 N N . GLU A 1 703 ? -25.703 10.047 8.602 1 94.12 703 GLU A N 1
ATOM 5501 C CA . GLU A 1 703 ? -25.891 9.289 9.836 1 94.12 703 GLU A CA 1
ATOM 5502 C C . GLU A 1 703 ? -26.766 8.07 9.609 1 94.12 703 GLU A C 1
ATOM 5504 O O . GLU A 1 703 ? -26.531 7.008 10.188 1 94.12 703 GLU A O 1
ATOM 5509 N N . TRP A 1 704 ? -27.766 8.297 8.852 1 95.12 704 TRP A N 1
ATOM 5510 C CA . TRP A 1 704 ? -28.672 7.195 8.562 1 95.12 704 TRP A CA 1
ATOM 5511 C C . TRP A 1 704 ? -27.953 6.078 7.812 1 95.12 704 TRP A C 1
ATOM 5513 O O . TRP A 1 704 ? -28.156 4.895 8.102 1 95.12 704 TRP A O 1
ATOM 5523 N N . LEU A 1 705 ? -27.234 6.387 6.859 1 94.56 705 LEU A N 1
ATOM 5524 C CA . LEU A 1 705 ? -26.484 5.41 6.07 1 94.56 705 LEU A CA 1
ATOM 5525 C C . LEU A 1 705 ? -25.547 4.609 6.957 1 94.56 705 LEU A C 1
ATOM 5527 O O . LEU A 1 705 ? -25.312 3.422 6.711 1 94.56 705 LEU A O 1
ATOM 5531 N N . LEU A 1 706 ? -25.031 5.246 7.965 1 91 706 LEU A N 1
ATOM 5532 C CA . LEU A 1 706 ? -24.156 4.566 8.922 1 91 706 LEU A CA 1
ATOM 5533 C C . LEU A 1 706 ? -24.969 3.645 9.828 1 91 706 LEU A C 1
ATOM 5535 O O . LEU A 1 706 ? -24.547 2.516 10.102 1 91 706 LEU A O 1
ATOM 5539 N N . GLN A 1 707 ? -26.109 4.117 10.195 1 90.88 707 GLN A N 1
ATOM 5540 C CA . GLN A 1 707 ? -26.953 3.387 11.133 1 90.88 707 GLN A CA 1
ATOM 5541 C C . GLN A 1 707 ? -27.484 2.102 10.508 1 90.88 707 GLN A C 1
ATOM 5543 O O . GLN A 1 707 ? -27.562 1.066 11.172 1 90.88 707 GLN A O 1
ATOM 5548 N N . VAL A 1 708 ? -27.844 2.178 9.273 1 92.12 708 VAL A N 1
ATOM 5549 C CA . VAL A 1 708 ? -28.453 1.025 8.617 1 92.12 708 VAL A CA 1
ATOM 5550 C C . VAL A 1 708 ? -27.359 0.104 8.078 1 92.12 708 VAL A C 1
ATOM 5552 O O . VAL A 1 708 ? -27.625 -1.034 7.691 1 92.12 708 VAL A O 1
ATOM 5555 N N . GLY A 1 709 ? -26.094 0.525 8.047 1 89 709 GLY A N 1
ATOM 5556 C CA . GLY A 1 709 ? -24.969 -0.322 7.691 1 89 709 GLY A CA 1
ATOM 5557 C C . GLY A 1 709 ? -24.656 -0.296 6.211 1 89 709 GLY A C 1
ATOM 5558 O O . GLY A 1 709 ? -23.938 -1.17 5.707 1 89 709 GLY A O 1
ATOM 5559 N N . LEU A 1 710 ? -25.219 0.666 5.445 1 90.75 710 LEU A N 1
ATOM 5560 C CA . LEU A 1 710 ? -24.938 0.777 4.016 1 90.75 710 LEU A CA 1
ATOM 5561 C C . LEU A 1 710 ? -23.562 1.382 3.775 1 90.75 710 LEU A C 1
ATOM 5563 O O . LEU A 1 710 ? -22.984 1.229 2.691 1 90.75 710 LEU A O 1
ATOM 5567 N N . SER A 1 711 ? -23.109 2.146 4.797 1 89.69 711 SER A N 1
ATOM 5568 C CA . SER A 1 711 ? -21.766 2.711 4.77 1 89.69 711 SER A CA 1
ATOM 5569 C C . SER A 1 711 ? -21.031 2.432 6.074 1 89.69 711 SER A C 1
ATOM 5571 O O . SER A 1 711 ? -21.641 2.387 7.145 1 89.69 711 SER A O 1
ATOM 5573 N N . GLN A 1 712 ? -19.75 2.285 5.941 1 82.25 712 GLN A N 1
ATOM 5574 C CA . GLN A 1 712 ? -18.969 1.909 7.117 1 82.25 712 GLN A CA 1
ATOM 5575 C C . GLN A 1 712 ? -18.422 3.143 7.84 1 82.25 712 GLN A C 1
ATOM 5577 O O . GLN A 1 712 ? -18.156 3.094 9.039 1 82.25 712 GLN A O 1
ATOM 5582 N N . ASP A 1 713 ? -18.234 4.211 7.082 1 79.75 713 ASP A N 1
ATOM 5583 C CA . ASP A 1 713 ? -17.75 5.441 7.695 1 79.75 713 ASP A CA 1
ATOM 5584 C C . ASP A 1 713 ? -18.375 6.668 7.031 1 79.75 713 ASP A C 1
ATOM 5586 O O . ASP A 1 713 ? -19.141 6.535 6.078 1 79.75 713 ASP A O 1
ATOM 5590 N N . ARG A 1 714 ? -18.062 7.801 7.535 1 82.5 714 ARG A N 1
ATOM 5591 C CA . ARG A 1 714 ? -18.703 9.031 7.07 1 82.5 714 ARG A CA 1
ATOM 5592 C C . ARG A 1 714 ? -18.234 9.383 5.66 1 82.5 714 ARG A C 1
ATOM 5594 O O . ARG A 1 714 ? -19.016 9.922 4.871 1 82.5 714 ARG A O 1
ATOM 5601 N N . GLY A 1 715 ? -17.016 9.086 5.363 1 82.38 715 GLY A N 1
ATOM 5602 C CA . GLY A 1 715 ? -16.531 9.328 4.012 1 82.38 715 GLY A CA 1
ATOM 5603 C C . GLY A 1 715 ? -17.266 8.516 2.961 1 82.38 715 GLY A C 1
ATOM 5604 O O . GLY A 1 715 ? -17.625 9.031 1.902 1 82.38 715 GLY A O 1
ATOM 5605 N N . GLU A 1 716 ? -17.438 7.316 3.258 1 86.12 716 GLU A N 1
ATOM 5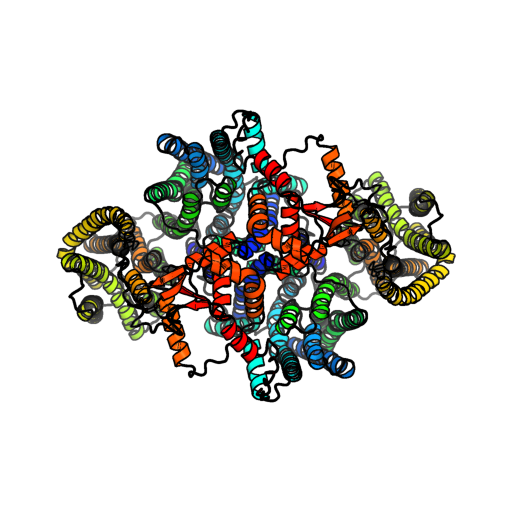606 C CA . GLU A 1 716 ? -18.188 6.449 2.348 1 86.12 716 GLU A CA 1
ATOM 5607 C C . GLU A 1 716 ? -19.641 6.902 2.217 1 86.12 716 GLU A C 1
ATOM 5609 O O . GLU A 1 716 ? -20.234 6.785 1.144 1 86.12 716 GLU A O 1
ATOM 5614 N N . ALA A 1 717 ? -20.172 7.281 3.316 1 91.44 717 ALA A N 1
ATOM 5615 C CA . ALA A 1 717 ? -21.547 7.77 3.297 1 91.44 717 ALA A CA 1
ATOM 5616 C C . ALA A 1 717 ? -21.672 9.016 2.426 1 91.44 717 ALA A C 1
ATOM 5618 O O . ALA A 1 717 ? -22.688 9.195 1.731 1 91.44 717 ALA A O 1
ATOM 5619 N N . LEU A 1 718 ? -20.656 9.859 2.535 1 89.88 718 LEU A N 1
ATOM 5620 C CA . LEU A 1 718 ? -20.641 11.055 1.7 1 89.88 718 LEU A CA 1
ATOM 5621 C C . LEU A 1 718 ? -20.609 10.68 0.221 1 89.88 718 LEU A C 1
ATOM 5623 O O . LEU A 1 718 ? -21.312 11.281 -0.592 1 89.88 718 LEU A O 1
ATOM 5627 N N . LEU A 1 719 ? -19.828 9.727 -0.152 1 88.5 719 LEU A N 1
ATOM 5628 C CA . LEU A 1 719 ? -19.75 9.258 -1.53 1 88.5 719 LEU A CA 1
ATOM 5629 C C . LEU A 1 719 ? -21.062 8.633 -1.971 1 88.5 719 LEU A C 1
ATOM 5631 O O . LEU A 1 719 ? -21.5 8.828 -3.105 1 88.5 719 LEU A O 1
ATOM 5635 N N . TYR A 1 720 ? -21.578 7.844 -1.073 1 92.69 720 TYR A N 1
ATOM 5636 C CA . TYR A 1 720 ? -22.875 7.223 -1.346 1 92.69 720 TYR A CA 1
ATOM 5637 C C . TYR A 1 720 ? -23.938 8.281 -1.623 1 92.69 720 TYR A C 1
ATOM 5639 O O . TYR A 1 720 ? -24.688 8.172 -2.594 1 92.69 720 TYR A O 1
ATOM 5647 N N . GLY A 1 721 ? -24.016 9.266 -0.784 1 93.5 721 GLY A N 1
ATOM 5648 C CA . GLY A 1 721 ? -24.953 10.359 -0.992 1 93.5 721 GLY A CA 1
ATOM 5649 C C . GLY A 1 721 ? -24.703 11.117 -2.281 1 93.5 721 GLY A C 1
ATOM 5650 O O . GLY A 1 721 ? -25.641 11.547 -2.949 1 93.5 721 GLY A O 1
ATOM 5651 N N . GLY A 1 722 ? -23.453 11.305 -2.547 1 91.62 722 GLY A N 1
ATOM 5652 C CA . GLY A 1 722 ? -23.109 11.938 -3.811 1 91.62 722 GLY A CA 1
ATOM 5653 C C . GLY A 1 722 ? -23.594 11.148 -5.02 1 91.62 722 GLY A C 1
ATOM 5654 O O . GLY A 1 722 ? -24.047 11.734 -6 1 91.62 722 GLY A O 1
ATOM 5655 N N . ARG A 1 723 ? -23.516 9.867 -4.969 1 91.81 723 ARG A N 1
ATOM 5656 C CA . ARG A 1 723 ? -24 9.016 -6.047 1 91.81 723 ARG A CA 1
ATOM 5657 C C . ARG A 1 723 ? -25.516 9.125 -6.203 1 91.81 723 ARG A C 1
ATOM 5659 O O . ARG A 1 723 ? -26.031 9.141 -7.32 1 91.81 723 ARG A O 1
ATOM 5666 N N . LEU A 1 724 ? -26.172 9.148 -5.066 1 93.75 724 LEU A N 1
ATOM 5667 C CA . LEU A 1 724 ? -27.625 9.281 -5.098 1 93.75 724 LEU A CA 1
ATOM 5668 C C . LEU A 1 724 ? -28.031 10.602 -5.75 1 93.75 724 LEU A C 1
ATOM 5670 O O . LEU A 1 724 ? -29.016 10.648 -6.492 1 93.75 724 LEU A O 1
ATOM 5674 N N . GLN A 1 725 ? -27.25 11.594 -5.414 1 92.75 725 GLN A N 1
ATOM 5675 C CA . GLN A 1 725 ? -27.547 12.898 -6 1 92.75 725 GLN A CA 1
ATOM 5676 C C . GLN A 1 725 ? -27.266 12.906 -7.5 1 92.75 725 GLN A C 1
ATOM 5678 O O . GLN A 1 725 ? -28.062 13.422 -8.281 1 92.75 725 GLN A O 1
ATOM 5683 N N . GLN A 1 726 ? -26.172 12.375 -7.883 1 88.12 726 GLN A N 1
ATOM 5684 C CA . GLN A 1 726 ? -25.781 12.328 -9.289 1 88.12 726 GLN A CA 1
ATOM 5685 C C . GLN A 1 726 ? -26.766 11.484 -10.102 1 88.12 726 GLN A C 1
ATOM 5687 O O . GLN A 1 726 ? -26.984 11.758 -11.281 1 88.12 726 GLN A O 1
ATOM 5692 N N . GLY A 1 727 ? -27.281 10.445 -9.445 1 87.94 727 GLY A N 1
ATOM 5693 C CA . GLY A 1 727 ? -28.266 9.586 -10.094 1 87.94 727 GLY A CA 1
ATOM 5694 C C . GLY A 1 727 ? -29.672 10.164 -10.07 1 87.94 727 GLY A C 1
ATOM 5695 O O . GLY A 1 727 ? -30.594 9.578 -10.648 1 87.94 727 GLY A O 1
ATOM 5696 N N . GLY A 1 728 ? -29.828 11.25 -9.391 1 87.44 728 GLY A N 1
ATOM 5697 C CA . GLY A 1 728 ? -31.094 11.945 -9.398 1 87.44 728 GLY A CA 1
ATOM 5698 C C . GLY A 1 728 ? -32.062 11.453 -8.328 1 87.44 728 GLY A C 1
ATOM 5699 O O . GLY A 1 728 ? -33.25 11.641 -8.43 1 87.44 728 GLY A O 1
ATOM 5700 N N . VAL A 1 729 ? -31.609 10.789 -7.383 1 91.56 729 VAL A N 1
ATOM 5701 C CA . VAL A 1 729 ? -32.469 10.266 -6.316 1 91.56 729 VAL A CA 1
ATOM 5702 C C . VAL A 1 729 ? -32.75 11.367 -5.301 1 91.56 729 VAL A C 1
ATOM 5704 O O . VAL A 1 729 ? -33.812 11.375 -4.668 1 91.56 729 VAL A O 1
ATOM 5707 N N . LEU A 1 730 ? -31.812 12.258 -5.09 1 92.81 730 LEU A N 1
ATOM 5708 C CA . LEU A 1 730 ? -32 13.398 -4.207 1 92.81 730 LEU A CA 1
ATOM 5709 C C . LEU A 1 730 ? -31.422 14.672 -4.832 1 92.81 730 LEU A C 1
ATOM 5711 O O . LEU A 1 730 ? -30.609 14.594 -5.766 1 92.81 730 LEU A O 1
ATOM 5715 N N . GLN A 1 731 ? -31.844 15.781 -4.363 1 89.75 731 GLN A N 1
ATOM 5716 C CA . GLN A 1 731 ? -31.375 17.078 -4.852 1 89.75 731 GLN A CA 1
ATOM 5717 C C . GLN A 1 731 ? -31.375 18.109 -3.738 1 89.75 731 GLN A C 1
ATOM 5719 O O . GLN A 1 731 ? -32.188 18.047 -2.811 1 89.75 731 GLN A O 1
ATOM 5724 N N . HIS A 1 732 ? -30.391 18.953 -3.824 1 88.75 732 HIS A N 1
ATOM 5725 C CA . HIS A 1 732 ? -30.391 20.078 -2.895 1 88.75 732 HIS A CA 1
ATOM 5726 C C . HIS A 1 732 ? -31.594 20.984 -3.121 1 88.75 732 HIS A C 1
ATOM 5728 O O . HIS A 1 732 ? -32.094 21.078 -4.238 1 88.75 732 HIS A O 1
ATOM 5734 N N . ILE A 1 733 ? -31.984 21.594 -2.111 1 84.44 733 ILE A N 1
ATOM 5735 C CA . ILE A 1 733 ? -33.188 22.406 -2.154 1 84.44 733 ILE A CA 1
ATOM 5736 C C . ILE A 1 733 ? -33.062 23.5 -3.209 1 84.44 733 ILE A C 1
ATOM 5738 O O . ILE A 1 733 ? -34 23.797 -3.936 1 84.44 733 ILE A O 1
ATOM 5742 N N . THR A 1 734 ? -31.844 24.125 -3.271 1 79.44 734 THR A N 1
ATOM 5743 C CA . THR A 1 734 ? -31.625 25.188 -4.254 1 79.44 734 THR A CA 1
ATOM 5744 C C . THR A 1 734 ? -30.891 24.641 -5.473 1 79.44 734 THR A C 1
ATOM 5746 O O . THR A 1 734 ? -30.594 25.391 -6.41 1 79.44 734 THR A O 1
ATOM 5749 N N . GLN A 1 735 ? -30.484 23.359 -5.578 1 77.5 735 GLN A N 1
ATOM 5750 C CA . GLN A 1 735 ? -29.766 22.703 -6.66 1 77.5 735 GLN A CA 1
ATOM 5751 C C . GLN A 1 735 ? -28.422 23.359 -6.91 1 77.5 735 GLN A C 1
ATOM 5753 O O . GLN A 1 735 ? -27.906 23.344 -8.031 1 77.5 735 GLN A O 1
ATOM 5758 N N . GLU A 1 736 ? -28 24.062 -5.879 1 73 736 GLU A N 1
ATOM 5759 C CA . GLU A 1 736 ? -26.75 24.797 -6.043 1 73 736 GLU A CA 1
ATOM 5760 C C . GLU A 1 736 ? -25.562 24.016 -5.473 1 73 736 GLU A C 1
ATOM 5762 O O . GLU A 1 736 ? -24.406 24.25 -5.855 1 73 736 GLU A O 1
ATOM 5767 N N . TYR A 1 737 ? -25.891 23.141 -4.645 1 78.31 737 TYR A N 1
ATOM 5768 C CA . TYR A 1 737 ? -24.797 22.453 -3.945 1 78.31 737 TYR A CA 1
ATOM 5769 C C . TYR A 1 737 ? -24.828 20.953 -4.234 1 78.31 737 TYR A C 1
ATOM 5771 O O . TYR A 1 737 ? -25.891 20.375 -4.418 1 78.31 737 TYR A O 1
ATOM 5779 N N . GLY A 1 738 ? -23.609 20.406 -4.332 1 84.31 738 GLY A N 1
ATOM 5780 C CA . GLY A 1 738 ? -23.516 18.953 -4.285 1 84.31 738 GLY A CA 1
ATOM 5781 C C . GLY A 1 738 ? -23.781 18.391 -2.908 1 84.31 738 GLY A C 1
ATOM 5782 O O . GLY A 1 738 ? -23.969 19.125 -1.946 1 84.31 738 GLY A O 1
ATOM 5783 N N . PHE A 1 739 ? -23.812 17.141 -2.799 1 90.44 739 PHE A N 1
ATOM 5784 C CA . PHE A 1 739 ? -24.125 16.5 -1.524 1 90.44 739 PHE A CA 1
ATOM 5785 C C . PHE A 1 739 ? -22.969 16.688 -0.538 1 90.44 739 PHE A C 1
ATOM 5787 O O . PHE A 1 739 ? -21.812 16.453 -0.877 1 90.44 739 PHE A O 1
ATOM 5794 N N . GLN A 1 740 ? -23.328 17.203 0.636 1 88.69 740 GLN A N 1
ATOM 5795 C CA . GLN A 1 740 ? -22.328 17.438 1.68 1 88.69 740 GLN A CA 1
ATOM 5796 C C . GLN A 1 740 ? -22.812 16.922 3.031 1 88.69 740 GLN A C 1
ATOM 5798 O O . GLN A 1 740 ? -24.031 16.875 3.285 1 88.69 740 GLN A O 1
ATOM 5803 N N . ASP A 1 741 ? -21.859 16.469 3.797 1 88 741 ASP A N 1
ATOM 5804 C CA . ASP A 1 741 ? -22.156 16.109 5.18 1 88 741 ASP A CA 1
ATOM 5805 C C . ASP A 1 741 ? -22.25 17.344 6.07 1 88 741 ASP A C 1
ATOM 5807 O O . ASP A 1 741 ? -21.344 17.609 6.867 1 88 741 ASP A O 1
ATOM 5811 N N . ASP A 1 742 ? -23.281 18.109 5.832 1 87.44 742 ASP A N 1
ATOM 5812 C CA . ASP A 1 742 ? -23.469 19.375 6.523 1 87.44 742 ASP A CA 1
ATOM 5813 C C . ASP A 1 742 ? -24.953 19.656 6.746 1 87.44 742 ASP A C 1
ATOM 5815 O O . ASP A 1 742 ? -25.812 18.844 6.387 1 87.44 742 ASP A O 1
ATOM 5819 N N . GLU A 1 743 ? -25.188 20.812 7.363 1 87.44 743 GLU A N 1
ATOM 5820 C CA . GLU A 1 743 ? -26.562 21.203 7.645 1 87.44 743 GLU A CA 1
ATOM 5821 C C . GLU A 1 743 ? -27.188 21.906 6.441 1 87.44 743 GLU A C 1
ATOM 5823 O O . GLU A 1 743 ? -27.703 23.016 6.559 1 87.44 743 GLU A O 1
ATOM 5828 N N . LEU A 1 744 ? -27.141 21.188 5.312 1 89.44 744 LEU A N 1
ATOM 5829 C CA . LEU A 1 744 ? -27.812 21.609 4.086 1 89.44 744 LEU A CA 1
ATOM 5830 C C . LEU A 1 744 ? -29.078 20.797 3.844 1 89.44 744 LEU A C 1
ATOM 5832 O O . LEU A 1 744 ? -29.125 19.609 4.164 1 89.44 744 LEU A O 1
ATOM 5836 N N . HIS A 1 745 ? -30.031 21.438 3.289 1 91.06 745 HIS A N 1
ATOM 5837 C CA . HIS A 1 745 ? -31.328 20.797 3.096 1 91.06 745 HIS A CA 1
ATOM 5838 C C . HIS A 1 745 ? -31.422 20.125 1.725 1 91.06 745 HIS A C 1
ATOM 5840 O O . HIS A 1 745 ? -31.141 20.766 0.705 1 91.06 745 HIS A O 1
ATOM 5846 N N . TYR A 1 746 ? -31.828 18.891 1.727 1 92.81 746 TYR A N 1
ATOM 5847 C CA . TYR A 1 746 ? -32.031 18.125 0.503 1 92.81 746 TYR A CA 1
ATOM 5848 C C . TYR A 1 746 ? -33.469 17.578 0.441 1 92.81 746 TYR A C 1
ATOM 5850 O O . TYR A 1 746 ? -34.156 17.5 1.461 1 92.81 746 TYR A O 1
ATOM 5858 N N . ARG A 1 747 ? -33.906 17.266 -0.771 1 90.56 747 ARG A N 1
ATOM 5859 C CA . ARG A 1 747 ? -35.25 16.703 -0.984 1 90.56 747 ARG A CA 1
ATOM 5860 C C . ARG A 1 747 ? -35.188 15.445 -1.841 1 90.56 747 ARG A C 1
ATOM 5862 O O . ARG A 1 747 ? -34.375 15.359 -2.756 1 90.56 747 ARG A O 1
ATOM 5869 N N . PRO A 1 748 ? -36 14.375 -1.46 1 90.19 748 PRO A N 1
ATOM 5870 C CA . PRO A 1 748 ? -36.062 13.188 -2.318 1 90.19 748 PRO A CA 1
ATOM 5871 C C . PRO A 1 748 ? -36.812 13.453 -3.623 1 90.19 748 PRO A C 1
ATOM 5873 O O . PRO A 1 748 ? -37.812 14.195 -3.635 1 90.19 748 PRO A O 1
ATOM 5876 N N . VAL A 1 749 ? -36.25 12.961 -4.656 1 82.19 749 VAL A N 1
ATOM 5877 C CA . VAL A 1 749 ? -36.906 13.133 -5.945 1 82.19 749 VAL A CA 1
ATOM 5878 C C . VAL A 1 749 ? -37.906 12 -6.164 1 82.19 749 VAL A C 1
ATOM 5880 O O . VAL A 1 749 ? -37.656 10.859 -5.766 1 82.19 749 VAL A O 1
ATOM 5883 N N . SER A 1 750 ? -39.094 12.344 -6.617 1 65.69 750 SER A N 1
ATOM 5884 C CA . SER A 1 750 ? -40.188 11.391 -6.773 1 65.69 750 SER A CA 1
ATOM 5885 C C . SER A 1 750 ? -39.844 10.32 -7.805 1 65.69 750 SER A C 1
ATOM 5887 O O . SER A 1 750 ? -39.031 10.555 -8.703 1 65.69 750 SER A O 1
ATOM 5889 N N . ARG A 1 751 ? -40.25 9.047 -7.504 1 59.06 751 ARG A N 1
ATOM 5890 C CA . ARG A 1 751 ? -40.062 7.867 -8.344 1 59.06 751 ARG A CA 1
ATOM 5891 C C . ARG A 1 751 ? -40.375 8.172 -9.805 1 59.06 751 ARG A C 1
ATOM 5893 O O . ARG A 1 751 ? -39.719 7.68 -10.703 1 59.06 751 ARG A O 1
ATOM 5900 N N . ALA A 1 752 ? -41.5 8.961 -10.008 1 53.97 752 ALA A N 1
ATOM 5901 C CA . ALA A 1 752 ? -41.969 9.242 -11.367 1 53.97 752 ALA A CA 1
ATOM 5902 C C . ALA A 1 752 ? -40.906 10.016 -12.148 1 53.97 752 ALA A C 1
ATOM 5904 O O . ALA A 1 752 ? -40.656 9.719 -13.32 1 53.97 752 ALA A O 1
ATOM 5905 N N . LEU A 1 753 ? -40.25 10.812 -11.492 1 55.94 753 LEU A N 1
ATOM 5906 C CA . LEU A 1 753 ? -39.219 11.633 -12.148 1 55.94 753 LEU A CA 1
ATOM 5907 C C . LEU A 1 753 ? -37.938 10.828 -12.375 1 55.94 753 LEU A C 1
ATOM 5909 O O . LEU A 1 753 ? -37.281 10.984 -13.398 1 55.94 753 LEU A O 1
ATOM 5913 N N . LEU A 1 754 ? -37.75 9.93 -11.461 1 61.53 754 LEU A N 1
ATOM 5914 C CA . LEU A 1 754 ? -36.562 9.07 -11.57 1 61.53 754 LEU A CA 1
ATOM 5915 C C . LEU A 1 754 ? -36.719 8.094 -12.734 1 61.53 754 LEU A C 1
ATOM 5917 O O . LEU A 1 754 ? -35.781 7.867 -13.492 1 61.53 754 LEU A O 1
ATOM 5921 N N . ARG A 1 755 ? -37.969 7.457 -12.766 1 59.25 755 ARG A N 1
ATOM 5922 C CA . ARG A 1 755 ? -38.25 6.555 -13.883 1 59.25 755 ARG A CA 1
ATOM 5923 C C . ARG A 1 755 ? -38.125 7.277 -15.219 1 59.25 755 ARG A C 1
ATOM 5925 O O . ARG A 1 755 ? -37.594 6.715 -16.188 1 59.25 755 ARG A O 1
ATOM 5932 N N . HIS A 1 756 ? -38.656 8.477 -15.227 1 55.94 756 HIS A N 1
ATOM 5933 C CA . HIS A 1 756 ? -38.562 9.266 -16.453 1 55.94 756 HIS A CA 1
ATOM 5934 C C . HIS A 1 756 ? -37.094 9.531 -16.828 1 55.94 756 HIS A C 1
ATOM 5936 O O . HIS A 1 756 ? -36.719 9.422 -17.984 1 55.94 756 HIS A O 1
ATOM 5942 N N . ARG A 1 757 ? -36.375 9.695 -15.82 1 56.91 757 ARG A N 1
ATOM 5943 C CA . ARG A 1 757 ? -34.969 9.984 -16.062 1 56.91 757 ARG A CA 1
ATOM 5944 C C . ARG A 1 757 ? -34.219 8.711 -16.453 1 56.91 757 ARG A C 1
ATOM 5946 O O . ARG A 1 757 ? -33.344 8.734 -17.344 1 56.91 757 ARG A O 1
ATOM 5953 N N . MET A 1 758 ? -34.625 7.617 -15.781 1 59.97 758 MET A N 1
ATOM 5954 C CA . MET A 1 758 ? -33.969 6.344 -16.062 1 59.97 758 MET A CA 1
ATOM 5955 C C . MET A 1 758 ? -34.312 5.828 -17.438 1 59.97 758 MET A C 1
ATOM 5957 O O . MET A 1 758 ? -33.531 5.176 -18.109 1 59.97 758 MET A O 1
ATOM 5961 N N . THR A 1 759 ? -35.625 6.051 -17.797 1 56.88 759 THR A N 1
ATOM 5962 C CA . THR A 1 759 ? -36.062 5.727 -19.156 1 56.88 759 THR A CA 1
ATOM 5963 C C . THR A 1 759 ? -35.375 6.617 -20.172 1 56.88 759 THR A C 1
ATOM 5965 O O . THR A 1 759 ? -35 6.164 -21.266 1 56.88 759 THR A O 1
ATOM 5968 N N . GLU A 1 760 ? -35.25 7.758 -19.766 1 52.09 760 GLU A N 1
ATOM 5969 C CA . GLU A 1 760 ? -34.594 8.711 -20.641 1 52.09 760 GLU A CA 1
ATOM 5970 C C . GLU A 1 760 ? -33.125 8.344 -20.875 1 52.09 760 GLU A C 1
ATOM 5972 O O . GLU A 1 760 ? -32.625 8.547 -21.984 1 52.09 760 GLU A O 1
ATOM 5977 N N . VAL A 1 761 ? -32.75 7.742 -19.812 1 52.53 761 VAL A N 1
ATOM 5978 C CA . VAL A 1 761 ? -31.328 7.395 -19.969 1 52.53 761 VAL A CA 1
ATOM 5979 C C . VAL A 1 761 ? -31.203 5.977 -20.531 1 52.53 761 VAL A C 1
ATOM 5981 O O . VAL A 1 761 ? -30.094 5.469 -20.719 1 52.53 761 VAL A O 1
ATOM 5984 N N . GLY A 1 762 ? -32.344 5.289 -20.922 1 47.34 762 GLY A N 1
ATOM 5985 C CA . GLY A 1 762 ? -32.438 4.035 -21.656 1 47.34 762 GLY A CA 1
ATOM 5986 C C . GLY A 1 762 ? -32.281 2.814 -20.766 1 47.34 762 GLY A C 1
ATOM 5987 O O . GLY A 1 762 ? -32 1.713 -21.25 1 47.34 762 GLY A O 1
ATOM 5988 N N . TYR A 1 763 ? -32.344 2.918 -19.438 1 50.31 763 TYR A N 1
ATOM 5989 C CA . TYR A 1 763 ? -32.094 1.771 -18.562 1 50.31 763 TYR A CA 1
ATOM 5990 C C . TYR A 1 763 ? -33.406 0.99 -18.344 1 50.31 763 TYR A C 1
ATOM 5992 O O . TYR A 1 763 ? -33.375 -0.209 -18.047 1 50.31 763 TYR A O 1
ATOM 6000 N N . LEU A 1 764 ? -34.688 1.562 -18.297 1 54.41 764 LEU A N 1
ATOM 6001 C CA . LEU A 1 764 ? -35.969 0.874 -18.156 1 54.41 764 LEU A CA 1
ATOM 6002 C C . LEU A 1 764 ? -36.75 0.95 -19.453 1 54.41 764 LEU A C 1
ATOM 6004 O O . LEU A 1 764 ? -36.719 1.956 -20.156 1 54.41 764 LEU A O 1
ATOM 6008 N N . PRO A 1 765 ? -37.344 -0.346 -19.797 1 47.16 765 PRO A N 1
ATOM 6009 C CA . PRO A 1 765 ? -38.188 -0.319 -20.984 1 47.16 765 PRO A CA 1
ATOM 6010 C C . PRO A 1 765 ? -39.406 0.625 -20.844 1 47.16 765 PRO A C 1
ATOM 6012 O O . PRO A 1 765 ? -39.844 0.871 -19.719 1 47.16 765 PRO A O 1
ATOM 6015 N N . THR A 1 766 ? -39.781 1.346 -21.781 1 45.5 766 THR A N 1
ATOM 6016 C CA . THR A 1 766 ? -40.938 2.197 -21.875 1 45.5 766 THR A CA 1
ATOM 6017 C C . THR A 1 766 ? -42.219 1.38 -21.688 1 45.5 766 THR A C 1
ATOM 6019 O O . THR A 1 766 ? -42.438 0.383 -22.391 1 45.5 766 THR A O 1
ATOM 6022 N N . LYS A 1 767 ? -42.938 1.28 -20.672 1 45.16 767 LYS A N 1
ATOM 6023 C CA . LYS A 1 767 ? -44.25 0.65 -20.719 1 45.16 767 LYS A CA 1
ATOM 6024 C C . LYS A 1 767 ? -45.094 1.229 -21.844 1 45.16 767 LYS A C 1
ATOM 6026 O O . LYS A 1 767 ? -45.156 2.447 -22.016 1 45.16 767 LYS A O 1
ATOM 6031 N N . PRO A 1 768 ? -45.719 0.253 -22.625 1 38.66 768 PRO A N 1
ATOM 6032 C CA . PRO A 1 768 ? -46.688 0.742 -23.609 1 38.66 768 PRO A CA 1
ATOM 6033 C C . PRO A 1 768 ? -47.844 1.493 -22.953 1 38.66 768 PRO A C 1
ATOM 6035 O O . PRO A 1 768 ? -48.281 1.124 -21.859 1 38.66 768 PRO A O 1
ATOM 6038 N N . GLU A 1 769 ? -48.031 2.715 -23.141 1 36.44 769 GLU A N 1
ATOM 6039 C CA . GLU A 1 769 ? -49.25 3.467 -22.797 1 36.44 769 GLU A CA 1
ATOM 6040 C C . GLU A 1 769 ? -50.5 2.709 -23.219 1 36.44 769 GLU A C 1
ATOM 6042 O O . GLU A 1 769 ? -50.688 2.42 -24.406 1 36.44 769 GLU A O 1
ATOM 6047 N N . THR A 1 770 ? -51 1.729 -22.438 1 32 770 THR A N 1
ATOM 6048 C CA . THR A 1 770 ? -52.375 1.284 -22.75 1 32 770 THR A CA 1
ATOM 6049 C C . THR A 1 770 ? -53.312 2.477 -22.906 1 32 770 THR A C 1
ATOM 6051 O O . THR A 1 770 ? -53.469 3.279 -21.969 1 32 770 THR A O 1
ATOM 6054 N N . ARG A 1 771 ? -53.688 2.865 -24.156 1 33.62 771 ARG A N 1
ATOM 6055 C CA . ARG A 1 771 ? -54.781 3.713 -24.578 1 33.62 771 ARG A CA 1
ATOM 6056 C C . ARG A 1 771 ? -56.094 3.227 -23.984 1 33.62 771 ARG A C 1
ATOM 6058 O O . ARG A 1 771 ? -56.531 2.088 -24.219 1 33.62 771 ARG A O 1
ATOM 6065 N N . SER A 1 772 ? -56.5 3.654 -22.797 1 31.17 772 SER A N 1
ATOM 6066 C CA . SER A 1 772 ? -57.875 3.535 -22.359 1 31.17 772 SER A CA 1
ATOM 6067 C C . SER A 1 772 ? -58.844 3.914 -23.484 1 31.17 772 SER A C 1
ATOM 6069 O O . SER A 1 772 ? -58.719 4.977 -24.094 1 31.17 772 SER A O 1
ATOM 6071 N N . LEU A 1 773 ? -59.375 2.957 -24.281 1 31.31 773 LEU A N 1
ATOM 6072 C CA . LEU A 1 773 ? -60.562 3.146 -25.109 1 31.31 773 LEU A CA 1
ATOM 6073 C C . LEU A 1 773 ? -61.625 3.904 -24.328 1 31.31 773 LEU A C 1
ATOM 6075 O O . LEU A 1 773 ? -61.844 3.654 -23.141 1 31.31 773 LEU A O 1
ATOM 6079 N N . PRO A 1 774 ? -62.031 5.109 -24.859 1 35.94 774 PRO A N 1
ATOM 6080 C CA . PRO A 1 774 ? -63.156 5.902 -24.359 1 35.94 774 PRO A CA 1
ATOM 6081 C C . PRO A 1 774 ? -64.438 5.062 -24.094 1 35.94 774 PRO A C 1
ATOM 6083 O O . PRO A 1 774 ? -64.812 4.297 -24.953 1 35.94 774 PRO A O 1
ATOM 6086 N N . THR A 1 775 ? -64.562 4.465 -22.906 1 25.42 775 THR A N 1
ATOM 6087 C CA . THR A 1 775 ? -66 4.285 -22.656 1 25.42 775 THR A CA 1
ATOM 6088 C C . THR A 1 775 ? -66.688 5.629 -22.422 1 25.42 775 THR A C 1
ATOM 6090 O O . THR A 1 775 ? -66.125 6.508 -21.766 1 25.42 775 THR A O 1
ATOM 6093 N N . MET B 1 1 ? 39.281 -54.312 -19.406 1 19.89 1 MET B N 1
ATOM 6094 C CA . MET B 1 1 ? 39.188 -53.031 -20.078 1 19.89 1 MET B CA 1
ATOM 6095 C C . MET B 1 1 ? 38.656 -51.969 -19.125 1 19.89 1 MET B C 1
ATOM 6097 O O . MET B 1 1 ? 37.531 -52.094 -18.609 1 19.89 1 MET B O 1
ATOM 6101 N N . LYS B 1 2 ? 39.562 -51.406 -18.391 1 26.59 2 LYS B N 1
ATOM 6102 C CA . LYS B 1 2 ? 39.5 -50.406 -17.328 1 26.59 2 LYS B CA 1
ATOM 6103 C C . LYS B 1 2 ? 38.75 -49.156 -17.766 1 26.59 2 LYS B C 1
ATOM 6105 O O . LYS B 1 2 ? 39.188 -48.469 -18.703 1 26.59 2 LYS B O 1
ATOM 6110 N N . VAL B 1 3 ? 37.469 -49.312 -17.859 1 28.81 3 VAL B N 1
ATOM 6111 C CA . VAL B 1 3 ? 36.625 -48.188 -18.234 1 28.81 3 VAL B CA 1
ATOM 6112 C C . VAL B 1 3 ? 37 -46.969 -17.438 1 28.81 3 VAL B C 1
ATOM 6114 O O . VAL B 1 3 ? 37 -47 -16.203 1 28.81 3 VAL B O 1
ATOM 6117 N N . PRO B 1 4 ? 38.062 -46.156 -17.969 1 28.16 4 PRO B N 1
ATOM 6118 C CA . PRO B 1 4 ? 38.562 -44.969 -17.297 1 28.16 4 PRO B CA 1
ATOM 6119 C C . PRO B 1 4 ? 37.469 -44.125 -16.641 1 28.16 4 PRO B C 1
ATOM 6121 O O . PRO B 1 4 ? 36.344 -44.062 -17.156 1 28.16 4 PRO B O 1
ATOM 6124 N N . ALA B 1 5 ? 37.531 -43.969 -15.422 1 33.69 5 ALA B N 1
ATOM 6125 C CA . ALA B 1 5 ? 36.781 -43.344 -14.336 1 33.69 5 ALA B CA 1
ATOM 6126 C C . ALA B 1 5 ? 36.406 -41.906 -14.648 1 33.69 5 ALA B C 1
ATOM 6128 O O . ALA B 1 5 ? 35.75 -41.25 -13.859 1 33.69 5 ALA B O 1
ATOM 6129 N N . ASN B 1 6 ? 37.438 -41.156 -15.336 1 31.11 6 ASN B N 1
ATOM 6130 C CA . ASN B 1 6 ? 37.188 -39.75 -15.648 1 31.11 6 ASN B CA 1
ATOM 6131 C C . ASN B 1 6 ? 35.969 -39.594 -16.531 1 31.11 6 ASN B C 1
ATOM 6133 O O . ASN B 1 6 ? 35.906 -40.156 -17.625 1 31.11 6 ASN B O 1
ATOM 6137 N N . LEU B 1 7 ? 34.844 -39.594 -16.047 1 34.69 7 LEU B N 1
ATOM 6138 C CA . LEU B 1 7 ? 33.75 -39.188 -16.906 1 34.69 7 LEU B CA 1
ATOM 6139 C C . LEU B 1 7 ? 34.219 -38.125 -17.922 1 34.69 7 LEU B C 1
ATOM 6141 O O . LEU B 1 7 ? 34.312 -36.969 -17.578 1 34.69 7 LEU B O 1
ATOM 6145 N N . ASN B 1 8 ? 35.281 -38.375 -18.719 1 32.44 8 ASN B N 1
ATOM 6146 C CA . ASN B 1 8 ? 35.75 -37.625 -19.859 1 32.44 8 ASN B CA 1
ATOM 6147 C C . ASN B 1 8 ? 34.625 -37.188 -20.781 1 32.44 8 ASN B C 1
ATOM 6149 O O . ASN B 1 8 ? 34.156 -37.969 -21.609 1 32.44 8 ASN B O 1
ATOM 6153 N N . ILE B 1 9 ? 33.562 -36.562 -20.25 1 37.69 9 ILE B N 1
ATOM 6154 C CA . ILE B 1 9 ? 32.812 -35.844 -21.281 1 37.69 9 ILE B CA 1
ATOM 6155 C C . ILE B 1 9 ? 33.781 -35.219 -22.281 1 37.69 9 ILE B C 1
ATOM 6157 O O . ILE B 1 9 ? 34.625 -34.406 -21.891 1 37.69 9 ILE B O 1
ATOM 6161 N N . SER B 1 10 ? 34.438 -36 -23.109 1 34.62 10 SER B N 1
ATOM 6162 C CA . SER B 1 10 ? 35.281 -35.469 -24.172 1 34.62 10 SER B CA 1
ATOM 6163 C C . SER B 1 10 ? 34.781 -34.125 -24.688 1 34.62 10 SER B C 1
ATOM 6165 O O . SER B 1 10 ? 33.688 -34.062 -25.266 1 34.62 10 SER B O 1
ATOM 6167 N N . TYR B 1 11 ? 34.938 -33.062 -23.875 1 35.69 11 TYR B N 1
ATOM 6168 C CA . TYR B 1 11 ? 34.625 -31.734 -24.391 1 35.69 11 TYR B CA 1
ATOM 6169 C C . TYR B 1 11 ? 35.375 -31.438 -25.672 1 35.69 11 TYR B C 1
ATOM 6171 O O . TYR B 1 11 ? 36.594 -31.719 -25.781 1 35.69 11 TYR B O 1
ATOM 6179 N N . GLY B 1 12 ? 35 -31.812 -26.859 1 33.09 12 GLY B N 1
ATOM 6180 C CA . GLY B 1 12 ? 35.688 -31.203 -27.984 1 33.09 12 GLY B CA 1
ATOM 6181 C C . GLY B 1 12 ? 36.469 -29.969 -27.594 1 33.09 12 GLY B C 1
ATOM 6182 O O . GLY B 1 12 ? 36.219 -29.359 -26.547 1 33.09 12 GLY B O 1
ATOM 6183 N N . ASP B 1 13 ? 37.812 -29.828 -28.031 1 35.03 13 ASP B N 1
ATOM 6184 C CA . ASP B 1 13 ? 38.875 -28.812 -27.938 1 35.03 13 ASP B CA 1
ATOM 6185 C C . ASP B 1 13 ? 38.25 -27.406 -27.953 1 35.03 13 ASP B C 1
ATOM 6187 O O . ASP B 1 13 ? 38.938 -26.438 -28.328 1 35.03 13 ASP B O 1
ATOM 6191 N N . MET B 1 14 ? 36.969 -27.219 -28.188 1 35.47 14 MET B N 1
ATOM 6192 C CA . MET B 1 14 ? 36.719 -25.781 -28.328 1 35.47 14 MET B CA 1
ATOM 6193 C C . MET B 1 14 ? 36.938 -25.062 -27 1 35.47 14 MET B C 1
ATOM 6195 O O . MET B 1 14 ? 36.375 -25.453 -25.984 1 35.47 14 MET B O 1
ATOM 6199 N N . ASP B 1 15 ? 38.125 -24.531 -26.75 1 37.22 15 ASP B N 1
ATOM 6200 C CA . ASP B 1 15 ? 38.469 -23.609 -25.672 1 37.22 15 ASP B CA 1
ATOM 6201 C C . ASP B 1 15 ? 37.25 -22.766 -25.266 1 37.22 15 ASP B C 1
ATOM 6203 O O . ASP B 1 15 ? 36.562 -22.188 -26.125 1 37.22 15 ASP B O 1
ATOM 6207 N N . PRO B 1 16 ? 36.625 -23.047 -24.172 1 44.59 16 PRO B N 1
ATOM 6208 C CA . PRO B 1 16 ? 35.531 -22.141 -23.766 1 44.59 16 PRO B CA 1
ATOM 6209 C C . PRO B 1 16 ? 35.906 -20.672 -23.938 1 44.59 16 PRO B C 1
ATOM 6211 O O . PRO B 1 16 ? 37.031 -20.281 -23.656 1 44.59 16 PRO B O 1
ATOM 6214 N N . PRO B 1 17 ? 35.375 -19.984 -24.891 1 42.25 17 PRO B N 1
ATOM 6215 C CA . PRO B 1 17 ? 35.781 -18.578 -24.953 1 42.25 17 PRO B CA 1
ATOM 6216 C C . PRO B 1 17 ? 35.719 -17.875 -23.609 1 42.25 17 PRO B C 1
ATOM 6218 O O . PRO B 1 17 ? 34.969 -18.266 -22.719 1 42.25 17 PRO B O 1
ATOM 6221 N N . ASP B 1 18 ? 36.812 -17.422 -22.969 1 45.66 18 ASP B N 1
ATOM 6222 C CA . ASP B 1 18 ? 36.938 -16.469 -21.859 1 45.66 18 ASP B CA 1
ATOM 6223 C C . ASP B 1 18 ? 35.812 -15.43 -21.906 1 45.66 18 ASP B C 1
ATOM 6225 O O . ASP B 1 18 ? 36.062 -14.234 -22.016 1 45.66 18 ASP B O 1
ATOM 6229 N N . THR B 1 19 ? 34.688 -15.734 -22.5 1 50.56 19 THR B N 1
ATOM 6230 C CA . THR B 1 19 ? 33.719 -14.656 -22.641 1 50.56 19 THR B CA 1
ATOM 6231 C C . THR B 1 19 ? 32.969 -14.414 -21.344 1 50.56 19 THR B C 1
ATOM 6233 O O . THR B 1 19 ? 32.5 -15.359 -20.703 1 50.56 19 THR B O 1
ATOM 6236 N N . PRO B 1 20 ? 33.219 -13.289 -20.625 1 54.47 20 PRO B N 1
ATOM 6237 C CA . PRO B 1 20 ? 32.469 -12.883 -19.422 1 54.47 20 PRO B CA 1
ATOM 6238 C C . PRO B 1 20 ? 31 -13.227 -19.5 1 54.47 20 PRO B C 1
ATOM 6240 O O . PRO B 1 20 ? 30.422 -13.258 -20.594 1 54.47 20 PRO B O 1
ATOM 6243 N N . PRO B 1 21 ? 30.516 -13.773 -18.391 1 61.34 21 PRO B N 1
ATOM 6244 C CA . PRO B 1 21 ? 29.109 -14.172 -18.375 1 61.34 21 PRO B CA 1
ATOM 6245 C C . PRO B 1 21 ? 28.172 -13.062 -18.844 1 61.34 21 PRO B C 1
ATOM 6247 O O . PRO B 1 21 ? 28.328 -11.906 -18.453 1 61.34 21 PRO B O 1
ATOM 6250 N N . THR B 1 22 ? 27.391 -13.422 -19.844 1 71.81 22 THR B N 1
ATOM 6251 C CA . THR B 1 22 ? 26.469 -12.492 -20.484 1 71.81 22 THR B CA 1
ATOM 6252 C C . THR B 1 22 ? 25.297 -12.164 -19.562 1 71.81 22 THR B C 1
ATOM 6254 O O . THR B 1 22 ? 24.594 -11.172 -19.75 1 71.81 22 THR B O 1
ATOM 6257 N N . MET B 1 23 ? 25.094 -13.016 -18.453 1 79.75 23 MET B N 1
ATOM 6258 C CA . MET B 1 23 ? 24.031 -12.703 -17.5 1 79.75 23 MET B CA 1
ATOM 6259 C C . MET B 1 23 ? 24.281 -13.375 -16.156 1 79.75 23 MET B C 1
ATOM 6261 O O . MET B 1 23 ? 25 -14.375 -16.078 1 79.75 23 MET B O 1
ATOM 6265 N N . SER B 1 24 ? 23.797 -12.758 -15.086 1 87 24 SER B N 1
ATOM 6266 C CA . SER B 1 24 ? 23.891 -13.352 -13.758 1 87 24 SER B CA 1
ATOM 6267 C C . SER B 1 24 ? 22.766 -14.359 -13.531 1 87 24 SER B C 1
ATOM 6269 O O . SER B 1 24 ? 21.859 -14.117 -12.727 1 87 24 SER B O 1
ATOM 6271 N N . ILE B 1 25 ? 22.922 -15.555 -14.07 1 88.75 25 ILE B N 1
ATOM 6272 C CA . ILE B 1 25 ? 21.859 -16.547 -14.094 1 88.75 25 ILE B CA 1
ATOM 6273 C C . ILE B 1 25 ? 21.578 -17.047 -12.672 1 88.75 25 ILE B C 1
ATOM 6275 O O . ILE B 1 25 ? 20.469 -17.453 -12.367 1 88.75 25 ILE B O 1
ATOM 6279 N N . ASP B 1 26 ? 22.547 -16.938 -11.75 1 87.5 26 ASP B N 1
ATOM 6280 C CA . ASP B 1 26 ? 22.391 -17.391 -10.367 1 87.5 26 ASP B CA 1
ATOM 6281 C C . ASP B 1 26 ? 21.438 -16.469 -9.609 1 87.5 26 ASP B C 1
ATOM 6283 O O . ASP B 1 26 ? 20.891 -16.875 -8.57 1 87.5 26 ASP B O 1
ATOM 6287 N N . LYS B 1 27 ? 21.188 -15.328 -10.172 1 92.12 27 LYS B N 1
ATOM 6288 C CA . LYS B 1 27 ? 20.328 -14.367 -9.492 1 92.12 27 LYS B CA 1
ATOM 6289 C C . LYS B 1 27 ? 18.891 -14.477 -9.992 1 92.12 27 LYS B C 1
ATOM 6291 O O . LYS B 1 27 ? 17.984 -13.812 -9.477 1 92.12 27 LYS B O 1
ATOM 6296 N N . LEU B 1 28 ? 18.703 -15.367 -10.914 1 93 28 LEU B N 1
ATOM 6297 C CA . LEU B 1 28 ? 17.359 -15.492 -11.484 1 93 28 LEU B CA 1
ATOM 6298 C C . LEU B 1 28 ? 16.391 -16.078 -10.477 1 93 28 LEU B C 1
ATOM 6300 O O . LEU B 1 28 ? 15.281 -15.562 -10.289 1 93 28 LEU B O 1
ATOM 6304 N N . PHE B 1 29 ? 16.812 -17.109 -9.797 1 93.25 29 PHE B N 1
ATOM 6305 C CA . PHE B 1 29 ? 15.914 -17.781 -8.867 1 93.25 29 PHE B CA 1
ATOM 6306 C C . PHE B 1 29 ? 15.531 -16.859 -7.723 1 93.25 29 PHE B C 1
ATOM 6308 O O . PHE B 1 29 ? 14.344 -16.703 -7.414 1 93.25 29 PHE B O 1
ATOM 6315 N N . PRO B 1 30 ? 16.5 -16.156 -7.055 1 93.69 30 PRO B N 1
ATOM 6316 C CA . PRO B 1 30 ? 16.109 -15.219 -6 1 93.69 30 PRO B CA 1
ATOM 6317 C C . PRO B 1 30 ? 15.172 -14.125 -6.5 1 93.69 30 PRO B C 1
ATOM 6319 O O . PRO B 1 30 ? 14.273 -13.695 -5.766 1 93.69 30 PRO B O 1
ATOM 6322 N N . ALA B 1 31 ? 15.367 -13.758 -7.703 1 95.12 31 ALA B N 1
ATOM 6323 C CA . ALA B 1 31 ? 14.508 -12.727 -8.281 1 95.12 31 ALA B CA 1
ATOM 6324 C C . ALA B 1 31 ? 13.094 -13.25 -8.5 1 95.12 31 ALA B C 1
ATOM 6326 O O . ALA B 1 31 ? 12.117 -12.539 -8.25 1 95.12 31 ALA B O 1
ATOM 6327 N N . LEU B 1 32 ? 13 -14.414 -9.016 1 95 32 LEU B N 1
ATOM 6328 C CA . LEU B 1 32 ? 11.688 -15.023 -9.219 1 95 32 LEU B CA 1
ATOM 6329 C C . LEU B 1 32 ? 10.984 -15.266 -7.887 1 95 32 LEU B C 1
ATOM 6331 O O . LEU B 1 32 ? 9.773 -15.078 -7.777 1 95 32 LEU B O 1
ATOM 6335 N N . LEU B 1 33 ? 11.789 -15.695 -6.938 1 93.81 33 LEU B N 1
ATOM 6336 C CA . LEU B 1 33 ? 11.211 -15.906 -5.613 1 93.81 33 LEU B CA 1
ATOM 6337 C C . LEU B 1 33 ? 10.695 -14.594 -5.027 1 93.81 33 LEU B C 1
ATOM 6339 O O . LEU B 1 33 ? 9.672 -14.586 -4.336 1 93.81 33 LEU B O 1
ATOM 6343 N N . GLU B 1 34 ? 11.406 -13.57 -5.246 1 95.62 34 GLU B N 1
ATOM 6344 C CA . GLU B 1 34 ? 10.945 -12.258 -4.809 1 95.62 34 GLU B CA 1
ATOM 6345 C C . GLU B 1 34 ? 9.594 -11.914 -5.434 1 95.62 34 GLU B C 1
ATOM 6347 O O . GLU B 1 34 ? 8.641 -11.586 -4.727 1 95.62 34 GLU B O 1
ATOM 6352 N N . CYS B 1 35 ? 9.492 -11.977 -6.734 1 95.69 35 CYS B N 1
ATOM 6353 C CA . CYS B 1 35 ? 8.297 -11.547 -7.449 1 95.69 35 CYS B CA 1
ATOM 6354 C C . CYS B 1 35 ? 7.117 -12.461 -7.133 1 95.69 35 CYS B C 1
ATOM 6356 O O . CYS B 1 35 ? 6.082 -11.992 -6.648 1 95.69 35 CYS B O 1
ATOM 6358 N N . PHE B 1 36 ? 7.309 -13.688 -7.238 1 94.5 36 PHE B N 1
ATOM 6359 C CA . PHE B 1 36 ? 6.195 -14.617 -7.105 1 94.5 36 PHE B CA 1
ATOM 6360 C C . PHE B 1 36 ? 5.93 -14.938 -5.641 1 94.5 36 PHE B C 1
ATOM 6362 O O . PHE B 1 36 ? 4.809 -15.297 -5.273 1 94.5 36 PHE B O 1
ATOM 6369 N N . GLY B 1 37 ? 7 -14.883 -4.789 1 94.62 37 GLY B N 1
ATOM 6370 C CA . GLY B 1 37 ? 6.762 -14.984 -3.357 1 94.62 37 GLY B CA 1
ATOM 6371 C C . GLY B 1 37 ? 5.863 -13.883 -2.822 1 94.62 37 GLY B C 1
ATOM 6372 O O . GLY B 1 37 ? 4.957 -14.141 -2.031 1 94.62 37 GLY B O 1
ATOM 6373 N N . ILE B 1 38 ? 6.09 -12.664 -3.264 1 97.56 38 ILE B N 1
ATOM 6374 C CA . ILE B 1 38 ? 5.285 -11.539 -2.811 1 97.56 38 ILE B CA 1
ATOM 6375 C C . ILE B 1 38 ? 3.877 -11.648 -3.395 1 97.56 38 ILE B C 1
ATOM 6377 O O . ILE B 1 38 ? 2.891 -11.352 -2.713 1 97.56 38 ILE B O 1
ATOM 6381 N N . ILE B 1 39 ? 3.764 -12.039 -4.66 1 96.69 39 ILE B N 1
ATOM 6382 C CA . ILE B 1 39 ? 2.457 -12.266 -5.27 1 96.69 39 ILE B CA 1
ATOM 6383 C C . ILE B 1 39 ? 1.679 -13.297 -4.457 1 96.69 39 ILE B C 1
ATOM 6385 O O . ILE B 1 39 ? 0.489 -13.109 -4.184 1 96.69 39 ILE B O 1
ATOM 6389 N N . LEU B 1 40 ? 2.336 -14.32 -4.02 1 93.69 40 LEU B N 1
ATOM 6390 C CA . LEU B 1 40 ? 1.697 -15.367 -3.229 1 93.69 40 LEU B CA 1
ATOM 6391 C C . LEU B 1 40 ? 1.235 -14.828 -1.881 1 93.69 40 LEU B C 1
ATOM 6393 O O . LEU B 1 40 ? 0.161 -15.188 -1.396 1 93.69 40 LEU B O 1
ATOM 6397 N N . CYS B 1 41 ? 2.029 -13.984 -1.253 1 96.44 41 CYS B N 1
ATOM 6398 C CA . CYS B 1 41 ? 1.618 -13.344 -0.007 1 96.44 41 CYS B CA 1
ATOM 6399 C C . CYS B 1 41 ? 0.336 -12.547 -0.201 1 96.44 41 CYS B C 1
ATOM 6401 O O . CYS B 1 41 ? -0.577 -12.617 0.623 1 96.44 41 CYS B O 1
ATOM 6403 N N . GLY B 1 42 ? 0.325 -11.773 -1.307 1 97.19 42 GLY B N 1
ATOM 6404 C CA . GLY B 1 42 ? -0.891 -11.039 -1.611 1 97.19 42 GLY B CA 1
ATOM 6405 C C . GLY B 1 42 ? -2.092 -11.938 -1.836 1 97.19 42 GLY B C 1
ATOM 6406 O O . GLY B 1 42 ? -3.184 -11.664 -1.33 1 97.19 42 GLY B O 1
ATOM 6407 N N . TYR B 1 43 ? -1.881 -12.984 -2.549 1 94.12 43 TYR B N 1
ATOM 6408 C CA . TYR B 1 43 ? -2.955 -13.93 -2.836 1 94.12 43 TYR B CA 1
ATOM 6409 C C . TYR B 1 43 ? -3.482 -14.562 -1.554 1 94.12 43 TYR B C 1
ATOM 6411 O O . TYR B 1 43 ? -4.695 -14.672 -1.362 1 94.12 43 TYR B O 1
ATOM 6419 N N . ILE B 1 44 ? -2.629 -14.953 -0.66 1 92.5 44 ILE B N 1
ATOM 6420 C CA . ILE B 1 44 ? -3 -15.57 0.611 1 92.5 44 ILE B CA 1
ATOM 6421 C C . ILE B 1 44 ? -3.746 -14.555 1.476 1 92.5 44 ILE B C 1
ATOM 6423 O O . ILE B 1 44 ? -4.742 -14.891 2.121 1 92.5 44 ILE B O 1
ATOM 6427 N N . ALA B 1 45 ? -3.299 -13.344 1.464 1 95.81 45 ALA B N 1
ATOM 6428 C CA . ALA B 1 45 ? -3.957 -12.289 2.238 1 95.81 45 ALA B CA 1
ATOM 6429 C C . ALA B 1 45 ? -5.391 -12.078 1.765 1 95.81 45 ALA B C 1
ATOM 6431 O O . ALA B 1 45 ? -6.289 -11.836 2.574 1 95.81 45 ALA B O 1
ATOM 6432 N N . GLY B 1 46 ? -5.582 -12.086 0.464 1 92.5 46 GLY B N 1
ATOM 6433 C CA . GLY B 1 46 ? -6.926 -11.945 -0.075 1 92.5 46 GLY B CA 1
ATOM 6434 C C . GLY B 1 46 ? -7.816 -13.133 0.22 1 92.5 46 GLY B C 1
ATOM 6435 O O . GLY B 1 46 ? -8.969 -12.969 0.635 1 92.5 46 GLY B O 1
ATOM 6436 N N . ARG B 1 47 ? -7.27 -14.297 0.096 1 86.62 47 ARG B N 1
ATOM 6437 C CA . ARG B 1 47 ? -8.039 -15.523 0.299 1 86.62 47 ARG B CA 1
ATOM 6438 C C . ARG B 1 47 ? -8.406 -15.695 1.768 1 86.62 47 ARG B C 1
ATOM 6440 O O . ARG B 1 47 ? -9.469 -16.234 2.084 1 86.62 47 ARG B O 1
ATOM 6447 N N . ALA B 1 48 ? -7.527 -15.273 2.607 1 85.69 48 ALA B N 1
ATOM 6448 C CA . ALA B 1 48 ? -7.762 -15.383 4.047 1 85.69 48 ALA B CA 1
ATOM 6449 C C . ALA B 1 48 ? -8.547 -14.188 4.566 1 85.69 48 ALA B C 1
ATOM 6451 O O . ALA B 1 48 ? -8.789 -14.07 5.77 1 85.69 48 ALA B O 1
ATOM 6452 N N . ASN B 1 49 ? -8.883 -13.281 3.723 1 85.56 49 ASN B N 1
ATOM 6453 C CA . ASN B 1 49 ? -9.664 -12.094 4.051 1 85.56 49 ASN B CA 1
ATOM 6454 C C . ASN B 1 49 ? -8.945 -11.203 5.055 1 85.56 49 ASN B C 1
ATOM 6456 O O . ASN B 1 49 ? -9.586 -10.57 5.902 1 85.56 49 ASN B O 1
ATOM 6460 N N . ILE B 1 50 ? -7.695 -11.344 5.031 1 91.31 50 ILE B N 1
ATOM 6461 C CA . ILE B 1 50 ? -6.914 -10.359 5.77 1 91.31 50 ILE B CA 1
ATOM 6462 C C . ILE B 1 50 ? -7.113 -8.977 5.152 1 91.31 50 ILE B C 1
ATOM 6464 O O . ILE B 1 50 ? -7.199 -7.98 5.871 1 91.31 50 ILE B O 1
ATOM 6468 N N . ILE B 1 51 ? -7.102 -9 3.846 1 93.75 51 ILE B N 1
ATOM 6469 C CA . ILE B 1 51 ? -7.449 -7.828 3.047 1 93.75 51 ILE B CA 1
ATOM 6470 C C . ILE B 1 51 ? -8.586 -8.18 2.088 1 93.75 51 ILE B C 1
ATOM 6472 O O . ILE B 1 51 ? -8.422 -9.023 1.208 1 93.75 51 ILE B O 1
ATOM 6476 N N . THR B 1 52 ? -9.648 -7.523 2.254 1 88.5 52 THR B N 1
ATOM 6477 C CA . THR B 1 52 ? -10.812 -7.781 1.414 1 88.5 52 THR B CA 1
ATOM 6478 C C . THR B 1 52 ? -10.648 -7.125 0.046 1 88.5 52 THR B C 1
ATOM 6480 O O . THR B 1 52 ? -9.727 -6.324 -0.158 1 88.5 52 THR B O 1
ATOM 6483 N N . SER B 1 53 ? -11.508 -7.473 -0.87 1 86.88 53 SER B N 1
ATOM 6484 C CA . SER B 1 53 ? -11.445 -6.941 -2.227 1 86.88 53 SER B CA 1
ATOM 6485 C C . SER B 1 53 ? -11.609 -5.426 -2.236 1 86.88 53 SER B C 1
ATOM 6487 O O . SER B 1 53 ? -10.961 -4.727 -3.018 1 86.88 53 SER B O 1
ATOM 6489 N N . THR B 1 54 ? -12.461 -4.93 -1.379 1 84.62 54 THR B N 1
ATOM 6490 C CA . THR B 1 54 ? -12.664 -3.49 -1.289 1 84.62 54 THR B CA 1
ATOM 6491 C C . THR B 1 54 ? -11.43 -2.803 -0.712 1 84.62 54 THR B C 1
ATOM 6493 O O . THR B 1 54 ? -11.016 -1.743 -1.192 1 84.62 54 THR B O 1
ATOM 6496 N N . GLN B 1 55 ? -10.922 -3.43 0.298 1 91 55 GLN B N 1
ATOM 6497 C CA . GLN B 1 55 ? -9.711 -2.889 0.909 1 91 55 GLN B CA 1
ATOM 6498 C C . GLN B 1 55 ? -8.547 -2.906 -0.073 1 91 55 GLN B C 1
ATOM 6500 O O . GLN B 1 55 ? -7.695 -2.012 -0.055 1 91 55 GLN B O 1
ATOM 6505 N N . ALA B 1 56 ? -8.539 -3.908 -0.931 1 94.44 56 ALA B N 1
ATOM 6506 C CA . ALA B 1 56 ? -7.469 -4.062 -1.909 1 94.44 56 ALA B CA 1
ATOM 6507 C C . ALA B 1 56 ? -7.438 -2.883 -2.879 1 94.44 56 ALA B C 1
ATOM 6509 O O . ALA B 1 56 ? -6.379 -2.533 -3.404 1 94.44 56 ALA B O 1
ATOM 6510 N N . LYS B 1 57 ? -8.523 -2.219 -3.08 1 91.56 57 LYS B N 1
ATOM 6511 C CA . LYS B 1 57 ? -8.594 -1.068 -3.977 1 91.56 57 LYS B CA 1
ATOM 6512 C C . LYS B 1 57 ? -7.742 0.087 -3.451 1 91.56 57 LYS B C 1
ATOM 6514 O O . LYS B 1 57 ? -7.199 0.87 -4.234 1 91.56 57 LYS B O 1
ATOM 6519 N N . GLY B 1 58 ? -7.672 0.183 -2.141 1 94.5 58 GLY B N 1
ATOM 6520 C CA . GLY B 1 58 ? -6.805 1.199 -1.564 1 94.5 58 GLY B CA 1
ATOM 6521 C C . GLY B 1 58 ? -5.348 1.028 -1.951 1 94.5 58 GLY B C 1
ATOM 6522 O O . GLY B 1 58 ? -4.676 1.998 -2.309 1 94.5 58 GLY B O 1
ATOM 6523 N N . LEU B 1 59 ? -4.898 -0.19 -1.871 1 96.38 59 LEU B N 1
ATOM 6524 C CA . LEU B 1 59 ? -3.535 -0.498 -2.285 1 96.38 59 LEU B CA 1
ATOM 6525 C C . LEU B 1 59 ? -3.355 -0.266 -3.781 1 96.38 59 LEU B C 1
ATOM 6527 O O . LEU B 1 59 ? -2.326 0.255 -4.215 1 96.38 59 LEU B O 1
ATOM 6531 N N . GLY B 1 60 ? -4.336 -0.635 -4.535 1 95.25 60 GLY B N 1
ATOM 6532 C CA . GLY B 1 60 ? -4.301 -0.409 -5.969 1 95.25 60 GLY B CA 1
ATOM 6533 C C . GLY B 1 60 ? -4.203 1.059 -6.34 1 95.25 60 GLY B C 1
ATOM 6534 O O . GLY B 1 60 ? -3.422 1.432 -7.219 1 95.25 60 GLY B O 1
ATOM 6535 N N . ASN B 1 61 ? -4.949 1.891 -5.719 1 95.38 61 ASN B N 1
ATOM 6536 C CA . ASN B 1 61 ? -4.93 3.324 -5.988 1 95.38 61 ASN B CA 1
ATOM 6537 C C . ASN B 1 61 ? -3.604 3.955 -5.574 1 95.38 61 ASN B C 1
ATOM 6539 O O . ASN B 1 61 ? -3.096 4.848 -6.258 1 95.38 61 ASN B O 1
ATOM 6543 N N . PHE B 1 62 ? -3.098 3.529 -4.477 1 97.31 62 PHE B N 1
ATOM 6544 C CA . PHE B 1 62 ? -1.784 4.004 -4.059 1 97.31 62 PHE B CA 1
ATOM 6545 C C . PHE B 1 62 ? -0.73 3.682 -5.109 1 97.31 62 PHE B C 1
ATOM 6547 O O . PHE B 1 62 ? 0.063 4.547 -5.492 1 97.31 62 PHE B O 1
ATOM 6554 N N . VAL B 1 63 ? -0.756 2.436 -5.578 1 96.31 63 VAL B N 1
ATOM 6555 C CA . VAL B 1 63 ? 0.248 1.938 -6.516 1 96.31 63 VAL B CA 1
ATOM 6556 C C . VAL B 1 63 ? 0.088 2.635 -7.863 1 96.31 63 VAL B C 1
ATOM 6558 O O . VAL B 1 63 ? 1.067 3.102 -8.445 1 96.31 63 VAL B O 1
ATOM 6561 N N . SER B 1 64 ? -1.076 2.814 -8.344 1 93.56 64 SER B N 1
ATOM 6562 C CA . SER B 1 64 ? -1.324 3.271 -9.703 1 93.56 64 SER B CA 1
ATOM 6563 C C . SER B 1 64 ? -1.286 4.793 -9.789 1 93.56 64 SER B C 1
ATOM 6565 O O . SER B 1 64 ? -0.839 5.352 -10.797 1 93.56 64 SER B O 1
ATOM 6567 N N . LYS B 1 65 ? -1.677 5.488 -8.734 1 94.75 65 LYS B N 1
ATOM 6568 C CA . LYS B 1 65 ? -1.854 6.934 -8.859 1 94.75 65 LYS B CA 1
ATOM 6569 C C . LYS B 1 65 ? -0.703 7.688 -8.203 1 94.75 65 LYS B C 1
ATOM 6571 O O . LYS B 1 65 ? -0.498 8.875 -8.469 1 94.75 65 LYS B O 1
ATOM 6576 N N . PHE B 1 66 ? 0.029 7.008 -7.363 1 96.56 66 PHE B N 1
ATOM 6577 C CA . PHE B 1 66 ? 1.05 7.766 -6.645 1 96.56 66 PHE B CA 1
ATOM 6578 C C . PHE B 1 66 ? 2.422 7.125 -6.824 1 96.56 66 PHE B C 1
ATOM 6580 O O . PHE B 1 66 ? 3.352 7.766 -7.32 1 96.56 66 PHE B O 1
ATOM 6587 N N . ALA B 1 67 ? 2.594 5.848 -6.516 1 97.12 67 ALA B N 1
ATOM 6588 C CA . ALA B 1 67 ? 3.9 5.195 -6.543 1 97.12 67 ALA B CA 1
ATOM 6589 C C . ALA B 1 67 ? 4.402 5.035 -7.977 1 97.12 67 ALA B C 1
ATOM 6591 O O . ALA B 1 67 ? 5.559 5.359 -8.273 1 97.12 67 ALA B O 1
ATOM 6592 N N . LEU B 1 68 ? 3.535 4.531 -8.859 1 94.62 68 LEU B N 1
ATOM 6593 C CA . LEU B 1 68 ? 3.924 4.273 -10.242 1 94.62 68 LEU B CA 1
ATOM 6594 C C . LEU B 1 68 ? 4.281 5.57 -10.961 1 94.62 68 LEU B C 1
ATOM 6596 O O . LEU B 1 68 ? 5.312 5.648 -11.633 1 94.62 68 LEU B O 1
ATOM 6600 N N . PRO B 1 69 ? 3.465 6.613 -10.875 1 94.25 69 PRO B N 1
ATOM 6601 C CA . PRO B 1 69 ? 3.832 7.875 -11.516 1 94.25 69 PRO B CA 1
ATOM 6602 C C . PRO B 1 69 ? 5.184 8.406 -11.039 1 94.25 69 PRO B C 1
ATOM 6604 O O . PRO B 1 69 ? 5.961 8.93 -11.844 1 94.25 69 PRO B O 1
ATOM 6607 N N . ALA B 1 70 ? 5.449 8.281 -9.766 1 96.31 70 ALA B N 1
ATOM 6608 C CA . ALA B 1 70 ? 6.738 8.727 -9.242 1 96.31 70 ALA B CA 1
ATOM 6609 C C . ALA B 1 70 ? 7.883 7.914 -9.828 1 96.31 70 ALA B C 1
ATOM 6611 O O . ALA B 1 70 ? 8.93 8.469 -10.172 1 96.31 70 ALA B O 1
ATOM 6612 N N . LEU B 1 71 ? 7.691 6.617 -9.93 1 94.81 71 LEU B N 1
ATOM 6613 C CA . LEU B 1 71 ? 8.703 5.73 -10.5 1 94.81 71 LEU B CA 1
ATOM 6614 C C . LEU B 1 71 ? 8.977 6.086 -11.953 1 94.81 71 LEU B C 1
ATOM 6616 O O . LEU B 1 71 ? 10.141 6.176 -12.367 1 94.81 71 LEU B O 1
ATOM 6620 N N . LEU B 1 72 ? 7.922 6.27 -12.758 1 94 72 LEU B N 1
ATOM 6621 C CA . LEU B 1 72 ? 8.055 6.594 -14.172 1 94 72 LEU B CA 1
ATOM 6622 C C . LEU B 1 72 ? 8.688 7.973 -14.359 1 94 72 LEU B C 1
ATOM 6624 O O . LEU B 1 72 ? 9.562 8.148 -15.211 1 94 72 LEU B O 1
ATOM 6628 N N . PHE B 1 73 ? 8.219 8.922 -13.555 1 95.12 73 PHE B N 1
ATOM 6629 C CA . PHE B 1 73 ? 8.773 10.266 -13.625 1 95.12 73 PHE B CA 1
ATOM 6630 C C . PHE B 1 73 ? 10.281 10.242 -13.391 1 95.12 73 PHE B C 1
ATOM 6632 O O . PHE B 1 73 ? 11.047 10.805 -14.188 1 95.12 73 PHE B O 1
ATOM 6639 N N . LYS B 1 74 ? 10.703 9.609 -12.344 1 95.44 74 LYS B N 1
ATOM 6640 C CA . LYS B 1 74 ? 12.117 9.531 -11.984 1 95.44 74 LYS B CA 1
ATOM 6641 C C . LYS B 1 74 ? 12.938 8.914 -13.117 1 95.44 74 LYS B C 1
ATOM 6643 O O . LYS B 1 74 ? 13.938 9.492 -13.547 1 95.44 74 LYS B O 1
ATOM 6648 N N . ASN B 1 75 ? 12.461 7.805 -13.625 1 91.75 75 ASN B N 1
ATOM 6649 C CA . ASN B 1 75 ? 13.266 7.059 -14.586 1 91.75 75 ASN B CA 1
ATOM 6650 C C . ASN B 1 75 ? 13.25 7.727 -15.961 1 91.75 75 ASN B C 1
ATOM 6652 O O . ASN B 1 75 ? 14.227 7.652 -16.703 1 91.75 75 ASN B O 1
ATOM 6656 N N . MET B 1 76 ? 12.188 8.422 -16.312 1 93.06 76 MET B N 1
ATOM 6657 C CA . MET B 1 76 ? 12.141 9.148 -17.562 1 93.06 76 MET B CA 1
ATOM 6658 C C . MET B 1 76 ? 13.07 10.359 -17.531 1 93.06 76 MET B C 1
ATOM 6660 O O . MET B 1 76 ? 13.719 10.68 -18.531 1 93.06 76 MET B O 1
ATOM 6664 N N . VAL B 1 77 ? 13.07 11.008 -16.391 1 95 77 VAL B N 1
ATOM 6665 C CA . VAL B 1 77 ? 13.938 12.172 -16.25 1 95 77 VAL B CA 1
ATOM 6666 C C . VAL B 1 77 ? 15.406 11.742 -16.359 1 95 77 VAL B C 1
ATOM 6668 O O . VAL B 1 77 ? 16.219 12.43 -16.969 1 95 77 VAL B O 1
ATOM 6671 N N . LEU B 1 78 ? 15.727 10.594 -15.805 1 93.69 78 LEU B N 1
ATOM 6672 C CA . LEU B 1 78 ? 17.109 10.148 -15.703 1 93.69 78 LEU B CA 1
ATOM 6673 C C . LEU B 1 78 ? 17.516 9.367 -16.938 1 93.69 78 LEU B C 1
ATOM 6675 O O . LEU B 1 78 ? 18.672 8.953 -17.062 1 93.69 78 LEU B O 1
ATOM 6679 N N . LEU B 1 79 ? 16.656 9.148 -17.875 1 90.94 79 LEU B N 1
ATOM 6680 C CA . LEU B 1 79 ? 16.906 8.352 -19.062 1 90.94 79 LEU B CA 1
ATOM 6681 C C . LEU B 1 79 ? 18.094 8.906 -19.859 1 90.94 79 LEU B C 1
ATOM 6683 O O . LEU B 1 79 ? 18.25 10.125 -19.969 1 90.94 79 LEU B O 1
ATOM 6687 N N . ASP B 1 80 ? 18.953 7.98 -20.312 1 89.44 80 ASP B N 1
ATOM 6688 C CA . ASP B 1 80 ? 20.062 8.352 -21.172 1 89.44 80 ASP B CA 1
ATOM 6689 C C . ASP B 1 80 ? 19.828 7.879 -22.609 1 89.44 80 ASP B C 1
ATOM 6691 O O . ASP B 1 80 ? 20.031 6.703 -22.922 1 89.44 80 ASP B O 1
ATOM 6695 N N . PHE B 1 81 ? 19.578 8.727 -23.531 1 86.06 81 PHE B N 1
ATOM 6696 C CA . PHE B 1 81 ? 19.266 8.398 -24.906 1 86.06 81 PHE B CA 1
ATOM 6697 C C . PHE B 1 81 ? 20.531 8.094 -25.688 1 86.06 81 PHE B C 1
ATOM 6699 O O . PHE B 1 81 ? 20.484 7.523 -26.781 1 86.06 81 PHE B O 1
ATOM 6706 N N . GLY B 1 82 ? 21.656 8.461 -25.141 1 82.69 82 GLY B N 1
ATOM 6707 C CA . GLY B 1 82 ? 22.906 8.266 -25.828 1 82.69 82 GLY B CA 1
ATOM 6708 C C . GLY B 1 82 ? 23.297 6.805 -25.969 1 82.69 82 GLY B C 1
ATOM 6709 O O . GLY B 1 82 ? 23.969 6.422 -26.938 1 82.69 82 GLY B O 1
ATOM 6710 N N . ASN B 1 83 ? 22.766 6.008 -25.125 1 82.25 83 ASN B N 1
ATOM 6711 C CA . ASN B 1 83 ? 23.172 4.605 -25.109 1 82.25 83 ASN B CA 1
ATOM 6712 C C . ASN B 1 83 ? 22.062 3.691 -25.594 1 82.25 83 ASN B C 1
ATOM 6714 O O . ASN B 1 83 ? 22.094 2.482 -25.359 1 82.25 83 ASN B O 1
ATOM 6718 N N . VAL B 1 84 ? 21.203 4.172 -26.422 1 88.38 84 VAL B N 1
ATOM 6719 C CA . VAL B 1 84 ? 20.062 3.365 -26.844 1 88.38 84 VAL B CA 1
ATOM 6720 C C . VAL B 1 84 ? 20.391 2.629 -28.125 1 88.38 84 VAL B C 1
ATOM 6722 O O . VAL B 1 84 ? 20.875 3.234 -29.094 1 88.38 84 VAL B O 1
ATOM 6725 N N . ILE B 1 85 ? 20.25 1.329 -28.078 1 89.25 85 ILE B N 1
ATOM 6726 C CA . ILE B 1 85 ? 20.375 0.499 -29.266 1 89.25 85 ILE B CA 1
ATOM 6727 C C . ILE B 1 85 ? 19.047 0.485 -30.031 1 89.25 85 ILE B C 1
ATOM 6729 O O . ILE B 1 85 ? 18.188 -0.371 -29.781 1 89.25 85 ILE B O 1
ATOM 6733 N N . TRP B 1 86 ? 18.859 1.236 -31.062 1 89.56 86 TRP B N 1
ATOM 6734 C CA . TRP B 1 86 ? 17.609 1.492 -31.75 1 89.56 86 TRP B CA 1
ATOM 6735 C C . TRP B 1 86 ? 17.094 0.234 -32.438 1 89.56 86 TRP B C 1
ATOM 6737 O O . TRP B 1 86 ? 15.891 -0.044 -32.438 1 89.56 86 TRP B O 1
ATOM 6747 N N . PRO B 1 87 ? 17.984 -0.552 -33 1 91.06 87 PRO B N 1
ATOM 6748 C CA . PRO B 1 87 ? 17.5 -1.776 -33.656 1 91.06 87 PRO B CA 1
ATOM 6749 C C . PRO B 1 87 ? 16.766 -2.695 -32.656 1 91.06 87 PRO B C 1
ATOM 6751 O O . PRO B 1 87 ? 15.844 -3.412 -33.031 1 91.06 87 PRO B O 1
ATOM 6754 N N . PHE B 1 88 ? 17.203 -2.672 -31.438 1 93.38 88 PHE B N 1
ATOM 6755 C CA . PHE B 1 88 ? 16.5 -3.459 -30.438 1 93.38 88 PHE B CA 1
ATOM 6756 C C . PHE B 1 88 ? 15.07 -2.971 -30.266 1 93.38 88 PHE B C 1
ATOM 6758 O O . PHE B 1 88 ? 14.133 -3.771 -30.25 1 93.38 88 PHE B O 1
ATOM 6765 N N . LEU B 1 89 ? 14.883 -1.68 -30.172 1 93.12 89 LEU B N 1
ATOM 6766 C CA . LEU B 1 89 ? 13.562 -1.1 -29.984 1 93.12 89 LEU B CA 1
ATOM 6767 C C . LEU B 1 89 ? 12.664 -1.377 -31.188 1 93.12 89 LEU B C 1
ATOM 6769 O O . LEU B 1 89 ? 11.484 -1.685 -31.031 1 93.12 89 LEU B O 1
ATOM 6773 N N . TRP B 1 90 ? 13.234 -1.311 -32.344 1 93.31 90 TRP B N 1
ATOM 6774 C CA . TRP B 1 90 ? 12.477 -1.614 -33.562 1 93.31 90 TRP B CA 1
ATOM 6775 C C . TRP B 1 90 ? 12.094 -3.088 -33.594 1 93.31 90 TRP B C 1
ATOM 6777 O O . TRP B 1 90 ? 10.992 -3.436 -34.031 1 93.31 90 TRP B O 1
ATOM 6787 N N . SER B 1 91 ? 13 -3.908 -33.156 1 94.94 91 SER B N 1
ATOM 6788 C CA . SER B 1 91 ? 12.719 -5.34 -33.125 1 94.94 91 SER B CA 1
ATOM 6789 C C . SER B 1 91 ? 11.531 -5.664 -32.219 1 94.94 91 SER B C 1
ATOM 6791 O O . SER B 1 91 ? 10.648 -6.43 -32.625 1 94.94 91 SER B O 1
ATOM 6793 N N . ILE B 1 92 ? 11.562 -5.074 -31.047 1 95.94 92 ILE B N 1
ATOM 6794 C CA . ILE B 1 92 ? 10.477 -5.328 -30.109 1 95.94 92 ILE B CA 1
ATOM 6795 C C . ILE B 1 92 ? 9.172 -4.754 -30.641 1 95.94 92 ILE B C 1
ATOM 6797 O O . ILE B 1 92 ? 8.109 -5.367 -30.5 1 95.94 92 ILE B O 1
ATOM 6801 N N . LEU B 1 93 ? 9.227 -3.59 -31.297 1 95.5 93 LEU B N 1
ATOM 6802 C CA . LEU B 1 93 ? 8.039 -2.971 -31.875 1 95.5 93 LEU B CA 1
ATOM 6803 C C . LEU B 1 93 ? 7.441 -3.855 -32.969 1 95.5 93 LEU B C 1
ATOM 6805 O O . LEU B 1 93 ? 6.234 -4.113 -32.969 1 95.5 93 LEU B O 1
ATOM 6809 N N . ILE B 1 94 ? 8.266 -4.32 -33.812 1 96.06 94 ILE B N 1
ATOM 6810 C CA . ILE B 1 94 ? 7.797 -5.156 -34.906 1 96.06 94 ILE B CA 1
ATOM 6811 C C . ILE B 1 94 ? 7.234 -6.465 -34.375 1 96.06 94 ILE B C 1
ATOM 6813 O O . ILE B 1 94 ? 6.23 -6.973 -34.875 1 96.06 94 ILE B O 1
ATOM 6817 N N . ALA B 1 95 ? 7.934 -6.992 -33.375 1 97.12 95 ALA B N 1
ATOM 6818 C CA . ALA B 1 95 ? 7.453 -8.227 -32.781 1 97.12 95 ALA B CA 1
ATOM 6819 C C . ALA B 1 95 ? 6.062 -8.039 -32.156 1 97.12 95 ALA B C 1
ATOM 6821 O O . ALA B 1 95 ? 5.164 -8.852 -32.406 1 97.12 95 ALA B O 1
ATOM 6822 N N . LYS B 1 96 ? 5.84 -7.004 -31.406 1 97.25 96 LYS B N 1
ATOM 6823 C CA . LYS B 1 96 ? 4.551 -6.742 -30.766 1 97.25 96 LYS B CA 1
ATOM 6824 C C . LYS B 1 96 ? 3.467 -6.469 -31.797 1 97.25 96 LYS B C 1
ATOM 6826 O O . LYS B 1 96 ? 2.332 -6.926 -31.656 1 97.25 96 LYS B O 1
ATOM 6831 N N . VAL B 1 97 ? 3.828 -5.727 -32.812 1 96.81 97 VAL B N 1
ATOM 6832 C CA . VAL B 1 97 ? 2.869 -5.422 -33.875 1 96.81 97 VAL B CA 1
ATOM 6833 C C . VAL B 1 97 ? 2.469 -6.707 -34.594 1 96.81 97 VAL B C 1
ATOM 6835 O O . VAL B 1 97 ? 1.29 -6.922 -34.906 1 96.81 97 VAL B O 1
ATOM 6838 N N . SER B 1 98 ? 3.414 -7.523 -34.844 1 97.38 98 SER B N 1
ATOM 6839 C CA . SER B 1 98 ? 3.154 -8.773 -35.531 1 97.38 98 SER B CA 1
ATOM 6840 C C . SER B 1 98 ? 2.225 -9.68 -34.75 1 97.38 98 SER B C 1
ATOM 6842 O O . SER B 1 98 ? 1.227 -10.18 -35.281 1 97.38 98 SER B O 1
ATOM 6844 N N . VAL B 1 99 ? 2.521 -9.875 -33.5 1 97.81 99 VAL B N 1
ATOM 6845 C CA . VAL B 1 99 ? 1.703 -10.742 -32.656 1 97.81 99 VAL B CA 1
ATOM 6846 C C . VAL B 1 99 ? 0.315 -10.133 -32.469 1 97.81 99 VAL B C 1
ATOM 6848 O O . VAL B 1 99 ? -0.691 -10.844 -32.5 1 97.81 99 VAL B O 1
ATOM 6851 N N . PHE B 1 100 ? 0.268 -8.82 -32.281 1 98.12 100 PHE B N 1
ATOM 6852 C CA . PHE B 1 100 ? -1.004 -8.117 -32.156 1 98.12 100 PHE B CA 1
ATOM 6853 C C . PHE B 1 100 ? -1.884 -8.383 -33.375 1 98.12 100 PHE B C 1
ATOM 6855 O O . PHE B 1 100 ? -3.055 -8.742 -33.219 1 98.12 100 PHE B O 1
ATOM 6862 N N . PHE B 1 101 ? -1.322 -8.312 -34.531 1 97.25 101 PHE B N 1
ATOM 6863 C CA . PHE B 1 101 ? -2.076 -8.469 -35.781 1 97.25 101 PHE B CA 1
ATOM 6864 C C . PHE B 1 101 ? -2.451 -9.922 -36 1 97.25 101 PHE B C 1
ATOM 6866 O O . PHE B 1 101 ? -3.539 -10.219 -36.5 1 97.25 101 PHE B O 1
ATOM 6873 N N . ILE B 1 102 ? -1.581 -10.805 -35.688 1 97.75 102 ILE B N 1
ATOM 6874 C CA . ILE B 1 102 ? -1.871 -12.227 -35.844 1 97.75 102 ILE B CA 1
ATOM 6875 C C . ILE B 1 102 ? -3.064 -12.609 -34.969 1 97.75 102 ILE B C 1
ATOM 6877 O O . ILE B 1 102 ? -4.016 -13.234 -35.438 1 97.75 102 ILE B O 1
ATOM 6881 N N . VAL B 1 103 ? -3.037 -12.203 -33.688 1 98 103 VAL B N 1
ATOM 6882 C CA . VAL B 1 103 ? -4.117 -12.531 -32.781 1 98 103 VAL B CA 1
ATOM 6883 C C . VAL B 1 103 ? -5.398 -11.82 -33.188 1 98 103 VAL B C 1
ATOM 6885 O O . VAL B 1 103 ? -6.488 -12.398 -33.125 1 98 103 VAL B O 1
ATOM 6888 N N . CYS B 1 104 ? -5.273 -10.586 -33.656 1 97.56 104 CYS B N 1
ATOM 6889 C CA . CYS B 1 104 ? -6.418 -9.797 -34.125 1 97.56 104 CYS B CA 1
ATOM 6890 C C . CYS B 1 104 ? -7.102 -10.461 -35.312 1 97.56 104 CYS B C 1
ATOM 6892 O O . CYS B 1 104 ? -8.312 -10.688 -35.281 1 97.56 104 CYS B O 1
ATOM 6894 N N . VAL B 1 105 ? -6.359 -10.867 -36.281 1 96.94 105 VAL B N 1
ATOM 6895 C CA . VAL B 1 105 ? -6.895 -11.422 -37.531 1 96.94 105 VAL B CA 1
ATOM 6896 C C . VAL B 1 105 ? -7.5 -12.797 -37.25 1 96.94 105 VAL B C 1
ATOM 6898 O O . VAL B 1 105 ? -8.602 -13.102 -37.719 1 96.94 105 VAL B O 1
ATOM 6901 N N . ILE B 1 106 ? -6.832 -13.594 -36.469 1 96.5 106 ILE B N 1
ATOM 6902 C CA . ILE B 1 106 ? -7.344 -14.922 -36.156 1 96.5 106 ILE B CA 1
ATOM 6903 C C . ILE B 1 106 ? -8.648 -14.797 -35.375 1 96.5 106 ILE B C 1
ATOM 6905 O O . ILE B 1 106 ? -9.609 -15.531 -35.625 1 96.5 106 ILE B O 1
ATOM 6909 N N . THR B 1 107 ? -8.711 -13.859 -34.438 1 96.88 107 THR B N 1
ATOM 6910 C CA . THR B 1 107 ? -9.914 -13.664 -33.625 1 96.88 107 THR B CA 1
ATOM 6911 C C . THR B 1 107 ? -11.07 -13.188 -34.5 1 96.88 107 THR B C 1
ATOM 6913 O O . THR B 1 107 ? -12.203 -13.641 -34.312 1 96.88 107 THR B O 1
ATOM 6916 N N . LEU B 1 108 ? -10.805 -12.281 -35.469 1 96.19 108 LEU B N 1
ATOM 6917 C CA . LEU B 1 108 ? -11.852 -11.773 -36.344 1 96.19 108 LEU B CA 1
ATOM 6918 C C . LEU B 1 108 ? -12.391 -12.875 -37.25 1 96.19 108 LEU B C 1
ATOM 6920 O O . LEU B 1 108 ? -13.578 -12.875 -37.594 1 96.19 108 LEU B O 1
ATOM 6924 N N . LEU B 1 109 ? -11.594 -13.844 -37.531 1 95 109 LEU B N 1
ATOM 6925 C CA . LEU B 1 109 ? -11.984 -14.914 -38.438 1 95 109 LEU B CA 1
ATOM 6926 C C . LEU B 1 109 ? -12.727 -16.016 -37.719 1 95 109 LEU B C 1
ATOM 6928 O O . LEU B 1 109 ? -13.641 -16.625 -38.25 1 95 109 LEU B O 1
ATOM 6932 N N . VAL B 1 110 ? -12.445 -16.297 -36.469 1 92.56 110 VAL B N 1
ATOM 6933 C CA . VAL B 1 110 ? -12.938 -17.469 -35.75 1 92.56 110 VAL B CA 1
ATOM 6934 C C . VAL B 1 110 ? -14.086 -17.078 -34.812 1 92.56 110 VAL B C 1
ATOM 6936 O O . VAL B 1 110 ? -15.008 -17.875 -34.594 1 92.56 110 VAL B O 1
ATOM 6939 N N . ALA B 1 111 ? -14.039 -15.93 -34.25 1 92.44 111 ALA B N 1
ATOM 6940 C CA . ALA B 1 111 ? -15.008 -15.531 -33.219 1 92.44 111 ALA B CA 1
ATOM 6941 C C . ALA B 1 111 ? -16.375 -15.258 -33.844 1 92.44 111 ALA B C 1
ATOM 6943 O O . ALA B 1 111 ? -16.469 -14.969 -35.031 1 92.44 111 ALA B O 1
ATOM 6944 N N . SER B 1 112 ? -17.328 -15.359 -33.031 1 90.56 112 SER B N 1
ATOM 6945 C CA . SER B 1 112 ? -18.688 -15.086 -33.469 1 90.56 112 SER B CA 1
ATOM 6946 C C . SER B 1 112 ? -18.859 -13.625 -33.875 1 90.56 112 SER B C 1
ATOM 6948 O O . SER B 1 112 ? -18.297 -12.734 -33.219 1 90.56 112 SER B O 1
ATOM 6950 N N . PRO B 1 113 ? -19.703 -13.383 -34.781 1 89.38 113 PRO B N 1
ATOM 6951 C CA . PRO B 1 113 ? -19.875 -12.031 -35.312 1 89.38 113 PRO B CA 1
ATOM 6952 C C . PRO B 1 113 ? -20.469 -11.07 -34.281 1 89.38 113 PRO B C 1
ATOM 6954 O O . PRO B 1 113 ? -20.281 -9.852 -34.375 1 89.38 113 PRO B O 1
ATOM 6957 N N . ASP B 1 114 ? -21.047 -11.594 -33.281 1 90 114 ASP B N 1
ATOM 6958 C CA . ASP B 1 114 ? -21.719 -10.719 -32.344 1 90 114 ASP B CA 1
ATOM 6959 C C . ASP B 1 114 ? -20.719 -10.109 -31.359 1 90 114 ASP B C 1
ATOM 6961 O O . ASP B 1 114 ? -20.953 -9.047 -30.781 1 90 114 ASP B O 1
ATOM 6965 N N . THR B 1 115 ? -19.594 -10.812 -31.156 1 92.38 115 THR B N 1
ATOM 6966 C CA . THR B 1 115 ? -18.656 -10.32 -30.156 1 92.38 115 THR B CA 1
ATOM 6967 C C . THR B 1 115 ? -17.234 -10.273 -30.719 1 92.38 115 THR B C 1
ATOM 6969 O O . THR B 1 115 ? -16.266 -10.148 -29.984 1 92.38 115 THR B O 1
ATOM 6972 N N . ARG B 1 116 ? -17.094 -10.242 -31.984 1 93.69 116 ARG B N 1
ATOM 6973 C CA . ARG B 1 116 ? -15.773 -10.445 -32.594 1 93.69 116 ARG B CA 1
ATOM 6974 C C . ARG B 1 116 ? -14.891 -9.211 -32.406 1 93.69 116 ARG B C 1
ATOM 6976 O O . ARG B 1 116 ? -13.68 -9.336 -32.25 1 93.69 116 ARG B O 1
ATOM 6983 N N . PHE B 1 117 ? -15.438 -8.039 -32.438 1 94.25 117 PHE B N 1
ATOM 6984 C CA . PHE B 1 117 ? -14.609 -6.84 -32.375 1 94.25 117 PHE B CA 1
ATOM 6985 C C . PHE B 1 117 ? -14.07 -6.641 -30.953 1 94.25 117 PHE B C 1
ATOM 6987 O O . PHE B 1 117 ? -12.906 -6.285 -30.766 1 94.25 117 PHE B O 1
ATOM 6994 N N . SER B 1 118 ? -14.906 -6.867 -29.969 1 95.25 118 SER B N 1
ATOM 6995 C CA . SER B 1 118 ? -14.43 -6.773 -28.594 1 95.25 118 SER B CA 1
ATOM 6996 C C . SER B 1 118 ? -13.336 -7.805 -28.312 1 95.25 118 SER B C 1
ATOM 6998 O O . SER B 1 118 ? -12.328 -7.492 -27.672 1 95.25 118 SER B O 1
ATOM 7000 N N . LYS B 1 119 ? -13.555 -8.984 -28.844 1 97 119 LYS B N 1
ATOM 7001 C CA . LYS B 1 119 ? -12.562 -10.047 -28.656 1 97 119 LYS B CA 1
ATOM 7002 C C . LYS B 1 119 ? -11.266 -9.711 -29.391 1 97 119 LYS B C 1
ATOM 7004 O O . LYS B 1 119 ? -10.18 -9.883 -28.828 1 97 119 LYS B O 1
ATOM 7009 N N . ALA B 1 120 ? -11.398 -9.234 -30.562 1 97.62 120 ALA B N 1
ATOM 7010 C CA . ALA B 1 120 ? -10.227 -8.898 -31.359 1 97.62 120 ALA B CA 1
ATOM 7011 C C . ALA B 1 120 ? -9.391 -7.824 -30.672 1 97.62 120 ALA B C 1
ATOM 7013 O O . ALA B 1 120 ? -8.156 -7.887 -30.688 1 97.62 120 ALA B O 1
ATOM 7014 N N . GLY B 1 121 ? -10.008 -6.824 -30.156 1 97.12 121 GLY B N 1
ATOM 7015 C CA . GLY B 1 121 ? -9.305 -5.758 -29.469 1 97.12 121 GLY B CA 1
ATOM 7016 C C . GLY B 1 121 ? -8.641 -6.211 -28.172 1 97.12 121 GLY B C 1
ATOM 7017 O O . GLY B 1 121 ? -7.426 -6.078 -28.016 1 97.12 121 GLY B O 1
ATOM 7018 N N . LEU B 1 122 ? -9.367 -6.871 -27.297 1 97.56 122 LEU B N 1
ATOM 7019 C CA . LEU B 1 122 ? -8.891 -7.215 -25.969 1 97.56 122 LEU B CA 1
ATOM 7020 C C . LEU B 1 122 ? -7.895 -8.367 -26.016 1 97.56 122 LEU B C 1
ATOM 7022 O O . LEU B 1 122 ? -6.91 -8.375 -25.281 1 97.56 122 LEU B O 1
ATOM 7026 N N . PHE B 1 123 ? -8.109 -9.336 -26.891 1 98.25 123 PHE B N 1
ATOM 7027 C CA . PHE B 1 123 ? -7.219 -10.484 -26.984 1 98.25 123 PHE B CA 1
ATOM 7028 C C . PHE B 1 123 ? -5.871 -10.078 -27.562 1 98.25 123 PHE B C 1
ATOM 7030 O O . PHE B 1 123 ? -4.832 -10.617 -27.172 1 98.25 123 PHE B O 1
ATOM 7037 N N . SER B 1 124 ? -5.906 -9.164 -28.5 1 98.19 124 SER B N 1
ATOM 7038 C CA . SER B 1 124 ? -4.656 -8.664 -29.047 1 98.19 124 SER B CA 1
ATOM 7039 C C . SER B 1 124 ? -3.846 -7.906 -28 1 98.19 124 SER B C 1
ATOM 7041 O O . SER B 1 124 ? -2.623 -8.055 -27.938 1 98.19 124 SER B O 1
ATOM 7043 N N . ILE B 1 125 ? -4.52 -7.121 -27.234 1 97.56 125 ILE B N 1
ATOM 7044 C CA . ILE B 1 125 ? -3.844 -6.41 -26.156 1 97.56 125 ILE B CA 1
ATOM 7045 C C . ILE B 1 125 ? -3.301 -7.414 -25.125 1 97.56 125 ILE B C 1
ATOM 7047 O O . ILE B 1 125 ? -2.17 -7.277 -24.656 1 97.56 125 ILE B O 1
ATOM 7051 N N . PHE B 1 126 ? -4.039 -8.445 -24.859 1 98.19 126 PHE B N 1
ATOM 7052 C CA . PHE B 1 126 ? -3.654 -9.492 -23.922 1 98.19 126 PHE B CA 1
ATOM 7053 C C . PHE B 1 126 ? -2.365 -10.172 -24.359 1 98.19 126 PHE B C 1
ATOM 7055 O O . PHE B 1 126 ? -1.479 -10.43 -23.547 1 98.19 126 PHE B O 1
ATOM 7062 N N . ALA B 1 127 ? -2.232 -10.375 -25.609 1 97.94 127 ALA B N 1
ATOM 7063 C CA . ALA B 1 127 ? -1.117 -11.156 -26.141 1 97.94 127 ALA B CA 1
ATOM 7064 C C . ALA B 1 127 ? 0.138 -10.297 -26.266 1 97.94 127 ALA B C 1
ATOM 7066 O O . ALA B 1 127 ? 1.24 -10.82 -26.453 1 97.94 127 ALA B O 1
ATOM 7067 N N . THR B 1 128 ? 0.022 -8.984 -26.109 1 97.12 128 THR B N 1
ATOM 7068 C CA . THR B 1 128 ? 1.18 -8.156 -26.438 1 97.12 128 THR B CA 1
ATOM 7069 C C . THR B 1 128 ? 1.56 -7.262 -25.266 1 97.12 128 THR B C 1
ATOM 7071 O O . THR B 1 128 ? 2.709 -6.828 -25.156 1 97.12 128 THR B O 1
ATOM 7074 N N . GLN B 1 129 ? 0.657 -6.91 -24.453 1 95.56 129 GLN B N 1
ATOM 7075 C CA . GLN B 1 129 ? 0.975 -6.016 -23.344 1 95.56 129 GLN B CA 1
ATOM 7076 C C . GLN B 1 129 ? 1.549 -6.785 -22.156 1 95.56 129 GLN B C 1
ATOM 7078 O O . GLN B 1 129 ? 0.895 -7.68 -21.625 1 95.56 129 GLN B O 1
ATOM 7083 N N . SER B 1 130 ? 2.736 -6.457 -21.781 1 95.38 130 SER B N 1
ATOM 7084 C CA . SER B 1 130 ? 3.453 -7.188 -20.734 1 95.38 130 SER B CA 1
ATOM 7085 C C . SER B 1 130 ? 3.459 -6.41 -19.422 1 95.38 130 SER B C 1
ATOM 7087 O O . SER B 1 130 ? 3.301 -5.188 -19.406 1 95.38 130 SER B O 1
ATOM 7089 N N . ASN B 1 131 ? 3.6 -7.121 -18.312 1 95.19 131 ASN B N 1
ATOM 7090 C CA . ASN B 1 131 ? 3.801 -6.527 -16.984 1 95.19 131 ASN B CA 1
ATOM 7091 C C . ASN B 1 131 ? 5.246 -6.086 -16.797 1 95.19 131 ASN B C 1
ATOM 7093 O O . ASN B 1 131 ? 5.996 -6.715 -16.047 1 95.19 131 ASN B O 1
ATOM 7097 N N . ASP B 1 132 ? 5.602 -4.992 -17.344 1 94.12 132 ASP B N 1
ATOM 7098 C CA . ASP B 1 132 ? 6.98 -4.527 -17.469 1 94.12 132 ASP B CA 1
ATOM 7099 C C . ASP B 1 132 ? 7.52 -4.012 -16.141 1 94.12 132 ASP B C 1
ATOM 7101 O O . ASP B 1 132 ? 8.641 -4.332 -15.758 1 94.12 132 ASP B O 1
ATOM 7105 N N . PHE B 1 133 ? 6.781 -3.363 -15.445 1 92.25 133 PHE B N 1
ATOM 7106 C CA . PHE B 1 133 ? 7.301 -2.596 -14.32 1 92.25 133 PHE B CA 1
ATOM 7107 C C . PHE B 1 133 ? 7.266 -3.422 -13.039 1 92.25 133 PHE B C 1
ATOM 7109 O O . PHE B 1 133 ? 8.25 -3.465 -12.297 1 92.25 133 PHE B O 1
ATOM 7116 N N . ALA B 1 134 ? 6.176 -4.074 -12.773 1 92.31 134 ALA B N 1
ATOM 7117 C CA . ALA B 1 134 ? 6.035 -4.797 -11.516 1 92.31 134 ALA B CA 1
ATOM 7118 C C . ALA B 1 134 ? 6.836 -6.094 -11.531 1 92.31 134 ALA B C 1
ATOM 7120 O O . ALA B 1 134 ? 7.484 -6.445 -10.547 1 92.31 134 ALA B O 1
ATOM 7121 N N . LEU B 1 135 ? 6.789 -6.766 -12.641 1 94.31 135 LEU B N 1
ATOM 7122 C CA . LEU B 1 135 ? 7.426 -8.07 -12.703 1 94.31 135 LEU B CA 1
ATOM 7123 C C . LEU B 1 135 ? 8.68 -8.023 -13.57 1 94.31 135 LEU B C 1
ATOM 7125 O O . LEU B 1 135 ? 9.727 -8.555 -13.18 1 94.31 135 LEU B O 1
ATOM 7129 N N . GLY B 1 136 ? 8.672 -7.395 -14.625 1 95.12 136 GLY B N 1
ATOM 7130 C CA . GLY B 1 136 ? 9.773 -7.375 -15.578 1 95.12 136 GLY B CA 1
ATOM 7131 C C . GLY B 1 136 ? 11.016 -6.68 -15.039 1 95.12 136 GLY B C 1
ATOM 7132 O O . GLY B 1 136 ? 12.117 -7.227 -15.109 1 95.12 136 GLY B O 1
ATOM 7133 N N . TYR B 1 137 ? 10.859 -5.562 -14.477 1 93.94 137 TYR B N 1
ATOM 7134 C CA . TYR B 1 137 ? 11.992 -4.738 -14.078 1 93.94 137 TYR B CA 1
ATOM 7135 C C . TYR B 1 137 ? 12.828 -5.441 -13.023 1 93.94 137 TYR B C 1
ATOM 7137 O O . TYR B 1 137 ? 14.055 -5.527 -13.148 1 93.94 137 TYR B O 1
ATOM 7145 N N . PRO B 1 138 ? 12.234 -5.93 -11.961 1 93 138 PRO B N 1
ATOM 7146 C CA . PRO B 1 138 ? 13.062 -6.594 -10.953 1 93 138 PRO B CA 1
ATOM 7147 C C . PRO B 1 138 ? 13.828 -7.793 -11.508 1 93 138 PRO B C 1
ATOM 7149 O O . PRO B 1 138 ? 14.953 -8.062 -11.086 1 93 138 PRO B O 1
ATOM 7152 N N . ILE B 1 139 ? 13.266 -8.477 -12.414 1 95.25 139 ILE B N 1
ATOM 7153 C CA . ILE B 1 139 ? 13.922 -9.641 -13 1 95.25 139 ILE B CA 1
ATOM 7154 C C . ILE B 1 139 ? 15.094 -9.188 -13.867 1 95.25 139 ILE B C 1
ATOM 7156 O O . ILE B 1 139 ? 16.203 -9.727 -13.758 1 95.25 139 ILE B O 1
ATOM 7160 N N . VAL B 1 140 ? 14.867 -8.164 -14.664 1 95.06 140 VAL B N 1
ATOM 7161 C CA . VAL B 1 140 ? 15.914 -7.648 -15.539 1 95.06 140 VAL B CA 1
ATOM 7162 C C . VAL B 1 140 ? 17.031 -7.027 -14.695 1 95.06 140 VAL B C 1
ATOM 7164 O O . VAL B 1 140 ? 18.219 -7.168 -15.016 1 95.06 140 VAL B O 1
ATOM 7167 N N . GLU B 1 141 ? 16.641 -6.348 -13.695 1 94 141 GLU B N 1
ATOM 7168 C CA . GLU B 1 141 ? 17.625 -5.746 -12.805 1 94 141 GLU B CA 1
ATOM 7169 C C . GLU B 1 141 ? 18.516 -6.812 -12.164 1 94 141 GLU B C 1
ATOM 7171 O O . GLU B 1 141 ? 19.734 -6.66 -12.109 1 94 141 GLU B O 1
ATOM 7176 N N . ALA B 1 142 ? 17.969 -7.844 -11.742 1 92.06 142 ALA B N 1
ATOM 7177 C CA . ALA B 1 142 ? 18.719 -8.922 -11.094 1 92.06 142 ALA B CA 1
ATOM 7178 C C . ALA B 1 142 ? 19.672 -9.594 -12.07 1 92.06 142 ALA B C 1
ATOM 7180 O O . ALA B 1 142 ? 20.797 -9.945 -11.711 1 92.06 142 ALA B O 1
ATOM 7181 N N . LEU B 1 143 ? 19.25 -9.711 -13.281 1 92.75 143 LEU B N 1
ATOM 7182 C CA . LEU B 1 143 ? 20 -10.477 -14.258 1 92.75 143 LEU B CA 1
ATOM 7183 C C . LEU B 1 143 ? 21.078 -9.617 -14.914 1 92.75 143 LEU B C 1
ATOM 7185 O O . LEU B 1 143 ? 22.172 -10.109 -15.227 1 92.75 143 LEU B O 1
ATOM 7189 N N . TYR B 1 144 ? 20.844 -8.32 -15.055 1 93.69 144 TYR B N 1
ATOM 7190 C CA . TYR B 1 144 ? 21.688 -7.59 -15.992 1 93.69 144 TYR B CA 1
ATOM 7191 C C . TYR B 1 144 ? 22.297 -6.355 -15.336 1 93.69 144 TYR B C 1
ATOM 7193 O O . TYR B 1 144 ? 23.141 -5.684 -15.93 1 93.69 144 TYR B O 1
ATOM 7201 N N . LYS B 1 145 ? 21.938 -5.969 -14.156 1 92.06 145 LYS B N 1
ATOM 7202 C CA . LYS B 1 145 ? 22.422 -4.754 -13.516 1 92.06 145 LYS B CA 1
ATOM 7203 C C . LYS B 1 145 ? 23.953 -4.734 -13.484 1 92.06 145 LYS B C 1
ATOM 7205 O O . LYS B 1 145 ? 24.578 -3.688 -13.695 1 92.06 145 LYS B O 1
ATOM 7210 N N . ASN B 1 146 ? 24.594 -5.855 -13.258 1 90.88 146 ASN B N 1
ATOM 7211 C CA . ASN B 1 146 ? 26.031 -5.922 -13.094 1 90.88 146 ASN B CA 1
ATOM 7212 C C . ASN B 1 146 ? 26.75 -6.129 -14.43 1 90.88 146 ASN B C 1
ATOM 7214 O O . ASN B 1 146 ? 27.922 -5.816 -14.562 1 90.88 146 ASN B O 1
ATOM 7218 N N . THR B 1 147 ? 26.094 -6.656 -15.453 1 89.94 147 THR B N 1
ATOM 7219 C CA . THR B 1 147 ? 26.703 -6.965 -16.734 1 89.94 147 THR B CA 1
ATOM 7220 C C . THR B 1 147 ? 26.344 -5.918 -17.781 1 89.94 147 THR B C 1
ATOM 7222 O O . THR B 1 147 ? 27.219 -5.285 -18.375 1 89.94 147 THR B O 1
ATOM 7225 N N . HIS B 1 148 ? 25.016 -5.719 -17.938 1 91.38 148 HIS B N 1
ATOM 7226 C CA . HIS B 1 148 ? 24.5 -4.766 -18.922 1 91.38 148 HIS B CA 1
ATOM 7227 C C . HIS B 1 148 ? 23.469 -3.836 -18.297 1 91.38 148 HIS B C 1
ATOM 7229 O O . HIS B 1 148 ? 22.281 -3.934 -18.594 1 91.38 148 HIS B O 1
ATOM 7235 N N . PRO B 1 149 ? 23.984 -2.848 -17.531 1 90.12 149 PRO B N 1
ATOM 7236 C CA . PRO B 1 149 ? 23.047 -1.935 -16.875 1 90.12 149 PRO B CA 1
ATOM 7237 C C . PRO B 1 149 ? 22.219 -1.118 -17.859 1 90.12 149 PRO B C 1
ATOM 7239 O O . PRO B 1 149 ? 21.125 -0.667 -17.531 1 90.12 149 PRO B O 1
ATOM 7242 N N . GLU B 1 150 ? 22.641 -1.018 -19.094 1 89.12 150 GLU B N 1
ATOM 7243 C CA . GLU B 1 150 ? 21.938 -0.237 -20.109 1 89.12 150 GLU B CA 1
ATOM 7244 C C . GLU B 1 150 ? 20.641 -0.92 -20.531 1 89.12 150 GLU B C 1
ATOM 7246 O O . GLU B 1 150 ? 19.734 -0.275 -21.062 1 89.12 150 GLU B O 1
ATOM 7251 N N . TYR B 1 151 ? 20.516 -2.275 -20.312 1 93.06 151 TYR B N 1
ATOM 7252 C CA . TYR B 1 151 ? 19.312 -3.01 -20.703 1 93.06 151 TYR B CA 1
ATOM 7253 C C . TYR B 1 151 ? 18.125 -2.6 -19.859 1 93.06 151 TYR B C 1
ATOM 7255 O O . TYR B 1 151 ? 16.969 -2.762 -20.266 1 93.06 151 TYR B O 1
ATOM 7263 N N . LEU B 1 152 ? 18.406 -2.049 -18.672 1 92.69 152 LEU B N 1
ATOM 7264 C CA . LEU B 1 152 ? 17.359 -1.711 -17.719 1 92.69 152 LEU B CA 1
ATOM 7265 C C . LEU B 1 152 ? 16.469 -0.593 -18.266 1 92.69 152 LEU B C 1
ATOM 7267 O O . LEU B 1 152 ? 15.266 -0.586 -18.031 1 92.69 152 LEU B O 1
ATOM 7271 N N . GLN B 1 153 ? 17 0.298 -19 1 91.31 153 GLN B N 1
ATOM 7272 C CA . GLN B 1 153 ? 16.266 1.458 -19.484 1 91.31 153 GLN B CA 1
ATOM 7273 C C . GLN B 1 153 ? 15.25 1.059 -20.562 1 91.31 153 GLN B C 1
ATOM 7275 O O . GLN B 1 153 ? 14.273 1.771 -20.797 1 91.31 153 GLN B O 1
ATOM 7280 N N . TYR B 1 154 ? 15.438 -0.11 -21.203 1 92.81 154 TYR B N 1
ATOM 7281 C CA . TYR B 1 154 ? 14.562 -0.516 -22.297 1 92.81 154 TYR B CA 1
ATOM 7282 C C . TYR B 1 154 ? 13.172 -0.859 -21.781 1 92.81 154 TYR B C 1
ATOM 7284 O O . TYR B 1 154 ? 12.188 -0.764 -22.531 1 92.81 154 TYR B O 1
ATOM 7292 N N . ILE B 1 155 ? 13.055 -1.24 -20.531 1 92.62 155 ILE B N 1
ATOM 7293 C CA . ILE B 1 155 ? 11.742 -1.515 -19.953 1 92.62 155 ILE B CA 1
ATOM 7294 C C . ILE B 1 155 ? 10.875 -0.262 -20.016 1 92.62 155 ILE B C 1
ATOM 7296 O O . ILE B 1 155 ? 9.68 -0.346 -20.297 1 92.62 155 ILE B O 1
ATOM 7300 N N . TYR B 1 156 ? 11.477 0.901 -19.844 1 88.38 156 TYR B N 1
ATOM 7301 C CA . TYR B 1 156 ? 10.766 2.172 -19.828 1 88.38 156 TYR B CA 1
ATOM 7302 C C . TYR B 1 156 ? 10.547 2.701 -21.234 1 88.38 156 TYR B C 1
ATOM 7304 O O . TYR B 1 156 ? 9.57 3.404 -21.5 1 88.38 156 TYR B O 1
ATOM 7312 N N . LEU B 1 157 ? 11.398 2.285 -22.125 1 88.5 157 LEU B N 1
ATOM 7313 C CA . LEU B 1 157 ? 11.312 2.787 -23.5 1 88.5 157 LEU B CA 1
ATOM 7314 C C . LEU B 1 157 ? 10.305 1.977 -24.312 1 88.5 157 LEU B C 1
ATOM 7316 O O . LEU B 1 157 ? 9.688 2.5 -25.234 1 88.5 157 LEU B O 1
ATOM 7320 N N . VAL B 1 158 ? 10.109 0.747 -23.938 1 91 158 VAL B N 1
ATOM 7321 C CA . VAL B 1 158 ? 9.25 -0.139 -24.719 1 91 158 VAL B CA 1
ATOM 7322 C C . VAL B 1 158 ? 7.809 -0.013 -24.234 1 91 158 VAL B C 1
ATOM 7324 O O . VAL B 1 158 ? 6.867 -0.257 -25 1 91 158 VAL B O 1
ATOM 7327 N N . ALA B 1 159 ? 7.578 0.408 -23.016 1 83.62 159 ALA B N 1
ATOM 7328 C CA . ALA B 1 159 ? 6.25 0.453 -22.422 1 83.62 159 ALA B CA 1
ATOM 7329 C C . ALA B 1 159 ? 5.305 1.326 -23.234 1 83.62 159 ALA B C 1
ATOM 7331 O O . ALA B 1 159 ? 4.152 0.954 -23.469 1 83.62 159 ALA B O 1
ATOM 7332 N N . PRO B 1 160 ? 5.738 2.443 -23.828 1 80.56 160 PRO B N 1
ATOM 7333 C CA . PRO B 1 160 ? 4.832 3.291 -24.609 1 80.56 160 PRO B CA 1
ATOM 7334 C C . PRO B 1 160 ? 4.402 2.645 -25.922 1 80.56 160 PRO B C 1
ATOM 7336 O O . PRO B 1 160 ? 3.379 3.029 -26.5 1 80.56 160 PRO B O 1
ATOM 7339 N N . VAL B 1 161 ? 5.125 1.659 -26.391 1 82.75 161 VAL B N 1
ATOM 7340 C CA . VAL B 1 161 ? 4.77 0.992 -27.641 1 82.75 161 VAL B CA 1
ATOM 7341 C C . VAL B 1 161 ? 3.383 0.366 -27.516 1 82.75 161 VAL B C 1
ATOM 7343 O O . VAL B 1 161 ? 2.516 0.596 -28.359 1 82.75 161 VAL B O 1
ATOM 7346 N N . SER B 1 162 ? 3.191 -0.355 -26.469 1 87.94 162 SER B N 1
ATOM 7347 C CA . SER B 1 162 ? 1.896 -1.002 -26.281 1 87.94 162 SER B CA 1
ATOM 7348 C C . SER B 1 162 ? 0.816 0.014 -25.922 1 87.94 162 SER B C 1
ATOM 7350 O O . SER B 1 162 ? -0.286 -0.025 -26.469 1 87.94 162 SER B O 1
ATOM 7352 N N . LEU B 1 163 ? 1.144 0.967 -25.156 1 88.38 163 LEU B N 1
ATOM 7353 C CA . LEU B 1 163 ? 0.131 1.841 -24.578 1 88.38 163 LEU B CA 1
ATOM 7354 C C . LEU B 1 163 ? -0.271 2.938 -25.562 1 88.38 163 LEU B C 1
ATOM 7356 O O . LEU B 1 163 ? -1.44 3.326 -25.609 1 88.38 163 LEU B O 1
ATOM 7360 N N . MET B 1 164 ? 0.64 3.371 -26.438 1 87.62 164 MET B N 1
ATOM 7361 C CA . MET B 1 164 ? 0.371 4.523 -27.297 1 87.62 164 MET B CA 1
ATOM 7362 C C . MET B 1 164 ? 0.079 4.082 -28.719 1 87.62 164 MET B C 1
ATOM 7364 O O . MET B 1 164 ? -0.604 4.789 -29.469 1 87.62 164 MET B O 1
ATOM 7368 N N . LEU B 1 165 ? 0.537 2.934 -29.078 1 89.62 165 LEU B N 1
ATOM 7369 C CA . LEU B 1 165 ? 0.385 2.543 -30.469 1 89.62 165 LEU B CA 1
ATOM 7370 C C . LEU B 1 165 ? -0.619 1.404 -30.609 1 89.62 165 LEU B C 1
ATOM 7372 O O . LEU B 1 165 ? -1.559 1.492 -31.406 1 89.62 165 LEU B O 1
ATOM 7376 N N . LEU B 1 166 ? -0.521 0.408 -29.844 1 94.56 166 LEU B N 1
ATOM 7377 C CA . LEU B 1 166 ? -1.298 -0.808 -30.062 1 94.56 166 LEU B CA 1
ATOM 7378 C C . LEU B 1 166 ? -2.623 -0.746 -29.312 1 94.56 166 LEU B C 1
ATOM 7380 O O . LEU B 1 166 ? -3.674 -1.062 -29.875 1 94.56 166 LEU B O 1
ATOM 7384 N N . ASN B 1 167 ? -2.584 -0.311 -28.047 1 94.38 167 ASN B N 1
ATOM 7385 C CA . ASN B 1 167 ? -3.789 -0.292 -27.219 1 94.38 167 ASN B CA 1
ATOM 7386 C C . ASN B 1 167 ? -4.883 0.569 -27.859 1 94.38 167 ASN B C 1
ATOM 7388 O O . ASN B 1 167 ? -6.059 0.209 -27.812 1 94.38 167 ASN B O 1
ATOM 7392 N N . PRO B 1 168 ? -4.531 1.729 -28.469 1 92.81 168 PRO B N 1
ATOM 7393 C CA . PRO B 1 168 ? -5.574 2.525 -29.109 1 92.81 168 PRO B CA 1
ATOM 7394 C C . PRO B 1 168 ? -6.309 1.755 -30.219 1 92.81 168 PRO B C 1
ATOM 7396 O O . PRO B 1 168 ? -7.512 1.939 -30.406 1 92.81 168 PRO B O 1
ATOM 7399 N N . ILE B 1 169 ? -5.633 0.949 -30.906 1 94.62 169 ILE B N 1
ATOM 7400 C CA . ILE B 1 169 ? -6.266 0.12 -31.922 1 94.62 169 ILE B CA 1
ATOM 7401 C C . ILE B 1 169 ? -7.238 -0.854 -31.266 1 94.62 169 ILE B C 1
ATOM 7403 O O . ILE B 1 169 ? -8.367 -1.026 -31.734 1 94.62 169 ILE B O 1
ATOM 7407 N N . GLY B 1 170 ? -6.785 -1.48 -30.188 1 95.5 170 GLY B N 1
ATOM 7408 C CA . GLY B 1 170 ? -7.668 -2.363 -29.438 1 95.5 170 GLY B CA 1
ATOM 7409 C C . GLY B 1 170 ? -8.891 -1.655 -28.891 1 95.5 170 GLY B C 1
ATOM 7410 O O . GLY B 1 170 ? -10.008 -2.18 -28.953 1 95.5 170 GLY B O 1
ATOM 7411 N N . PHE B 1 171 ? -8.703 -0.493 -28.391 1 93.81 171 PHE B N 1
ATOM 7412 C CA . PHE B 1 171 ? -9.797 0.295 -27.859 1 93.81 171 PHE B CA 1
ATOM 7413 C C . PHE B 1 171 ? -10.781 0.686 -28.953 1 93.81 171 PHE B C 1
ATOM 7415 O O . PHE B 1 171 ? -11.992 0.742 -28.719 1 93.81 171 PHE B O 1
ATOM 7422 N N . ALA B 1 172 ? -10.242 1.035 -30.062 1 93.25 172 ALA B N 1
ATOM 7423 C CA . ALA B 1 172 ? -11.109 1.36 -31.203 1 93.25 172 ALA B CA 1
ATOM 7424 C C . ALA B 1 172 ? -12.039 0.196 -31.531 1 93.25 172 ALA B C 1
ATOM 7426 O O . ALA B 1 172 ? -13.227 0.397 -31.797 1 93.25 172 ALA B O 1
ATOM 7427 N N . PHE B 1 173 ? -11.578 -0.965 -31.5 1 94.69 173 PHE B N 1
ATOM 7428 C CA . PHE B 1 173 ? -12.383 -2.152 -31.75 1 94.69 173 PHE B CA 1
ATOM 7429 C C . PHE B 1 173 ? -13.453 -2.316 -30.672 1 94.69 173 PHE B C 1
ATOM 7431 O O . PHE B 1 173 ? -14.594 -2.688 -30.984 1 94.69 173 PHE B O 1
ATOM 7438 N N . CYS B 1 174 ? -13.109 -2.07 -29.438 1 93.62 174 CYS B N 1
ATOM 7439 C CA . CYS B 1 174 ? -14.078 -2.176 -28.359 1 93.62 174 CYS B CA 1
ATOM 7440 C C . CYS B 1 174 ? -15.18 -1.129 -28.5 1 93.62 174 CYS B C 1
ATOM 7442 O O . CYS B 1 174 ? -16.344 -1.411 -28.25 1 93.62 174 CYS B O 1
ATOM 7444 N N . GLU B 1 175 ? -14.742 0.063 -28.984 1 90.06 175 GLU B N 1
ATOM 7445 C CA . GLU B 1 175 ? -15.727 1.122 -29.188 1 90.06 175 GLU B CA 1
ATOM 7446 C C . GLU B 1 175 ? -16.656 0.791 -30.344 1 90.06 175 GLU B C 1
ATOM 7448 O O . GLU B 1 175 ? -17.844 1.116 -30.312 1 90.06 175 GLU B O 1
ATOM 7453 N N . ILE B 1 176 ? -16.094 0.242 -31.344 1 90.06 176 ILE B N 1
ATOM 7454 C CA . ILE B 1 176 ? -16.906 -0.191 -32.469 1 90.06 176 ILE B CA 1
ATOM 7455 C C . ILE B 1 176 ? -17.922 -1.241 -32.031 1 90.06 176 ILE B C 1
ATOM 7457 O O . ILE B 1 176 ? -19.078 -1.206 -32.438 1 90.06 176 ILE B O 1
ATOM 7461 N N . GLN B 1 177 ? -17.484 -2.174 -31.188 1 92 177 GLN B N 1
ATOM 7462 C CA . GLN B 1 177 ? -18.375 -3.199 -30.656 1 92 177 GLN B CA 1
ATOM 7463 C C . GLN B 1 177 ? -19.484 -2.58 -29.812 1 92 177 GLN B C 1
ATOM 7465 O O . GLN B 1 177 ? -20.641 -3.004 -29.891 1 92 177 GLN B O 1
ATOM 7470 N N . LYS B 1 178 ? -19.109 -1.68 -29.047 1 88 178 LYS B N 1
ATOM 7471 C CA . LYS B 1 178 ? -20.078 -0.984 -28.203 1 88 178 LYS B CA 1
ATOM 7472 C C . LYS B 1 178 ? -21.125 -0.277 -29.047 1 88 178 LYS B C 1
ATOM 7474 O O . LYS B 1 178 ? -22.312 -0.279 -28.703 1 88 178 LYS B O 1
ATOM 7479 N N . TRP B 1 179 ? -20.688 0.319 -30.078 1 84.19 179 TRP B N 1
ATOM 7480 C CA . TRP B 1 179 ? -21.578 1.01 -31 1 84.19 179 TRP B CA 1
ATOM 7481 C C . TRP B 1 179 ? -22.531 0.027 -31.672 1 84.19 179 TRP B C 1
ATOM 7483 O O . TRP B 1 179 ? -23.703 0.324 -31.859 1 84.19 179 TRP B O 1
ATOM 7493 N N . ARG B 1 180 ? -21.984 -0.997 -32.031 1 84.19 180 ARG B N 1
ATOM 7494 C CA . ARG B 1 180 ? -22.781 -2.02 -32.688 1 84.19 180 ARG B CA 1
ATOM 7495 C C . ARG B 1 180 ? -23.828 -2.592 -31.719 1 84.19 180 ARG B C 1
ATOM 7497 O O . ARG B 1 180 ? -24.938 -2.936 -32.156 1 84.19 180 ARG B O 1
ATOM 7504 N N . ASP B 1 181 ? -23.453 -2.686 -30.547 1 84.31 181 ASP B N 1
ATOM 7505 C CA . ASP B 1 181 ? -24.359 -3.238 -29.547 1 84.31 181 ASP B CA 1
ATOM 7506 C C . ASP B 1 181 ? -25.484 -2.248 -29.203 1 84.31 181 ASP B C 1
ATOM 7508 O O . ASP B 1 181 ? -26.609 -2.65 -28.938 1 84.31 181 ASP B O 1
ATOM 7512 N N . GLN B 1 182 ? -25.109 -0.958 -29.016 1 74.31 182 GLN B N 1
ATOM 7513 C CA . GLN B 1 182 ? -26.094 0.053 -28.656 1 74.31 182 GLN B CA 1
ATOM 7514 C C . GLN B 1 182 ? -26.906 0.487 -29.875 1 74.31 182 GLN B C 1
ATOM 7516 O O . GLN B 1 182 ? -27.906 1.201 -29.734 1 74.31 182 GLN B O 1
ATOM 7521 N N . ARG B 1 183 ? -26.906 -0.031 -30.906 1 59 183 ARG B N 1
ATOM 7522 C CA . ARG B 1 183 ? -27.656 0.307 -32.125 1 59 183 ARG B CA 1
ATOM 7523 C C . ARG B 1 183 ? -27.656 1.812 -32.375 1 59 183 ARG B C 1
ATOM 7525 O O . ARG B 1 183 ? -28.625 2.369 -32.844 1 59 183 ARG B O 1
ATOM 7532 N N . ASP B 1 184 ? -26.734 2.389 -31.516 1 56.62 184 ASP B N 1
ATOM 7533 C CA . ASP B 1 184 ? -26.75 3.836 -31.703 1 56.62 184 ASP B CA 1
ATOM 7534 C C . ASP B 1 184 ? -25.922 4.234 -32.906 1 56.62 184 ASP B C 1
ATOM 7536 O O . ASP B 1 184 ? -24.688 4.098 -32.906 1 56.62 184 ASP B O 1
ATOM 7540 N N . ARG B 1 185 ? -26.422 4.137 -34.062 1 55.41 185 ARG B N 1
ATOM 7541 C CA . ARG B 1 185 ? -25.828 4.34 -35.375 1 55.41 185 ARG B CA 1
ATOM 7542 C C . ARG B 1 185 ? -25.219 5.734 -35.5 1 55.41 185 ARG B C 1
ATOM 7544 O O . ARG B 1 185 ? -24.531 6.047 -36.469 1 55.41 185 ARG B O 1
ATOM 7551 N N . GLN B 1 186 ? -25.562 6.676 -34.625 1 56.03 186 GLN B N 1
ATOM 7552 C CA . GLN B 1 186 ? -25.219 8.039 -35 1 56.03 186 GLN B CA 1
ATOM 7553 C C . GLN B 1 186 ? -23.797 8.406 -34.562 1 56.03 186 GLN B C 1
ATOM 7555 O O . GLN B 1 186 ? -23.359 9.539 -34.75 1 56.03 186 GLN B O 1
ATOM 7560 N N . GLN B 1 187 ? -23.047 7.461 -33.969 1 61.5 187 GLN B N 1
ATOM 7561 C CA . GLN B 1 187 ? -21.766 8.008 -33.531 1 61.5 187 GLN B CA 1
ATOM 7562 C C . GLN B 1 187 ? -20.75 8.016 -34.688 1 61.5 187 GLN B C 1
ATOM 7564 O O . GLN B 1 187 ? -20.641 7.043 -35.438 1 61.5 187 GLN B O 1
ATOM 7569 N N . ASN B 1 188 ? -20.25 9.25 -35.062 1 72.88 188 ASN B N 1
ATOM 7570 C CA . ASN B 1 188 ? -19.266 9.547 -36.094 1 72.88 188 ASN B CA 1
ATOM 7571 C C . ASN B 1 188 ? -17.906 8.922 -35.75 1 72.88 188 ASN B C 1
ATOM 7573 O O . ASN B 1 188 ? -17.562 8.773 -34.594 1 72.88 188 ASN B O 1
ATOM 7577 N N . LYS B 1 189 ? -17.281 8.258 -36.688 1 81.19 189 LYS B N 1
ATOM 7578 C CA . LYS B 1 189 ? -15.938 7.668 -36.625 1 81.19 189 LYS B CA 1
ATOM 7579 C C . LYS B 1 189 ? -14.969 8.602 -35.906 1 81.19 189 LYS B C 1
ATOM 7581 O O . LYS B 1 189 ? -14.109 8.156 -35.156 1 81.19 189 LYS B O 1
ATOM 7586 N N . LEU B 1 190 ? -15.195 9.883 -36.031 1 84.62 190 LEU B N 1
ATOM 7587 C CA . LEU B 1 190 ? -14.32 10.867 -35.406 1 84.62 190 LEU B CA 1
ATOM 7588 C C . LEU B 1 190 ? -14.523 10.883 -33.906 1 84.62 190 LEU B C 1
ATOM 7590 O O . LEU B 1 190 ? -13.578 11.125 -33.156 1 84.62 190 LEU B O 1
ATOM 7594 N N . GLN B 1 191 ? -15.633 10.609 -33.531 1 83.25 191 GLN B N 1
ATOM 7595 C CA . GLN B 1 191 ? -15.922 10.562 -32.094 1 83.25 191 GLN B CA 1
ATOM 7596 C C . GLN B 1 191 ? -15.25 9.359 -31.453 1 83.25 191 GLN B C 1
ATOM 7598 O O . GLN B 1 191 ? -14.781 9.445 -30.312 1 83.25 191 GLN B O 1
ATOM 7603 N N . ILE B 1 192 ? -15.266 8.312 -32.188 1 85.94 192 ILE B N 1
ATOM 7604 C CA . ILE B 1 192 ? -14.602 7.117 -31.688 1 85.94 192 ILE B CA 1
ATOM 7605 C C . ILE B 1 192 ? -13.117 7.387 -31.5 1 85.94 192 ILE B C 1
ATOM 7607 O O . ILE B 1 192 ? -12.539 7.031 -30.469 1 85.94 192 ILE B O 1
ATOM 7611 N N . VAL B 1 193 ? -12.531 8.039 -32.469 1 88.12 193 VAL B N 1
ATOM 7612 C CA . VAL B 1 193 ? -11.109 8.367 -32.406 1 88.12 193 VAL B CA 1
ATOM 7613 C C . VAL B 1 193 ? -10.844 9.305 -31.25 1 88.12 193 VAL B C 1
ATOM 7615 O O . VAL B 1 193 ? -9.859 9.148 -30.516 1 88.12 193 VAL B O 1
ATOM 7618 N N . GLY B 1 194 ? -11.609 10.273 -31.109 1 88.06 194 GLY B N 1
ATOM 7619 C CA . GLY B 1 194 ? -11.461 11.203 -30.016 1 88.06 194 GLY B CA 1
ATOM 7620 C C . GLY B 1 194 ? -11.539 10.539 -28.641 1 88.06 194 GLY B C 1
ATOM 7621 O O . GLY B 1 194 ? -10.742 10.844 -27.75 1 88.06 194 GLY B O 1
ATOM 7622 N N . VAL B 1 195 ? -12.414 9.602 -28.5 1 85.44 195 VAL B N 1
ATOM 7623 C CA . VAL B 1 195 ? -12.594 8.906 -27.234 1 85.44 195 VAL B CA 1
ATOM 7624 C C . VAL B 1 195 ? -11.375 8.031 -26.953 1 85.44 195 VAL B C 1
ATOM 7626 O O . VAL B 1 195 ? -10.906 7.953 -25.812 1 85.44 195 VAL B O 1
ATOM 7629 N N . VAL B 1 196 ? -10.945 7.434 -27.953 1 89 196 VAL B N 1
ATOM 7630 C CA . VAL B 1 196 ? -9.797 6.543 -27.812 1 89 196 VAL B CA 1
ATOM 7631 C C . VAL B 1 196 ? -8.555 7.355 -27.438 1 89 196 VAL B C 1
ATOM 7633 O O . VAL B 1 196 ? -7.777 6.949 -26.562 1 89 196 VAL B O 1
ATOM 7636 N N . ILE B 1 197 ? -8.359 8.492 -28.016 1 88.69 197 ILE B N 1
ATOM 7637 C CA . ILE B 1 197 ? -7.215 9.344 -27.719 1 88.69 197 ILE B CA 1
ATOM 7638 C C . ILE B 1 197 ? -7.297 9.852 -26.281 1 88.69 197 ILE B C 1
ATOM 7640 O O . ILE B 1 197 ? -6.289 9.891 -25.578 1 88.69 197 ILE B O 1
ATOM 7644 N N . LEU B 1 198 ? -8.367 10.188 -25.906 1 86.19 198 LEU B N 1
ATOM 7645 C CA . LEU B 1 198 ? -8.555 10.664 -24.531 1 86.19 198 LEU B CA 1
ATOM 7646 C C . LEU B 1 198 ? -8.289 9.555 -23.531 1 86.19 198 LEU B C 1
ATOM 7648 O O . LEU B 1 198 ? -7.738 9.805 -22.453 1 86.19 198 LEU B O 1
ATOM 7652 N N . GLN B 1 199 ? -8.648 8.406 -23.859 1 82.44 199 GLN B N 1
ATOM 7653 C CA . GLN B 1 199 ? -8.406 7.262 -22.984 1 82.44 199 GLN B CA 1
ATOM 7654 C C . GLN B 1 199 ? -6.914 6.988 -22.828 1 82.44 199 GLN B C 1
ATOM 7656 O O . GLN B 1 199 ? -6.449 6.613 -21.75 1 82.44 199 GLN B O 1
ATOM 7661 N N . VAL B 1 200 ? -6.285 7.148 -23.875 1 86 200 VAL B N 1
ATOM 7662 C CA . VAL B 1 200 ? -4.844 6.926 -23.859 1 86 200 VAL B CA 1
ATOM 7663 C C . VAL B 1 200 ? -4.156 7.996 -23.031 1 86 200 VAL B C 1
ATOM 7665 O O . VAL B 1 200 ? -3.268 7.691 -22.234 1 86 200 VAL B O 1
ATOM 7668 N N . LEU B 1 201 ? -4.566 9.195 -23.141 1 84.69 201 LEU B N 1
ATOM 7669 C CA . LEU B 1 201 ? -3.93 10.305 -22.438 1 84.69 201 LEU B CA 1
ATOM 7670 C C . LEU B 1 201 ? -4.254 10.266 -20.953 1 84.69 201 LEU B C 1
ATOM 7672 O O . LEU B 1 201 ? -3.463 10.734 -20.125 1 84.69 201 LEU B O 1
ATOM 7676 N N . LYS B 1 202 ? -5.289 9.672 -20.641 1 82.5 202 LYS B N 1
ATOM 7677 C CA . LYS B 1 202 ? -5.703 9.586 -19.25 1 82.5 202 LYS B CA 1
ATOM 7678 C C . LYS B 1 202 ? -5.016 8.422 -18.547 1 82.5 202 LYS B C 1
ATOM 7680 O O . LYS B 1 202 ? -5.039 8.336 -17.312 1 82.5 202 LYS B O 1
ATOM 7685 N N . ASN B 1 203 ? -4.398 7.57 -19.266 1 83.44 203 ASN B N 1
ATOM 7686 C CA . ASN B 1 203 ? -3.617 6.492 -18.672 1 83.44 203 ASN B CA 1
ATOM 7687 C C . ASN B 1 203 ? -2.422 7.031 -17.891 1 83.44 203 ASN B C 1
ATOM 7689 O O . ASN B 1 203 ? -1.585 7.746 -18.438 1 83.44 203 ASN B O 1
ATOM 7693 N N . PRO B 1 204 ? -2.369 6.727 -16.641 1 81.75 204 PRO B N 1
ATOM 7694 C CA . PRO B 1 204 ? -1.302 7.281 -15.805 1 81.75 204 PRO B CA 1
ATOM 7695 C C . PRO B 1 204 ? 0.092 6.953 -16.344 1 81.75 204 PRO B C 1
ATOM 7697 O O . PRO B 1 204 ? 1.023 7.746 -16.172 1 81.75 204 PRO B O 1
ATOM 7700 N N . ILE B 1 205 ? 0.243 5.828 -16.922 1 85.88 205 ILE B N 1
ATOM 7701 C CA . ILE B 1 205 ? 1.549 5.449 -17.453 1 85.88 205 ILE B CA 1
ATOM 7702 C C . ILE B 1 205 ? 1.928 6.375 -18.609 1 85.88 205 ILE B C 1
ATOM 7704 O O . ILE B 1 205 ? 3.016 6.957 -18.609 1 85.88 205 ILE B O 1
ATOM 7708 N N . VAL B 1 206 ? 0.999 6.535 -19.562 1 87.25 206 VAL B N 1
ATOM 7709 C CA . VAL B 1 206 ? 1.268 7.379 -20.719 1 87.25 206 VAL B CA 1
ATOM 7710 C C . VAL B 1 206 ? 1.466 8.828 -20.266 1 87.25 206 VAL B C 1
ATOM 7712 O O . VAL B 1 206 ? 2.41 9.492 -20.703 1 87.25 206 VAL B O 1
ATOM 7715 N N . PHE B 1 207 ? 0.662 9.289 -19.422 1 88.31 207 PHE B N 1
ATOM 7716 C CA . PHE B 1 207 ? 0.714 10.664 -18.938 1 88.31 207 PHE B CA 1
ATOM 7717 C C . PHE B 1 207 ? 2.049 10.945 -18.266 1 88.31 207 PHE B C 1
ATOM 7719 O O . PHE B 1 207 ? 2.695 11.953 -18.547 1 88.31 207 PHE B O 1
ATOM 7726 N N . MET B 1 208 ? 2.449 10.102 -17.406 1 88.94 208 MET B N 1
ATOM 7727 C CA . MET B 1 208 ? 3.654 10.367 -16.641 1 88.94 208 MET B CA 1
ATOM 7728 C C . MET B 1 208 ? 4.906 10.172 -17.484 1 88.94 208 MET B C 1
ATOM 7730 O O . MET B 1 208 ? 5.934 10.805 -17.234 1 88.94 208 MET B O 1
ATOM 7734 N N . VAL B 1 209 ? 4.828 9.281 -18.469 1 87.94 209 VAL B N 1
ATOM 7735 C CA . VAL B 1 209 ? 5.949 9.125 -19.391 1 87.94 209 VAL B CA 1
ATOM 7736 C C . VAL B 1 209 ? 6.152 10.422 -20.172 1 87.94 209 VAL B C 1
ATOM 7738 O O . VAL B 1 209 ? 7.281 10.891 -20.328 1 87.94 209 VAL B O 1
ATOM 7741 N N . VAL B 1 210 ? 5.098 11.008 -20.625 1 89.88 210 VAL B N 1
ATOM 7742 C CA . VAL B 1 210 ? 5.176 12.242 -21.391 1 89.88 210 VAL B CA 1
ATOM 7743 C C . VAL B 1 210 ? 5.691 13.375 -20.5 1 89.88 210 VAL B C 1
ATOM 7745 O O . VAL B 1 210 ? 6.605 14.109 -20.891 1 89.88 210 VAL B O 1
ATOM 7748 N N . ILE B 1 211 ? 5.16 13.453 -19.312 1 93.38 211 ILE B N 1
ATOM 7749 C CA . ILE B 1 211 ? 5.594 14.484 -18.391 1 93.38 211 ILE B CA 1
ATOM 7750 C C . ILE B 1 211 ? 7.059 14.258 -18.016 1 93.38 211 ILE B C 1
ATOM 7752 O O . ILE B 1 211 ? 7.832 15.211 -17.906 1 93.38 211 ILE B O 1
ATOM 7756 N N . GLY B 1 212 ? 7.398 12.992 -17.766 1 93.62 212 GLY B N 1
ATOM 7757 C CA . GLY B 1 212 ? 8.773 12.656 -17.453 1 93.62 212 GLY B CA 1
ATOM 7758 C C . GLY B 1 212 ? 9.758 13.062 -18.531 1 93.62 212 GLY B C 1
ATOM 7759 O O . GLY B 1 212 ? 10.828 13.594 -18.25 1 93.62 212 GLY B O 1
ATOM 7760 N N . ILE B 1 213 ? 9.391 12.922 -19.797 1 91.44 213 ILE B N 1
ATOM 7761 C CA . ILE B 1 213 ? 10.258 13.266 -20.922 1 91.44 213 ILE B CA 1
ATOM 7762 C C . ILE B 1 213 ? 10.375 14.781 -21.031 1 91.44 213 ILE B C 1
ATOM 7764 O O . ILE B 1 213 ? 11.453 15.312 -21.312 1 91.44 213 ILE B O 1
ATOM 7768 N N . ILE B 1 214 ? 9.281 15.445 -20.875 1 94.75 214 ILE B N 1
ATOM 7769 C CA . ILE B 1 214 ? 9.312 16.906 -20.891 1 94.75 214 ILE B CA 1
ATOM 7770 C C . ILE B 1 214 ? 10.273 17.406 -19.812 1 94.75 214 ILE B C 1
ATOM 7772 O O . ILE B 1 214 ? 11.125 18.25 -20.078 1 94.75 214 ILE B O 1
ATOM 7776 N N . PHE B 1 215 ? 10.25 16.797 -18.703 1 94.88 215 PHE B N 1
ATOM 7777 C CA . PHE B 1 215 ? 11.086 17.25 -17.594 1 94.88 215 PHE B CA 1
ATOM 7778 C C . PHE B 1 215 ? 12.508 16.719 -17.734 1 94.88 215 PHE B C 1
ATOM 7780 O O . PHE B 1 215 ? 13.438 17.219 -17.109 1 94.88 215 PHE B O 1
ATOM 7787 N N . HIS B 1 216 ? 12.656 15.609 -18.516 1 94.19 216 HIS B N 1
ATOM 7788 C CA . HIS B 1 216 ? 14 15.18 -18.875 1 94.19 216 HIS B CA 1
ATOM 7789 C C . HIS B 1 216 ? 14.797 16.328 -19.5 1 94.19 216 HIS B C 1
ATOM 7791 O O . HIS B 1 216 ? 15.961 16.531 -19.156 1 94.19 216 HIS B O 1
ATOM 7797 N N . PHE B 1 217 ? 14.148 17.109 -20.281 1 93.69 217 PHE B N 1
ATOM 7798 C CA . PHE B 1 217 ? 14.82 18.203 -21 1 93.69 217 PHE B CA 1
ATOM 7799 C C . PHE B 1 217 ? 14.859 19.453 -20.141 1 93.69 217 PHE B C 1
ATOM 7801 O O . PHE B 1 217 ? 15.859 20.188 -20.125 1 93.69 217 PHE B O 1
ATOM 7808 N N . ILE B 1 218 ? 13.828 19.688 -19.375 1 92.56 218 ILE B N 1
ATOM 7809 C CA . ILE B 1 218 ? 13.758 20.891 -18.547 1 92.56 218 ILE B CA 1
ATOM 7810 C C . ILE B 1 218 ? 14.789 20.812 -17.422 1 92.56 218 ILE B C 1
ATOM 7812 O O . ILE B 1 218 ? 15.477 21.781 -17.125 1 92.56 218 ILE B O 1
ATOM 7816 N N . LEU B 1 219 ? 14.969 19.641 -16.828 1 92.88 219 LEU B N 1
ATOM 7817 C CA . LEU B 1 219 ? 15.828 19.484 -15.664 1 92.88 219 LEU B CA 1
ATOM 7818 C C . LEU B 1 219 ? 17.203 18.969 -16.062 1 92.88 219 LEU B C 1
ATOM 7820 O O . LEU B 1 219 ? 18.047 18.688 -15.211 1 92.88 219 LEU B O 1
ATOM 7824 N N . ALA B 1 220 ? 17.422 18.828 -17.281 1 93.06 220 ALA B N 1
ATOM 7825 C CA . ALA B 1 220 ? 18.719 18.438 -17.828 1 93.06 220 ALA B CA 1
ATOM 7826 C C . ALA B 1 220 ? 19.172 17.094 -17.234 1 93.06 220 ALA B C 1
ATOM 7828 O O . ALA B 1 220 ? 20.297 16.984 -16.75 1 93.06 220 ALA B O 1
ATOM 7829 N N . GLN B 1 221 ? 18.266 16.156 -17.109 1 92.19 221 GLN B N 1
ATOM 7830 C CA . GLN B 1 221 ? 18.516 14.766 -16.781 1 92.19 221 GLN B CA 1
ATOM 7831 C C . GLN B 1 221 ? 18.922 14.609 -15.312 1 92.19 221 GLN B C 1
ATOM 7833 O O . GLN B 1 221 ? 19.75 13.75 -14.977 1 92.19 221 GLN B O 1
ATOM 7838 N N . LYS B 1 222 ? 18.5 15.586 -14.508 1 94.06 222 LYS B N 1
ATOM 7839 C CA . LYS B 1 222 ? 18.75 15.484 -13.07 1 94.06 222 LYS B CA 1
ATOM 7840 C C . LYS B 1 222 ? 17.531 15.906 -12.258 1 94.06 222 LYS B C 1
ATOM 7842 O O . LYS B 1 222 ? 16.891 16.906 -12.57 1 94.06 222 LYS B O 1
ATOM 7847 N N . ILE B 1 223 ? 17.234 15.148 -11.289 1 94.5 223 ILE B N 1
ATOM 7848 C CA . ILE B 1 223 ? 16.172 15.547 -10.359 1 94.5 223 ILE B CA 1
ATOM 7849 C C . ILE B 1 223 ? 16.75 16.5 -9.312 1 94.5 223 ILE B C 1
ATOM 7851 O O . ILE B 1 223 ? 17.766 16.219 -8.68 1 94.5 223 ILE B O 1
ATOM 7855 N N . PRO B 1 224 ? 16.125 17.641 -9.156 1 90.62 224 PRO B N 1
ATOM 7856 C CA . PRO B 1 224 ? 16.609 18.578 -8.148 1 90.62 224 PRO B CA 1
ATOM 7857 C C . PRO B 1 224 ? 16.781 17.922 -6.77 1 90.62 224 PRO B C 1
ATOM 7859 O O . PRO B 1 224 ? 15.938 17.125 -6.363 1 90.62 224 PRO B O 1
ATOM 7862 N N . ALA B 1 225 ? 17.781 18.297 -6.062 1 88.94 225 ALA B N 1
ATOM 7863 C CA . ALA B 1 225 ? 18.188 17.672 -4.801 1 88.94 225 ALA B CA 1
ATOM 7864 C C . ALA B 1 225 ? 17.062 17.766 -3.77 1 88.94 225 ALA B C 1
ATOM 7866 O O . ALA B 1 225 ? 16.859 16.828 -2.98 1 88.94 225 ALA B O 1
ATOM 7867 N N . PHE B 1 226 ? 16.328 18.828 -3.812 1 87.31 226 PHE B N 1
ATOM 7868 C CA . PHE B 1 226 ? 15.336 19.047 -2.771 1 87.31 226 PHE B CA 1
ATOM 7869 C C . PHE B 1 226 ? 14.18 18.078 -2.916 1 87.31 226 PHE B C 1
ATOM 7871 O O . PHE B 1 226 ? 13.492 17.766 -1.938 1 87.31 226 PHE B O 1
ATOM 7878 N N . MET B 1 227 ? 13.938 17.516 -4.109 1 92.31 227 MET B N 1
ATOM 7879 C CA . MET B 1 227 ? 12.766 16.672 -4.273 1 92.31 227 MET B CA 1
ATOM 7880 C C . MET B 1 227 ? 13.172 15.227 -4.582 1 92.31 227 MET B C 1
ATOM 7882 O O . MET B 1 227 ? 12.32 14.352 -4.734 1 92.31 227 MET B O 1
ATOM 7886 N N . GLU B 1 228 ? 14.43 14.969 -4.668 1 94.19 228 GLU B N 1
ATOM 7887 C CA . GLU B 1 228 ? 14.938 13.656 -5.039 1 94.19 228 GLU B CA 1
ATOM 7888 C C . GLU B 1 228 ? 14.477 12.586 -4.051 1 94.19 228 GLU B C 1
ATOM 7890 O O . GLU B 1 228 ? 13.984 11.531 -4.457 1 94.19 228 GLU B O 1
ATOM 7895 N N . GLN B 1 229 ? 14.602 12.875 -2.789 1 93.81 229 GLN B N 1
ATOM 7896 C CA . GLN B 1 229 ? 14.219 11.906 -1.771 1 93.81 229 GLN B CA 1
ATOM 7897 C C . GLN B 1 229 ? 12.711 11.688 -1.757 1 93.81 229 GLN B C 1
ATOM 7899 O O . GLN B 1 229 ? 12.242 10.578 -1.483 1 93.81 229 GLN B O 1
ATOM 7904 N N . PHE B 1 230 ? 12.031 12.742 -2.039 1 95.25 230 PHE B N 1
ATOM 7905 C CA . PHE B 1 230 ? 10.578 12.648 -2.111 1 95.25 230 PHE B CA 1
ATOM 7906 C C . PHE B 1 230 ? 10.148 11.703 -3.227 1 95.25 230 PHE B C 1
ATOM 7908 O O . PHE B 1 230 ? 9.344 10.797 -3.002 1 95.25 230 PHE B O 1
ATOM 7915 N N . VAL B 1 231 ? 10.719 11.867 -4.387 1 96.75 231 VAL B N 1
ATOM 7916 C CA . VAL B 1 231 ? 10.406 11.039 -5.547 1 96.75 231 VAL B CA 1
ATOM 7917 C C . VAL B 1 231 ? 10.867 9.609 -5.301 1 96.75 231 VAL B C 1
ATOM 7919 O O . VAL B 1 231 ? 10.148 8.656 -5.609 1 96.75 231 VAL B O 1
ATOM 7922 N N . ASP B 1 232 ? 11.961 9.438 -4.66 1 95.56 232 ASP B N 1
ATOM 7923 C CA . ASP B 1 232 ? 12.5 8.117 -4.359 1 95.56 232 ASP B CA 1
ATOM 7924 C C . ASP B 1 232 ? 11.609 7.371 -3.365 1 95.56 232 ASP B C 1
ATOM 7926 O O . ASP B 1 232 ? 11.406 6.16 -3.486 1 95.56 232 ASP B O 1
ATOM 7930 N N . GLY B 1 233 ? 11.18 8.133 -2.371 1 95.81 233 GLY B N 1
ATOM 7931 C CA . GLY B 1 233 ? 10.328 7.508 -1.371 1 95.81 233 GLY B CA 1
ATOM 7932 C C . GLY B 1 233 ? 9.078 6.879 -1.963 1 95.81 233 GLY B C 1
ATOM 7933 O O . GLY B 1 233 ? 8.727 5.75 -1.613 1 95.81 233 GLY B O 1
ATOM 7934 N N . LEU B 1 234 ? 8.43 7.523 -2.869 1 97 234 LEU B N 1
ATOM 7935 C CA . LEU B 1 234 ? 7.238 7.004 -3.529 1 97 234 LEU B CA 1
ATOM 7936 C C . LEU B 1 234 ? 7.598 5.91 -4.527 1 97 234 LEU B C 1
ATOM 7938 O O . LEU B 1 234 ? 6.965 4.852 -4.551 1 97 234 LEU B O 1
ATOM 7942 N N . ALA B 1 235 ? 8.625 6.148 -5.297 1 96.5 235 ALA B N 1
ATOM 7943 C CA . ALA B 1 235 ? 9.031 5.219 -6.348 1 96.5 235 ALA B CA 1
ATOM 7944 C C . ALA B 1 235 ? 9.453 3.875 -5.758 1 96.5 235 ALA B C 1
ATOM 7946 O O . ALA B 1 235 ? 9.094 2.818 -6.285 1 96.5 235 ALA B O 1
ATOM 7947 N N . ASN B 1 236 ? 10.156 3.895 -4.648 1 94.88 236 ASN B N 1
ATOM 7948 C CA . ASN B 1 236 ? 10.68 2.68 -4.035 1 94.88 236 ASN B CA 1
ATOM 7949 C C . ASN B 1 236 ? 9.562 1.828 -3.436 1 94.88 236 ASN B C 1
ATOM 7951 O O . ASN B 1 236 ? 9.719 0.615 -3.279 1 94.88 236 ASN B O 1
ATOM 7955 N N . SER B 1 237 ? 8.531 2.41 -3.131 1 96.56 237 SER B N 1
ATOM 7956 C CA . SER B 1 237 ? 7.43 1.675 -2.512 1 96.56 237 SER B CA 1
ATOM 7957 C C . SER B 1 237 ? 6.598 0.938 -3.557 1 96.56 237 SER B C 1
ATOM 7959 O O . SER B 1 237 ? 5.742 0.12 -3.213 1 96.56 237 SER B O 1
ATOM 7961 N N . PHE B 1 238 ? 6.785 1.166 -4.824 1 96.38 238 PHE B N 1
ATOM 7962 C CA . PHE B 1 238 ? 5.977 0.616 -5.906 1 96.38 238 PHE B CA 1
ATOM 7963 C C . PHE B 1 238 ? 6.164 -0.893 -6.008 1 96.38 238 PHE B C 1
ATOM 7965 O O . PHE B 1 238 ? 5.188 -1.646 -6.031 1 96.38 238 PHE B O 1
ATOM 7972 N N . GLY B 1 239 ? 7.434 -1.427 -6.113 1 95.12 239 GLY B N 1
ATOM 7973 C CA . GLY B 1 239 ? 7.738 -2.809 -6.449 1 95.12 239 GLY B CA 1
ATOM 7974 C C . GLY B 1 239 ? 7 -3.811 -5.582 1 95.12 239 GLY B C 1
ATOM 7975 O O . GLY B 1 239 ? 6.133 -4.543 -6.07 1 95.12 239 GLY B O 1
ATOM 7976 N N . GLY B 1 240 ? 7.324 -3.83 -4.285 1 96.25 240 GLY B N 1
ATOM 7977 C CA . GLY B 1 240 ? 6.699 -4.773 -3.375 1 96.25 240 GLY B CA 1
ATOM 7978 C C . GLY B 1 240 ? 5.195 -4.598 -3.275 1 96.25 240 GLY B C 1
ATOM 7979 O O . GLY B 1 240 ? 4.449 -5.582 -3.236 1 96.25 240 GLY B O 1
ATOM 7980 N N . ALA B 1 241 ? 4.75 -3.371 -3.324 1 97.69 241 ALA B N 1
ATOM 7981 C CA . ALA B 1 241 ? 3.322 -3.092 -3.201 1 97.69 241 ALA B CA 1
ATOM 7982 C C . ALA B 1 241 ? 2.566 -3.535 -4.453 1 97.69 241 ALA B C 1
ATOM 7984 O O . ALA B 1 241 ? 1.458 -4.066 -4.359 1 97.69 241 ALA B O 1
ATOM 7985 N N . ALA B 1 242 ? 3.133 -3.281 -5.605 1 96.94 242 ALA B N 1
ATOM 7986 C CA . ALA B 1 242 ? 2.49 -3.648 -6.863 1 96.94 242 ALA B CA 1
ATOM 7987 C C . ALA B 1 242 ? 2.359 -5.164 -6.992 1 96.94 242 ALA B C 1
ATOM 7989 O O . ALA B 1 242 ? 1.324 -5.668 -7.43 1 96.94 242 ALA B O 1
ATOM 7990 N N . LEU B 1 243 ? 3.414 -5.891 -6.637 1 97.06 243 LEU B N 1
ATOM 7991 C CA . LEU B 1 243 ? 3.389 -7.348 -6.699 1 97.06 243 LEU B CA 1
ATOM 7992 C C . LEU B 1 243 ? 2.379 -7.918 -5.707 1 97.06 243 LEU B C 1
ATOM 7994 O O . LEU B 1 243 ? 1.631 -8.844 -6.039 1 97.06 243 LEU B O 1
ATOM 7998 N N . PHE B 1 244 ? 2.404 -7.387 -4.492 1 97.94 244 PHE B N 1
ATOM 7999 C CA . PHE B 1 244 ? 1.437 -7.809 -3.486 1 97.94 244 PHE B CA 1
ATOM 8000 C C . PHE B 1 244 ? 0.012 -7.566 -3.971 1 97.94 244 PHE B C 1
ATOM 8002 O O . PHE B 1 244 ? -0.856 -8.43 -3.816 1 97.94 244 PHE B O 1
ATOM 8009 N N . TYR B 1 245 ? -0.224 -6.406 -4.516 1 97.5 245 TYR B N 1
ATOM 8010 C CA . TYR B 1 245 ? -1.539 -6.062 -5.047 1 97.5 245 TYR B CA 1
ATOM 8011 C C . TYR B 1 245 ? -1.929 -7 -6.184 1 97.5 245 TYR B C 1
ATOM 8013 O O . TYR B 1 245 ? -3.1 -7.367 -6.32 1 97.5 245 TYR B O 1
ATOM 8021 N N . LEU B 1 246 ? -0.981 -7.27 -7.055 1 95.56 246 LEU B N 1
ATOM 8022 C CA . LEU B 1 246 ? -1.249 -8.234 -8.109 1 95.56 246 LEU B CA 1
ATOM 8023 C C . LEU B 1 246 ? -1.772 -9.547 -7.535 1 95.56 246 LEU B C 1
ATOM 8025 O O . LEU B 1 246 ? -2.754 -10.102 -8.031 1 95.56 246 LEU B O 1
ATOM 8029 N N . GLY B 1 247 ? -1.183 -10.023 -6.453 1 96.19 247 GLY B N 1
ATOM 8030 C CA . GLY B 1 247 ? -1.658 -11.219 -5.777 1 96.19 247 GLY B CA 1
ATOM 8031 C C . GLY B 1 247 ? -3.076 -11.086 -5.254 1 96.19 247 GLY B C 1
ATOM 8032 O O . GLY B 1 247 ? -3.893 -11.992 -5.418 1 96.19 247 GLY B O 1
ATOM 8033 N N . LEU B 1 248 ? -3.336 -9.969 -4.691 1 95.44 248 LEU B N 1
ATOM 8034 C CA . LEU B 1 248 ? -4.668 -9.695 -4.164 1 95.44 248 LEU B CA 1
ATOM 8035 C C . LEU B 1 248 ? -5.711 -9.727 -5.277 1 95.44 248 LEU B C 1
ATOM 8037 O O . LEU B 1 248 ? -6.809 -10.258 -5.09 1 95.44 248 LEU B O 1
ATOM 8041 N N . SER B 1 249 ? -5.363 -9.195 -6.395 1 92.44 249 SER B N 1
ATOM 8042 C CA . SER B 1 249 ? -6.305 -9.039 -7.496 1 92.44 249 SER B CA 1
ATOM 8043 C C . SER B 1 249 ? -6.598 -10.375 -8.164 1 92.44 249 SER B C 1
ATOM 8045 O O . SER B 1 249 ? -7.578 -10.508 -8.898 1 92.44 249 SER B O 1
ATOM 8047 N N . MET B 1 250 ? -5.867 -11.352 -7.91 1 92.25 250 MET B N 1
ATOM 8048 C CA . MET B 1 250 ? -6.02 -12.656 -8.555 1 92.25 250 MET B CA 1
ATOM 8049 C C . MET B 1 250 ? -7.023 -13.523 -7.797 1 92.25 250 MET B C 1
ATOM 8051 O O . MET B 1 250 ? -7.512 -14.523 -8.328 1 92.25 250 MET B O 1
ATOM 8055 N N . VAL B 1 251 ? -7.336 -13.117 -6.629 1 89.12 251 VAL B N 1
ATOM 8056 C CA . VAL B 1 251 ? -8.227 -13.922 -5.805 1 89.12 251 VAL B CA 1
ATOM 8057 C C . VAL B 1 251 ? -9.617 -13.961 -6.434 1 89.12 251 VAL B C 1
ATOM 8059 O O . VAL B 1 251 ? -10.195 -12.922 -6.754 1 89.12 251 VAL B O 1
ATOM 8062 N N . GLY B 1 252 ? -10.133 -15.125 -6.707 1 81.12 252 GLY B N 1
ATOM 8063 C CA . GLY B 1 252 ? -11.492 -15.32 -7.184 1 81.12 252 GLY B CA 1
ATOM 8064 C C . GLY B 1 252 ? -11.625 -15.141 -8.688 1 81.12 252 GLY B C 1
ATOM 8065 O O . GLY B 1 252 ? -12.742 -15.156 -9.219 1 81.12 252 GLY B O 1
ATOM 8066 N N . GLN B 1 253 ? -10.555 -15.023 -9.328 1 85 253 GLN B N 1
ATOM 8067 C CA . GLN B 1 253 ? -10.625 -14.742 -10.758 1 85 253 GLN B CA 1
ATOM 8068 C C . GLN B 1 253 ? -10.641 -16.031 -11.57 1 85 253 GLN B C 1
ATOM 8070 O O . GLN B 1 253 ? -10.922 -16.016 -12.766 1 85 253 GLN B O 1
ATOM 8075 N N . LEU B 1 254 ? -10.328 -17.141 -10.969 1 80.25 254 LEU B N 1
ATOM 8076 C CA . LEU B 1 254 ? -10.359 -18.422 -11.672 1 80.25 254 LEU B CA 1
ATOM 8077 C C . LEU B 1 254 ? -11.68 -19.156 -11.414 1 80.25 254 LEU B C 1
ATOM 8079 O O . LEU B 1 254 ? -11.844 -19.797 -10.383 1 80.25 254 LEU B O 1
ATOM 8083 N N . GLY B 1 255 ? -12.781 -18.703 -12.07 1 70.56 255 GLY B N 1
ATOM 8084 C CA . GLY B 1 255 ? -14.078 -19.328 -11.914 1 70.56 255 GLY B CA 1
ATOM 8085 C C . GLY B 1 255 ? -14.281 -20.516 -12.844 1 70.56 255 GLY B C 1
ATOM 8086 O O . GLY B 1 255 ? -13.312 -21.078 -13.359 1 70.56 255 GLY B O 1
ATOM 8087 N N . LYS B 1 256 ? -15.461 -20.984 -12.906 1 70.38 256 LYS B N 1
ATOM 8088 C CA . LYS B 1 256 ? -15.82 -22.094 -13.789 1 70.38 256 LYS B CA 1
ATOM 8089 C C . LYS B 1 256 ? -15.633 -21.719 -15.258 1 70.38 256 LYS B C 1
ATOM 8091 O O . LYS B 1 256 ? -16.172 -20.719 -15.719 1 70.38 256 LYS B O 1
ATOM 8096 N N . LEU B 1 257 ? -14.672 -22.438 -15.82 1 78.44 257 LEU B N 1
ATOM 8097 C CA . LEU B 1 257 ? -14.32 -22.141 -17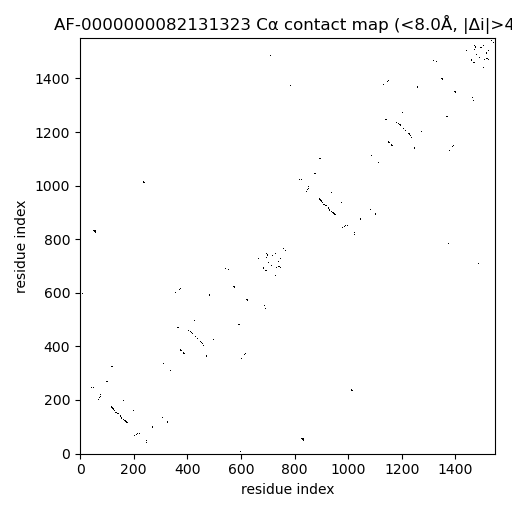.203 1 78.44 257 LEU B CA 1
ATOM 8098 C C . LEU B 1 257 ? -15.078 -23.062 -18.172 1 78.44 257 LEU B C 1
ATOM 8100 O O . LEU B 1 257 ? -15.211 -24.25 -17.906 1 78.44 257 LEU B O 1
ATOM 8104 N N . THR B 1 258 ? -15.648 -22.422 -19.141 1 81.31 258 THR B N 1
ATOM 8105 C CA . THR B 1 258 ? -16.297 -23.172 -20.219 1 81.31 258 THR B CA 1
ATOM 8106 C C . THR B 1 258 ? -15.25 -23.703 -21.188 1 81.31 258 THR B C 1
ATOM 8108 O O . THR B 1 258 ? -14.094 -23.281 -21.172 1 81.31 258 THR B O 1
ATOM 8111 N N . ARG B 1 259 ? -15.633 -24.609 -22.016 1 81.5 259 ARG B N 1
ATOM 8112 C CA . ARG B 1 259 ? -14.734 -25.188 -23.016 1 81.5 259 ARG B CA 1
ATOM 8113 C C . ARG B 1 259 ? -14.203 -24.109 -23.953 1 81.5 259 ARG B C 1
ATOM 8115 O O . ARG B 1 259 ? -13.016 -24.109 -24.281 1 81.5 259 ARG B O 1
ATOM 8122 N N . SER B 1 260 ? -15.078 -23.328 -24.406 1 83.56 260 SER B N 1
ATOM 8123 C CA . SER B 1 260 ? -14.672 -22.266 -25.328 1 83.56 260 SER B CA 1
ATOM 8124 C C . SER B 1 260 ? -13.688 -21.312 -24.672 1 83.56 260 SER B C 1
ATOM 8126 O O . SER B 1 260 ? -12.758 -20.828 -25.328 1 83.56 260 SER B O 1
ATOM 8128 N N . THR B 1 261 ? -13.922 -21.109 -23.422 1 89.81 261 THR B N 1
ATOM 8129 C CA . THR B 1 261 ? -13.031 -20.219 -22.688 1 89.81 261 THR B CA 1
ATOM 8130 C C . THR B 1 261 ? -11.648 -20.859 -22.516 1 89.81 261 THR B C 1
ATOM 8132 O O . THR B 1 261 ? -10.633 -20.172 -22.609 1 89.81 261 THR B O 1
ATOM 8135 N N . VAL B 1 262 ? -11.664 -22.141 -22.406 1 90 262 VAL B N 1
ATOM 8136 C CA . VAL B 1 262 ? -10.398 -22.844 -22.203 1 90 262 VAL B CA 1
ATOM 8137 C C . VAL B 1 262 ? -9.578 -22.812 -23.484 1 90 262 VAL B C 1
ATOM 8139 O O . VAL B 1 262 ? -8.359 -22.609 -23.438 1 90 262 VAL B O 1
ATOM 8142 N N . VAL B 1 263 ? -10.211 -23 -24.547 1 89.81 263 VAL B N 1
ATOM 8143 C CA . VAL B 1 263 ? -9.516 -22.953 -25.828 1 89.81 263 VAL B CA 1
ATOM 8144 C C . VAL B 1 263 ? -8.93 -21.562 -26.062 1 89.81 263 VAL B C 1
ATOM 8146 O O . VAL B 1 263 ? -7.777 -21.438 -26.484 1 89.81 263 VAL B O 1
ATOM 8149 N N . ALA B 1 264 ? -9.734 -20.562 -25.828 1 94.06 264 ALA B N 1
ATOM 8150 C CA . ALA B 1 264 ? -9.25 -19.203 -25.969 1 94.06 264 ALA B CA 1
ATOM 8151 C C . ALA B 1 264 ? -8.055 -18.938 -25.062 1 94.06 264 ALA B C 1
ATOM 8153 O O . ALA B 1 264 ? -7.098 -18.266 -25.469 1 94.06 264 ALA B O 1
ATOM 8154 N N . LEU B 1 265 ? -8.148 -19.484 -23.922 1 95.19 265 LEU B N 1
ATOM 8155 C CA . LEU B 1 265 ? -7.086 -19.281 -22.953 1 95.19 265 LEU B CA 1
ATOM 8156 C C . LEU B 1 265 ? -5.797 -19.953 -23.406 1 95.19 265 LEU B C 1
ATOM 8158 O O . LEU B 1 265 ? -4.715 -19.375 -23.297 1 95.19 265 LEU B O 1
ATOM 8162 N N . ILE B 1 266 ? -5.863 -21.109 -23.938 1 92.81 266 ILE B N 1
ATOM 8163 C CA . ILE B 1 266 ? -4.691 -21.844 -24.406 1 92.81 266 ILE B CA 1
ATOM 8164 C C . ILE B 1 266 ? -4.039 -21.078 -25.562 1 92.81 266 ILE B C 1
ATOM 8166 O O . ILE B 1 266 ? -2.816 -20.922 -25.594 1 92.81 266 ILE B O 1
ATOM 8170 N N . LEU B 1 267 ? -4.84 -20.578 -26.391 1 95.12 267 LEU B N 1
ATOM 8171 C CA . LEU B 1 267 ? -4.324 -19.844 -27.547 1 95.12 267 LEU B CA 1
ATOM 8172 C C . LEU B 1 267 ? -3.672 -18.547 -27.125 1 95.12 267 LEU B C 1
ATOM 8174 O O . LEU B 1 267 ? -2.602 -18.188 -27.625 1 95.12 267 LEU B O 1
ATOM 8178 N N . LEU B 1 268 ? -4.309 -17.859 -26.219 1 97.38 268 LEU B N 1
ATOM 8179 C CA . LEU B 1 268 ? -3.799 -16.562 -25.781 1 97.38 268 LEU B CA 1
ATOM 8180 C C . LEU B 1 268 ? -2.506 -16.734 -24.984 1 97.38 268 LEU B C 1
ATOM 8182 O O . LEU B 1 268 ? -1.561 -15.961 -25.156 1 97.38 268 LEU B O 1
ATOM 8186 N N . ILE B 1 269 ? -2.441 -17.734 -24.188 1 97 269 ILE B N 1
ATOM 8187 C CA . ILE B 1 269 ? -1.254 -17.984 -23.375 1 97 269 ILE B CA 1
ATOM 8188 C C . ILE B 1 269 ? -0.105 -18.438 -24.266 1 97 269 ILE B C 1
ATOM 8190 O O . ILE B 1 269 ? 1.047 -18.047 -24.062 1 97 269 ILE B O 1
ATOM 8194 N N . THR B 1 270 ? -0.388 -19.203 -25.234 1 95.88 270 THR B N 1
ATOM 8195 C CA . THR B 1 270 ? 0.622 -19.609 -26.203 1 95.88 270 THR B CA 1
ATOM 8196 C C . THR B 1 270 ? 1.155 -18.422 -26.984 1 95.88 270 THR B C 1
ATOM 8198 O O . THR B 1 270 ? 2.363 -18.297 -27.188 1 95.88 270 THR B O 1
ATOM 8201 N N . ALA B 1 271 ? 0.278 -17.594 -27.359 1 97.56 271 ALA B N 1
ATOM 8202 C CA . ALA B 1 271 ? 0.683 -16.406 -28.094 1 97.56 271 ALA B CA 1
ATOM 8203 C C . ALA B 1 271 ? 1.571 -15.508 -27.25 1 97.56 271 ALA B C 1
ATOM 8205 O O . ALA B 1 271 ? 2.59 -15 -27.719 1 97.56 271 ALA B O 1
ATOM 8206 N N . LYS B 1 272 ? 1.234 -15.375 -25.984 1 97.56 272 LYS B N 1
ATOM 8207 C CA . LYS B 1 272 ? 1.917 -14.422 -25.109 1 97.56 272 LYS B CA 1
ATOM 8208 C C . LYS B 1 272 ? 3.223 -15 -24.578 1 97.56 272 LYS B C 1
ATOM 8210 O O . LYS B 1 272 ? 4.242 -14.305 -24.531 1 97.56 272 LYS B O 1
ATOM 8215 N N . LEU B 1 273 ? 3.232 -16.281 -24.25 1 97.5 273 LEU B N 1
ATOM 8216 C CA . LEU B 1 273 ? 4.363 -16.797 -23.5 1 97.5 273 LEU B CA 1
ATOM 8217 C C . LEU B 1 273 ? 5.297 -17.609 -24.391 1 97.5 273 LEU B C 1
ATOM 8219 O O . LEU B 1 273 ? 6.434 -17.906 -24.016 1 97.5 273 LEU B O 1
ATOM 8223 N N . LEU B 1 274 ? 4.871 -17.922 -25.625 1 95.31 274 LEU B N 1
ATOM 8224 C CA . LEU B 1 274 ? 5.727 -18.719 -26.5 1 95.31 274 LEU B CA 1
ATOM 8225 C C . LEU B 1 274 ? 5.992 -18 -27.812 1 95.31 274 LEU B C 1
ATOM 8227 O O . LEU B 1 274 ? 7.148 -17.75 -28.156 1 95.31 274 LEU B O 1
ATOM 8231 N N . VAL B 1 275 ? 4.965 -17.531 -28.438 1 97.19 275 VAL B N 1
ATOM 8232 C CA . VAL B 1 275 ? 5.117 -16.922 -29.766 1 97.19 275 VAL B CA 1
ATOM 8233 C C . VAL B 1 275 ? 5.809 -15.57 -29.625 1 97.19 275 VAL B C 1
ATOM 8235 O O . VAL B 1 275 ? 6.742 -15.258 -30.375 1 97.19 275 VAL B O 1
ATOM 8238 N N . MET B 1 276 ? 5.383 -14.805 -28.672 1 97.62 276 MET B N 1
ATOM 8239 C CA . MET B 1 276 ? 5.918 -13.461 -28.453 1 97.62 276 MET B CA 1
ATOM 8240 C C . MET B 1 276 ? 7.418 -13.508 -28.188 1 97.62 276 MET B C 1
ATOM 8242 O O . MET B 1 276 ? 8.195 -12.82 -28.844 1 97.62 276 MET B O 1
ATOM 8246 N N . PRO B 1 277 ? 7.949 -14.336 -27.266 1 97.25 277 PRO B N 1
ATOM 8247 C CA . PRO B 1 277 ? 9.391 -14.383 -27 1 97.25 277 PRO B CA 1
ATOM 8248 C C . PRO B 1 277 ? 10.188 -14.859 -28.219 1 97.25 277 PRO B C 1
ATOM 8250 O O . PRO B 1 277 ? 11.281 -14.352 -28.469 1 97.25 277 PRO B O 1
ATOM 8253 N N . LEU B 1 278 ? 9.641 -15.727 -28.984 1 96.44 278 LEU B N 1
ATOM 8254 C CA . LEU B 1 278 ? 10.352 -16.25 -30.141 1 96.44 278 LEU B CA 1
ATOM 8255 C C . LEU B 1 278 ? 10.461 -15.195 -31.234 1 96.44 278 LEU B C 1
ATOM 8257 O O . LEU B 1 278 ? 11.523 -15.031 -31.844 1 96.44 278 LEU B O 1
ATOM 8261 N N . ILE B 1 279 ? 9.391 -14.484 -31.453 1 97.62 279 ILE B N 1
ATOM 8262 C CA . ILE B 1 279 ? 9.414 -13.445 -32.469 1 97.62 279 ILE B CA 1
ATOM 8263 C C . ILE B 1 279 ? 10.32 -12.297 -32.031 1 97.62 279 ILE B C 1
ATOM 8265 O O . ILE B 1 279 ? 11.031 -11.703 -32.844 1 97.62 279 ILE B O 1
ATOM 8269 N N . CYS B 1 280 ? 10.266 -11.977 -30.75 1 96.81 280 CYS B N 1
ATOM 8270 C CA . CYS B 1 280 ? 11.156 -10.945 -30.219 1 96.81 280 CYS B CA 1
ATOM 8271 C C . CYS B 1 280 ? 12.617 -11.305 -30.469 1 96.81 280 CYS B C 1
ATOM 8273 O O . CYS B 1 280 ? 13.391 -10.484 -30.953 1 96.81 280 CYS B O 1
ATOM 8275 N N . ARG B 1 281 ? 12.969 -12.523 -30.125 1 95.56 281 ARG B N 1
ATOM 8276 C CA . ARG B 1 281 ? 14.352 -12.984 -30.281 1 95.56 281 ARG B CA 1
ATOM 8277 C C . ARG B 1 281 ? 14.758 -12.984 -31.766 1 95.56 281 ARG B C 1
ATOM 8279 O O . ARG B 1 281 ? 15.828 -12.492 -32.125 1 95.56 281 ARG B O 1
ATOM 8286 N N . GLU B 1 282 ? 13.914 -13.461 -32.625 1 94.69 282 GLU B N 1
ATOM 8287 C CA . GLU B 1 282 ? 14.219 -13.578 -34.062 1 94.69 282 GLU B CA 1
ATOM 8288 C C . GLU B 1 282 ? 14.336 -12.203 -34.688 1 94.69 282 GLU B C 1
ATOM 8290 O O . GLU B 1 282 ? 15.156 -12.016 -35.594 1 94.69 282 GLU B O 1
ATOM 8295 N N . MET B 1 283 ? 13.547 -11.32 -34.281 1 95 283 MET B N 1
ATOM 8296 C CA . MET B 1 283 ? 13.594 -9.977 -34.844 1 95 283 MET B CA 1
ATOM 8297 C C . MET B 1 283 ? 14.898 -9.273 -34.5 1 95 283 MET B C 1
ATOM 8299 O O . MET B 1 283 ? 15.445 -8.523 -35.281 1 95 283 MET B O 1
ATOM 8303 N N . VAL B 1 284 ? 15.367 -9.484 -33.25 1 94.31 284 VAL B N 1
ATOM 8304 C CA . VAL B 1 284 ? 16.641 -8.898 -32.844 1 94.31 284 VAL B CA 1
ATOM 8305 C C . VAL B 1 284 ? 17.781 -9.523 -33.656 1 94.31 284 VAL B C 1
ATOM 8307 O O . VAL B 1 284 ? 18.703 -8.82 -34.062 1 94.31 284 VAL B O 1
ATOM 8310 N N . GLU B 1 285 ? 17.703 -10.797 -33.938 1 91.62 285 GLU B N 1
ATOM 8311 C CA . GLU B 1 285 ? 18.734 -11.484 -34.719 1 91.62 285 GLU B CA 1
ATOM 8312 C C . GLU B 1 285 ? 18.734 -10.992 -36.156 1 91.62 285 GLU B C 1
ATOM 8314 O O . GLU B 1 285 ? 19.797 -10.898 -36.781 1 91.62 285 GLU B O 1
ATOM 8319 N N . LEU B 1 286 ? 17.641 -10.664 -36.625 1 90.81 286 LEU B N 1
ATOM 8320 C CA . LEU B 1 286 ? 17.5 -10.234 -38.031 1 90.81 286 LEU B CA 1
ATOM 8321 C C . LEU B 1 286 ? 17.969 -8.789 -38.188 1 90.81 286 LEU B C 1
ATOM 8323 O O . LEU B 1 286 ? 18.688 -8.477 -39.156 1 90.81 286 LEU B O 1
ATOM 8327 N N . LEU B 1 287 ? 17.609 -7.949 -37.281 1 89.38 287 LEU B N 1
ATOM 8328 C CA . LEU B 1 287 ? 17.844 -6.52 -37.469 1 89.38 287 LEU B CA 1
ATOM 8329 C C . LEU B 1 287 ? 19.203 -6.117 -36.906 1 89.38 287 LEU B C 1
ATOM 8331 O O . LEU B 1 287 ? 19.812 -5.152 -37.375 1 89.38 287 LEU B O 1
ATOM 8335 N N . TYR B 1 288 ? 19.609 -6.715 -35.781 1 82.06 288 TYR B N 1
ATOM 8336 C CA . TYR B 1 288 ? 20.875 -6.359 -35.156 1 82.06 288 TYR B CA 1
ATOM 8337 C C . TYR B 1 288 ? 22.047 -6.996 -35.875 1 82.06 288 TYR B C 1
ATOM 8339 O O . TYR B 1 288 ? 23.172 -6.488 -35.844 1 82.06 288 TYR B O 1
ATOM 8347 N N . ALA B 1 289 ? 22.031 -8.109 -36.531 1 67.5 289 ALA B N 1
ATOM 8348 C CA . ALA B 1 289 ? 23.094 -8.773 -37.281 1 67.5 289 ALA B CA 1
ATOM 8349 C C . ALA B 1 289 ? 23.812 -7.805 -38.219 1 67.5 289 ALA B C 1
ATOM 8351 O O . ALA B 1 289 ? 25.016 -7.883 -38.406 1 67.5 289 ALA B O 1
ATOM 8352 N N . ASP B 1 290 ? 23.078 -6.922 -38.688 1 59.56 290 ASP B N 1
ATOM 8353 C CA . ASP B 1 290 ? 23.672 -6.047 -39.688 1 59.56 290 ASP B CA 1
ATOM 8354 C C . ASP B 1 290 ? 24.516 -4.957 -39.031 1 59.56 290 ASP B C 1
ATOM 8356 O O . ASP B 1 290 ? 25.312 -4.297 -39.719 1 59.56 290 ASP B O 1
ATOM 8360 N N . HIS B 1 291 ? 24.297 -4.68 -37.781 1 57.5 291 HIS B N 1
ATOM 8361 C CA . HIS B 1 291 ? 24.953 -3.475 -37.281 1 57.5 291 HIS B CA 1
ATOM 8362 C C . HIS B 1 291 ? 26.297 -3.799 -36.625 1 57.5 291 HIS B C 1
ATOM 8364 O O . HIS B 1 291 ? 27.188 -2.953 -36.594 1 57.5 291 HIS B O 1
ATOM 8370 N N . THR B 1 292 ? 26.391 -4.617 -35.594 1 56.97 292 THR B N 1
ATOM 8371 C CA . THR B 1 292 ? 27.703 -4.734 -34.969 1 56.97 292 THR B CA 1
ATOM 8372 C C . THR B 1 292 ? 28.25 -6.148 -35.125 1 56.97 292 THR B C 1
ATOM 8374 O O . THR B 1 292 ? 27.484 -7.117 -35.156 1 56.97 292 THR B O 1
ATOM 8377 N N . ASN B 1 293 ? 29.375 -6.266 -35.719 1 51.31 293 ASN B N 1
ATOM 8378 C CA . ASN B 1 293 ? 30.25 -7.406 -35.938 1 51.31 293 ASN B CA 1
ATOM 8379 C C . ASN B 1 293 ? 30.5 -8.188 -34.656 1 51.31 293 ASN B C 1
ATOM 8381 O O . ASN B 1 293 ? 31.312 -9.117 -34.625 1 51.31 293 ASN B O 1
ATOM 8385 N N . THR B 1 294 ? 30.141 -7.719 -33.406 1 56.88 294 THR B N 1
ATOM 8386 C CA . THR B 1 294 ? 30.641 -8.547 -32.312 1 56.88 294 THR B CA 1
ATOM 8387 C C . THR B 1 294 ? 29.562 -9.5 -31.812 1 56.88 294 THR B C 1
ATOM 8389 O O . THR B 1 294 ? 28.484 -9.062 -31.375 1 56.88 294 THR B O 1
ATOM 8392 N N . GLY B 1 295 ? 29.609 -10.742 -32.188 1 54.84 295 GLY B N 1
ATOM 8393 C CA . GLY B 1 295 ? 28.781 -11.914 -31.969 1 54.84 295 GLY B CA 1
ATOM 8394 C C . GLY B 1 295 ? 28.266 -12.023 -30.547 1 54.84 295 GLY B C 1
ATOM 8395 O O . GLY B 1 295 ? 27.109 -12.359 -30.328 1 54.84 295 GLY B O 1
ATOM 8396 N N . LEU B 1 296 ? 29.031 -11.68 -29.594 1 53.25 296 LEU B N 1
ATOM 8397 C CA . LEU B 1 296 ? 28.688 -11.883 -28.188 1 53.25 296 LEU B CA 1
ATOM 8398 C C . LEU B 1 296 ? 27.625 -10.891 -27.75 1 53.25 296 LEU B C 1
ATOM 8400 O O . LEU B 1 296 ? 26.688 -11.258 -27.031 1 53.25 296 LEU B O 1
ATOM 8404 N N . ASN B 1 297 ? 27.703 -9.742 -28.234 1 62.19 297 ASN B N 1
ATOM 8405 C CA . ASN B 1 297 ? 26.734 -8.711 -27.859 1 62.19 297 ASN B CA 1
ATOM 8406 C C . ASN B 1 297 ? 25.375 -8.953 -28.516 1 62.19 297 ASN B C 1
ATOM 8408 O O . ASN B 1 297 ? 24.344 -8.656 -27.938 1 62.19 297 ASN B O 1
ATOM 8412 N N . GLN B 1 298 ? 25.562 -9.664 -29.562 1 71.62 298 GLN B N 1
ATOM 8413 C CA . GLN B 1 298 ? 24.328 -9.977 -30.266 1 71.62 298 GLN B CA 1
ATOM 8414 C C . GLN B 1 298 ? 23.547 -11.07 -29.547 1 71.62 298 GLN B C 1
ATOM 8416 O O . GLN B 1 298 ? 22.312 -10.977 -29.406 1 71.62 298 GLN B O 1
ATOM 8421 N N . SER B 1 299 ? 24.234 -11.992 -29 1 78.31 299 SER B N 1
ATOM 8422 C CA . SER B 1 299 ? 23.562 -13.086 -28.297 1 78.31 299 SER B CA 1
ATOM 8423 C C . SER B 1 299 ? 22.938 -12.625 -27 1 78.31 299 SER B C 1
ATOM 8425 O O . SER B 1 299 ? 21.844 -13.055 -26.641 1 78.31 299 SER B O 1
ATOM 8427 N N . SER B 1 300 ? 23.609 -11.68 -26.375 1 87 300 SER B N 1
ATOM 8428 C CA . SER B 1 300 ? 23.078 -11.172 -25.109 1 87 300 SER B CA 1
ATOM 8429 C C . SER B 1 300 ? 21.812 -10.352 -25.344 1 87 300 SER B C 1
ATOM 8431 O O . SER B 1 300 ? 20.844 -10.477 -24.578 1 87 300 SER B O 1
ATOM 8433 N N . LEU B 1 301 ? 21.828 -9.625 -26.422 1 90.69 301 LEU B N 1
ATOM 8434 C CA . LEU B 1 301 ? 20.688 -8.789 -26.734 1 90.69 301 LEU B CA 1
ATOM 8435 C C . LEU B 1 301 ? 19.5 -9.648 -27.172 1 90.69 301 LEU B C 1
ATOM 8437 O O . LEU B 1 301 ? 18.344 -9.344 -26.859 1 90.69 301 LEU B O 1
ATOM 8441 N N . SER B 1 302 ? 19.75 -10.664 -27.953 1 91.81 302 SER B N 1
ATOM 8442 C CA . SER B 1 302 ? 18.703 -11.57 -28.391 1 91.81 302 SER B CA 1
ATOM 8443 C C . SER B 1 302 ? 18.109 -12.336 -27.219 1 91.81 302 SER B C 1
ATOM 8445 O O . SER B 1 302 ? 16.891 -12.57 -27.172 1 91.81 302 SER B O 1
ATOM 8447 N N . ASN B 1 303 ? 18.953 -12.734 -26.312 1 91.69 303 ASN B N 1
ATOM 8448 C CA . ASN B 1 303 ? 18.469 -13.414 -25.109 1 91.69 303 ASN B CA 1
ATOM 8449 C C . ASN B 1 303 ? 17.625 -12.492 -24.25 1 91.69 303 ASN B C 1
ATOM 8451 O O . ASN B 1 303 ? 16.641 -12.914 -23.656 1 91.69 303 ASN B O 1
ATOM 8455 N N . TYR B 1 304 ? 18.094 -11.289 -24.203 1 94.38 304 TYR B N 1
ATOM 8456 C CA . TYR B 1 304 ? 17.312 -10.305 -23.469 1 94.38 304 TYR B CA 1
ATOM 8457 C C . TYR B 1 304 ? 15.945 -10.109 -24.109 1 94.38 304 TYR B C 1
ATOM 8459 O O . TYR B 1 304 ? 14.938 -10.016 -23.406 1 94.38 304 TYR B O 1
ATOM 8467 N N . ALA B 1 305 ? 15.891 -10.055 -25.391 1 95.69 305 ALA B N 1
ATOM 8468 C CA . ALA B 1 305 ? 14.625 -9.898 -26.109 1 95.69 305 ALA B CA 1
ATOM 8469 C C . ALA B 1 305 ? 13.703 -11.094 -25.844 1 95.69 305 ALA B C 1
ATOM 8471 O O . ALA B 1 305 ? 12.484 -10.922 -25.703 1 95.69 305 ALA B O 1
ATOM 8472 N N . PHE B 1 306 ? 14.266 -12.242 -25.859 1 95.44 306 PHE B N 1
ATOM 8473 C CA . PHE B 1 306 ? 13.5 -13.445 -25.562 1 95.44 306 PHE B CA 1
ATOM 8474 C C . PHE B 1 306 ? 12.898 -13.375 -24.156 1 95.44 306 PHE B C 1
ATOM 8476 O O . PHE B 1 306 ? 11.703 -13.633 -23.984 1 95.44 306 PHE B O 1
ATOM 8483 N N . LEU B 1 307 ? 13.734 -12.984 -23.219 1 94.38 307 LEU B N 1
ATOM 8484 C CA . LEU B 1 307 ? 13.273 -12.883 -21.828 1 94.38 307 LEU B CA 1
ATOM 8485 C C . LEU B 1 307 ? 12.172 -11.836 -21.703 1 94.38 307 LEU B C 1
ATOM 8487 O O . LEU B 1 307 ? 11.18 -12.055 -21 1 94.38 307 LEU B O 1
ATOM 8491 N N . TYR B 1 308 ? 12.344 -10.758 -22.328 1 96 308 TYR B N 1
ATOM 8492 C CA . TYR B 1 308 ? 11.32 -9.719 -22.328 1 96 308 TYR B CA 1
ATOM 8493 C C . TYR B 1 308 ? 9.992 -10.258 -22.844 1 96 308 TYR B C 1
ATOM 8495 O O . TYR B 1 308 ? 8.938 -9.945 -22.297 1 96 308 TYR B O 1
ATOM 8503 N N . GLY B 1 309 ? 10.062 -11.062 -23.859 1 96.5 309 GLY B N 1
ATOM 8504 C CA . GLY B 1 309 ? 8.867 -11.625 -24.469 1 96.5 309 GLY B CA 1
ATOM 8505 C C . GLY B 1 309 ? 8.117 -12.562 -23.547 1 96.5 309 GLY B C 1
ATOM 8506 O O . GLY B 1 309 ? 6.906 -12.758 -23.688 1 96.5 309 GLY B O 1
ATOM 8507 N N . VAL B 1 310 ? 8.766 -13.086 -22.547 1 96.81 310 VAL B N 1
ATOM 8508 C CA . VAL B 1 310 ? 8.164 -14.086 -21.672 1 96.81 310 VAL B CA 1
ATOM 8509 C C . VAL B 1 310 ? 7.426 -13.398 -20.516 1 96.81 310 VAL B C 1
ATOM 8511 O O . VAL B 1 310 ? 6.719 -14.047 -19.75 1 96.81 310 VAL B O 1
ATOM 8514 N N . PHE B 1 311 ? 7.543 -12.055 -20.359 1 97.19 311 PHE B N 1
ATOM 8515 C CA . PHE B 1 311 ? 6.809 -11.352 -19.312 1 97.19 311 PHE B CA 1
ATOM 8516 C C . PHE B 1 311 ? 5.309 -11.586 -19.469 1 97.19 311 PHE B C 1
ATOM 8518 O O . PHE B 1 311 ? 4.77 -11.523 -20.562 1 97.19 311 PHE B O 1
ATOM 8525 N N . PRO B 1 312 ? 4.648 -11.852 -18.359 1 97.19 312 PRO B N 1
ATOM 8526 C CA . PRO B 1 312 ? 3.213 -12.117 -18.453 1 97.19 312 PRO B CA 1
ATOM 8527 C C . PRO B 1 312 ? 2.398 -10.867 -18.781 1 97.19 312 PRO B C 1
ATOM 8529 O O . PRO B 1 312 ? 2.939 -9.758 -18.781 1 97.19 312 PRO B O 1
ATOM 8532 N N . THR B 1 313 ? 1.167 -11.141 -19.062 1 97.25 313 THR B N 1
ATOM 8533 C CA . THR B 1 313 ? 0.236 -10.07 -19.406 1 97.25 313 THR B CA 1
ATOM 8534 C C . THR B 1 313 ? 0.057 -9.109 -18.234 1 97.25 313 THR B C 1
ATOM 8536 O O . THR B 1 313 ? -0.025 -9.531 -17.078 1 97.25 313 THR B O 1
ATOM 8539 N N . ALA B 1 314 ? -0.008 -7.844 -18.547 1 95 314 ALA B N 1
ATOM 8540 C CA . ALA B 1 314 ? -0.173 -6.797 -17.547 1 95 314 ALA B CA 1
ATOM 8541 C C . ALA B 1 314 ? -1.567 -6.84 -16.938 1 95 314 ALA B C 1
ATOM 8543 O O . ALA B 1 314 ? -2.555 -7.098 -17.625 1 95 314 ALA B O 1
ATOM 8544 N N . PRO B 1 315 ? -1.669 -6.535 -15.656 1 91.88 315 PRO B N 1
ATOM 8545 C CA . PRO B 1 315 ? -2.975 -6.523 -14.992 1 91.88 315 PRO B CA 1
ATOM 8546 C C . PRO B 1 315 ? -3.896 -5.43 -15.531 1 91.88 315 PRO B C 1
ATOM 8548 O O . PRO B 1 315 ? -5.121 -5.523 -15.391 1 91.88 315 PRO B O 1
ATOM 8551 N N . SER B 1 316 ? -3.377 -4.422 -16.156 1 90.88 316 SER B N 1
ATOM 8552 C CA . SER B 1 316 ? -4.184 -3.328 -16.688 1 90.88 316 SER B CA 1
ATOM 8553 C C . SER B 1 316 ? -5.164 -3.832 -17.734 1 90.88 316 SER B C 1
ATOM 8555 O O . SER B 1 316 ? -6.223 -3.232 -17.953 1 90.88 316 SER B O 1
ATOM 8557 N N . VAL B 1 317 ? -4.863 -4.918 -18.359 1 94.75 317 VAL B N 1
ATOM 8558 C CA . VAL B 1 317 ? -5.742 -5.469 -19.391 1 94.75 317 VAL B CA 1
ATOM 8559 C C . VAL B 1 317 ? -7.07 -5.891 -18.766 1 94.75 317 VAL B C 1
ATOM 8561 O O . VAL B 1 317 ? -8.133 -5.734 -19.375 1 94.75 317 VAL B O 1
ATOM 8564 N N . ALA B 1 318 ? -6.992 -6.395 -17.578 1 92.56 318 ALA B N 1
ATOM 8565 C CA . ALA B 1 318 ? -8.211 -6.75 -16.859 1 92.56 318 ALA B CA 1
ATOM 8566 C C . ALA B 1 318 ? -9.039 -5.508 -16.531 1 92.56 318 ALA B C 1
ATOM 8568 O O . ALA B 1 318 ? -10.273 -5.566 -16.531 1 92.56 318 ALA B O 1
ATOM 8569 N N . ILE B 1 319 ? -8.414 -4.48 -16.328 1 88.5 319 ILE B N 1
ATOM 8570 C CA . ILE B 1 319 ? -9.094 -3.225 -16.047 1 88.5 319 ILE B CA 1
ATOM 8571 C C . ILE B 1 319 ? -9.812 -2.738 -17.312 1 88.5 319 ILE B C 1
ATOM 8573 O O . ILE B 1 319 ? -10.945 -2.256 -17.234 1 88.5 319 ILE B O 1
ATOM 8577 N N . TYR B 1 320 ? -9.18 -2.898 -18.484 1 92 320 TYR B N 1
ATOM 8578 C CA . TYR B 1 320 ? -9.82 -2.527 -19.75 1 92 320 TYR B CA 1
ATOM 8579 C C . TYR B 1 320 ? -11.062 -3.373 -20 1 92 320 TYR B C 1
ATOM 8581 O O . TYR B 1 320 ? -12.102 -2.854 -20.406 1 92 320 TYR B O 1
ATOM 8589 N N . ALA B 1 321 ? -10.914 -4.617 -19.734 1 93.88 321 ALA B N 1
ATOM 8590 C CA . ALA B 1 321 ? -12.047 -5.52 -19.922 1 93.88 321 ALA B CA 1
ATOM 8591 C C . ALA B 1 321 ? -13.219 -5.129 -19.016 1 93.88 321 ALA B C 1
ATOM 8593 O O . ALA B 1 321 ? -14.375 -5.16 -19.438 1 93.88 321 ALA B O 1
ATOM 8594 N N . ALA B 1 322 ? -12.891 -4.785 -17.844 1 87 322 ALA B N 1
ATOM 8595 C CA . ALA B 1 322 ? -13.914 -4.363 -16.891 1 87 322 ALA B CA 1
ATOM 8596 C C . ALA B 1 322 ? -14.539 -3.035 -17.312 1 87 322 ALA B C 1
ATOM 8598 O O . ALA B 1 322 ? -15.758 -2.848 -17.188 1 87 322 ALA B O 1
ATOM 8599 N N . HIS B 1 323 ? -13.727 -2.189 -17.797 1 84.44 323 HIS B N 1
ATOM 8600 C CA . HIS B 1 323 ? -14.195 -0.882 -18.234 1 84.44 323 HIS B CA 1
ATOM 8601 C C . HIS B 1 323 ? -15.219 -1.018 -19.375 1 84.44 323 HIS B C 1
ATOM 8603 O O . HIS B 1 323 ? -16.25 -0.336 -19.359 1 84.44 323 HIS B O 1
ATOM 8609 N N . TYR B 1 324 ? -14.953 -1.883 -20.25 1 87.44 324 TYR B N 1
ATOM 8610 C CA . TYR B 1 324 ? -15.852 -2.084 -21.391 1 87.44 324 TYR B CA 1
ATOM 8611 C C . TYR B 1 324 ? -16.891 -3.16 -21.078 1 87.44 324 TYR B C 1
ATOM 8613 O O . TYR B 1 324 ? -17.828 -3.357 -21.859 1 87.44 324 TYR B O 1
ATOM 8621 N N . ASN B 1 325 ? -16.672 -3.822 -19.938 1 86.81 325 ASN B N 1
ATOM 8622 C CA . ASN B 1 325 ? -17.516 -4.949 -19.562 1 86.81 325 ASN B CA 1
ATOM 8623 C C . ASN B 1 325 ? -17.578 -6 -20.672 1 86.81 325 ASN B C 1
ATOM 8625 O O . ASN B 1 325 ? -18.656 -6.391 -21.109 1 86.81 325 ASN B O 1
ATOM 8629 N N . MET B 1 326 ? -16.406 -6.309 -21.188 1 91.5 326 MET B N 1
ATOM 8630 C CA . MET B 1 326 ? -16.281 -7.25 -22.297 1 91.5 326 MET B CA 1
ATOM 8631 C C . MET B 1 326 ? -15.242 -8.32 -21.984 1 91.5 326 MET B C 1
ATOM 8633 O O . MET B 1 326 ? -14.133 -8.016 -21.547 1 91.5 326 MET B O 1
ATOM 8637 N N . GLU B 1 327 ? -15.586 -9.625 -22.188 1 92.88 327 GLU B N 1
ATOM 8638 C CA . GLU B 1 327 ? -14.688 -10.773 -22.109 1 92.88 327 GLU B CA 1
ATOM 8639 C C . GLU B 1 327 ? -13.953 -10.805 -20.766 1 92.88 327 GLU B C 1
ATOM 8641 O O . GLU B 1 327 ? -12.75 -11.055 -20.719 1 92.88 327 GLU B O 1
ATOM 8646 N N . LEU B 1 328 ? -14.68 -10.539 -19.734 1 90.69 328 LEU B N 1
ATOM 8647 C CA . LEU B 1 328 ? -14.109 -10.43 -18.406 1 90.69 328 LEU B CA 1
ATOM 8648 C C . LEU B 1 328 ? -13.531 -11.766 -17.938 1 90.69 328 LEU B C 1
ATOM 8650 O O . LEU B 1 328 ? -12.406 -11.828 -17.453 1 90.69 328 LEU B O 1
ATOM 8654 N N . GLN B 1 329 ? -14.188 -12.781 -18.188 1 90.12 329 GLN B N 1
ATOM 8655 C CA . GLN B 1 329 ? -13.797 -14.102 -17.688 1 90.12 329 GLN B CA 1
ATOM 8656 C C . GLN B 1 329 ? -12.508 -14.578 -18.359 1 90.12 329 GLN B C 1
ATOM 8658 O O . GLN B 1 329 ? -11.578 -15.023 -17.672 1 90.12 329 GLN B O 1
ATOM 8663 N N . VAL B 1 330 ? -12.438 -14.406 -19.625 1 94.12 330 VAL B N 1
ATOM 8664 C CA . VAL B 1 330 ? -11.281 -14.898 -20.359 1 94.12 330 VAL B CA 1
ATOM 8665 C C . VAL B 1 330 ? -10.055 -14.062 -20.016 1 94.12 330 VAL B C 1
ATOM 8667 O O . VAL B 1 330 ? -8.977 -14.609 -19.766 1 94.12 330 VAL B O 1
ATOM 8670 N N . VAL B 1 331 ? -10.227 -12.805 -19.922 1 95.62 331 VAL B N 1
ATOM 8671 C CA . VAL B 1 331 ? -9.094 -11.906 -19.734 1 95.62 331 VAL B CA 1
ATOM 8672 C C . VAL B 1 331 ? -8.562 -12.023 -18.312 1 95.62 331 VAL B C 1
ATOM 8674 O O . VAL B 1 331 ? -7.352 -12.094 -18.094 1 95.62 331 VAL B O 1
ATOM 8677 N N . THR B 1 332 ? -9.406 -12.109 -17.359 1 93.75 332 THR B N 1
ATOM 8678 C CA . THR B 1 332 ? -8.977 -12.172 -15.961 1 93.75 332 THR B CA 1
ATOM 8679 C C . THR B 1 332 ? -8.359 -13.539 -15.648 1 93.75 332 THR B C 1
ATOM 8681 O O . THR B 1 332 ? -7.316 -13.617 -15.008 1 93.75 332 THR B O 1
ATOM 8684 N N . SER B 1 333 ? -9 -14.57 -16.125 1 93.25 333 SER B N 1
ATOM 8685 C CA . SER B 1 333 ? -8.438 -15.898 -15.945 1 93.25 333 SER B CA 1
ATOM 8686 C C . SER B 1 333 ? -7.117 -16.047 -16.688 1 93.25 333 SER B C 1
ATOM 8688 O O . SER B 1 333 ? -6.176 -16.672 -16.188 1 93.25 333 SER B O 1
ATOM 8690 N N . GLY B 1 334 ? -7.129 -15.508 -17.859 1 95.5 334 GLY B N 1
ATOM 8691 C CA . GLY B 1 334 ? -5.91 -15.547 -18.641 1 95.5 334 GLY B CA 1
ATOM 8692 C C . GLY B 1 334 ? -4.75 -14.82 -17.984 1 95.5 334 GLY B C 1
ATOM 8693 O O . GLY B 1 334 ? -3.609 -15.281 -18.047 1 95.5 334 GLY B O 1
ATOM 8694 N N . MET B 1 335 ? -5.039 -13.703 -17.406 1 94.44 335 MET B N 1
ATOM 8695 C CA . MET B 1 335 ? -4.008 -12.93 -16.734 1 94.44 335 MET B CA 1
ATOM 8696 C C . MET B 1 335 ? -3.408 -13.719 -15.57 1 94.44 335 MET B C 1
ATOM 8698 O O . MET B 1 335 ? -2.191 -13.734 -15.391 1 94.44 335 MET B O 1
ATOM 8702 N N . VAL B 1 336 ? -4.23 -14.391 -14.82 1 93.44 336 VAL B N 1
ATOM 8703 C CA . VAL B 1 336 ? -3.785 -15.18 -13.68 1 93.44 336 VAL B CA 1
ATOM 8704 C C . VAL B 1 336 ? -2.918 -16.344 -14.164 1 93.44 336 VAL B C 1
ATOM 8706 O O . VAL B 1 336 ? -1.808 -16.547 -13.664 1 93.44 336 VAL B O 1
ATOM 8709 N N . LEU B 1 337 ? -3.361 -17.031 -15.148 1 92.25 337 LEU B N 1
ATOM 8710 C CA . LEU B 1 337 ? -2.652 -18.188 -15.672 1 92.25 337 LEU B CA 1
ATOM 8711 C C . LEU B 1 337 ? -1.345 -17.781 -16.344 1 92.25 337 LEU B C 1
ATOM 8713 O O . LEU B 1 337 ? -0.329 -18.453 -16.203 1 92.25 337 LEU B O 1
ATOM 8717 N N . SER B 1 338 ? -1.458 -16.719 -17.031 1 95.88 338 SER B N 1
ATOM 8718 C CA . SER B 1 338 ? -0.254 -16.203 -17.672 1 95.88 338 SER B CA 1
ATOM 8719 C C . SER B 1 338 ? 0.812 -15.844 -16.641 1 95.88 338 SER B C 1
ATOM 8721 O O . SER B 1 338 ? 1.996 -16.125 -16.844 1 95.88 338 SER B O 1
ATOM 8723 N N . THR B 1 339 ? 0.438 -15.227 -15.578 1 94.88 339 THR B N 1
ATOM 8724 C CA . THR B 1 339 ? 1.363 -14.844 -14.516 1 94.88 339 THR B CA 1
ATOM 8725 C C . THR B 1 339 ? 1.949 -16.078 -13.844 1 94.88 339 THR B C 1
ATOM 8727 O O . THR B 1 339 ? 3.164 -16.188 -13.664 1 94.88 339 THR B O 1
ATOM 8730 N N . PHE B 1 340 ? 1.216 -17.031 -13.672 1 90.38 340 PHE B N 1
ATOM 8731 C CA . PHE B 1 340 ? 1.651 -18.25 -12.977 1 90.38 340 PHE B CA 1
ATOM 8732 C C . PHE B 1 340 ? 2.592 -19.062 -13.852 1 90.38 340 PHE B C 1
ATOM 8734 O O . PHE B 1 340 ? 3.561 -19.641 -13.352 1 90.38 340 PHE B O 1
ATOM 8741 N N . LEU B 1 341 ? 2.32 -19.109 -15.055 1 92.25 341 LEU B N 1
ATOM 8742 C CA . LEU B 1 341 ? 3.092 -19.969 -15.961 1 92.25 341 LEU B CA 1
ATOM 8743 C C . LEU B 1 341 ? 4.367 -19.25 -16.406 1 92.25 341 LEU B C 1
ATOM 8745 O O . LEU B 1 341 ? 5.309 -19.906 -16.859 1 92.25 341 LEU B O 1
ATOM 8749 N N . SER B 1 342 ? 4.383 -18.016 -16.266 1 95.81 342 SER B N 1
ATOM 8750 C CA . SER B 1 342 ? 5.531 -17.266 -16.75 1 95.81 342 SER B CA 1
ATOM 8751 C C . SER B 1 342 ? 6.785 -17.594 -15.945 1 95.81 342 SER B C 1
ATOM 8753 O O . SER B 1 342 ? 7.895 -17.609 -16.484 1 95.81 342 SER B O 1
ATOM 8755 N N . ALA B 1 343 ? 6.672 -17.844 -14.656 1 93.88 343 ALA B N 1
ATOM 8756 C CA . ALA B 1 343 ? 7.82 -18.094 -13.789 1 93.88 343 ALA B CA 1
ATOM 8757 C C . ALA B 1 343 ? 8.578 -19.344 -14.219 1 93.88 343 ALA B C 1
ATOM 8759 O O . ALA B 1 343 ? 9.773 -19.281 -14.523 1 93.88 343 ALA B O 1
ATOM 8760 N N . PRO B 1 344 ? 7.949 -20.516 -14.336 1 90.88 344 PRO B N 1
ATOM 8761 C CA . PRO B 1 344 ? 8.672 -21.719 -14.773 1 90.88 344 PRO B CA 1
ATOM 8762 C C . PRO B 1 344 ? 9.195 -21.609 -16.203 1 90.88 344 PRO B C 1
ATOM 8764 O O . PRO B 1 344 ? 10.281 -22.094 -16.516 1 90.88 344 PRO B O 1
ATOM 8767 N N . ILE B 1 345 ? 8.453 -20.938 -17 1 92.88 345 ILE B N 1
ATOM 8768 C CA . ILE B 1 345 ? 8.883 -20.797 -18.391 1 92.88 345 ILE B CA 1
ATOM 8769 C C . ILE B 1 345 ? 10.125 -19.906 -18.438 1 92.88 345 ILE B C 1
ATOM 8771 O O . ILE B 1 345 ? 11.086 -20.219 -19.141 1 92.88 345 ILE B O 1
ATOM 8775 N N . MET B 1 346 ? 10.102 -18.844 -17.688 1 94.5 346 MET B N 1
ATOM 8776 C CA . MET B 1 346 ? 11.25 -17.953 -17.656 1 94.5 346 MET B CA 1
ATOM 8777 C C . MET B 1 346 ? 12.477 -18.672 -17.094 1 94.5 346 MET B C 1
ATOM 8779 O O . MET B 1 346 ? 13.578 -18.547 -17.625 1 94.5 346 MET B O 1
ATOM 8783 N N . TYR B 1 347 ? 12.289 -19.391 -16.016 1 93.5 347 TYR B N 1
ATOM 8784 C CA . TYR B 1 347 ? 13.398 -20.062 -15.359 1 93.5 347 TYR B CA 1
ATOM 8785 C C . TYR B 1 347 ? 14.023 -21.109 -16.281 1 93.5 347 TYR B C 1
ATOM 8787 O O . TYR B 1 347 ? 15.242 -21.125 -16.469 1 93.5 347 TYR B O 1
ATOM 8795 N N . VAL B 1 348 ? 13.234 -21.906 -16.938 1 90.94 348 VAL B N 1
ATOM 8796 C CA . VAL B 1 348 ? 13.703 -22.984 -17.781 1 90.94 348 VAL B CA 1
ATOM 8797 C C . VAL B 1 348 ? 14.328 -22.422 -19.062 1 90.94 348 VAL B C 1
ATOM 8799 O O . VAL B 1 348 ? 15.414 -22.828 -19.469 1 90.94 348 VAL B O 1
ATOM 8802 N N . SER B 1 349 ? 13.703 -21.438 -19.594 1 90.38 349 SER B N 1
ATOM 8803 C CA . SER B 1 349 ? 14.211 -20.875 -20.844 1 90.38 349 SER B CA 1
ATOM 8804 C C . SER B 1 349 ? 15.531 -20.141 -20.625 1 90.38 349 SER B C 1
ATOM 8806 O O . SER B 1 349 ? 16.438 -20.234 -21.438 1 90.38 349 SER B O 1
ATOM 8808 N N . ALA B 1 350 ? 15.594 -19.438 -19.531 1 90.62 350 ALA B N 1
ATOM 8809 C CA . ALA B 1 350 ? 16.828 -18.719 -19.25 1 90.62 350 ALA B CA 1
ATOM 8810 C C . ALA B 1 350 ? 18 -19.688 -19.094 1 90.62 350 ALA B C 1
ATOM 8812 O O . ALA B 1 350 ? 19.094 -19.422 -19.578 1 90.62 350 ALA B O 1
ATOM 8813 N N . TRP B 1 351 ? 17.766 -20.766 -18.484 1 90.12 351 TRP B N 1
ATOM 8814 C CA . TRP B 1 351 ? 18.828 -21.75 -18.281 1 90.12 351 TRP B CA 1
ATOM 8815 C C . TRP B 1 351 ? 19.172 -22.438 -19.594 1 90.12 351 TRP B C 1
ATOM 8817 O O . TRP B 1 351 ? 20.344 -22.688 -19.891 1 90.12 351 TRP B O 1
ATOM 8827 N N . LEU B 1 352 ? 18.172 -22.703 -20.328 1 87.06 352 LEU B N 1
ATOM 8828 C CA . LEU B 1 352 ? 18.406 -23.375 -21.594 1 87.06 352 LEU B CA 1
ATOM 8829 C C . LEU B 1 352 ? 19.203 -22.469 -22.547 1 87.06 352 LEU B C 1
ATOM 8831 O O . LEU B 1 352 ? 19.984 -22.953 -23.359 1 87.06 352 LEU B O 1
ATOM 8835 N N . LEU B 1 353 ? 19.062 -21.203 -22.391 1 84.81 353 LEU B N 1
ATOM 8836 C CA . LEU B 1 353 ? 19.797 -20.25 -23.203 1 84.81 353 LEU B CA 1
ATOM 8837 C C . LEU B 1 353 ? 21.219 -20.078 -22.703 1 84.81 353 LEU B C 1
ATOM 8839 O O . LEU B 1 353 ? 22.125 -19.734 -23.484 1 84.81 353 LEU B O 1
ATOM 8843 N N . THR B 1 354 ? 21.469 -20.391 -21.484 1 84.94 354 THR B N 1
ATOM 8844 C CA . THR B 1 354 ? 22.75 -20.125 -20.859 1 84.94 354 THR B CA 1
ATOM 8845 C C . THR B 1 354 ? 23.641 -21.375 -20.906 1 84.94 354 THR B C 1
ATOM 8847 O O . THR B 1 354 ? 24.859 -21.281 -21.047 1 84.94 354 THR B O 1
ATOM 8850 N N . ILE B 1 355 ? 23.094 -22.594 -20.797 1 85.38 355 ILE B N 1
ATOM 8851 C CA . ILE B 1 355 ? 23.797 -23.859 -20.609 1 85.38 355 ILE B CA 1
ATOM 8852 C C . ILE B 1 355 ? 24.75 -24.094 -21.781 1 85.38 355 ILE B C 1
ATOM 8854 O O . ILE B 1 355 ? 25.906 -24.469 -21.594 1 85.38 355 ILE B O 1
ATOM 8858 N N . PRO B 1 356 ? 24.359 -23.703 -23.016 1 79.62 356 PRO B N 1
ATOM 8859 C CA . PRO B 1 356 ? 25.281 -23.969 -24.125 1 79.62 356 PRO B CA 1
ATOM 8860 C C . PRO B 1 356 ? 26.547 -23.125 -24.047 1 79.62 356 PRO B C 1
ATOM 8862 O O . PRO B 1 356 ? 27.562 -23.484 -24.656 1 79.62 356 PRO B O 1
ATOM 8865 N N . TRP B 1 357 ? 26.469 -22.156 -23.234 1 77.62 357 TRP B N 1
ATOM 8866 C CA . TRP B 1 357 ? 27.609 -21.25 -23.188 1 77.62 357 TRP B CA 1
ATOM 8867 C C . TRP B 1 357 ? 28.422 -21.469 -21.906 1 77.62 357 TRP B C 1
ATOM 8869 O O . TRP B 1 357 ? 29.469 -20.844 -21.703 1 77.62 357 TRP B O 1
ATOM 8879 N N . MET B 1 358 ? 28.047 -22.375 -21.094 1 80.62 358 MET B N 1
ATOM 8880 C CA . MET B 1 358 ? 28.719 -22.625 -19.812 1 80.62 358 MET B CA 1
ATOM 8881 C C . MET B 1 358 ? 29.688 -23.797 -19.922 1 80.62 358 MET B C 1
ATOM 8883 O O . MET B 1 358 ? 29.469 -24.703 -20.719 1 80.62 358 MET B O 1
ATOM 8887 N N . ASP B 1 359 ? 30.719 -23.672 -19.047 1 77.25 359 ASP B N 1
ATOM 8888 C CA . ASP B 1 359 ? 31.641 -24.797 -18.922 1 77.25 359 ASP B CA 1
ATOM 8889 C C . ASP B 1 359 ? 30.984 -25.969 -18.172 1 77.25 359 ASP B C 1
ATOM 8891 O O . ASP B 1 359 ? 30.219 -25.766 -17.25 1 77.25 359 ASP B O 1
ATOM 8895 N N . PRO B 1 360 ? 31.219 -27.156 -18.609 1 73.69 360 PRO B N 1
ATOM 8896 C CA . PRO B 1 360 ? 30.547 -28.328 -18.047 1 73.69 360 PRO B CA 1
ATOM 8897 C C . PRO B 1 360 ? 30.844 -28.516 -16.562 1 73.69 360 PRO B C 1
ATOM 8899 O O . PRO B 1 360 ? 29.953 -28.938 -15.797 1 73.69 360 PRO B O 1
ATOM 8902 N N . LYS B 1 361 ? 32.062 -28.328 -16.109 1 71.44 361 LYS B N 1
ATOM 8903 C CA . LYS B 1 361 ? 32.344 -28.578 -14.703 1 71.44 361 LYS B CA 1
ATOM 8904 C C . LYS B 1 361 ? 31.547 -27.656 -13.797 1 71.44 361 LYS B C 1
ATOM 8906 O O . LYS B 1 361 ? 30.844 -28.109 -12.898 1 71.44 361 LYS B O 1
ATOM 8911 N N . PRO B 1 362 ? 31.609 -26.453 -14.086 1 74.81 362 PRO B N 1
ATOM 8912 C CA . PRO B 1 362 ? 30.766 -25.578 -13.266 1 74.81 362 PRO B CA 1
ATOM 8913 C C . PRO B 1 362 ? 29.281 -25.812 -13.484 1 74.81 362 PRO B C 1
ATOM 8915 O O . PRO B 1 362 ? 28.469 -25.531 -12.594 1 74.81 362 PRO B O 1
ATOM 8918 N N . LEU B 1 363 ? 29 -26.375 -14.57 1 77.75 363 LEU B N 1
ATOM 8919 C CA . LEU B 1 363 ? 27.609 -26.641 -14.875 1 77.75 363 LEU B CA 1
ATOM 8920 C C . LEU B 1 363 ? 27.047 -27.719 -13.953 1 77.75 363 LEU B C 1
ATOM 8922 O O . LEU B 1 363 ? 25.891 -27.625 -13.523 1 77.75 363 LEU B O 1
ATOM 8926 N N . MET B 1 364 ? 27.844 -28.672 -13.602 1 76.88 364 MET B N 1
ATOM 8927 C CA . MET B 1 364 ? 27.391 -29.734 -12.703 1 76.88 364 MET B CA 1
ATOM 8928 C C . MET B 1 364 ? 27.062 -29.172 -11.32 1 76.88 364 MET B C 1
ATOM 8930 O O . MET B 1 364 ? 26.078 -29.578 -10.695 1 76.88 364 MET B O 1
ATOM 8934 N N . ASP B 1 365 ? 27.844 -28.25 -10.914 1 78.5 365 ASP B N 1
ATOM 8935 C CA . ASP B 1 365 ? 27.547 -27.594 -9.641 1 78.5 365 ASP B CA 1
ATOM 8936 C C . ASP B 1 365 ? 26.281 -26.75 -9.742 1 78.5 365 ASP B C 1
ATOM 8938 O O . ASP B 1 365 ? 25.5 -26.688 -8.781 1 78.5 365 ASP B O 1
ATOM 8942 N N . SER B 1 366 ? 26.109 -26.234 -10.914 1 84.56 366 SER B N 1
ATOM 8943 C CA . SER B 1 366 ? 24.922 -25.422 -11.125 1 84.56 366 SER B CA 1
ATOM 8944 C C . SER B 1 366 ? 23.672 -26.281 -11.156 1 84.56 366 SER B C 1
ATOM 8946 O O . SER B 1 366 ? 22.594 -25.828 -10.742 1 84.56 366 SER B O 1
ATOM 8948 N N . LEU B 1 367 ? 23.797 -27.453 -11.594 1 86.06 367 LEU B N 1
ATOM 8949 C CA . LEU B 1 367 ? 22.641 -28.359 -11.633 1 86.06 367 LEU B CA 1
ATOM 8950 C C . LEU B 1 367 ? 22.188 -28.734 -10.227 1 86.06 367 LEU B C 1
ATOM 8952 O O . LEU B 1 367 ? 21 -28.891 -9.969 1 86.06 367 LEU B O 1
ATOM 8956 N N . GLN B 1 368 ? 23.156 -28.953 -9.383 1 86.75 368 GLN B N 1
ATOM 8957 C CA . GLN B 1 368 ? 22.828 -29.203 -7.988 1 86.75 368 GLN B CA 1
ATOM 8958 C C . GLN B 1 368 ? 22.094 -28.016 -7.363 1 86.75 368 GLN B C 1
ATOM 8960 O O . GLN B 1 368 ? 21.172 -28.188 -6.574 1 86.75 368 GLN B O 1
ATOM 8965 N N . ASN B 1 369 ? 22.516 -26.859 -7.715 1 88 369 ASN B N 1
ATOM 8966 C CA . ASN B 1 369 ? 21.859 -25.641 -7.223 1 88 369 ASN B CA 1
ATOM 8967 C C . ASN B 1 369 ? 20.438 -25.531 -7.75 1 88 369 ASN B C 1
ATOM 8969 O O . ASN B 1 369 ? 19.547 -25.031 -7.047 1 88 369 ASN B O 1
ATOM 8973 N N . VAL B 1 370 ? 20.312 -25.938 -8.945 1 91.5 370 VAL B N 1
ATOM 8974 C CA . VAL B 1 370 ? 18.969 -25.922 -9.547 1 91.5 370 VAL B CA 1
ATOM 8975 C C . VAL B 1 370 ? 18.062 -26.875 -8.781 1 91.5 370 VAL B C 1
ATOM 8977 O O . VAL B 1 370 ? 16.922 -26.531 -8.469 1 91.5 370 VAL B O 1
ATOM 8980 N N . SER B 1 371 ? 18.547 -28.047 -8.477 1 91.88 371 SER B N 1
ATOM 8981 C CA . SER B 1 371 ? 17.766 -29.016 -7.707 1 91.88 371 SER B CA 1
ATOM 8982 C C . SER B 1 371 ? 17.422 -28.469 -6.328 1 91.88 371 SER B C 1
ATOM 8984 O O . SER B 1 371 ? 16.297 -28.641 -5.848 1 91.88 371 SER B O 1
ATOM 8986 N N . PHE B 1 372 ? 18.344 -27.859 -5.77 1 91.44 372 PHE B N 1
ATOM 8987 C CA . PHE B 1 372 ? 18.125 -27.234 -4.469 1 91.44 372 PHE B CA 1
ATOM 8988 C C . PHE B 1 372 ? 17.062 -26.156 -4.555 1 91.44 372 PHE B C 1
ATOM 8990 O O . PHE B 1 372 ? 16.125 -26.125 -3.756 1 91.44 372 PHE B O 1
ATOM 8997 N N . ASN B 1 373 ? 17.172 -25.281 -5.516 1 91.12 373 ASN B N 1
ATOM 8998 C CA . ASN B 1 373 ? 16.25 -24.172 -5.684 1 91.12 373 ASN B CA 1
ATOM 8999 C C . ASN B 1 373 ? 14.82 -24.656 -5.945 1 91.12 373 ASN B C 1
ATOM 9001 O O . ASN B 1 373 ? 13.875 -24.172 -5.324 1 91.12 373 ASN B O 1
ATOM 9005 N N . VAL B 1 374 ? 14.75 -25.531 -6.797 1 93.12 374 VAL B N 1
ATOM 9006 C CA . VAL B 1 374 ? 13.43 -26.031 -7.18 1 93.12 374 VAL B CA 1
ATOM 9007 C C . VAL B 1 374 ? 12.797 -26.781 -6.012 1 93.12 374 VAL B C 1
ATOM 9009 O O . VAL B 1 374 ? 11.578 -26.781 -5.848 1 93.12 374 VAL B O 1
ATOM 9012 N N . SER B 1 375 ? 13.602 -27.391 -5.168 1 93.25 375 SER B N 1
ATOM 9013 C CA . SER B 1 375 ? 13.109 -28.109 -4 1 93.25 375 SER B CA 1
ATOM 9014 C C . SER B 1 375 ? 12.492 -27.156 -2.984 1 93.25 375 SER B C 1
ATOM 9016 O O . SER B 1 375 ? 11.547 -27.516 -2.273 1 93.25 375 SER B O 1
ATOM 9018 N N . ILE B 1 376 ? 12.93 -26.016 -2.967 1 89.44 376 ILE B N 1
ATOM 9019 C CA . ILE B 1 376 ? 12.383 -25.016 -2.053 1 89.44 376 ILE B CA 1
ATOM 9020 C C . ILE B 1 376 ? 10.953 -24.672 -2.467 1 89.44 376 ILE B C 1
ATOM 9022 O O . ILE B 1 376 ? 10.07 -24.547 -1.617 1 89.44 376 ILE B O 1
ATOM 9026 N N . ILE B 1 377 ? 10.711 -24.594 -3.695 1 88.81 377 ILE B N 1
ATOM 9027 C CA . ILE B 1 377 ? 9.406 -24.203 -4.219 1 88.81 377 ILE B CA 1
ATOM 9028 C C . ILE B 1 377 ? 8.398 -25.328 -3.996 1 88.81 377 ILE B C 1
ATOM 9030 O O . ILE B 1 377 ? 7.223 -25.078 -3.734 1 88.81 377 ILE B O 1
ATOM 9034 N N . SER B 1 378 ? 8.867 -26.5 -4.035 1 90.44 378 SER B N 1
ATOM 9035 C CA . SER B 1 378 ? 7.977 -27.656 -3.984 1 90.44 378 SER B CA 1
ATOM 9036 C C . SER B 1 378 ? 7.91 -28.25 -2.576 1 90.44 378 SER B C 1
ATOM 9038 O O . SER B 1 378 ? 7.387 -29.344 -2.379 1 90.44 378 SER B O 1
ATOM 9040 N N . LEU B 1 379 ? 8.375 -27.547 -1.613 1 87.12 379 LEU B N 1
ATOM 9041 C CA . LEU B 1 379 ? 8.539 -28.078 -0.262 1 87.12 379 LEU B CA 1
ATOM 9042 C C . LEU B 1 379 ? 7.188 -28.422 0.349 1 87.12 379 LEU B C 1
ATOM 9044 O O . LEU B 1 379 ? 7.066 -29.422 1.071 1 87.12 379 LEU B O 1
ATOM 9048 N N . VAL B 1 380 ? 6.129 -27.781 -0.047 1 80.12 380 VAL B N 1
ATOM 9049 C CA . VAL B 1 380 ? 4.836 -27.938 0.608 1 80.12 380 VAL B CA 1
ATOM 9050 C C . VAL B 1 380 ? 4.16 -29.219 0.106 1 80.12 380 VAL B C 1
ATOM 9052 O O . VAL B 1 380 ? 3.404 -29.859 0.841 1 80.12 380 VAL B O 1
ATOM 9055 N N . THR B 1 381 ? 4.488 -29.641 -1.079 1 83.19 381 THR B N 1
ATOM 9056 C CA . THR B 1 381 ? 3.764 -30.766 -1.673 1 83.19 381 THR B CA 1
ATOM 9057 C C . THR B 1 381 ? 4.66 -31.984 -1.785 1 83.19 381 THR B C 1
ATOM 9059 O O . THR B 1 381 ? 4.172 -33.125 -1.825 1 83.19 381 THR B O 1
ATOM 9062 N N . LEU B 1 382 ? 5.883 -31.734 -1.947 1 88.69 382 LEU B N 1
ATOM 9063 C CA . LEU B 1 382 ? 6.863 -32.812 -2.057 1 88.69 382 LEU B CA 1
ATOM 9064 C C . LEU B 1 382 ? 7.867 -32.75 -0.909 1 88.69 382 LEU B C 1
ATOM 9066 O O . LEU B 1 382 ? 9.078 -32.656 -1.138 1 88.69 382 LEU B O 1
ATOM 9070 N N . ILE B 1 383 ? 7.379 -33.031 0.281 1 89.69 383 ILE B N 1
ATOM 9071 C CA . ILE B 1 383 ? 8.094 -32.688 1.509 1 89.69 383 ILE B CA 1
ATOM 9072 C C . ILE B 1 383 ? 9.328 -33.562 1.645 1 89.69 383 ILE B C 1
ATOM 9074 O O . ILE B 1 383 ? 10.453 -33.062 1.77 1 89.69 383 ILE B O 1
ATOM 9078 N N . LEU B 1 384 ? 9.219 -34.875 1.463 1 91.12 384 LEU B N 1
ATOM 9079 C CA . LEU B 1 384 ? 10.312 -35.781 1.774 1 91.12 384 LEU B CA 1
ATOM 9080 C C . LEU B 1 384 ? 11.445 -35.656 0.763 1 91.12 384 LEU B C 1
ATOM 9082 O O . LEU B 1 384 ? 12.609 -35.5 1.144 1 91.12 384 LEU B O 1
ATOM 9086 N N . ALA B 1 385 ? 11.094 -35.625 -0.484 1 92.94 385 ALA B N 1
ATOM 9087 C CA . ALA B 1 385 ? 12.125 -35.469 -1.515 1 92.94 385 ALA B CA 1
ATOM 9088 C C . ALA B 1 385 ? 12.797 -34.125 -1.439 1 92.94 385 ALA B C 1
ATOM 9090 O O . ALA B 1 385 ? 14.016 -34 -1.59 1 92.94 385 ALA B O 1
ATOM 9091 N N . CYS B 1 386 ? 12.008 -33.094 -1.198 1 93.88 386 CYS B N 1
ATOM 9092 C CA . CYS B 1 386 ? 12.547 -31.75 -1.176 1 93.88 386 CYS B CA 1
ATOM 9093 C C . CYS B 1 386 ? 13.391 -31.516 0.075 1 93.88 386 CYS B C 1
ATOM 9095 O O . CYS B 1 386 ? 14.445 -30.891 0.011 1 93.88 386 CYS B O 1
ATOM 9097 N N . VAL B 1 387 ? 12.953 -32.031 1.203 1 94.19 387 VAL B N 1
ATOM 9098 C CA . VAL B 1 387 ? 13.766 -31.938 2.41 1 94.19 387 VAL B CA 1
ATOM 9099 C C . VAL B 1 387 ? 15.062 -32.719 2.213 1 94.19 387 VAL B C 1
ATOM 9101 O O . VAL B 1 387 ? 16.141 -32.281 2.629 1 94.19 387 VAL B O 1
ATOM 9104 N N . GLY B 1 388 ? 14.922 -33.875 1.605 1 94.31 388 GLY B N 1
ATOM 9105 C CA . GLY B 1 388 ? 16.109 -34.656 1.291 1 94.31 388 GLY B CA 1
ATOM 9106 C C . GLY B 1 388 ? 17.109 -33.906 0.439 1 94.31 388 GLY B C 1
ATOM 9107 O O . GLY B 1 388 ? 18.312 -33.906 0.722 1 94.31 388 GLY B O 1
ATOM 9108 N N . MET B 1 389 ? 16.641 -33.25 -0.583 1 93.88 389 MET B N 1
ATOM 9109 C CA . MET B 1 389 ? 17.531 -32.531 -1.476 1 93.88 389 MET B CA 1
ATOM 9110 C C . MET B 1 389 ? 18.125 -31.312 -0.765 1 93.88 389 MET B C 1
ATOM 9112 O O . MET B 1 389 ? 19.297 -30.984 -0.958 1 93.88 389 MET B O 1
ATOM 9116 N N . ILE B 1 390 ? 17.359 -30.625 0.057 1 92.44 390 ILE B N 1
ATOM 9117 C CA . ILE B 1 390 ? 17.844 -29.484 0.809 1 92.44 390 ILE B CA 1
ATOM 9118 C C . ILE B 1 390 ? 18.938 -29.922 1.785 1 92.44 390 ILE B C 1
ATOM 9120 O O . ILE B 1 390 ? 20 -29.312 1.866 1 92.44 390 ILE B O 1
ATOM 9124 N N . LEU B 1 391 ? 18.734 -31.031 2.439 1 92.88 391 LEU B N 1
ATOM 9125 C CA . LEU B 1 391 ? 19.734 -31.562 3.363 1 92.88 391 LEU B CA 1
ATOM 9126 C C . LEU B 1 391 ? 20.984 -32.031 2.617 1 92.88 391 LEU B C 1
ATOM 9128 O O . LEU B 1 391 ? 22.109 -31.844 3.096 1 92.88 391 LEU B O 1
ATOM 9132 N N . TRP B 1 392 ? 20.734 -32.656 1.476 1 92.69 392 TRP B N 1
ATOM 9133 C CA . TRP B 1 392 ? 21.859 -33.125 0.676 1 92.69 392 TRP B CA 1
ATOM 9134 C C . TRP B 1 392 ? 22.812 -32 0.321 1 92.69 392 TRP B C 1
ATOM 9136 O O . TRP B 1 392 ? 24.031 -32.188 0.324 1 92.69 392 TRP B O 1
ATOM 9146 N N . ASN B 1 393 ? 22.266 -30.844 0.044 1 88.81 393 ASN B N 1
ATOM 9147 C CA . ASN B 1 393 ? 23.078 -29.703 -0.338 1 88.81 393 ASN B CA 1
ATOM 9148 C C . ASN B 1 393 ? 24.047 -29.312 0.773 1 88.81 393 ASN B C 1
ATOM 9150 O O . ASN B 1 393 ? 25.156 -28.844 0.5 1 88.81 393 ASN B O 1
ATOM 9154 N N . PHE B 1 394 ? 23.719 -29.609 1.943 1 87.12 394 PHE B N 1
ATOM 9155 C CA . PHE B 1 394 ? 24.578 -29.25 3.066 1 87.12 394 PHE B CA 1
ATOM 9156 C C . PHE B 1 394 ? 25.453 -30.438 3.482 1 87.12 394 PHE B C 1
ATOM 9158 O O . PHE B 1 394 ? 26.641 -30.266 3.738 1 87.12 394 PHE B O 1
ATOM 9165 N N . VAL B 1 395 ? 24.969 -31.609 3.494 1 89.88 395 VAL B N 1
ATOM 9166 C CA . VAL B 1 395 ? 25.625 -32.781 4.055 1 89.88 395 VAL B CA 1
ATOM 9167 C C . VAL B 1 395 ? 26.703 -33.281 3.098 1 89.88 395 VAL B C 1
ATOM 9169 O O . VAL B 1 395 ? 27.734 -33.812 3.529 1 89.88 395 VAL B O 1
ATOM 9172 N N . VAL B 1 396 ? 26.453 -33.125 1.837 1 88.06 396 VAL B N 1
ATOM 9173 C CA . VAL B 1 396 ? 27.391 -33.656 0.851 1 88.06 396 VAL B CA 1
ATOM 9174 C C . VAL B 1 396 ? 28.75 -33 1.002 1 88.06 396 VAL B C 1
ATOM 9176 O O . VAL B 1 396 ? 29.781 -33.594 0.694 1 88.06 396 VAL B O 1
ATOM 9179 N N . ARG B 1 397 ? 28.75 -31.75 1.483 1 84.75 397 ARG B N 1
ATOM 9180 C CA . ARG B 1 397 ? 29.984 -31 1.633 1 84.75 397 ARG B CA 1
ATOM 9181 C C . ARG B 1 397 ? 30.672 -31.328 2.951 1 84.75 397 ARG B C 1
ATOM 9183 O O . ARG B 1 397 ? 31.859 -31.031 3.137 1 84.75 397 ARG B O 1
ATOM 9190 N N . GLN B 1 398 ? 29.938 -32.062 3.717 1 86.25 398 GLN B N 1
ATOM 9191 C CA . GLN B 1 398 ? 30.5 -32.5 4.98 1 86.25 398 GLN B CA 1
ATOM 9192 C C . GLN B 1 398 ? 31.047 -33.906 4.867 1 86.25 398 GLN B C 1
ATOM 9194 O O . GLN B 1 398 ? 30.609 -34.688 4.012 1 86.25 398 GLN B O 1
ATOM 9199 N N . ASP B 1 399 ? 32.094 -34.188 5.641 1 83.94 399 ASP B N 1
ATOM 9200 C CA . ASP B 1 399 ? 32.688 -35.531 5.598 1 83.94 399 ASP B CA 1
ATOM 9201 C C . ASP B 1 399 ? 32.094 -36.438 6.668 1 83.94 399 ASP B C 1
ATOM 9203 O O . ASP B 1 399 ? 32.75 -36.75 7.648 1 83.94 399 ASP B O 1
ATOM 9207 N N . SER B 1 400 ? 30.75 -36.656 6.508 1 89.31 400 SER B N 1
ATOM 9208 C CA . SER B 1 400 ? 30.062 -37.562 7.441 1 89.31 400 SER B CA 1
ATOM 9209 C C . SER B 1 400 ? 29.406 -38.719 6.715 1 89.31 400 SER B C 1
ATOM 9211 O O . SER B 1 400 ? 28.469 -38.531 5.934 1 89.31 400 SER B O 1
ATOM 9213 N N . PHE B 1 401 ? 29.828 -39.875 6.957 1 88.88 401 PHE B N 1
ATOM 9214 C CA . PHE B 1 401 ? 29.312 -41.094 6.312 1 88.88 401 PHE B CA 1
ATOM 9215 C C . PHE B 1 401 ? 27.844 -41.312 6.676 1 88.88 401 PHE B C 1
ATOM 9217 O O . PHE B 1 401 ? 27.031 -41.594 5.809 1 88.88 401 PHE B O 1
ATOM 9224 N N . ILE B 1 402 ? 27.531 -41.156 7.922 1 92 402 ILE B N 1
ATOM 9225 C CA . ILE B 1 402 ? 26.172 -41.344 8.398 1 92 402 ILE B CA 1
ATOM 9226 C C . ILE B 1 402 ? 25.234 -40.312 7.762 1 92 402 ILE B C 1
ATOM 9228 O O . ILE B 1 402 ? 24.109 -40.656 7.391 1 92 402 ILE B O 1
ATOM 9232 N N . GLY B 1 403 ? 25.688 -39.125 7.672 1 92.31 403 GLY B N 1
ATOM 9233 C CA . GLY B 1 403 ? 24.906 -38.094 7.02 1 92.31 403 GLY B CA 1
ATOM 9234 C C . GLY B 1 403 ? 24.609 -38.375 5.562 1 92.31 403 GLY B C 1
ATOM 9235 O O . GLY B 1 403 ? 23.5 -38.156 5.086 1 92.31 403 GLY B O 1
ATOM 9236 N N . HIS B 1 404 ? 25.516 -38.938 4.906 1 91.62 404 HIS B N 1
ATOM 9237 C CA . HIS B 1 404 ? 25.359 -39.281 3.5 1 91.62 404 HIS B CA 1
ATOM 9238 C C . HIS B 1 404 ? 24.328 -40.406 3.322 1 91.62 404 HIS B C 1
ATOM 9240 O O . HIS B 1 404 ? 23.469 -40.344 2.443 1 91.62 404 HIS B O 1
ATOM 9246 N N . VAL B 1 405 ? 24.453 -41.375 4.219 1 91.25 405 VAL B N 1
ATOM 9247 C CA . VAL B 1 405 ? 23.578 -42.531 4.102 1 91.25 405 VAL B CA 1
ATOM 9248 C C . VAL B 1 405 ? 22.141 -42.125 4.422 1 91.25 405 VAL B C 1
ATOM 9250 O O . VAL B 1 405 ? 21.219 -42.469 3.689 1 91.25 405 VAL B O 1
ATOM 9253 N N . LEU B 1 406 ? 21.969 -41.375 5.43 1 93.69 406 LEU B N 1
ATOM 9254 C CA . LEU B 1 406 ? 20.641 -40.969 5.855 1 93.69 406 LEU B CA 1
ATOM 9255 C C . LEU B 1 406 ? 20 -40.031 4.832 1 93.69 406 LEU B C 1
ATOM 9257 O O . LEU B 1 406 ? 18.828 -40.188 4.484 1 93.69 406 LEU B O 1
ATOM 9261 N N . THR B 1 407 ? 20.734 -39.094 4.391 1 94.25 407 THR B N 1
ATOM 9262 C CA . THR B 1 407 ? 20.188 -38.125 3.443 1 94.25 407 THR B CA 1
ATOM 9263 C C . THR B 1 407 ? 19.938 -38.781 2.088 1 94.25 407 THR B C 1
ATOM 9265 O O . THR B 1 407 ? 18.969 -38.469 1.409 1 94.25 407 THR B O 1
ATOM 9268 N N . PHE B 1 408 ? 20.766 -39.656 1.707 1 92.62 408 PHE B N 1
ATOM 9269 C CA . PHE B 1 408 ? 20.578 -40.344 0.44 1 92.62 408 PHE B CA 1
ATOM 9270 C C . PHE B 1 408 ? 19.344 -41.25 0.493 1 92.62 408 PHE B C 1
ATOM 9272 O O . PHE B 1 408 ? 18.594 -41.312 -0.477 1 92.62 408 PHE B O 1
ATOM 9279 N N . THR B 1 409 ? 19.172 -41.906 1.628 1 92.75 409 THR B N 1
ATOM 9280 C CA . THR B 1 409 ? 18 -42.75 1.804 1 92.75 409 THR B CA 1
ATOM 9281 C C . THR B 1 409 ? 16.719 -41.906 1.731 1 92.75 409 THR B C 1
ATOM 9283 O O . THR B 1 409 ? 15.75 -42.312 1.075 1 92.75 409 THR B O 1
ATOM 9286 N N . LEU B 1 410 ? 16.75 -40.844 2.369 1 94.62 410 LEU B N 1
ATOM 9287 C CA . LEU B 1 410 ? 15.594 -39.969 2.352 1 94.62 410 LEU B CA 1
ATOM 9288 C C . LEU B 1 410 ? 15.336 -39.438 0.945 1 94.62 410 LEU B C 1
ATOM 9290 O O . LEU B 1 410 ? 14.195 -39.438 0.476 1 94.62 410 LEU B O 1
ATOM 9294 N N . LEU B 1 411 ? 16.375 -39 0.306 1 94.88 411 LEU B N 1
ATOM 9295 C CA . LEU B 1 411 ? 16.266 -38.344 -0.998 1 94.88 411 LEU B CA 1
ATOM 9296 C C . LEU B 1 411 ? 15.875 -39.375 -2.072 1 94.88 411 LEU B C 1
ATOM 9298 O O . LEU B 1 411 ? 14.891 -39.156 -2.783 1 94.88 411 LEU B O 1
ATOM 9302 N N . TYR B 1 412 ? 16.516 -40.438 -2.18 1 92.88 412 TYR B N 1
ATOM 9303 C CA . TYR B 1 412 ? 16.281 -41.375 -3.291 1 92.88 412 TYR B CA 1
ATOM 9304 C C . TYR B 1 412 ? 15.195 -42.375 -2.945 1 92.88 412 TYR B C 1
ATOM 9306 O O . TYR B 1 412 ? 14.523 -42.906 -3.834 1 92.88 412 TYR B O 1
ATOM 9314 N N . GLY B 1 413 ? 14.977 -42.625 -1.627 1 92.12 413 GLY B N 1
ATOM 9315 C CA . GLY B 1 413 ? 13.773 -43.344 -1.271 1 92.12 413 GLY B CA 1
ATOM 9316 C C . GLY B 1 413 ? 12.5 -42.625 -1.692 1 92.12 413 GLY B C 1
ATOM 9317 O O . GLY B 1 413 ? 11.578 -43.281 -2.215 1 92.12 413 GLY B O 1
ATOM 9318 N N . SER B 1 414 ? 12.492 -41.406 -1.484 1 94.25 414 SER B N 1
ATOM 9319 C CA . SER B 1 414 ? 11.328 -40.594 -1.827 1 94.25 414 SER B CA 1
ATOM 9320 C C . SER B 1 414 ? 11.25 -40.344 -3.328 1 94.25 414 SER B C 1
ATOM 9322 O O . SER B 1 414 ? 10.164 -40.375 -3.914 1 94.25 414 SER B O 1
ATOM 9324 N N . LEU B 1 415 ? 12.383 -40.062 -3.945 1 92.94 415 LEU B N 1
ATOM 9325 C CA . LEU B 1 415 ? 12.398 -39.781 -5.379 1 92.94 415 LEU B CA 1
ATOM 9326 C C . LEU B 1 415 ? 11.93 -41 -6.168 1 92.94 415 LEU B C 1
ATOM 9328 O O . LEU B 1 415 ? 11.141 -40.875 -7.105 1 92.94 415 LEU B O 1
ATOM 9332 N N . TYR B 1 416 ? 12.398 -42.156 -5.809 1 92.94 416 TYR B N 1
ATOM 9333 C CA . TYR B 1 416 ? 11.984 -43.406 -6.488 1 92.94 416 TYR B CA 1
ATOM 9334 C C . TYR B 1 416 ? 10.5 -43.656 -6.266 1 92.94 416 TYR B C 1
ATOM 9336 O O . TYR B 1 416 ? 9.828 -44.219 -7.137 1 92.94 416 TYR B O 1
ATOM 9344 N N . SER B 1 417 ? 10.07 -43.281 -5.172 1 92.88 417 SER B N 1
ATOM 9345 C CA . SER B 1 417 ? 8.648 -43.438 -4.91 1 92.88 417 SER B CA 1
ATOM 9346 C C . SER B 1 417 ? 7.812 -42.625 -5.891 1 92.88 417 SER B C 1
ATOM 9348 O O . SER B 1 417 ? 6.719 -43.031 -6.281 1 92.88 417 SER B O 1
ATOM 9350 N N . THR B 1 418 ? 8.281 -41.438 -6.258 1 92.38 418 THR B N 1
ATOM 9351 C CA . THR B 1 418 ? 7.555 -40.594 -7.191 1 92.38 418 THR B CA 1
ATOM 9352 C C . THR B 1 418 ? 7.477 -41.25 -8.57 1 92.38 418 THR B C 1
ATOM 9354 O O . THR B 1 418 ? 6.621 -40.906 -9.383 1 92.38 418 THR B O 1
ATOM 9357 N N . TYR B 1 419 ? 8.312 -42.188 -8.828 1 90.38 419 TYR B N 1
ATOM 9358 C CA . TYR B 1 419 ? 8.297 -42.875 -10.109 1 90.38 419 TYR B CA 1
ATOM 9359 C C . TYR B 1 419 ? 7.234 -43.969 -10.125 1 90.38 419 TYR B C 1
ATOM 9361 O O . TYR B 1 419 ? 6.773 -44.406 -11.188 1 90.38 419 TYR B O 1
ATOM 9369 N N . VAL B 1 420 ? 6.785 -44.375 -8.977 1 90.94 420 VAL B N 1
ATOM 9370 C CA . VAL B 1 420 ? 5.891 -45.5 -8.875 1 90.94 420 VAL B CA 1
ATOM 9371 C C . VAL B 1 420 ? 4.457 -45.031 -8.672 1 90.94 420 VAL B C 1
ATOM 9373 O O . VAL B 1 420 ? 3.518 -45.594 -9.227 1 90.94 420 VAL B O 1
ATOM 9376 N N . TRP B 1 421 ? 4.316 -44.062 -8.039 1 91.75 421 TRP B N 1
ATOM 9377 C CA . TRP B 1 421 ? 2.994 -43.625 -7.594 1 91.75 421 TRP B CA 1
ATOM 9378 C C . TRP B 1 421 ? 2.119 -43.25 -8.789 1 91.75 421 TRP B C 1
ATOM 9380 O O . TRP B 1 421 ? 0.909 -43.469 -8.773 1 91.75 421 TRP B O 1
ATOM 9390 N N . PRO B 1 422 ? 2.639 -42.562 -9.859 1 90.5 422 PRO B N 1
ATOM 9391 C CA . PRO B 1 422 ? 1.76 -42.312 -11 1 90.5 422 PRO B CA 1
ATOM 9392 C C . PRO B 1 422 ? 1.139 -43.594 -11.562 1 90.5 422 PRO B C 1
ATOM 9394 O O . PRO B 1 422 ? -0.035 -43.594 -11.938 1 90.5 422 PRO B O 1
ATOM 9397 N N . GLY B 1 423 ? 1.857 -44.594 -11.547 1 88 423 GLY B N 1
ATOM 9398 C CA . GLY B 1 423 ? 1.321 -45.875 -11.977 1 88 423 GLY B CA 1
ATOM 9399 C C . GLY B 1 423 ? 0.254 -46.438 -11.039 1 88 423 GLY B C 1
ATOM 9400 O O . GLY B 1 423 ? -0.745 -47 -11.492 1 88 423 GLY B O 1
ATOM 9401 N N . LEU B 1 424 ? 0.453 -46.25 -9.828 1 90.19 424 LEU B N 1
ATOM 9402 C CA . LEU B 1 424 ? -0.51 -46.719 -8.836 1 90.19 424 LEU B CA 1
ATOM 9403 C C . LEU B 1 424 ? -1.803 -45.906 -8.906 1 90.19 424 LEU B C 1
ATOM 9405 O O . LEU B 1 424 ? -2.891 -46.469 -8.711 1 90.19 424 LEU B O 1
ATOM 9409 N N . ILE B 1 425 ? -1.684 -44.656 -9.133 1 91 425 ILE B N 1
ATOM 9410 C CA . ILE B 1 425 ? -2.867 -43.812 -9.281 1 91 425 ILE B CA 1
ATOM 9411 C C . ILE B 1 425 ? -3.654 -44.219 -10.516 1 91 425 ILE B C 1
ATOM 9413 O O . ILE B 1 425 ? -4.879 -44.375 -10.461 1 91 425 ILE B O 1
ATOM 9417 N N . ALA B 1 426 ? -2.938 -44.438 -11.578 1 87.75 426 ALA B N 1
ATOM 9418 C CA . ALA B 1 426 ? -3.592 -44.875 -12.805 1 87.75 426 ALA B CA 1
ATOM 9419 C C . ALA B 1 426 ? -4.27 -46.219 -12.609 1 87.75 426 ALA B C 1
ATOM 9421 O O . ALA B 1 426 ? -5.391 -46.438 -13.07 1 87.75 426 ALA B O 1
ATOM 9422 N N . PHE B 1 427 ? -3.602 -47.062 -11.906 1 87 427 PHE B N 1
ATOM 9423 C CA . PHE B 1 427 ? -4.148 -48.375 -11.609 1 87 427 PHE B CA 1
ATOM 9424 C C . PHE B 1 427 ? -5.414 -48.25 -10.766 1 87 427 PHE B C 1
ATOM 9426 O O . PHE B 1 427 ? -6.406 -48.938 -11.039 1 87 427 PHE B O 1
ATOM 9433 N N . SER B 1 428 ? -5.371 -47.406 -9.859 1 87.56 428 SER B N 1
ATOM 9434 C CA . SER B 1 428 ? -6.527 -47.219 -8.992 1 87.56 428 SER B CA 1
ATOM 9435 C C . SER B 1 428 ? -7.703 -46.625 -9.781 1 87.56 428 SER B C 1
ATOM 9437 O O . SER B 1 428 ? -8.859 -47 -9.523 1 87.56 428 SER B O 1
ATOM 9439 N N . LEU B 1 429 ? -7.406 -45.75 -10.664 1 86.38 429 LEU B N 1
ATOM 9440 C CA . LEU B 1 429 ? -8.453 -45.156 -11.477 1 86.38 429 LEU B CA 1
ATOM 9441 C C . LEU B 1 429 ? -9.117 -46.188 -12.375 1 86.38 429 LEU B C 1
ATOM 9443 O O . LEU B 1 429 ? -10.336 -46.188 -12.562 1 86.38 429 LEU B O 1
ATOM 9447 N N . VAL B 1 430 ? -8.391 -47.094 -12.836 1 83.75 430 VAL B N 1
ATOM 9448 C CA . VAL B 1 430 ? -8.914 -48.125 -13.695 1 83.75 430 VAL B CA 1
ATOM 9449 C C . VAL B 1 430 ? -9.789 -49.094 -12.883 1 83.75 430 VAL B C 1
ATOM 9451 O O . VAL B 1 430 ? -10.852 -49.5 -13.336 1 83.75 430 VAL B O 1
ATOM 9454 N N . LEU B 1 431 ? -9.328 -49.344 -11.719 1 82.5 431 LEU B N 1
ATOM 9455 C CA . LEU B 1 431 ? -10.094 -50.25 -10.852 1 82.5 431 LEU B CA 1
ATOM 9456 C C . LEU B 1 431 ? -11.406 -49.594 -10.438 1 82.5 431 LEU B C 1
ATOM 9458 O O . LEU B 1 431 ? -12.43 -50.281 -10.32 1 82.5 431 LEU B O 1
ATOM 9462 N N . MET B 1 432 ? -11.312 -48.406 -10.188 1 82.69 432 MET B N 1
ATOM 9463 C CA . MET B 1 432 ? -12.523 -47.688 -9.781 1 82.69 432 MET B CA 1
ATOM 9464 C C . MET B 1 432 ? -13.516 -47.594 -10.93 1 82.69 432 MET B C 1
ATOM 9466 O O . MET B 1 432 ? -14.727 -47.625 -10.711 1 82.69 432 MET B O 1
ATOM 9470 N N . LYS B 1 433 ? -13.039 -47.406 -12.055 1 77.69 433 LYS B N 1
ATOM 9471 C CA . LYS B 1 433 ? -13.922 -47.344 -13.219 1 77.69 433 LYS B CA 1
ATOM 9472 C C . LYS B 1 433 ? -14.586 -48.688 -13.484 1 77.69 433 LYS B C 1
ATOM 9474 O O . LYS B 1 433 ? -15.758 -48.75 -13.859 1 77.69 433 LYS B O 1
ATOM 9479 N N . ARG B 1 434 ? -13.891 -49.75 -13.281 1 72.06 434 ARG B N 1
ATOM 9480 C CA . ARG B 1 434 ? -14.406 -51.062 -13.555 1 72.06 434 ARG B CA 1
ATOM 9481 C C . ARG B 1 434 ? -15.375 -51.531 -12.469 1 72.06 434 ARG B C 1
ATOM 9483 O O . ARG B 1 434 ? -16.391 -52.156 -12.766 1 72.06 434 ARG B O 1
ATOM 9490 N N . GLY B 1 435 ? -14.992 -51.219 -11.266 1 67.31 435 GLY B N 1
ATOM 9491 C CA . GLY B 1 435 ? -15.766 -51.812 -10.188 1 67.31 435 GLY B CA 1
ATOM 9492 C C . GLY B 1 435 ? -16.547 -50.781 -9.375 1 67.31 435 GLY B C 1
ATOM 9493 O O . GLY B 1 435 ? -17.297 -51.156 -8.469 1 67.31 435 GLY B O 1
ATOM 9494 N N . GLY B 1 436 ? -16.5 -49.531 -9.773 1 67.44 436 GLY B N 1
ATOM 9495 C CA . GLY B 1 436 ? -17.219 -48.5 -9.039 1 67.44 436 GLY B CA 1
ATOM 9496 C C . GLY B 1 436 ? -16.516 -48.094 -7.754 1 67.44 436 GLY B C 1
ATOM 9497 O O . GLY B 1 436 ? -16.484 -46.906 -7.41 1 67.44 436 GLY B O 1
ATOM 9498 N N . GLU B 1 437 ? -15.984 -49.125 -6.945 1 72.31 437 GLU B N 1
ATOM 9499 C CA . GLU B 1 437 ? -15.266 -48.844 -5.703 1 72.31 437 GLU B CA 1
ATOM 9500 C C . GLU B 1 437 ? -13.867 -49.438 -5.73 1 72.31 437 GLU B C 1
ATOM 9502 O O . GLU B 1 437 ? -13.625 -50.438 -6.445 1 72.31 437 GLU B O 1
ATOM 9507 N N . LEU B 1 438 ? -12.961 -48.781 -5.113 1 73.25 438 LEU B N 1
ATOM 9508 C CA . LEU B 1 438 ? -11.594 -49.281 -5.02 1 73.25 438 LEU B CA 1
ATOM 9509 C C . LEU B 1 438 ? -11.531 -50.5 -4.098 1 73.25 438 LEU B C 1
ATOM 9511 O O . LEU B 1 438 ? -11.781 -50.375 -2.896 1 73.25 438 LEU B O 1
ATOM 9515 N N . LYS B 1 439 ? -11.43 -51.656 -4.605 1 75.25 439 LYS B N 1
ATOM 9516 C CA . LYS B 1 439 ? -11.422 -52.938 -3.861 1 75.25 439 LYS B CA 1
ATOM 9517 C C . LYS B 1 439 ? -10.023 -53.25 -3.352 1 75.25 439 LYS B C 1
ATOM 9519 O O . LYS B 1 439 ? -9.836 -54.219 -2.625 1 75.25 439 LYS B O 1
ATOM 9524 N N . VAL B 1 440 ? -9.109 -52.5 -3.617 1 80.56 440 VAL B N 1
ATOM 9525 C CA . VAL B 1 440 ? -7.75 -52.781 -3.184 1 80.56 440 VAL B CA 1
ATOM 9526 C C . VAL B 1 440 ? -7.496 -52.125 -1.823 1 80.56 440 VAL B C 1
ATOM 9528 O O . VAL B 1 440 ? -7.879 -50.969 -1.593 1 80.56 440 VAL B O 1
ATOM 9531 N N . ALA B 1 441 ? -6.898 -52.969 -0.911 1 83.12 441 ALA B N 1
ATOM 9532 C CA . ALA B 1 441 ? -6.582 -52.438 0.414 1 83.12 441 ALA B CA 1
ATOM 9533 C C . ALA B 1 441 ? -5.539 -51.312 0.326 1 83.12 441 ALA B C 1
ATOM 9535 O O . ALA B 1 441 ? -4.539 -51.438 -0.382 1 83.12 441 ALA B O 1
ATOM 9536 N N . PRO B 1 442 ? -5.77 -50.25 0.907 1 85.94 442 PRO B N 1
ATOM 9537 C CA . PRO B 1 442 ? -4.836 -49.125 0.883 1 85.94 442 PRO B CA 1
ATOM 9538 C C . PRO B 1 442 ? -3.436 -49.5 1.355 1 85.94 442 PRO B C 1
ATOM 9540 O O . PRO B 1 442 ? -2.447 -48.906 0.905 1 85.94 442 PRO B O 1
ATOM 9543 N N . GLY B 1 443 ? -3.354 -50.469 2.18 1 88.69 443 GLY B N 1
ATOM 9544 C CA . GLY B 1 443 ? -2.061 -50.938 2.668 1 88.69 443 GLY B CA 1
ATOM 9545 C C . GLY B 1 443 ? -1.159 -51.469 1.568 1 88.69 443 GLY B C 1
ATOM 9546 O O . GLY B 1 443 ? 0.051 -51.219 1.584 1 88.69 443 GLY B O 1
ATOM 9547 N N . PHE B 1 444 ? -1.807 -52.125 0.66 1 89.38 444 PHE B N 1
ATOM 9548 C CA . PHE B 1 444 ? -1.043 -52.688 -0.456 1 89.38 444 PHE B CA 1
ATOM 9549 C C . PHE B 1 444 ? -0.472 -51.562 -1.32 1 89.38 444 PHE B C 1
ATOM 9551 O O . PHE B 1 444 ? 0.64 -51.688 -1.84 1 89.38 444 PHE B O 1
ATOM 9558 N N . LEU B 1 445 ? -1.164 -50.562 -1.494 1 89.88 445 LEU B N 1
ATOM 9559 C CA . LEU B 1 445 ? -0.706 -49.438 -2.297 1 89.88 445 LEU B CA 1
ATOM 9560 C C . LEU B 1 445 ? 0.47 -48.719 -1.627 1 89.88 445 LEU B C 1
ATOM 9562 O O . LEU B 1 445 ? 1.425 -48.312 -2.297 1 89.88 445 LEU B O 1
ATOM 9566 N N . VAL B 1 446 ? 0.474 -48.719 -0.336 1 91.56 446 VAL B N 1
ATOM 9567 C CA . VAL B 1 446 ? 1.534 -48.031 0.414 1 91.56 446 VAL B CA 1
ATOM 9568 C C . VAL B 1 446 ? 2.811 -48.875 0.358 1 91.56 446 VAL B C 1
ATOM 9570 O O . VAL B 1 446 ? 3.91 -48.344 0.215 1 91.56 446 VAL B O 1
ATOM 9573 N N . ILE B 1 447 ? 2.609 -50.125 0.387 1 90.88 447 ILE B N 1
ATOM 9574 C CA . ILE B 1 447 ? 3.762 -51.031 0.339 1 90.88 447 ILE B CA 1
ATOM 9575 C C . ILE B 1 447 ? 4.398 -50.969 -1.048 1 90.88 447 ILE B C 1
ATOM 9577 O O . ILE B 1 447 ? 5.621 -50.906 -1.174 1 90.88 447 ILE B O 1
ATOM 9581 N N . ALA B 1 448 ? 3.592 -50.969 -2 1 90.25 448 ALA B N 1
ATOM 9582 C CA . ALA B 1 448 ? 4.105 -50.906 -3.367 1 90.25 448 ALA B CA 1
ATOM 9583 C C . ALA B 1 448 ? 4.734 -49.531 -3.656 1 90.25 448 ALA B C 1
ATOM 9585 O O . ALA B 1 448 ? 5.777 -49.438 -4.309 1 90.25 448 ALA B O 1
ATOM 9586 N N . GLY B 1 449 ? 4.113 -48.594 -3.188 1 92.56 449 GLY B N 1
ATOM 9587 C CA . GLY B 1 449 ? 4.535 -47.219 -3.518 1 92.56 449 GLY B CA 1
ATOM 9588 C C . GLY B 1 449 ? 5.734 -46.781 -2.717 1 92.56 449 GLY B C 1
ATOM 9589 O O . GLY B 1 449 ? 6.531 -45.938 -3.191 1 92.56 449 GLY B O 1
ATOM 9590 N N . TRP B 1 450 ? 5.969 -47.281 -1.504 1 93.31 450 TRP B N 1
ATOM 9591 C CA . TRP B 1 450 ? 7.059 -46.812 -0.647 1 93.31 450 TRP B CA 1
ATOM 9592 C C . TRP B 1 450 ? 8.023 -47.969 -0.345 1 93.31 450 TRP B C 1
ATOM 9594 O O . TRP B 1 450 ? 9.227 -47.75 -0.216 1 93.31 450 TRP B O 1
ATOM 9604 N N . GLY B 1 451 ? 7.535 -49.125 -0.241 1 91.25 451 GLY B N 1
ATOM 9605 C CA . GLY B 1 451 ? 8.344 -50.281 0.118 1 91.25 451 GLY B CA 1
ATOM 9606 C C . GLY B 1 451 ? 9.328 -50.688 -0.966 1 91.25 451 GLY B C 1
ATOM 9607 O O . GLY B 1 451 ? 10.516 -50.844 -0.698 1 91.25 451 GLY B O 1
ATOM 9608 N N . VAL B 1 452 ? 8.836 -50.719 -2.158 1 88.69 452 VAL B N 1
ATOM 9609 C CA . VAL B 1 452 ? 9.68 -51.156 -3.273 1 88.69 452 VAL B CA 1
ATOM 9610 C C . VAL B 1 452 ? 10.781 -50.125 -3.508 1 88.69 452 VAL B C 1
ATOM 9612 O O . VAL B 1 452 ? 11.961 -50.469 -3.564 1 88.69 452 VAL B O 1
ATOM 9615 N N . PRO B 1 453 ? 10.469 -48.906 -3.572 1 91.81 453 PRO B N 1
ATOM 9616 C CA . PRO B 1 453 ? 11.523 -47.906 -3.73 1 91.81 453 PRO B CA 1
ATOM 9617 C C . PRO B 1 453 ? 12.508 -47.875 -2.562 1 91.81 453 PRO B C 1
ATOM 9619 O O . PRO B 1 453 ? 13.711 -47.688 -2.764 1 91.81 453 PRO B O 1
ATOM 9622 N N . GLY B 1 454 ? 12.008 -48.094 -1.396 1 91.44 454 GLY B N 1
ATOM 9623 C CA . GLY B 1 454 ? 12.891 -48.219 -0.244 1 91.44 454 GLY B CA 1
ATOM 9624 C C . GLY B 1 454 ? 13.875 -49.344 -0.34 1 91.44 454 GLY B C 1
ATOM 9625 O O . GLY B 1 454 ? 15.047 -49.219 0.029 1 91.44 454 GLY B O 1
ATOM 9626 N N . LEU B 1 455 ? 13.422 -50.375 -0.85 1 90.06 455 LEU B N 1
ATOM 9627 C CA . LEU B 1 455 ? 14.266 -51.562 -1.013 1 90.06 455 LEU B CA 1
ATOM 9628 C C . LEU B 1 455 ? 15.336 -51.312 -2.078 1 90.06 455 LEU B C 1
ATOM 9630 O O . LEU B 1 455 ? 16.484 -51.75 -1.922 1 90.06 455 LEU B O 1
ATOM 9634 N N . VAL B 1 456 ? 14.938 -50.688 -3.117 1 89.62 456 VAL B N 1
ATOM 9635 C CA . VAL B 1 456 ? 15.875 -50.406 -4.191 1 89.62 456 VAL B CA 1
ATOM 9636 C C . VAL B 1 456 ? 16.969 -49.469 -3.676 1 89.62 456 VAL B C 1
ATOM 9638 O O . VAL B 1 456 ? 18.156 -49.688 -3.967 1 89.62 456 VAL B O 1
ATOM 9641 N N . ALA B 1 457 ? 16.594 -48.469 -2.906 1 91.44 457 ALA B N 1
ATOM 9642 C CA . ALA B 1 457 ? 17.562 -47.531 -2.338 1 91.44 457 ALA B CA 1
ATOM 9643 C C . ALA B 1 457 ? 18.5 -48.25 -1.37 1 91.44 457 ALA B C 1
ATOM 9645 O O . ALA B 1 457 ? 19.703 -47.969 -1.342 1 91.44 457 ALA B O 1
ATOM 9646 N N . ALA B 1 458 ? 17.938 -49.188 -0.694 1 90.5 458 ALA B N 1
ATOM 9647 C CA . ALA B 1 458 ? 18.75 -49.969 0.264 1 90.5 458 ALA B CA 1
ATOM 9648 C C . ALA B 1 458 ? 19.781 -50.812 -0.45 1 90.5 458 ALA B C 1
ATOM 9650 O O . ALA B 1 458 ? 20.922 -50.906 -0.017 1 90.5 458 ALA B O 1
ATOM 9651 N N . VAL B 1 459 ? 19.391 -51.406 -1.462 1 89.44 459 VAL B N 1
ATOM 9652 C CA . VAL B 1 459 ? 20.297 -52.25 -2.238 1 89.44 459 VAL B CA 1
ATOM 9653 C C . VAL B 1 459 ? 21.422 -51.406 -2.822 1 89.44 459 VAL B C 1
ATOM 9655 O O . VAL B 1 459 ? 22.578 -51.844 -2.852 1 89.44 459 VAL B O 1
ATOM 9658 N N . LEU B 1 460 ? 21.094 -50.281 -3.244 1 89.81 460 LEU B N 1
ATOM 9659 C CA . LEU B 1 460 ? 22.094 -49.375 -3.803 1 89.81 460 LEU B CA 1
ATOM 9660 C C . LEU B 1 460 ? 23.094 -48.969 -2.736 1 89.81 460 LEU B C 1
ATOM 9662 O O . LEU B 1 460 ? 24.281 -48.812 -3.02 1 89.81 460 LEU B O 1
ATOM 9666 N N . LEU B 1 461 ? 22.594 -48.719 -1.497 1 90.81 461 LEU B N 1
ATOM 9667 C CA . LEU B 1 461 ? 23.469 -48.281 -0.414 1 90.81 461 LEU B CA 1
ATOM 9668 C C . LEU B 1 461 ? 24.406 -49.406 0.009 1 90.81 461 LEU B C 1
ATOM 9670 O O . LEU B 1 461 ? 25.547 -49.156 0.405 1 90.81 461 LEU B O 1
ATOM 9674 N N . ILE B 1 462 ? 24.016 -50.625 -0.193 1 88.62 462 ILE B N 1
ATOM 9675 C CA . ILE B 1 462 ? 24.812 -51.781 0.216 1 88.62 462 ILE B CA 1
ATOM 9676 C C . ILE B 1 462 ? 25.828 -52.094 -0.874 1 88.62 462 ILE B C 1
ATOM 9678 O O . ILE B 1 462 ? 26.984 -52.438 -0.578 1 88.62 462 ILE B O 1
ATOM 9682 N N . THR B 1 463 ? 25.438 -51.969 -2.109 1 86.19 463 THR B N 1
ATOM 9683 C CA . THR B 1 463 ? 26.266 -52.406 -3.211 1 86.19 463 THR B CA 1
ATOM 9684 C C . THR B 1 463 ? 27.031 -51.25 -3.832 1 86.19 463 THR B C 1
ATOM 9686 O O . THR B 1 463 ? 28.047 -51.438 -4.516 1 86.19 463 THR B O 1
ATOM 9689 N N . GLY B 1 464 ? 26.578 -50.094 -3.529 1 83.69 464 GLY B N 1
ATOM 9690 C CA . GLY B 1 464 ? 27.125 -48.938 -4.246 1 83.69 464 GLY B CA 1
ATOM 9691 C C . GLY B 1 464 ? 28.453 -48.469 -3.688 1 83.69 464 GLY B C 1
ATOM 9692 O O . GLY B 1 464 ? 28.734 -48.625 -2.498 1 83.69 464 GLY B O 1
ATOM 9693 N N . LYS B 1 465 ? 29.359 -48 -4.641 1 85.62 465 LYS B N 1
ATOM 9694 C CA . LYS B 1 465 ? 30.625 -47.375 -4.266 1 85.62 465 LYS B CA 1
ATOM 9695 C C . LYS B 1 465 ? 30.609 -45.875 -4.594 1 85.62 465 LYS B C 1
ATOM 9697 O O . LYS B 1 465 ? 30.234 -45.469 -5.699 1 85.62 465 LYS B O 1
ATOM 9702 N N . ARG B 1 466 ? 30.969 -45.156 -3.623 1 85.12 466 ARG B N 1
ATOM 9703 C CA . ARG B 1 466 ? 30.969 -43.688 -3.766 1 85.12 466 ARG B CA 1
ATOM 9704 C C . ARG B 1 466 ? 31.969 -43.25 -4.824 1 85.12 466 ARG B C 1
ATOM 9706 O O . ARG B 1 466 ? 33.094 -43.75 -4.863 1 85.12 466 ARG B O 1
ATOM 9713 N N . MET B 1 467 ? 31.438 -42.438 -5.688 1 84.12 467 MET B N 1
ATOM 9714 C CA . MET B 1 467 ? 32.344 -41.844 -6.672 1 84.12 467 MET B CA 1
ATOM 9715 C C . MET B 1 467 ? 33.094 -40.656 -6.066 1 84.12 467 MET B C 1
ATOM 9717 O O . MET B 1 467 ? 32.531 -39.844 -5.332 1 84.12 467 MET B O 1
ATOM 9721 N N . PRO B 1 468 ? 34.312 -40.594 -6.391 1 78.75 468 PRO B N 1
ATOM 9722 C CA . PRO B 1 468 ? 35.094 -39.5 -5.836 1 78.75 468 PRO B CA 1
ATOM 9723 C C . PRO B 1 468 ? 34.719 -38.125 -6.391 1 78.75 468 PRO B C 1
ATOM 9725 O O . PRO B 1 468 ? 34.312 -38.031 -7.555 1 78.75 468 PRO B O 1
ATOM 9728 N N . ASP B 1 469 ? 34.688 -37.062 -5.68 1 76.38 469 ASP B N 1
ATOM 9729 C CA . ASP B 1 469 ? 34.531 -35.656 -6.031 1 76.38 469 ASP B CA 1
ATOM 9730 C C . ASP B 1 469 ? 33.188 -35.375 -6.699 1 76.38 469 ASP B C 1
ATOM 9732 O O . ASP B 1 469 ? 33.094 -34.656 -7.676 1 76.38 469 ASP B O 1
ATOM 9736 N N . THR B 1 470 ? 32.25 -36.25 -6.336 1 79.19 470 THR B N 1
ATOM 9737 C CA . THR B 1 470 ? 30.922 -36.062 -6.91 1 79.19 470 THR B CA 1
ATOM 9738 C C . THR B 1 470 ? 29.969 -35.469 -5.871 1 79.19 470 THR B C 1
ATOM 9740 O O . THR B 1 470 ? 29.844 -36 -4.773 1 79.19 470 THR B O 1
ATOM 9743 N N . ILE B 1 471 ? 29.422 -34.344 -6.273 1 80.19 471 ILE B N 1
ATOM 9744 C CA . ILE B 1 471 ? 28.5 -33.688 -5.363 1 80.19 471 ILE B CA 1
ATOM 9745 C C . ILE B 1 471 ? 27.062 -33.906 -5.82 1 80.19 471 ILE B C 1
ATOM 9747 O O . ILE B 1 471 ? 26.125 -33.844 -5.016 1 80.19 471 ILE B O 1
ATOM 9751 N N . ASP B 1 472 ? 26.922 -34.25 -7.105 1 82.81 472 ASP B N 1
ATOM 9752 C CA . ASP B 1 472 ? 25.578 -34.469 -7.637 1 82.81 472 ASP B CA 1
ATOM 9753 C C . ASP B 1 472 ? 24.984 -35.781 -7.113 1 82.81 472 ASP B C 1
ATOM 9755 O O . ASP B 1 472 ? 25.594 -36.844 -7.281 1 82.81 472 ASP B O 1
ATOM 9759 N N . SER B 1 473 ? 23.844 -35.719 -6.551 1 87 473 SER B N 1
ATOM 9760 C CA . SER B 1 473 ? 23.219 -36.875 -5.922 1 87 473 SER B CA 1
ATOM 9761 C C . SER B 1 473 ? 22.828 -37.938 -6.957 1 87 473 SER B C 1
ATOM 9763 O O . SER B 1 473 ? 22.719 -39.125 -6.633 1 87 473 SER B O 1
ATOM 9765 N N . ALA B 1 474 ? 22.672 -37.531 -8.172 1 83.88 474 ALA B N 1
ATOM 9766 C CA . ALA B 1 474 ? 22.188 -38.438 -9.211 1 83.88 474 ALA B CA 1
ATOM 9767 C C . ALA B 1 474 ? 23.297 -39.406 -9.656 1 83.88 474 ALA B C 1
ATOM 9769 O O . ALA B 1 474 ? 23.016 -40.469 -10.203 1 83.88 474 ALA B O 1
ATOM 9770 N N . PHE B 1 475 ? 24.531 -39 -9.305 1 82.12 475 PHE B N 1
ATOM 9771 C CA . PHE B 1 475 ? 25.656 -39.812 -9.773 1 82.12 475 PHE B CA 1
ATOM 9772 C C . PHE B 1 475 ? 26.578 -40.156 -8.617 1 82.12 475 PHE B C 1
ATOM 9774 O O . PHE B 1 475 ? 27.734 -40.531 -8.828 1 82.12 475 PHE B O 1
ATOM 9781 N N . PHE B 1 476 ? 26.078 -40.062 -7.516 1 85.94 476 PHE B N 1
ATOM 9782 C CA . PHE B 1 476 ? 26.906 -40.219 -6.332 1 85.94 476 PHE B CA 1
ATOM 9783 C C . PHE B 1 476 ? 27.453 -41.625 -6.238 1 85.94 476 PHE B C 1
ATOM 9785 O O . PHE B 1 476 ? 28.594 -41.844 -5.82 1 85.94 476 PHE B O 1
ATOM 9792 N N . TYR B 1 477 ? 26.672 -42.656 -6.668 1 86.31 477 TYR B N 1
ATOM 9793 C CA . TYR B 1 477 ? 27.125 -44.031 -6.633 1 86.31 477 TYR B CA 1
ATOM 9794 C C . TYR B 1 477 ? 27.391 -44.562 -8.039 1 86.31 477 TYR B C 1
ATOM 9796 O O . TYR B 1 477 ? 27.438 -45.781 -8.258 1 86.31 477 TYR B O 1
ATOM 9804 N N . GLY B 1 478 ? 27.453 -43.688 -8.961 1 80.88 478 GLY B N 1
ATOM 9805 C CA . GLY B 1 478 ? 27.953 -43.969 -10.297 1 80.88 478 GLY B CA 1
ATOM 9806 C C . GLY B 1 478 ? 27 -44.781 -11.141 1 80.88 478 GLY B C 1
ATOM 9807 O O . GLY B 1 478 ? 25.781 -44.562 -11.109 1 80.88 478 GLY B O 1
ATOM 9808 N N . THR B 1 479 ? 27.516 -45.812 -11.875 1 81.31 479 THR B N 1
ATOM 9809 C CA . THR B 1 479 ? 26.781 -46.531 -12.906 1 81.31 479 THR B CA 1
ATOM 9810 C C . THR B 1 479 ? 25.734 -47.438 -12.273 1 81.31 479 THR B C 1
ATOM 9812 O O . THR B 1 479 ? 24.609 -47.562 -12.773 1 81.31 479 THR B O 1
ATOM 9815 N N . PRO B 1 480 ? 26.094 -48.094 -11.195 1 83.25 480 PRO B N 1
ATOM 9816 C CA . PRO B 1 480 ? 25.047 -48.906 -10.602 1 83.25 480 PRO B CA 1
ATOM 9817 C C . PRO B 1 480 ? 23.812 -48.125 -10.211 1 83.25 480 PRO B C 1
ATOM 9819 O O . PRO B 1 480 ? 22.688 -48.625 -10.32 1 83.25 480 PRO B O 1
ATOM 9822 N N . GLN B 1 481 ? 24.016 -46.938 -9.805 1 87.56 481 GLN B N 1
ATOM 9823 C CA . GLN B 1 481 ? 22.891 -46.094 -9.422 1 87.56 481 GLN B CA 1
ATOM 9824 C C . GLN B 1 481 ? 22.031 -45.719 -10.633 1 87.56 481 GLN B C 1
ATOM 9826 O O . GLN B 1 481 ? 20.812 -45.781 -10.57 1 87.56 481 GLN B O 1
ATOM 9831 N N . VAL B 1 482 ? 22.703 -45.375 -11.688 1 83.06 482 VAL B N 1
ATOM 9832 C CA . VAL B 1 482 ? 21.984 -45 -12.906 1 83.06 482 VAL B CA 1
ATOM 9833 C C . VAL B 1 482 ? 21.203 -46.188 -13.453 1 83.06 482 VAL B C 1
ATOM 9835 O O . VAL B 1 482 ? 20.078 -46.031 -13.93 1 83.06 482 VAL B O 1
ATOM 9838 N N . ARG B 1 483 ? 21.781 -47.344 -13.352 1 81.5 483 ARG B N 1
ATOM 9839 C CA . ARG B 1 483 ? 21.125 -48.531 -13.82 1 81.5 483 ARG B CA 1
ATOM 9840 C C . ARG B 1 483 ? 19.891 -48.844 -12.984 1 81.5 483 ARG B C 1
ATOM 9842 O O . ARG B 1 483 ? 18.828 -49.156 -13.523 1 81.5 483 ARG B O 1
ATOM 9849 N N . ARG B 1 484 ? 20.031 -48.75 -11.781 1 80.62 484 ARG B N 1
ATOM 9850 C CA . ARG B 1 484 ? 18.922 -49.031 -10.891 1 80.62 484 ARG B CA 1
ATOM 9851 C C . ARG B 1 484 ? 17.812 -48 -11.016 1 80.62 484 ARG B C 1
ATOM 9853 O O . ARG B 1 484 ? 16.641 -48.312 -10.891 1 80.62 484 ARG B O 1
ATOM 9860 N N . THR B 1 485 ? 18.25 -46.812 -11.18 1 80.94 485 THR B N 1
ATOM 9861 C CA . THR B 1 485 ? 17.266 -45.75 -11.406 1 80.94 485 THR B CA 1
ATOM 9862 C C . THR B 1 485 ? 16.469 -46 -12.688 1 80.94 485 THR B C 1
ATOM 9864 O O . THR B 1 485 ? 15.258 -45.812 -12.719 1 80.94 485 THR B O 1
ATOM 9867 N N . GLY B 1 486 ? 17.156 -46.5 -13.703 1 77.44 486 GLY B N 1
ATOM 9868 C CA . GLY B 1 486 ? 16.484 -46.844 -14.938 1 77.44 486 GLY B CA 1
ATOM 9869 C C . GLY B 1 486 ? 15.531 -48.031 -14.789 1 77.44 486 GLY B C 1
ATOM 9870 O O . GLY B 1 486 ? 14.438 -48 -15.352 1 77.44 486 GLY B O 1
ATOM 9871 N N . GLU B 1 487 ? 15.953 -49 -14 1 74.31 487 GLU B N 1
ATOM 9872 C CA . GLU B 1 487 ? 15.148 -50.188 -13.781 1 74.31 487 GLU B CA 1
ATOM 9873 C C . GLU B 1 487 ? 13.891 -49.875 -12.977 1 74.31 487 GLU B C 1
ATOM 9875 O O . GLU B 1 487 ? 12.836 -50.469 -13.203 1 74.31 487 GLU B O 1
ATOM 9880 N N . SER B 1 488 ? 14.078 -49.062 -12.07 1 69.56 488 SER B N 1
ATOM 9881 C CA . SER B 1 488 ? 12.938 -48.656 -11.25 1 69.56 488 SER B CA 1
ATOM 9882 C C . SER B 1 488 ? 11.844 -48.031 -12.094 1 69.56 488 SER B C 1
ATOM 9884 O O . SER B 1 488 ? 10.672 -48.031 -11.719 1 69.56 488 SER B O 1
ATOM 9886 N N . ARG B 1 489 ? 12.211 -47.625 -13.234 1 68.44 489 ARG B N 1
ATOM 9887 C CA . ARG B 1 489 ? 11.273 -46.938 -14.125 1 68.44 489 ARG B CA 1
ATOM 9888 C C . ARG B 1 489 ? 10.656 -47.906 -15.117 1 68.44 489 ARG B C 1
ATOM 9890 O O . ARG B 1 489 ? 9.5 -47.75 -15.516 1 68.44 489 ARG B O 1
ATOM 9897 N N . HIS B 1 490 ? 11.477 -49 -15.695 1 53.62 490 HIS B N 1
ATOM 9898 C CA . HIS B 1 490 ? 11.055 -49.938 -16.703 1 53.62 490 HIS B CA 1
ATOM 9899 C C . HIS B 1 490 ? 10.141 -51 -16.109 1 53.62 490 HIS B C 1
ATOM 9901 O O . HIS B 1 490 ? 9.289 -51.562 -16.812 1 53.62 490 HIS B O 1
ATOM 9907 N N . SER B 1 491 ? 10.43 -51.5 -15.039 1 45.34 491 SER B N 1
ATOM 9908 C CA . SER B 1 491 ? 9.586 -52.594 -14.57 1 45.34 491 SER B CA 1
ATOM 9909 C C . SER B 1 491 ? 8.102 -52.25 -14.68 1 45.34 491 SER B C 1
ATOM 9911 O O . SER B 1 491 ? 7.234 -53.094 -14.461 1 45.34 491 SER B O 1
ATOM 9913 N N . GLU B 1 492 ? 7.809 -51.062 -14.984 1 46.03 492 GLU B N 1
ATOM 9914 C CA . GLU B 1 492 ? 6.395 -50.719 -15.109 1 46.03 492 GLU B CA 1
ATOM 9915 C C . GLU B 1 492 ? 5.914 -50.875 -16.547 1 46.03 492 GLU B C 1
ATOM 9917 O O . GLU B 1 492 ? 4.93 -50.25 -16.953 1 46.03 492 GLU B O 1
ATOM 9922 N N . SER B 1 493 ? 6.438 -51.688 -17.391 1 40.38 493 SER B N 1
ATOM 9923 C CA . SER B 1 493 ? 6.062 -51.938 -18.766 1 40.38 493 SER B CA 1
ATOM 9924 C C . SER B 1 493 ? 4.582 -52.281 -18.875 1 40.38 493 SER B C 1
ATOM 9926 O O . SER B 1 493 ? 3.996 -52.188 -19.969 1 40.38 493 SER B O 1
ATOM 9928 N N . PRO B 1 494 ? 4.102 -53.25 -18.109 1 39.72 494 PRO B N 1
ATOM 9929 C CA . PRO B 1 494 ? 2.67 -53.406 -18.375 1 39.72 494 PRO B CA 1
ATOM 9930 C C . PRO B 1 494 ? 1.896 -52.094 -18.312 1 39.72 494 PRO B C 1
ATOM 9932 O O . PRO B 1 494 ? 0.712 -52.062 -18.641 1 39.72 494 PRO B O 1
ATOM 9935 N N . LEU B 1 495 ? 2.42 -51.094 -17.859 1 38.91 495 LEU B N 1
ATOM 9936 C CA . LEU B 1 495 ? 1.812 -49.812 -17.516 1 38.91 495 LEU B CA 1
ATOM 9937 C C . LEU B 1 495 ? 1.887 -48.844 -18.703 1 38.91 495 LEU B C 1
ATOM 9939 O O . LEU B 1 495 ? 1.403 -47.719 -18.625 1 38.91 495 LEU B O 1
ATOM 9943 N N . VAL B 1 496 ? 2.705 -49 -19.641 1 41.97 496 VAL B N 1
ATOM 9944 C CA . VAL B 1 496 ? 2.578 -48.281 -20.891 1 41.97 496 VAL B CA 1
ATOM 9945 C C . VAL B 1 496 ? 1.193 -48.531 -21.5 1 41.97 496 VAL B C 1
ATOM 9947 O O . VAL B 1 496 ? 0.603 -47.625 -22.094 1 41.97 496 VAL B O 1
ATOM 9950 N N . GLU B 1 497 ? 0.736 -49.688 -21.5 1 43.41 497 GLU B N 1
ATOM 9951 C CA . GLU B 1 497 ? -0.649 -49.969 -21.859 1 43.41 497 GLU B CA 1
ATOM 9952 C C . GLU B 1 497 ? -1.621 -49.188 -20.984 1 43.41 497 GLU B C 1
ATOM 9954 O O . GLU B 1 497 ? -2.668 -48.719 -21.453 1 43.41 497 GLU B O 1
ATOM 9959 N N . HIS B 1 498 ? -1.306 -48.938 -19.891 1 43.5 498 HIS B N 1
ATOM 9960 C CA . HIS B 1 498 ? -2.125 -48.188 -18.953 1 43.5 498 HIS B CA 1
ATOM 9961 C C . HIS B 1 498 ? -2.043 -46.688 -19.234 1 43.5 498 HIS B C 1
ATOM 9963 O O . HIS B 1 498 ? -2.971 -45.938 -18.906 1 43.5 498 HIS B O 1
ATOM 9969 N N . ASP B 1 499 ? -0.964 -46.281 -19.719 1 46.59 499 ASP B N 1
ATOM 9970 C CA . ASP B 1 499 ? -0.878 -44.906 -20.125 1 46.59 499 ASP B CA 1
ATOM 9971 C C . ASP B 1 499 ? -1.851 -44.594 -21.266 1 46.59 499 ASP B C 1
ATOM 9973 O O . ASP B 1 499 ? -2.479 -43.531 -21.297 1 46.59 499 ASP B O 1
ATOM 9977 N N . PHE B 1 500 ? -2.01 -45.625 -22.188 1 46.09 500 PHE B N 1
ATOM 9978 C CA . PHE B 1 500 ? -3.002 -45.5 -23.25 1 46.09 500 PHE B CA 1
ATOM 9979 C C . PHE B 1 500 ? -4.414 -45.562 -22.688 1 46.09 500 PHE B C 1
ATOM 9981 O O . PHE B 1 500 ? -5.316 -44.875 -23.188 1 46.09 500 PHE B O 1
ATOM 9988 N N . VAL B 1 501 ? -4.641 -46.25 -21.703 1 47.47 501 VAL B N 1
ATOM 9989 C CA . VAL B 1 501 ? -5.957 -46.281 -21.078 1 47.47 501 VAL B CA 1
ATOM 9990 C C . VAL B 1 501 ? -6.242 -44.969 -20.359 1 47.47 501 VAL B C 1
ATOM 9992 O O . VAL B 1 501 ? -7.363 -44.469 -20.438 1 47.47 501 VAL B O 1
ATOM 9995 N N . ILE B 1 502 ? -5.273 -44.438 -19.797 1 50.44 502 ILE B N 1
ATOM 9996 C CA . ILE B 1 502 ? -5.418 -43.125 -19.141 1 50.44 502 ILE B CA 1
ATOM 9997 C C . ILE B 1 502 ? -5.734 -42.062 -20.172 1 50.44 502 ILE B C 1
ATOM 9999 O O . ILE B 1 502 ? -6.605 -41.219 -19.953 1 50.44 502 ILE B O 1
ATOM 10003 N N . LEU B 1 503 ? -5.035 -42.125 -21.281 1 49.94 503 LEU B N 1
ATOM 10004 C CA . LEU B 1 503 ? -5.359 -41.219 -22.375 1 49.94 503 LEU B CA 1
ATOM 10005 C C . LEU B 1 503 ? -6.777 -41.469 -22.875 1 49.94 503 LEU B C 1
ATOM 10007 O O . LEU B 1 503 ? -7.508 -40.5 -23.156 1 49.94 503 LEU B O 1
ATOM 10011 N N . THR B 1 504 ? -7.176 -42.688 -23 1 48.69 504 THR B N 1
ATOM 10012 C CA . THR B 1 504 ? -8.531 -43 -23.438 1 48.69 504 THR B CA 1
ATOM 10013 C C . THR B 1 504 ? -9.555 -42.594 -22.375 1 48.69 504 THR B C 1
ATOM 10015 O O . THR B 1 504 ? -10.648 -42.156 -22.703 1 48.69 504 THR B O 1
ATOM 10018 N N . LEU B 1 505 ? -9.242 -42.719 -21.188 1 50.38 505 LEU B N 1
ATOM 10019 C CA . LEU B 1 505 ? -10.117 -42.25 -20.125 1 50.38 505 LEU B CA 1
ATOM 10020 C C . LEU B 1 505 ? -10.242 -40.719 -20.156 1 50.38 505 LEU B C 1
ATOM 10022 O O . LEU B 1 505 ? -11.32 -40.188 -19.891 1 50.38 505 LEU B O 1
ATOM 10026 N N . PHE B 1 506 ? -9.219 -40.031 -20.406 1 50.38 506 PHE B N 1
ATOM 10027 C CA . PHE B 1 506 ? -9.258 -38.594 -20.578 1 50.38 506 PHE B CA 1
ATOM 10028 C C . PHE B 1 506 ? -10.172 -38.219 -21.734 1 50.38 506 PHE B C 1
ATOM 10030 O O . PHE B 1 506 ? -10.969 -37.281 -21.609 1 50.38 506 PHE B O 1
ATOM 10037 N N . LEU B 1 507 ? -10.062 -38.906 -22.859 1 46.91 507 LEU B N 1
ATOM 10038 C CA . LEU B 1 507 ? -10.898 -38.625 -24.016 1 46.91 507 LEU B CA 1
ATOM 10039 C C . LEU B 1 507 ? -12.352 -38.969 -23.75 1 46.91 507 LEU B C 1
ATOM 10041 O O . LEU B 1 507 ? -13.266 -38.281 -24.188 1 46.91 507 LEU B O 1
ATOM 10045 N N . THR B 1 508 ? -12.586 -39.938 -23 1 48.12 508 THR B N 1
ATOM 10046 C CA . THR B 1 508 ? -13.961 -40.312 -22.719 1 48.12 508 THR B CA 1
ATOM 10047 C C . THR B 1 508 ? -14.523 -39.5 -21.562 1 48.12 508 THR B C 1
ATOM 10049 O O . THR B 1 508 ? -15.719 -39.219 -21.516 1 48.12 508 THR B O 1
ATOM 10052 N N . SER B 1 509 ? -13.781 -39.219 -20.562 1 48.09 509 SER B N 1
ATOM 10053 C CA . SER B 1 509 ? -14.258 -38.375 -19.453 1 48.09 509 SER B CA 1
ATOM 10054 C C . SER B 1 509 ? -14.453 -36.938 -19.891 1 48.09 509 SER B C 1
ATOM 10056 O O . SER B 1 509 ? -15.289 -36.219 -19.328 1 48.09 509 SER B O 1
ATOM 10058 N N . ALA B 1 510 ? -13.656 -36.375 -20.688 1 45.03 510 ALA B N 1
ATOM 10059 C CA . ALA B 1 510 ? -13.977 -35.094 -21.297 1 45.03 510 ALA B CA 1
ATOM 10060 C C . ALA B 1 510 ? -15.336 -35.125 -21.984 1 45.03 510 ALA B C 1
ATOM 10062 O O . ALA B 1 510 ? -16.062 -34.125 -22.016 1 45.03 510 ALA B O 1
ATOM 10063 N N . GLU B 1 511 ? -15.781 -36.156 -22.531 1 43.06 511 GLU B N 1
ATOM 10064 C CA . GLU B 1 511 ? -17.109 -36.312 -23.125 1 43.06 511 GLU B CA 1
ATOM 10065 C C . GLU B 1 511 ? -18.188 -36.375 -22.047 1 43.06 511 GLU B C 1
ATOM 10067 O O . GLU B 1 511 ? -19.297 -35.875 -22.234 1 43.06 511 GLU B O 1
ATOM 10072 N N . HIS B 1 512 ? -17.953 -37 -20.953 1 40.41 512 HIS B N 1
ATOM 10073 C CA . HIS B 1 512 ? -18.984 -37.125 -19.922 1 40.41 512 HIS B CA 1
ATOM 10074 C C . HIS B 1 512 ? -19.062 -35.875 -19.062 1 40.41 512 HIS B C 1
ATOM 10076 O O . HIS B 1 512 ? -19.969 -35.75 -18.219 1 40.41 512 HIS B O 1
ATOM 10082 N N . LEU B 1 513 ? -18.125 -35.094 -18.906 1 37.59 513 LEU B N 1
ATOM 10083 C CA . LEU B 1 513 ? -18.328 -33.844 -18.219 1 37.59 513 LEU B CA 1
ATOM 10084 C C . LEU B 1 513 ? -19.453 -33.031 -18.859 1 37.59 513 LEU B C 1
ATOM 10086 O O . LEU B 1 513 ? -20.125 -32.25 -18.188 1 37.59 513 LEU B O 1
ATOM 10090 N N . HIS B 1 514 ? -19.859 -33.156 -20.094 1 35.72 514 HIS B N 1
ATOM 10091 C CA . HIS B 1 514 ? -21.062 -32.562 -20.688 1 35.72 514 HIS B CA 1
ATOM 10092 C C . HIS B 1 514 ? -22.328 -33.125 -20.031 1 35.72 514 HIS B C 1
ATOM 10094 O O . HIS B 1 514 ? -23.312 -32.406 -19.891 1 35.72 514 HIS B O 1
ATOM 10100 N N . LEU B 1 515 ? -22.453 -34.438 -19.812 1 31.27 515 LEU B N 1
ATOM 10101 C CA . LEU B 1 515 ? -23.75 -35.031 -19.5 1 31.27 515 LEU B CA 1
ATOM 10102 C C . LEU B 1 515 ? -24.141 -34.75 -18.062 1 31.27 515 LEU B C 1
ATOM 10104 O O . LEU B 1 515 ? -25.328 -34.656 -17.734 1 31.27 515 LEU B O 1
ATOM 10108 N N . SER B 1 516 ? -23.219 -34.688 -17.172 1 35.06 516 SER B N 1
ATOM 10109 C CA . SER B 1 516 ? -23.672 -34.625 -15.781 1 35.06 516 SER B CA 1
ATOM 10110 C C . SER B 1 516 ? -24.234 -33.25 -15.445 1 35.06 516 SER B C 1
ATOM 10112 O O . SER B 1 516 ? -24.859 -33.062 -14.398 1 35.06 516 SER B O 1
ATOM 10114 N N . CYS B 1 517 ? -23.797 -32.156 -16.109 1 33.59 517 CYS B N 1
ATOM 10115 C CA . CYS B 1 517 ? -24.5 -30.953 -15.727 1 33.59 517 CYS B CA 1
ATOM 10116 C C . CYS B 1 517 ? -25.984 -31.031 -16.094 1 33.59 517 CYS B C 1
ATOM 10118 O O . CYS B 1 517 ? -26.781 -30.219 -15.648 1 33.59 517 CYS B O 1
ATOM 10120 N N . ALA B 1 518 ? -26.297 -31.797 -17.172 1 29.72 518 ALA B N 1
ATOM 10121 C CA . ALA B 1 518 ? -27.703 -31.781 -17.594 1 29.72 518 ALA B CA 1
ATOM 10122 C C . ALA B 1 518 ? -28.594 -32.438 -16.547 1 29.72 518 ALA B C 1
ATOM 10124 O O . ALA B 1 518 ? -29.766 -32.094 -16.422 1 29.72 518 ALA B O 1
ATOM 10125 N N . CYS B 1 519 ? -28.109 -33.531 -15.945 1 30.45 519 CYS B N 1
ATOM 10126 C CA . CYS B 1 519 ? -29.109 -34.312 -15.219 1 30.45 519 CYS B CA 1
ATOM 10127 C C . CYS B 1 519 ? -29.516 -33.594 -13.938 1 30.45 519 CYS B C 1
ATOM 10129 O O . CYS B 1 519 ? -30.453 -34 -13.25 1 30.45 519 CYS B O 1
ATOM 10131 N N . LEU B 1 520 ? -28.641 -32.75 -13.43 1 29.36 520 LEU B N 1
ATOM 10132 C CA . LEU B 1 520 ? -29.156 -32.281 -12.148 1 29.36 520 LEU B CA 1
ATOM 10133 C C . LEU B 1 520 ? -30.391 -31.406 -12.344 1 29.36 520 LEU B C 1
ATOM 10135 O O . LEU B 1 520 ? -30.953 -30.875 -11.383 1 29.36 520 LEU B O 1
ATOM 10139 N N . GLN B 1 521 ? -30.641 -30.953 -13.609 1 29.44 521 GLN B N 1
ATOM 10140 C CA . GLN B 1 521 ? -31.844 -30.125 -13.625 1 29.44 521 GLN B CA 1
ATOM 10141 C C . GLN B 1 521 ? -33.094 -30.953 -13.234 1 29.44 521 GLN B C 1
ATOM 10143 O O . GLN B 1 521 ? -34.062 -30.406 -12.766 1 29.44 521 GLN B O 1
ATOM 10148 N N . HIS B 1 522 ? -33.094 -32.219 -13.75 1 29.17 522 HIS B N 1
ATOM 10149 C CA . HIS B 1 522 ? -34.438 -32.781 -13.797 1 29.17 522 HIS B CA 1
ATOM 10150 C C . HIS B 1 522 ? -34.969 -33.062 -12.398 1 29.17 522 HIS B C 1
ATOM 10152 O O . HIS B 1 522 ? -36.156 -33.344 -12.219 1 29.17 522 HIS B O 1
ATOM 10158 N N . SER B 1 523 ? -34.062 -33.5 -11.547 1 30.11 523 SER B N 1
ATOM 10159 C CA . SER B 1 523 ? -34.781 -34.125 -10.453 1 30.11 523 SER B CA 1
ATOM 10160 C C . SER B 1 523 ? -35.562 -33.094 -9.641 1 30.11 523 SER B C 1
ATOM 10162 O O . SER B 1 523 ? -36.094 -33.406 -8.562 1 30.11 523 SER B O 1
ATOM 10164 N N . ALA B 1 524 ? -35.438 -31.875 -10.094 1 30.25 524 ALA B N 1
ATOM 10165 C CA . ALA B 1 524 ? -36.25 -30.969 -9.266 1 30.25 524 ALA B CA 1
ATOM 10166 C C . ALA B 1 524 ? -37.75 -31.281 -9.398 1 30.25 524 ALA B C 1
ATOM 10168 O O . ALA B 1 524 ? -38.594 -30.547 -8.898 1 30.25 524 ALA B O 1
ATOM 10169 N N . GLU B 1 525 ? -38.125 -32.125 -10.375 1 29.81 525 GLU B N 1
ATOM 10170 C CA . GLU B 1 525 ? -39.562 -32.156 -10.445 1 29.81 525 GLU B CA 1
ATOM 10171 C C . GLU B 1 525 ? -40.188 -32.688 -9.141 1 29.81 525 GLU B C 1
ATOM 10173 O O . GLU B 1 525 ? -40.719 -33.781 -9.109 1 29.81 525 GLU B O 1
ATOM 10178 N N . TRP B 1 526 ? -39.438 -32.875 -8.094 1 26.77 526 TRP B N 1
ATOM 10179 C CA . TRP B 1 526 ? -40.344 -33.344 -7.055 1 26.77 526 TRP B CA 1
ATOM 10180 C C . TRP B 1 526 ? -41.594 -32.469 -6.98 1 26.77 526 TRP B C 1
ATOM 10182 O O . TRP B 1 526 ? -41.562 -31.281 -7.297 1 26.77 526 TRP B O 1
ATOM 10192 N N . GLY B 1 527 ? -42.812 -33.188 -6.871 1 27.03 527 GLY B N 1
ATOM 10193 C CA . GLY B 1 527 ? -44.25 -32.938 -6.922 1 27.03 527 GLY B CA 1
ATOM 10194 C C . GLY B 1 527 ? -44.656 -31.688 -6.137 1 27.03 527 GLY B C 1
ATOM 10195 O O . GLY B 1 527 ? -44.344 -31.578 -4.949 1 27.03 527 GLY B O 1
ATOM 10196 N N . LEU B 1 528 ? -44.438 -30.578 -6.648 1 28.47 528 LEU B N 1
ATOM 10197 C CA . LEU B 1 528 ? -45.406 -29.594 -6.168 1 28.47 528 LEU B CA 1
ATOM 10198 C C . LEU B 1 528 ? -46.781 -30.234 -5.93 1 28.47 528 LEU B C 1
ATOM 10200 O O . LEU B 1 528 ? -47.312 -30.906 -6.809 1 28.47 528 LEU B O 1
ATOM 10204 N N . ILE B 1 529 ? -47.062 -30.812 -4.676 1 29.64 529 ILE B N 1
ATOM 10205 C CA . ILE B 1 529 ? -48.375 -31.25 -4.27 1 29.64 529 ILE B CA 1
ATOM 10206 C C . ILE B 1 529 ? -49.438 -30.328 -4.848 1 29.64 529 ILE B C 1
ATOM 10208 O O . ILE B 1 529 ? -49.5 -29.141 -4.473 1 29.64 529 ILE B O 1
ATOM 10212 N N . ASP B 1 530 ? -49.594 -30.312 -6.133 1 26.92 530 ASP B N 1
ATOM 10213 C CA . ASP B 1 530 ? -50.719 -29.562 -6.695 1 26.92 530 ASP B CA 1
ATOM 10214 C C . ASP B 1 530 ? -52.031 -29.938 -6.02 1 26.92 530 ASP B C 1
ATOM 10216 O O . ASP B 1 530 ? -52.906 -29.094 -5.836 1 26.92 530 ASP B O 1
ATOM 10220 N N . GLY B 1 531 ? -52.531 -31.203 -6.316 1 25.97 531 GLY B N 1
ATOM 10221 C CA . GLY B 1 531 ? -53.969 -31.406 -6.512 1 25.97 531 GLY B CA 1
ATOM 10222 C C . GLY B 1 531 ? -54.75 -31.297 -5.223 1 25.97 531 GLY B C 1
ATOM 10223 O O . GLY B 1 531 ? -54.188 -31.438 -4.129 1 25.97 531 GLY B O 1
ATOM 10224 N N . PRO B 1 532 ? -56 -30.703 -5.207 1 27.05 532 PRO B N 1
ATOM 10225 C CA . PRO B 1 532 ? -57.031 -30.484 -4.172 1 27.05 532 PRO B CA 1
ATOM 10226 C C . PRO B 1 532 ? -57.469 -31.781 -3.49 1 27.05 532 PRO B C 1
ATOM 10228 O O . PRO B 1 532 ? -58.469 -31.812 -2.779 1 27.05 532 PRO B O 1
ATOM 10231 N N . GLN B 1 533 ? -57.031 -33.031 -3.898 1 27.45 533 GLN B N 1
ATOM 10232 C CA . GLN B 1 533 ? -57.969 -34.031 -3.342 1 27.45 533 GLN B CA 1
ATOM 10233 C C . GLN B 1 533 ? -58.031 -33.906 -1.82 1 27.45 533 GLN B C 1
ATOM 10235 O O . GLN B 1 533 ? -56.969 -33.781 -1.161 1 27.45 533 GLN B O 1
ATOM 10240 N N . SER B 1 534 ? -59.281 -33.719 -1.262 1 26.75 534 SER B N 1
ATOM 10241 C CA . SER B 1 534 ? -59.938 -33.469 0.014 1 26.75 534 SER B CA 1
ATOM 10242 C C . SER B 1 534 ? -59.625 -34.562 1.027 1 26.75 534 SER B C 1
ATOM 10244 O O . SER B 1 534 ? -60.25 -34.625 2.082 1 26.75 534 SER B O 1
ATOM 10246 N N . ARG B 1 535 ? -58.969 -35.781 0.7 1 27.77 535 ARG B N 1
ATOM 10247 C CA . ARG B 1 535 ? -59.188 -36.656 1.858 1 27.77 535 ARG B CA 1
ATOM 10248 C C . ARG B 1 535 ? -58.656 -36 3.131 1 27.77 535 ARG B C 1
ATOM 10250 O O . ARG B 1 535 ? -57.625 -35.344 3.107 1 27.77 535 ARG B O 1
ATOM 10257 N N . HIS B 1 536 ? -59.5 -35.781 4.121 1 27.19 536 HIS B N 1
ATOM 10258 C CA . HIS B 1 536 ? -59.438 -35.406 5.523 1 27.19 536 HIS B CA 1
ATOM 10259 C C . HIS B 1 536 ? -58.25 -36.062 6.227 1 27.19 536 HIS B C 1
ATOM 10261 O O . HIS B 1 536 ? -58.25 -36.156 7.457 1 27.19 536 HIS B O 1
ATOM 10267 N N . MET B 1 537 ? -57.344 -36.844 5.48 1 27.66 537 MET B N 1
ATOM 10268 C CA . MET B 1 537 ? -56.469 -37.438 6.504 1 27.66 537 MET B CA 1
ATOM 10269 C C . MET B 1 537 ? -55.938 -36.344 7.434 1 27.66 537 MET B C 1
ATOM 10271 O O . MET B 1 537 ? -55.719 -35.219 7.016 1 27.66 537 MET B O 1
ATOM 10275 N N . GLY B 1 538 ? -56.062 -36.531 8.758 1 28.66 538 GLY B N 1
ATOM 10276 C CA . GLY B 1 538 ? -55.562 -35.688 9.844 1 28.66 538 GLY B CA 1
ATOM 10277 C C . GLY B 1 538 ? -54.156 -35.188 9.602 1 28.66 538 GLY B C 1
ATOM 10278 O O . GLY B 1 538 ? -53.219 -35.969 9.414 1 28.66 538 GLY B O 1
ATOM 10279 N N . PHE B 1 539 ? -53.969 -34.281 8.711 1 32.62 539 PHE B N 1
ATOM 10280 C CA . PHE B 1 539 ? -52.75 -33.5 8.422 1 32.62 539 PHE B CA 1
ATOM 10281 C C . PHE B 1 539 ? -51.969 -33.219 9.695 1 32.62 539 PHE B C 1
ATOM 10283 O O . PHE B 1 539 ? -52.406 -32.406 10.523 1 32.62 539 PHE B O 1
ATOM 10290 N N . GLU B 1 540 ? -51.469 -34.281 10.336 1 33.97 540 GLU B N 1
ATOM 10291 C CA . GLU B 1 540 ? -50.531 -33.906 11.383 1 33.97 540 GLU B CA 1
ATOM 10292 C C . GLU B 1 540 ? -49.562 -32.844 10.898 1 33.97 540 GLU B C 1
ATOM 10294 O O . GLU B 1 540 ? -49.062 -32.906 9.773 1 33.97 540 GLU B O 1
ATOM 10299 N N . VAL B 1 541 ? -49.75 -31.641 11.242 1 40.09 541 VAL B N 1
ATOM 10300 C CA . VAL B 1 541 ? -48.906 -30.453 11.117 1 40.09 541 VAL B CA 1
ATOM 10301 C C . VAL B 1 541 ? -47.438 -30.875 11.195 1 40.09 541 VAL B C 1
ATOM 10303 O O . VAL B 1 541 ? -47 -31.5 12.172 1 40.09 541 VAL B O 1
ATOM 10306 N N . PRO B 1 542 ? -46.812 -31.156 9.969 1 45.84 542 PRO B N 1
ATOM 10307 C CA . PRO B 1 542 ? -45.375 -31.469 10.117 1 45.84 542 PRO B CA 1
ATOM 10308 C C . PRO B 1 542 ? -44.688 -30.594 11.172 1 45.84 542 PRO B C 1
ATOM 10310 O O . PRO B 1 542 ? -45.094 -29.453 11.383 1 45.84 542 PRO B O 1
ATOM 10313 N N . GLY B 1 543 ? -44.25 -31.234 12.266 1 49.47 543 GLY B N 1
ATOM 10314 C CA . GLY B 1 543 ? -43.562 -30.547 13.352 1 49.47 543 GLY B CA 1
ATOM 10315 C C . GLY B 1 543 ? -42.375 -29.734 12.898 1 49.47 543 GLY B C 1
ATOM 10316 O O . GLY B 1 543 ? -41.781 -30.016 11.836 1 49.47 543 GLY B O 1
ATOM 10317 N N . GLN B 1 544 ? -42.344 -28.453 13.141 1 55.25 544 GLN B N 1
ATOM 10318 C CA . GLN B 1 544 ? -41.188 -27.578 12.914 1 55.25 544 GLN B CA 1
ATOM 10319 C C . GLN B 1 544 ? -39.938 -28.172 13.523 1 55.25 544 GLN B C 1
ATOM 10321 O O . GLN B 1 544 ? -39.938 -28.641 14.664 1 55.25 544 GLN B O 1
ATOM 10326 N N . CYS B 1 545 ? -39.062 -28.672 12.672 1 58.12 545 CYS B N 1
ATOM 10327 C CA . CYS B 1 545 ? -37.781 -29.188 13.141 1 58.12 545 CYS B CA 1
ATOM 10328 C C . CYS B 1 545 ? -37.188 -28.281 14.219 1 58.12 545 CYS B C 1
ATOM 10330 O O . CYS B 1 545 ? -37 -27.094 13.992 1 58.12 545 CYS B O 1
ATOM 10332 N N . GLY B 1 546 ? -37.625 -28.5 15.438 1 49.56 546 GLY B N 1
ATOM 10333 C CA . GLY B 1 546 ? -37.062 -27.703 16.531 1 49.56 546 GLY B CA 1
ATOM 10334 C C . GLY B 1 546 ? -35.594 -27.484 16.406 1 49.56 546 GLY B C 1
ATOM 10335 O O . GLY B 1 546 ? -35 -27.719 15.344 1 49.56 546 GLY B O 1
ATOM 10336 N N . THR B 1 547 ? -34.969 -27.453 17.625 1 48 547 THR B N 1
ATOM 10337 C CA . THR B 1 547 ? -33.594 -27.125 17.984 1 48 547 THR B CA 1
ATOM 10338 C C . THR B 1 547 ? -32.625 -28.234 17.547 1 48 547 THR B C 1
ATOM 10340 O O . THR B 1 547 ? -32.719 -29.359 18.062 1 48 547 THR B O 1
ATOM 10343 N N . GLY B 1 548 ? -31.766 -28.141 16.5 1 51.75 548 GLY B N 1
ATOM 10344 C CA . GLY B 1 548 ? -30.594 -28.859 16.062 1 51.75 548 GLY B CA 1
ATOM 10345 C C . GLY B 1 548 ? -30.906 -30.156 15.344 1 51.75 548 GLY B C 1
ATOM 10346 O O . GLY B 1 548 ? -31.391 -31.109 15.961 1 51.75 548 GLY B O 1
ATOM 10347 N N . CYS B 1 549 ? -31.281 -30.172 14.133 1 52.59 549 CYS B N 1
ATOM 10348 C CA . CYS B 1 549 ? -31.422 -31.422 13.398 1 52.59 549 CYS B CA 1
ATOM 10349 C C . CYS B 1 549 ? -30.188 -32.312 13.586 1 52.59 549 CYS B C 1
ATOM 10351 O O . CYS B 1 549 ? -29.062 -31.844 13.391 1 52.59 549 CYS B O 1
ATOM 10353 N N . GLU B 1 550 ? -30.141 -33.219 14.547 1 52.41 550 GLU B N 1
ATOM 10354 C CA . GLU B 1 550 ? -29.016 -34.156 14.688 1 52.41 550 GLU B CA 1
ATOM 10355 C C . GLU B 1 550 ? -28.609 -34.719 13.328 1 52.41 550 GLU B C 1
ATOM 10357 O O . GLU B 1 550 ? -29.453 -34.938 12.461 1 52.41 550 GLU B O 1
ATOM 10362 N N . SER B 1 551 ? -27.344 -34.562 12.922 1 55.28 551 SER B N 1
ATOM 10363 C CA . SER B 1 551 ? -26.641 -34.969 11.695 1 55.28 551 SER B CA 1
ATOM 10364 C C . SER B 1 551 ? -27.172 -36.281 11.156 1 55.28 551 SER B C 1
ATOM 10366 O O . SER B 1 551 ? -27.328 -36.438 9.945 1 55.28 551 SER B O 1
ATOM 10368 N N . THR B 1 552 ? -27.516 -37.312 12.008 1 55.72 552 THR B N 1
ATOM 10369 C CA . THR B 1 552 ? -27.766 -38.656 11.516 1 55.72 552 THR B CA 1
ATOM 10370 C C . THR B 1 552 ? -29.188 -38.781 10.961 1 55.72 552 THR B C 1
ATOM 10372 O O . THR B 1 552 ? -29.453 -39.625 10.109 1 55.72 552 THR B O 1
ATOM 10375 N N . GLY B 1 553 ? -30 -37.906 11.273 1 61.84 553 GLY B N 1
ATOM 10376 C CA . GLY B 1 553 ? -31.375 -38.094 10.82 1 61.84 553 GLY B CA 1
ATOM 10377 C C . GLY B 1 553 ? -31.875 -37 9.938 1 61.84 553 GLY B C 1
ATOM 10378 O O . GLY B 1 553 ? -33 -37.062 9.414 1 61.84 553 GLY B O 1
ATOM 10379 N N . CYS B 1 554 ? -31.031 -36.031 9.664 1 75.81 554 CYS B N 1
ATOM 10380 C CA . CYS B 1 554 ? -31.5 -34.875 8.875 1 75.81 554 CYS B CA 1
ATOM 10381 C C . CYS B 1 554 ? -31.25 -35.125 7.391 1 75.81 554 CYS B C 1
ATOM 10383 O O . CYS B 1 554 ? -30.109 -35.344 6.973 1 75.81 554 CYS B O 1
ATOM 10385 N N . LEU B 1 555 ? -32.312 -35.156 6.512 1 81.56 555 LEU B N 1
ATOM 10386 C CA . LEU B 1 555 ? -32.25 -35.406 5.078 1 81.56 555 LEU B CA 1
ATOM 10387 C C . LEU B 1 555 ? -31.406 -34.312 4.387 1 81.56 555 LEU B C 1
ATOM 10389 O O . LEU B 1 555 ? -30.703 -34.594 3.418 1 81.56 555 LEU B O 1
ATOM 10393 N N . LEU B 1 556 ? -31.547 -33.188 4.902 1 84.94 556 LEU B N 1
ATOM 10394 C CA . LEU B 1 556 ? -30.797 -32.094 4.301 1 84.94 556 LEU B CA 1
ATOM 10395 C C . LEU B 1 556 ? -29.297 -32.25 4.551 1 84.94 556 LEU B C 1
ATOM 10397 O O . LEU B 1 556 ? -28.484 -31.984 3.672 1 84.94 556 LEU B O 1
ATOM 10401 N N . ALA B 1 557 ? -28.953 -32.719 5.676 1 82 557 ALA B N 1
ATOM 10402 C CA . ALA B 1 557 ? -27.547 -33 6.008 1 82 557 ALA B CA 1
ATOM 10403 C C . ALA B 1 557 ? -27 -34.125 5.152 1 82 557 ALA B C 1
ATOM 10405 O O . ALA B 1 557 ? -25.828 -34.094 4.754 1 82 557 ALA B O 1
ATOM 10406 N N . GLN B 1 558 ? -27.812 -35.062 4.875 1 81.69 558 GLN B N 1
ATOM 10407 C CA . GLN B 1 558 ? -27.406 -36.188 4.047 1 81.69 558 GLN B CA 1
ATOM 10408 C C . GLN B 1 558 ? -27.188 -35.781 2.6 1 81.69 558 GLN B C 1
ATOM 10410 O O . GLN B 1 558 ? -26.281 -36.25 1.936 1 81.69 558 GLN B O 1
ATOM 10415 N N . GLU B 1 559 ? -28.016 -34.906 2.172 1 82.69 559 GLU B N 1
ATOM 10416 C CA . GLU B 1 559 ? -27.859 -34.375 0.82 1 82.69 559 GLU B CA 1
ATOM 10417 C C . GLU B 1 559 ? -26.547 -33.625 0.668 1 82.69 559 GLU B C 1
ATOM 10419 O O . GLU B 1 559 ? -25.875 -33.719 -0.366 1 82.69 559 GLU B O 1
ATOM 10424 N N . GLU B 1 560 ? -26.25 -32.875 1.663 1 81.88 560 GLU B N 1
ATOM 10425 C CA . GLU B 1 560 ? -24.984 -32.125 1.643 1 81.88 560 GLU B CA 1
ATOM 10426 C C . GLU B 1 560 ? -23.797 -33.094 1.597 1 81.88 560 GLU B C 1
ATOM 10428 O O . GLU B 1 560 ? -22.828 -32.844 0.868 1 81.88 560 GLU B O 1
ATOM 10433 N N . GLN B 1 561 ? -23.859 -34.156 2.312 1 76.5 561 GLN B N 1
ATOM 10434 C CA . GLN B 1 561 ? -22.781 -35.125 2.379 1 76.5 561 GLN B CA 1
ATOM 10435 C C . GLN B 1 561 ? -22.641 -35.875 1.065 1 76.5 561 GLN B C 1
ATOM 10437 O O . GLN B 1 561 ? -21.531 -36.188 0.62 1 76.5 561 GLN B O 1
ATOM 10442 N N . GLN B 1 562 ? -23.734 -36.188 0.485 1 77.88 562 GLN B N 1
ATOM 10443 C CA . GLN B 1 562 ? -23.734 -36.906 -0.784 1 77.88 562 GLN B CA 1
ATOM 10444 C C . GLN B 1 562 ? -23.141 -36.031 -1.9 1 77.88 562 GLN B C 1
ATOM 10446 O O . GLN B 1 562 ? -22.453 -36.562 -2.781 1 77.88 562 GLN B O 1
ATOM 10451 N N . ARG B 1 563 ? -23.422 -34.875 -1.833 1 77.94 563 ARG B N 1
ATOM 10452 C CA . ARG B 1 563 ? -22.891 -33.969 -2.85 1 77.94 563 ARG B CA 1
ATOM 10453 C C . ARG B 1 563 ? -21.391 -33.812 -2.73 1 77.94 563 ARG B C 1
ATOM 10455 O O . ARG B 1 563 ? -20.688 -33.719 -3.738 1 77.94 563 ARG B O 1
ATOM 10462 N N . GLN B 1 564 ? -20.906 -33.844 -1.616 1 72.06 564 GLN B N 1
ATOM 10463 C CA . GLN B 1 564 ? -19.469 -33.75 -1.388 1 72.06 564 GLN B CA 1
ATOM 10464 C C . GLN B 1 564 ? -18.734 -35 -1.805 1 72.06 564 GLN B C 1
ATOM 10466 O O . GLN B 1 564 ? -17.609 -34.938 -2.309 1 72.06 564 GLN B O 1
ATOM 10471 N N . LEU B 1 565 ? -19.359 -36.094 -1.682 1 68.31 565 LEU B N 1
ATOM 10472 C CA . LEU B 1 565 ? -18.75 -37.375 -1.98 1 68.31 565 LEU B CA 1
ATOM 10473 C C . LEU B 1 565 ? -18.875 -37.719 -3.465 1 68.31 565 LEU B C 1
ATOM 10475 O O . LEU B 1 565 ? -18.125 -38.531 -3.986 1 68.31 565 LEU B O 1
ATOM 10479 N N . ALA B 1 566 ? -19.656 -36.969 -4.113 1 69.75 566 ALA B N 1
ATOM 10480 C CA . ALA B 1 566 ? -19.922 -37.281 -5.516 1 69.75 566 ALA B CA 1
ATOM 10481 C C . ALA B 1 566 ? -18.766 -36.875 -6.41 1 69.75 566 ALA B C 1
ATOM 10483 O O . ALA B 1 566 ? -18.547 -37.438 -7.469 1 69.75 566 ALA B O 1
ATOM 10484 N N . ASP B 1 567 ? -17.906 -36.031 -6.055 1 73.31 567 ASP B N 1
ATOM 10485 C CA . ASP B 1 567 ? -16.797 -35.562 -6.906 1 73.31 567 ASP B CA 1
ATOM 10486 C C . ASP B 1 567 ? -15.57 -36.469 -6.727 1 73.31 567 ASP B C 1
ATOM 10488 O O . ASP B 1 567 ? -14.82 -36.281 -5.77 1 73.31 567 ASP B O 1
ATOM 10492 N N . ARG B 1 568 ? -15.414 -37.438 -7.645 1 73.88 568 ARG B N 1
ATOM 10493 C CA . ARG B 1 568 ? -14.297 -38.375 -7.57 1 73.88 568 ARG B CA 1
ATOM 10494 C C . ARG B 1 568 ? -13.023 -37.781 -8.133 1 73.88 568 ARG B C 1
ATOM 10496 O O . ARG B 1 568 ? -11.938 -38.344 -7.98 1 73.88 568 ARG B O 1
ATOM 10503 N N . GLN B 1 569 ? -13.008 -36.625 -8.672 1 81.5 569 GLN B N 1
ATOM 10504 C CA . GLN B 1 569 ? -11.867 -35.906 -9.188 1 81.5 569 GLN B CA 1
ATOM 10505 C C . GLN B 1 569 ? -11.094 -36.719 -10.211 1 81.5 569 GLN B C 1
ATOM 10507 O O . GLN B 1 569 ? -9.859 -36.719 -10.195 1 81.5 569 GLN B O 1
ATOM 10512 N N . VAL B 1 570 ? -11.672 -37.438 -11.078 1 82.44 570 VAL B N 1
ATOM 10513 C CA . VAL B 1 570 ? -11.039 -38.312 -12.039 1 82.44 570 VAL B CA 1
ATOM 10514 C C . VAL B 1 570 ? -10.219 -37.5 -13.039 1 82.44 570 VAL B C 1
ATOM 10516 O O . VAL B 1 570 ? -9.062 -37.844 -13.297 1 82.44 570 VAL B O 1
ATOM 10519 N N . ALA B 1 571 ? -10.758 -36.5 -13.539 1 82.44 571 ALA B N 1
ATOM 10520 C CA . ALA B 1 571 ? -10.078 -35.688 -14.547 1 82.44 571 ALA B CA 1
ATOM 10521 C C . ALA B 1 571 ? -8.789 -35.094 -13.992 1 82.44 571 ALA B C 1
ATOM 10523 O O . ALA B 1 571 ? -7.773 -35.031 -14.688 1 82.44 571 ALA B O 1
ATOM 10524 N N . ARG B 1 572 ? -8.797 -34.656 -12.844 1 87.31 572 ARG B N 1
ATOM 10525 C CA . ARG B 1 572 ? -7.629 -34.031 -12.227 1 87.31 572 ARG B CA 1
ATOM 10526 C C . ARG B 1 572 ? -6.523 -35.062 -11.992 1 87.31 572 ARG B C 1
ATOM 10528 O O . ARG B 1 572 ? -5.344 -34.75 -12.188 1 87.31 572 ARG B O 1
ATOM 10535 N N . HIS B 1 573 ? -6.93 -36.188 -11.641 1 90.06 573 HIS B N 1
ATOM 10536 C CA . HIS B 1 573 ? -5.938 -37.25 -11.43 1 90.06 573 HIS B CA 1
ATOM 10537 C C . HIS B 1 573 ? -5.34 -37.719 -12.75 1 90.06 573 HIS B C 1
ATOM 10539 O O . HIS B 1 573 ? -4.148 -38 -12.828 1 90.06 573 HIS B O 1
ATOM 10545 N N . VAL B 1 574 ? -6.156 -37.75 -13.719 1 87.69 574 VAL B N 1
ATOM 10546 C CA . VAL B 1 574 ? -5.652 -38.125 -15.039 1 87.69 574 VAL B CA 1
ATOM 10547 C C . VAL B 1 574 ? -4.66 -37.062 -15.523 1 87.69 574 VAL B C 1
ATOM 10549 O O . VAL B 1 574 ? -3.6 -37.406 -16.062 1 87.69 574 VAL B O 1
ATOM 10552 N N . LEU B 1 575 ? -5.027 -35.906 -15.328 1 87.38 575 LEU B N 1
ATOM 10553 C CA . LEU B 1 575 ? -4.133 -34.812 -15.719 1 87.38 575 LEU B CA 1
ATOM 10554 C C . LEU B 1 575 ? -2.811 -34.906 -14.969 1 87.38 575 LEU B C 1
ATOM 10556 O O . LEU B 1 575 ? -1.742 -34.688 -15.547 1 87.38 575 LEU B O 1
ATOM 10560 N N . LEU B 1 576 ? -2.896 -35.156 -13.742 1 90.81 576 LEU B N 1
ATOM 10561 C CA . LEU B 1 576 ? -1.691 -35.312 -12.93 1 90.81 576 LEU B CA 1
ATOM 10562 C C . LEU B 1 576 ? -0.821 -36.438 -13.461 1 90.81 576 LEU B C 1
ATOM 10564 O O . LEU B 1 576 ? 0.391 -36.281 -13.625 1 90.81 576 LEU B O 1
ATOM 10568 N N . CYS B 1 577 ? -1.416 -37.5 -13.797 1 90 577 CYS B N 1
ATOM 10569 C CA . CYS B 1 577 ? -0.681 -38.656 -14.289 1 90 577 CYS B CA 1
ATOM 10570 C C . CYS B 1 577 ? -0.032 -38.375 -15.641 1 90 577 CYS B C 1
ATOM 10572 O O . CYS B 1 577 ? 1.104 -38.781 -15.891 1 90 577 CYS B O 1
ATOM 10574 N N . LEU B 1 578 ? -0.691 -37.688 -16.422 1 87.56 578 LEU B N 1
ATOM 10575 C CA . LEU B 1 578 ? -0.15 -37.312 -17.734 1 87.56 578 LEU B CA 1
ATOM 10576 C C . LEU B 1 578 ? 1.072 -36.438 -17.594 1 87.56 578 LEU B C 1
ATOM 10578 O O . LEU B 1 578 ? 2.08 -36.625 -18.266 1 87.56 578 LEU B O 1
ATOM 10582 N N . LEU B 1 579 ? 0.998 -35.531 -16.734 1 88.94 579 LEU B N 1
ATOM 10583 C CA . LEU B 1 579 ? 2.109 -34.594 -16.547 1 88.94 579 LEU B CA 1
ATOM 10584 C C . LEU B 1 579 ? 3.293 -35.312 -15.891 1 88.94 579 LEU B C 1
ATOM 10586 O O . LEU B 1 579 ? 4.445 -35.031 -16.234 1 88.94 579 LEU B O 1
ATOM 10590 N N . LEU B 1 580 ? 3.012 -36.219 -15.016 1 90.81 580 LEU B N 1
ATOM 10591 C CA . LEU B 1 580 ? 4.082 -36.938 -14.344 1 90.81 580 LEU B CA 1
ATOM 10592 C C . LEU B 1 580 ? 4.734 -37.938 -15.305 1 90.81 580 LEU B C 1
ATOM 10594 O O . LEU B 1 580 ? 5.906 -38.281 -15.141 1 90.81 580 LEU B O 1
ATOM 10598 N N . THR B 1 581 ? 4.02 -38.344 -16.281 1 87.88 581 THR B N 1
ATOM 10599 C CA . THR B 1 581 ? 4.578 -39.25 -17.297 1 87.88 581 THR B CA 1
ATOM 10600 C C . THR B 1 581 ? 5.664 -38.531 -18.109 1 87.88 581 THR B C 1
ATOM 10602 O O . THR B 1 581 ? 6.648 -39.156 -18.516 1 87.88 581 THR B O 1
ATOM 10605 N N . VAL B 1 582 ? 5.484 -37.344 -18.297 1 86.75 582 VAL B N 1
ATOM 10606 C CA . VAL B 1 582 ? 6.512 -36.594 -18.984 1 86.75 582 VAL B CA 1
ATOM 10607 C C . VAL B 1 582 ? 7.805 -36.594 -18.172 1 86.75 582 VAL B C 1
ATOM 10609 O O . VAL B 1 582 ? 8.891 -36.75 -18.734 1 86.75 582 VAL B O 1
ATOM 10612 N N . SER B 1 583 ? 7.66 -36.438 -16.938 1 88.5 583 SER B N 1
ATOM 10613 C CA . SER B 1 583 ? 8.82 -36.5 -16.047 1 88.5 583 SER B CA 1
ATOM 10614 C C . SER B 1 583 ? 9.461 -37.875 -16.094 1 88.5 583 SER B C 1
ATOM 10616 O O . SER B 1 583 ? 10.688 -38 -16.125 1 88.5 583 SER B O 1
ATOM 10618 N N . LEU B 1 584 ? 8.688 -38.875 -16.156 1 89.25 584 LEU B N 1
ATOM 10619 C CA . LEU B 1 584 ? 9.188 -40.25 -16.188 1 89.25 584 LEU B CA 1
ATOM 10620 C C . LEU B 1 584 ? 9.922 -40.531 -17.5 1 89.25 584 LEU B C 1
ATOM 10622 O O . LEU B 1 584 ? 10.977 -41.156 -17.5 1 89.25 584 LEU B O 1
ATOM 10626 N N . LEU B 1 585 ? 9.383 -40 -18.516 1 87.94 585 LEU B N 1
ATOM 10627 C CA . LEU B 1 585 ? 9.984 -40.219 -19.828 1 87.94 585 LEU B CA 1
ATOM 10628 C C . LEU B 1 585 ? 11.312 -39.469 -19.938 1 87.94 585 LEU B C 1
ATOM 10630 O O . LEU B 1 585 ? 12.266 -39.969 -20.531 1 87.94 585 LEU B O 1
ATOM 10634 N N . ALA B 1 586 ? 11.328 -38.344 -19.391 1 89.81 586 ALA B N 1
ATOM 10635 C CA . ALA B 1 586 ? 12.562 -37.562 -19.406 1 89.81 586 ALA B CA 1
ATOM 10636 C C . ALA B 1 586 ? 13.664 -38.281 -18.625 1 89.81 586 ALA B C 1
ATOM 10638 O O . ALA B 1 586 ? 14.812 -38.344 -19.062 1 89.81 586 ALA B O 1
ATOM 10639 N N . ASN B 1 587 ? 13.367 -38.75 -17.5 1 88.75 587 ASN B N 1
ATOM 10640 C CA . ASN B 1 587 ? 14.344 -39.438 -16.672 1 88.75 587 ASN B CA 1
ATOM 10641 C C . ASN B 1 587 ? 14.789 -40.75 -17.297 1 88.75 587 ASN B C 1
ATOM 10643 O O . ASN B 1 587 ? 15.961 -41.125 -17.203 1 88.75 587 ASN B O 1
ATOM 10647 N N . LEU B 1 588 ? 13.875 -41.406 -17.922 1 87 588 LEU B N 1
ATOM 10648 C CA . LEU B 1 588 ? 14.234 -42.625 -18.625 1 87 588 LEU B CA 1
ATOM 10649 C C . LEU B 1 588 ? 15.188 -42.312 -19.781 1 87 588 LEU B C 1
ATOM 10651 O O . LEU B 1 588 ? 16.156 -43.031 -19.984 1 87 588 LEU B O 1
ATOM 10655 N N . SER B 1 589 ? 14.883 -41.312 -20.484 1 87.44 589 SER B N 1
ATOM 10656 C CA . SER B 1 589 ? 15.742 -40.906 -21.594 1 87.44 589 SER B CA 1
ATOM 10657 C C . SER B 1 589 ? 17.141 -40.562 -21.094 1 87.44 589 SER B C 1
ATOM 10659 O O . SER B 1 589 ? 18.141 -40.875 -21.766 1 87.44 589 SER B O 1
ATOM 10661 N N . SER B 1 590 ? 17.188 -39.938 -20 1 87.62 590 SER B N 1
ATOM 10662 C CA . SER B 1 590 ? 18.484 -39.594 -19.422 1 87.62 590 SER B CA 1
ATOM 10663 C C . SER B 1 590 ? 19.281 -40.812 -19.031 1 87.62 590 SER B C 1
ATOM 10665 O O . SER B 1 590 ? 20.484 -40.906 -19.281 1 87.62 590 SER B O 1
ATOM 10667 N N . CYS B 1 591 ? 18.641 -41.75 -18.438 1 84.38 591 CYS B N 1
ATOM 10668 C CA . CYS B 1 591 ? 19.312 -42.969 -18.031 1 84.38 591 CYS B CA 1
ATOM 10669 C C . CYS B 1 591 ? 19.812 -43.75 -19.234 1 84.38 591 CYS B C 1
ATOM 10671 O O . CYS B 1 591 ? 20.938 -44.219 -19.25 1 84.38 591 CYS B O 1
ATOM 10673 N N . LEU B 1 592 ? 18.969 -43.781 -20.219 1 84.88 592 LEU B N 1
ATOM 10674 C CA . LEU B 1 592 ? 19.344 -44.5 -21.422 1 84.88 592 LEU B CA 1
ATOM 10675 C C . LEU B 1 592 ? 20.5 -43.812 -22.141 1 84.88 592 LEU B C 1
ATOM 10677 O O . LEU B 1 592 ? 21.406 -44.469 -22.656 1 84.88 592 LEU B O 1
ATOM 10681 N N . TRP B 1 593 ? 20.422 -42.562 -22.125 1 86 593 TRP B N 1
ATOM 10682 C CA . TRP B 1 593 ? 21.484 -41.781 -22.75 1 86 593 TRP B CA 1
ATOM 10683 C C . TRP B 1 593 ? 22.812 -42.031 -22.031 1 86 593 TRP B C 1
ATOM 10685 O O . TRP B 1 593 ? 23.859 -42.156 -22.672 1 86 593 TRP B O 1
ATOM 10695 N N . TRP B 1 594 ? 22.75 -42.062 -20.781 1 82.19 594 TRP B N 1
ATOM 10696 C CA . TRP B 1 594 ? 23.969 -42.281 -19.984 1 82.19 594 TRP B CA 1
ATOM 10697 C C . TRP B 1 594 ? 24.5 -43.688 -20.219 1 82.19 594 TRP B C 1
ATOM 10699 O O . TRP B 1 594 ? 25.719 -43.906 -20.281 1 82.19 594 TRP B O 1
ATOM 10709 N N . LEU B 1 595 ? 23.672 -44.625 -20.375 1 78.62 595 LEU B N 1
ATOM 10710 C CA . LEU B 1 595 ? 24.062 -46.031 -20.516 1 78.62 595 LEU B CA 1
ATOM 10711 C C . LEU B 1 595 ? 24.641 -46.281 -21.906 1 78.62 595 LEU B C 1
ATOM 10713 O O . LEU B 1 595 ? 25.562 -47.094 -22.062 1 78.62 595 LEU B O 1
ATOM 10717 N N . PHE B 1 596 ? 24.062 -45.562 -22.859 1 80.25 596 PHE B N 1
ATOM 10718 C CA . PHE B 1 596 ? 24.422 -45.906 -24.234 1 80.25 596 PHE B CA 1
ATOM 10719 C C . PHE B 1 596 ? 25.5 -44.969 -24.766 1 80.25 596 PHE B C 1
ATOM 10721 O O . PHE B 1 596 ? 26.156 -45.281 -25.766 1 80.25 596 PHE B O 1
ATOM 10728 N N . ASN B 1 597 ? 25.5 -43.812 -24.219 1 72.44 597 ASN B N 1
ATOM 10729 C CA . ASN B 1 597 ? 26.484 -42.844 -24.719 1 72.44 597 ASN B CA 1
ATOM 10730 C C . ASN B 1 597 ? 27.578 -42.594 -23.688 1 72.44 597 ASN B C 1
ATOM 10732 O O . ASN B 1 597 ? 27.297 -42.156 -22.578 1 72.44 597 ASN B O 1
ATOM 10736 N N . ARG B 1 598 ? 28.75 -42.906 -24.062 1 61.75 598 ARG B N 1
ATOM 10737 C CA . ARG B 1 598 ? 29.891 -42.781 -23.172 1 61.75 598 ARG B CA 1
ATOM 10738 C C . ARG B 1 598 ? 30.281 -41.312 -22.969 1 61.75 598 ARG B C 1
ATOM 10740 O O . ARG B 1 598 ? 30.781 -40.938 -21.906 1 61.75 598 ARG B O 1
ATOM 10747 N N . VAL B 1 599 ? 30.062 -40.438 -23.938 1 65.25 599 VAL B N 1
ATOM 10748 C CA . VAL B 1 599 ? 30.438 -39.031 -23.797 1 65.25 599 VAL B CA 1
ATOM 10749 C C . VAL B 1 599 ? 29.203 -38.125 -24.031 1 65.25 599 VAL B C 1
ATOM 10751 O O . VAL B 1 599 ? 28.984 -37.656 -25.141 1 65.25 599 VAL B O 1
ATOM 10754 N N . PRO B 1 600 ? 28.562 -37.938 -22.906 1 66 600 PRO B N 1
ATOM 10755 C CA . PRO B 1 600 ? 27.344 -37.156 -23.109 1 66 600 PRO B CA 1
ATOM 10756 C C . PRO B 1 600 ? 27.625 -35.688 -23.406 1 66 600 PRO B C 1
ATOM 10758 O O . PRO B 1 600 ? 28.578 -35.125 -22.859 1 66 600 PRO B O 1
ATOM 10761 N N . GLY B 1 601 ? 27.266 -35.125 -24.547 1 71.94 601 GLY B N 1
ATOM 10762 C CA . GLY B 1 601 ? 27.438 -33.781 -25.031 1 71.94 601 GLY B CA 1
ATOM 10763 C C . GLY B 1 601 ? 26.562 -32.75 -24.312 1 71.94 601 GLY B C 1
ATOM 10764 O O . GLY B 1 601 ? 26.094 -33 -23.203 1 71.94 601 GLY B O 1
ATOM 10765 N N . ARG B 1 602 ? 26.5 -31.594 -24.75 1 77.31 602 ARG B N 1
ATOM 10766 C CA . ARG B 1 602 ? 25.75 -30.453 -24.203 1 77.31 602 ARG B CA 1
ATOM 10767 C C . ARG B 1 602 ? 24.266 -30.766 -24.141 1 77.31 602 ARG B C 1
ATOM 10769 O O . ARG B 1 602 ? 23.578 -30.344 -23.219 1 77.31 602 ARG B O 1
ATOM 10776 N N . LEU B 1 603 ? 23.828 -31.516 -25.016 1 82.25 603 LEU B N 1
ATOM 10777 C CA . LEU B 1 603 ? 22.422 -31.875 -25.047 1 82.25 603 LEU B CA 1
ATOM 10778 C C . LEU B 1 603 ? 22.031 -32.719 -23.844 1 82.25 603 LEU B C 1
ATOM 10780 O O . LEU B 1 603 ? 20.906 -32.656 -23.344 1 82.25 603 LEU B O 1
ATOM 10784 N N . TYR B 1 604 ? 22.938 -33.5 -23.453 1 85.94 604 TYR B N 1
ATOM 10785 C CA . TYR B 1 604 ? 22.688 -34.312 -22.266 1 85.94 604 TYR B CA 1
ATOM 10786 C C . TYR B 1 604 ? 22.578 -33.469 -21.016 1 85.94 604 TYR B C 1
ATOM 10788 O O . TYR B 1 604 ? 21.766 -33.75 -20.141 1 85.94 604 TYR B O 1
ATOM 10796 N N . LEU B 1 605 ? 23.375 -32.469 -21 1 84.75 605 LEU B N 1
ATOM 10797 C CA . LEU B 1 605 ? 23.312 -31.562 -19.859 1 84.75 605 LEU B CA 1
ATOM 10798 C C . LEU B 1 605 ? 21.984 -30.812 -19.828 1 84.75 605 LEU B C 1
ATOM 10800 O O . LEU B 1 605 ? 21.438 -30.547 -18.75 1 84.75 605 LEU B O 1
ATOM 10804 N N . GLU B 1 606 ? 21.484 -30.484 -20.953 1 87.94 606 GLU B N 1
ATOM 10805 C CA . GLU B 1 606 ? 20.172 -29.859 -21.031 1 87.94 606 GLU B CA 1
ATOM 10806 C C . GLU B 1 606 ? 19.078 -30.828 -20.562 1 87.94 606 GLU B C 1
ATOM 10808 O O . GLU B 1 606 ? 18.125 -30.422 -19.906 1 87.94 606 GLU B O 1
ATOM 10813 N N . LEU B 1 607 ? 19.281 -32 -20.953 1 88.38 607 LEU B N 1
ATOM 10814 C CA . LEU B 1 607 ? 18.344 -33.031 -20.516 1 88.38 607 LEU B CA 1
ATOM 10815 C C . LEU B 1 607 ? 18.406 -33.219 -19 1 88.38 607 LEU B C 1
ATOM 10817 O O . LEU B 1 607 ? 17.375 -33.375 -18.344 1 88.38 607 LEU B O 1
ATOM 10821 N N . GLN B 1 608 ? 19.594 -33.219 -18.5 1 88.44 608 GLN B N 1
ATOM 10822 C CA . GLN B 1 608 ? 19.766 -33.344 -17.047 1 88.44 608 GLN B CA 1
ATOM 10823 C C . GLN B 1 608 ? 19.125 -32.188 -16.312 1 88.44 608 GLN B C 1
ATOM 10825 O O . GLN B 1 608 ? 18.547 -32.344 -15.234 1 88.44 608 GLN B O 1
ATOM 10830 N N . PHE B 1 609 ? 19.297 -31.062 -16.875 1 90.75 609 PHE B N 1
ATOM 10831 C CA . PHE B 1 609 ? 18.656 -29.891 -16.312 1 90.75 609 PHE B CA 1
ATOM 10832 C C . PHE B 1 609 ? 17.141 -30.062 -16.297 1 90.75 609 PHE B C 1
ATOM 10834 O O . PHE B 1 609 ? 16.484 -29.781 -15.281 1 90.75 609 PHE B O 1
ATOM 10841 N N . PHE B 1 610 ? 16.672 -30.484 -17.344 1 90.62 610 PHE B N 1
ATOM 10842 C CA . PHE B 1 610 ? 15.234 -30.703 -17.453 1 90.62 610 PHE B CA 1
ATOM 10843 C C . PHE B 1 610 ? 14.773 -31.75 -16.438 1 90.62 610 PHE B C 1
ATOM 10845 O O . PHE B 1 610 ? 13.727 -31.594 -15.812 1 90.62 610 PHE B O 1
ATOM 10852 N N . CYS B 1 611 ? 15.484 -32.75 -16.297 1 90.81 611 CYS B N 1
ATOM 10853 C CA . CYS B 1 611 ? 15.164 -33.781 -15.32 1 90.81 611 CYS B CA 1
ATOM 10854 C C . CYS B 1 611 ? 15.172 -33.25 -13.906 1 90.81 611 CYS B C 1
ATOM 10856 O O . CYS B 1 611 ? 14.289 -33.562 -13.102 1 90.81 611 CYS B O 1
ATOM 10858 N N . ALA B 1 612 ? 16.141 -32.5 -13.625 1 91.31 612 ALA B N 1
ATOM 10859 C CA . ALA B 1 612 ? 16.219 -31.891 -12.297 1 91.31 612 ALA B CA 1
ATOM 10860 C C . ALA B 1 612 ? 14.992 -31.031 -12.008 1 91.31 612 ALA B C 1
ATOM 10862 O O . ALA B 1 612 ? 14.43 -31.109 -10.906 1 91.31 612 ALA B O 1
ATOM 10863 N N . VAL B 1 613 ? 14.539 -30.312 -12.953 1 92.75 613 VAL B N 1
ATOM 10864 C CA . VAL B 1 613 ? 13.414 -29.391 -12.781 1 92.75 613 VAL B CA 1
ATOM 10865 C C . VAL B 1 613 ? 12.125 -30.188 -12.609 1 92.75 613 VAL B C 1
ATOM 10867 O O . VAL B 1 613 ? 11.305 -29.891 -11.742 1 92.75 613 VAL B O 1
ATOM 10870 N N . VAL B 1 614 ? 11.992 -31.188 -13.359 1 92.19 614 VAL B N 1
ATOM 10871 C CA . VAL B 1 614 ? 10.727 -31.906 -13.336 1 92.19 614 VAL B CA 1
ATOM 10872 C C . VAL B 1 614 ? 10.688 -32.844 -12.133 1 92.19 614 VAL B C 1
ATOM 10874 O O . VAL B 1 614 ? 9.617 -33.125 -11.594 1 92.19 614 VAL B O 1
ATOM 10877 N N . ASN B 1 615 ? 11.82 -33.375 -11.719 1 91.94 615 ASN B N 1
ATOM 10878 C CA . ASN B 1 615 ? 11.859 -34.281 -10.562 1 91.94 615 ASN B CA 1
ATOM 10879 C C . ASN B 1 615 ? 11.484 -33.531 -9.281 1 91.94 615 ASN B C 1
ATOM 10881 O O . ASN B 1 615 ? 10.664 -34.031 -8.5 1 91.94 615 ASN B O 1
ATOM 10885 N N . TYR B 1 616 ? 12.023 -32.438 -9.133 1 93.06 616 TYR B N 1
ATOM 10886 C CA . TYR B 1 616 ? 11.781 -31.688 -7.895 1 93.06 616 TYR B CA 1
ATOM 10887 C C . TYR B 1 616 ? 10.656 -30.688 -8.062 1 93.06 616 TYR B C 1
ATOM 10889 O O . TYR B 1 616 ? 10.102 -30.188 -7.078 1 93.06 616 TYR B O 1
ATOM 10897 N N . GLY B 1 617 ? 10.312 -30.406 -9.289 1 92.06 617 GLY B N 1
ATOM 10898 C CA . GLY B 1 617 ? 9.242 -29.453 -9.562 1 92.06 617 GLY B CA 1
ATOM 10899 C C . GLY B 1 617 ? 7.871 -30.109 -9.617 1 92.06 617 GLY B C 1
ATOM 10900 O O . GLY B 1 617 ? 6.859 -29.406 -9.711 1 92.06 617 GLY B O 1
ATOM 10901 N N . GLN B 1 618 ? 7.762 -31.375 -9.539 1 91.06 618 GLN B N 1
ATOM 10902 C CA . GLN B 1 618 ? 6.477 -32.062 -9.641 1 91.06 618 GLN B CA 1
ATOM 10903 C C . GLN B 1 618 ? 5.559 -31.688 -8.484 1 91.06 618 GLN B C 1
ATOM 10905 O O . GLN B 1 618 ? 4.332 -31.734 -8.609 1 91.06 618 GLN B O 1
ATOM 10910 N N . GLY B 1 619 ? 6.176 -31.281 -7.355 1 90.5 619 GLY B N 1
ATOM 10911 C CA . GLY B 1 619 ? 5.359 -30.75 -6.273 1 90.5 619 GLY B CA 1
ATOM 10912 C C . GLY B 1 619 ? 4.582 -29.5 -6.66 1 90.5 619 GLY B C 1
ATOM 10913 O O . GLY B 1 619 ? 3.443 -29.312 -6.227 1 90.5 619 GLY B O 1
ATOM 10914 N N . PHE B 1 620 ? 5.152 -28.75 -7.43 1 89.12 620 PHE B N 1
ATOM 10915 C CA . PHE B 1 620 ? 4.508 -27.547 -7.93 1 89.12 620 PHE B CA 1
ATOM 10916 C C . PHE B 1 620 ? 3.312 -27.891 -8.805 1 89.12 620 PHE B C 1
ATOM 10918 O O . PHE B 1 620 ? 2.27 -27.234 -8.727 1 89.12 620 PHE B O 1
ATOM 10925 N N . ILE B 1 621 ? 3.41 -28.828 -9.562 1 87.94 621 ILE B N 1
ATOM 10926 C CA . ILE B 1 621 ? 2.346 -29.297 -10.445 1 87.94 621 ILE B CA 1
ATOM 10927 C C . ILE B 1 621 ? 1.19 -29.844 -9.617 1 87.94 621 ILE B C 1
ATOM 10929 O O . ILE B 1 621 ? 0.028 -29.516 -9.859 1 87.94 621 ILE B O 1
ATOM 10933 N N . SER B 1 622 ? 1.53 -30.641 -8.656 1 89.5 622 SER B N 1
ATOM 10934 C CA . SER B 1 622 ? 0.506 -31.219 -7.789 1 89.5 622 SER B CA 1
ATOM 10935 C C . SER B 1 622 ? -0.233 -30.125 -7.016 1 89.5 622 SER B C 1
ATOM 10937 O O . SER B 1 622 ? -1.447 -30.219 -6.82 1 89.5 622 SER B O 1
ATOM 10939 N N . PHE B 1 623 ? 0.484 -29.188 -6.633 1 88.44 623 PHE B N 1
ATOM 10940 C CA . PHE B 1 623 ? -0.127 -28.078 -5.906 1 88.44 623 PHE B CA 1
ATOM 10941 C C . PHE B 1 623 ? -1.078 -27.297 -6.805 1 88.44 623 PHE B C 1
ATOM 10943 O O . PHE B 1 623 ? -2.156 -26.891 -6.367 1 88.44 623 PHE B O 1
ATOM 10950 N N . GLY B 1 624 ? -0.681 -27.078 -7.992 1 84.25 624 GLY B N 1
ATOM 10951 C CA . GLY B 1 624 ? -1.521 -26.359 -8.938 1 84.25 624 GLY B CA 1
ATOM 10952 C C . GLY B 1 624 ? -2.828 -27.078 -9.234 1 84.25 624 GLY B C 1
ATOM 10953 O O . GLY B 1 624 ? -3.863 -26.422 -9.422 1 84.25 624 GLY B O 1
ATOM 10954 N N . ILE B 1 625 ? -2.811 -28.312 -9.172 1 86.12 625 ILE B N 1
ATOM 10955 C CA . ILE B 1 625 ? -3.98 -29.109 -9.547 1 86.12 625 ILE B CA 1
ATOM 10956 C C . ILE B 1 625 ? -4.891 -29.281 -8.336 1 86.12 625 ILE B C 1
ATOM 10958 O O . ILE B 1 625 ? -6.117 -29.172 -8.453 1 86.12 625 ILE B O 1
ATOM 10962 N N . PHE B 1 626 ? -4.297 -29.469 -7.156 1 86.75 626 PHE B N 1
ATOM 10963 C CA . PHE B 1 626 ? -5.141 -29.844 -6.027 1 86.75 626 PHE B CA 1
ATOM 10964 C C . PHE B 1 626 ? -4.992 -28.844 -4.887 1 86.75 626 PHE B C 1
ATOM 10966 O O . PHE B 1 626 ? -5.867 -28.734 -4.027 1 86.75 626 PHE B O 1
ATOM 10973 N N . GLY B 1 627 ? -3.908 -28.219 -4.781 1 81.81 627 GLY B N 1
ATOM 10974 C CA . GLY B 1 627 ? -3.512 -27.5 -3.58 1 81.81 627 GLY B CA 1
ATOM 10975 C C . GLY B 1 627 ? -4.461 -26.359 -3.219 1 81.81 627 GLY B C 1
ATOM 10976 O O . GLY B 1 627 ? -4.625 -26.031 -2.043 1 81.81 627 GLY B O 1
ATOM 10977 N N . LEU B 1 628 ? -5.156 -25.844 -4.145 1 78 628 LEU B N 1
ATOM 10978 C CA . LEU B 1 628 ? -5.98 -24.672 -3.867 1 78 628 LEU B CA 1
ATOM 10979 C C . LEU B 1 628 ? -7.449 -25.062 -3.74 1 78 628 LEU B C 1
ATOM 10981 O O . LEU B 1 628 ? -8.312 -24.188 -3.584 1 78 628 LEU B O 1
ATOM 10985 N N . ASP B 1 629 ? -7.656 -26.312 -3.678 1 78.19 629 ASP B N 1
ATOM 10986 C CA . ASP B 1 629 ? -9.031 -26.766 -3.518 1 78.19 629 ASP B CA 1
ATOM 10987 C C . ASP B 1 629 ? -9.523 -26.531 -2.086 1 78.19 629 ASP B C 1
ATOM 10989 O O . ASP B 1 629 ? -8.953 -27.094 -1.141 1 78.19 629 ASP B O 1
ATOM 10993 N N . LYS B 1 630 ? -10.523 -25.797 -1.934 1 74.38 630 LYS B N 1
ATOM 10994 C CA . LYS B 1 630 ? -11.023 -25.391 -0.623 1 74.38 630 LYS B CA 1
ATOM 10995 C C . LYS B 1 630 ? -11.633 -26.578 0.122 1 74.38 630 LYS B C 1
ATOM 10997 O O . LYS B 1 630 ? -11.383 -26.766 1.314 1 74.38 630 LYS B O 1
ATOM 11002 N N . HIS B 1 631 ? -12.414 -27.422 -0.54 1 72.88 631 HIS B N 1
ATOM 11003 C CA . HIS B 1 631 ? -13.219 -28.438 0.118 1 72.88 631 HIS B CA 1
ATOM 11004 C C . HIS B 1 631 ? -12.398 -29.703 0.384 1 72.88 631 HIS B C 1
ATOM 11006 O O . HIS B 1 631 ? -12.586 -30.359 1.41 1 72.88 631 HIS B O 1
ATOM 11012 N N . LEU B 1 632 ? -11.453 -29.906 -0.569 1 76.31 632 LEU B N 1
ATOM 11013 C CA . LEU B 1 632 ? -10.75 -31.172 -0.445 1 76.31 632 LEU B CA 1
ATOM 11014 C C . LEU B 1 632 ? -9.492 -31.016 0.403 1 76.31 632 LEU B C 1
ATOM 11016 O O . LEU B 1 632 ? -9.055 -31.969 1.059 1 76.31 632 LEU B O 1
ATOM 11020 N N . ILE B 1 633 ? -8.992 -29.828 0.372 1 81.94 633 ILE B N 1
ATOM 11021 C CA . ILE B 1 633 ? -7.676 -29.703 0.996 1 81.94 633 ILE B CA 1
ATOM 11022 C C . ILE B 1 633 ? -7.73 -28.672 2.121 1 81.94 633 ILE B C 1
ATOM 11024 O O . ILE B 1 633 ? -7.508 -29 3.287 1 81.94 633 ILE B O 1
ATOM 11028 N N . ILE B 1 634 ? -8.164 -27.531 1.944 1 78.38 634 ILE B N 1
ATOM 11029 C CA . ILE B 1 634 ? -7.984 -26.406 2.863 1 78.38 634 ILE B CA 1
ATOM 11030 C C . ILE B 1 634 ? -8.898 -26.578 4.074 1 78.38 634 ILE B C 1
ATOM 11032 O O . ILE B 1 634 ? -8.445 -26.484 5.219 1 78.38 634 ILE B O 1
ATOM 11036 N N . LEU B 1 635 ? -10.18 -26.875 3.867 1 77.5 635 LEU B N 1
ATOM 11037 C CA . LEU B 1 635 ? -11.133 -26.953 4.965 1 77.5 635 LEU B CA 1
ATOM 11038 C C . LEU B 1 635 ? -10.805 -28.125 5.879 1 77.5 635 LEU B C 1
ATOM 11040 O O . LEU B 1 635 ? -10.766 -27.984 7.102 1 77.5 635 LEU B O 1
ATOM 11044 N N . PRO B 1 636 ? -10.539 -29.266 5.27 1 78.12 636 PRO B N 1
ATOM 11045 C CA . PRO B 1 636 ? -10.164 -30.375 6.152 1 78.12 636 PRO B CA 1
ATOM 11046 C C . PRO B 1 636 ? -8.859 -30.109 6.906 1 78.12 636 PRO B C 1
ATOM 11048 O O . PRO B 1 636 ? -8.719 -30.531 8.055 1 78.12 636 PRO B O 1
ATOM 11051 N N . PHE B 1 637 ? -7.977 -29.484 6.258 1 81.81 637 PHE B N 1
ATOM 11052 C CA . PHE B 1 637 ? -6.727 -29.141 6.93 1 81.81 637 PHE B CA 1
ATOM 11053 C C . PHE B 1 637 ? -6.988 -28.203 8.109 1 81.81 637 PHE B C 1
ATOM 11055 O O . PHE B 1 637 ? -6.422 -28.391 9.188 1 81.81 637 PHE B O 1
ATOM 11062 N N . LYS B 1 638 ? -7.789 -27.266 7.918 1 77.19 638 LYS B N 1
ATOM 11063 C CA . LYS B 1 638 ? -8.156 -26.344 8.984 1 77.19 638 LYS B CA 1
ATOM 11064 C C . LYS B 1 638 ? -8.867 -27.062 10.125 1 77.19 638 LYS B C 1
ATOM 11066 O O . LYS B 1 638 ? -8.633 -26.766 11.297 1 77.19 638 LYS B O 1
ATOM 11071 N N . LYS B 1 639 ? -9.719 -27.922 9.766 1 75.75 639 LYS B N 1
ATOM 11072 C CA . LYS B 1 639 ? -10.453 -28.703 10.766 1 75.75 639 LYS B CA 1
ATOM 11073 C C . LYS B 1 639 ? -9.5 -29.578 11.586 1 75.75 639 LYS B C 1
ATOM 11075 O O . LYS B 1 639 ? -9.633 -29.672 12.805 1 75.75 639 LYS B O 1
ATOM 11080 N N . ARG B 1 640 ? -8.586 -30.141 10.875 1 80.25 640 ARG B N 1
ATOM 11081 C CA . ARG B 1 640 ? -7.625 -30.984 11.555 1 80.25 640 ARG B CA 1
ATOM 11082 C C . ARG B 1 640 ? -6.723 -30.172 12.477 1 80.25 640 ARG B C 1
ATOM 11084 O O . ARG B 1 640 ? -6.395 -30.594 13.578 1 80.25 640 ARG B O 1
ATOM 11091 N N . MET B 1 641 ? -6.383 -29.047 12.016 1 77.75 641 MET B N 1
ATOM 11092 C CA . MET B 1 641 ? -5.539 -28.156 12.812 1 77.75 641 MET B CA 1
ATOM 11093 C C . MET B 1 641 ? -6.293 -27.656 14.039 1 77.75 641 MET B C 1
ATOM 11095 O O . MET B 1 641 ? -5.727 -27.547 15.125 1 77.75 641 MET B O 1
ATOM 11099 N N . SER B 1 642 ? -7.535 -27.25 13.82 1 74.5 642 SER B N 1
ATOM 11100 C CA . SER B 1 642 ? -8.367 -26.797 14.93 1 74.5 642 SER B CA 1
ATOM 11101 C C . SER B 1 642 ? -8.602 -27.922 15.938 1 74.5 642 SER B C 1
ATOM 11103 O O . SER B 1 642 ? -8.664 -27.672 17.141 1 74.5 642 SER B O 1
ATOM 11105 N N . SER B 1 643 ? -8.734 -29.078 15.391 1 72.88 643 SER B N 1
ATOM 11106 C CA . SER B 1 643 ? -8.938 -30.219 16.281 1 72.88 643 SER B CA 1
ATOM 11107 C C . SER B 1 643 ? -7.684 -30.516 17.094 1 72.88 643 SER B C 1
ATOM 11109 O O . SER B 1 643 ? -7.773 -30.875 18.266 1 72.88 643 SER B O 1
ATOM 11111 N N . LEU B 1 644 ? -6.645 -30.281 16.469 1 70.06 644 LEU B N 1
ATOM 11112 C CA . LEU B 1 644 ? -5.383 -30.484 17.172 1 70.06 644 LEU B CA 1
ATOM 11113 C C . LEU B 1 644 ? -5.188 -29.422 18.25 1 70.06 644 LEU B C 1
ATOM 11115 O O . LEU B 1 644 ? -4.688 -29.703 19.344 1 70.06 644 LEU B O 1
ATOM 11119 N N . TRP B 1 645 ? -5.609 -28.234 17.938 1 61.5 645 TRP B N 1
ATOM 11120 C CA . TRP B 1 645 ? -5.496 -27.125 18.891 1 61.5 645 TRP B CA 1
ATOM 11121 C C . TRP B 1 645 ? -6.508 -27.281 20.016 1 61.5 645 TRP B C 1
ATOM 11123 O O . TRP B 1 645 ? -6.207 -26.984 21.172 1 61.5 645 TRP B O 1
ATOM 11133 N N . HIS B 1 646 ? -7.734 -27.594 19.656 1 57.69 646 HIS B N 1
ATOM 11134 C CA . HIS B 1 646 ? -8.758 -27.797 20.672 1 57.69 646 HIS B CA 1
ATOM 11135 C C . HIS B 1 646 ? -8.422 -29 21.562 1 57.69 646 HIS B C 1
ATOM 11137 O O . HIS B 1 646 ? -8.812 -29.031 22.734 1 57.69 646 HIS B O 1
ATOM 11143 N N . SER B 1 647 ? -7.938 -30.016 20.953 1 55.69 647 SER B N 1
ATOM 11144 C CA . SER B 1 647 ? -7.543 -31.141 21.797 1 55.69 647 SER B CA 1
ATOM 11145 C C . SER B 1 647 ? -6.488 -30.734 22.828 1 55.69 647 SER B C 1
ATOM 11147 O O . SER B 1 647 ? -6.324 -31.391 23.844 1 55.69 647 SER B O 1
ATOM 11149 N N . MET B 1 648 ? -5.754 -29.734 22.562 1 51.88 648 MET B N 1
ATOM 11150 C CA . MET B 1 648 ? -4.758 -29.25 23.5 1 51.88 648 MET B CA 1
ATOM 11151 C C . MET B 1 648 ? -5.391 -28.328 24.547 1 51.88 648 MET B C 1
ATOM 11153 O O . MET B 1 648 ? -4.871 -28.172 25.641 1 51.88 648 MET B O 1
ATOM 11157 N N . LYS B 1 649 ? -6.414 -27.562 24.203 1 49.19 649 LYS B N 1
ATOM 11158 C CA . LYS B 1 649 ? -7.051 -26.688 25.188 1 49.19 649 LYS B CA 1
ATOM 11159 C C . LYS B 1 649 ? -8.414 -27.234 25.594 1 49.19 649 LYS B C 1
ATOM 11161 O O . LYS B 1 649 ? -9.211 -27.641 24.75 1 49.19 649 LYS B O 1
ATOM 11166 N N . PRO B 1 650 ? -8.562 -27.609 26.969 1 43.09 650 PRO B N 1
ATOM 11167 C CA . PRO B 1 650 ? -9.836 -28.109 27.484 1 43.09 650 PRO B CA 1
ATOM 11168 C C . PRO B 1 650 ? -11.039 -27.344 26.953 1 43.09 650 PRO B C 1
ATOM 11170 O O . PRO B 1 650 ? -10.898 -26.203 26.516 1 43.09 650 PRO B O 1
ATOM 11173 N N . GLU B 1 651 ? -12.359 -27.922 27 1 41.5 651 GLU B N 1
ATOM 11174 C CA . GLU B 1 651 ? -13.75 -27.766 26.594 1 41.5 651 GLU B CA 1
ATOM 11175 C C . GLU B 1 651 ? -14.25 -26.359 26.891 1 41.5 651 GLU B C 1
ATOM 11177 O O . GLU B 1 651 ? -15.445 -26.078 26.734 1 41.5 651 GLU B O 1
ATOM 11182 N N . GLU B 1 652 ? -13.734 -25.656 28.016 1 40.78 652 GLU B N 1
ATOM 11183 C CA . GLU B 1 652 ? -14.656 -24.578 28.375 1 40.78 652 GLU B CA 1
ATOM 11184 C C . GLU B 1 652 ? -14.891 -23.656 27.188 1 40.78 652 GLU B C 1
ATOM 11186 O O . GLU B 1 652 ? -13.938 -23.109 26.609 1 40.78 652 GLU B O 1
ATOM 11191 N N . GLN B 1 653 ? -15.828 -23.906 26.422 1 39.62 653 GLN B N 1
ATOM 11192 C CA . GLN B 1 653 ? -16.297 -22.969 25.422 1 39.62 653 GLN B CA 1
ATOM 11193 C C . GLN B 1 653 ? -16.109 -21.531 25.891 1 39.62 653 GLN B C 1
ATOM 11195 O O . GLN B 1 653 ? -16.797 -21.062 26.797 1 39.62 653 GLN B O 1
ATOM 11200 N N . PRO B 1 654 ? -14.961 -21.047 26.141 1 39.5 654 PRO B N 1
ATOM 11201 C CA . PRO B 1 654 ? -14.977 -19.656 26.594 1 39.5 654 PRO B CA 1
ATOM 11202 C C . PRO B 1 654 ? -16.109 -18.844 25.969 1 39.5 654 PRO B C 1
ATOM 11204 O O . PRO B 1 654 ? -16.531 -19.141 24.859 1 39.5 654 PRO B O 1
ATOM 11207 N N . GLN B 1 655 ? -17.062 -18.406 26.719 1 42.25 655 GLN B N 1
ATOM 11208 C CA . GLN B 1 655 ? -17.984 -17.375 26.266 1 42.25 655 GLN B CA 1
ATOM 11209 C C . GLN B 1 655 ? -17.359 -16.5 25.188 1 42.25 655 GLN B C 1
ATOM 11211 O O . GLN B 1 655 ? -16.344 -15.828 25.438 1 42.25 655 GLN B O 1
ATOM 11216 N N . LEU B 1 656 ? -17.281 -16.938 24.062 1 47.03 656 LEU B N 1
ATOM 11217 C CA . LEU B 1 656 ? -16.797 -16.188 22.906 1 47.03 656 LEU B CA 1
ATOM 11218 C C . LEU B 1 656 ? -17.094 -14.703 23.047 1 47.03 656 LEU B C 1
ATOM 11220 O O . LEU B 1 656 ? -18.25 -14.289 23.047 1 47.03 656 LEU B O 1
ATOM 11224 N N . VAL B 1 657 ? -16.453 -14.055 23.875 1 54.84 657 VAL B N 1
ATOM 11225 C CA . VAL B 1 657 ? -16.484 -12.594 23.875 1 54.84 657 VAL B CA 1
ATOM 11226 C C . VAL B 1 657 ? -16.484 -12.07 22.453 1 54.84 657 VAL B C 1
ATOM 11228 O O . VAL B 1 657 ? -15.5 -12.219 21.719 1 54.84 657 VAL B O 1
ATOM 11231 N N . VAL B 1 658 ? -17.703 -12.094 21.859 1 65.12 658 VAL B N 1
ATOM 11232 C CA . VAL B 1 658 ? -17.938 -11.523 20.547 1 65.12 658 VAL B CA 1
ATOM 11233 C C . VAL B 1 658 ? -17.484 -10.062 20.516 1 65.12 658 VAL B C 1
ATOM 11235 O O . VAL B 1 658 ? -17.719 -9.32 21.469 1 65.12 658 VAL B O 1
ATOM 11238 N N . SER B 1 659 ? -16.625 -9.805 19.641 1 74.69 659 SER B N 1
ATOM 11239 C CA . SER B 1 659 ? -16.109 -8.453 19.469 1 74.69 659 SER B CA 1
ATOM 11240 C C . SER B 1 659 ? -17.25 -7.449 19.297 1 74.69 659 SER B C 1
ATOM 11242 O O . SER B 1 659 ? -18.359 -7.816 18.891 1 74.69 659 SER B O 1
ATOM 11244 N N . ASP B 1 660 ? -17.031 -6.277 19.688 1 75.94 660 ASP B N 1
ATOM 11245 C CA . ASP B 1 660 ? -18.031 -5.215 19.594 1 75.94 660 ASP B CA 1
ATOM 11246 C C . ASP B 1 660 ? -18.453 -4.988 18.141 1 75.94 660 ASP B C 1
ATOM 11248 O O . ASP B 1 660 ? -19.609 -4.691 17.859 1 75.94 660 ASP B O 1
ATOM 11252 N N . ASP B 1 661 ? -17.547 -5.305 17.312 1 80.62 661 ASP B N 1
ATOM 11253 C CA . ASP B 1 661 ? -17.859 -5.098 15.898 1 80.62 661 ASP B CA 1
ATOM 11254 C C . ASP B 1 661 ? -18.844 -6.145 15.398 1 80.62 661 ASP B C 1
ATOM 11256 O O . ASP B 1 661 ? -19.719 -5.836 14.586 1 80.62 661 ASP B O 1
ATOM 11260 N N . ILE B 1 662 ? -18.703 -7.305 15.867 1 86.88 662 ILE B N 1
ATOM 11261 C CA . ILE B 1 662 ? -19.594 -8.383 15.453 1 86.88 662 ILE B CA 1
ATOM 11262 C C . ILE B 1 662 ? -20.984 -8.141 16.031 1 86.88 662 ILE B C 1
ATOM 11264 O O . ILE B 1 662 ? -21.984 -8.297 15.336 1 86.88 662 ILE B O 1
ATOM 11268 N N . MET B 1 663 ? -20.984 -7.688 17.172 1 85.25 663 MET B N 1
ATOM 11269 C CA . MET B 1 663 ? -22.266 -7.43 17.828 1 85.25 663 MET B CA 1
ATOM 11270 C C . MET B 1 663 ? -23 -6.277 17.141 1 85.25 663 MET B C 1
ATOM 11272 O O . MET B 1 663 ? -24.219 -6.316 16.984 1 85.25 663 MET B O 1
ATOM 11276 N N . MET B 1 664 ? -22.219 -5.355 16.781 1 86.06 664 MET B N 1
ATOM 11277 C CA . MET B 1 664 ? -22.828 -4.219 16.094 1 86.06 664 MET B CA 1
ATOM 11278 C C . MET B 1 664 ? -23.422 -4.645 14.75 1 86.06 664 MET B C 1
ATOM 11280 O O . MET B 1 664 ? -24.531 -4.234 14.406 1 86.06 664 MET B O 1
ATOM 11284 N N . THR B 1 665 ? -22.688 -5.453 14.094 1 90.19 665 THR B N 1
ATOM 11285 C CA . THR B 1 665 ? -23.172 -5.941 12.805 1 90.19 665 THR B CA 1
ATOM 11286 C C . THR B 1 665 ? -24.453 -6.766 12.984 1 90.19 665 THR B C 1
ATOM 11288 O O . THR B 1 665 ? -25.391 -6.633 12.211 1 90.19 665 THR B O 1
ATOM 11291 N N . CYS B 1 666 ? -24.484 -7.566 13.961 1 90.5 666 CYS B N 1
ATOM 11292 C CA . CYS B 1 666 ? -25.641 -8.414 14.219 1 90.5 666 CYS B CA 1
ATOM 11293 C C . CYS B 1 666 ? -26.859 -7.578 14.633 1 90.5 666 CYS B C 1
ATOM 11295 O O . CYS B 1 666 ? -27.969 -7.828 14.172 1 90.5 666 CYS B O 1
ATOM 11297 N N . THR B 1 667 ? -26.609 -6.57 15.414 1 88.19 667 THR B N 1
ATOM 11298 C CA . THR B 1 667 ? -27.688 -5.699 15.852 1 88.19 667 THR B CA 1
ATOM 11299 C C . THR B 1 667 ? -28.25 -4.906 14.68 1 88.19 667 THR B C 1
ATOM 11301 O O . THR B 1 667 ? -29.469 -4.773 14.531 1 88.19 667 THR B O 1
ATOM 11304 N N . GLN B 1 668 ? -27.406 -4.441 13.898 1 90.62 668 GLN B N 1
ATOM 11305 C CA . GLN B 1 668 ? -27.797 -3.688 12.719 1 90.62 668 GLN B CA 1
ATOM 11306 C C . GLN B 1 668 ? -28.609 -4.559 11.75 1 90.62 668 GLN B C 1
ATOM 11308 O O . GLN B 1 668 ? -29.641 -4.129 11.234 1 90.62 668 GLN B O 1
ATOM 11313 N N . PHE B 1 669 ? -28.172 -5.727 11.547 1 93.31 669 PHE B N 1
ATOM 11314 C CA . PHE B 1 669 ? -28.828 -6.641 10.617 1 93.31 669 PHE B CA 1
ATOM 11315 C C . PHE B 1 669 ? -30.203 -7.051 11.141 1 93.31 669 PHE B C 1
ATOM 11317 O O . PHE B 1 669 ? -31.172 -7.074 10.391 1 93.31 669 PHE B O 1
ATOM 11324 N N . THR B 1 670 ? -30.266 -7.363 12.383 1 91.38 670 THR B N 1
ATOM 11325 C CA . THR B 1 670 ? -31.516 -7.828 12.977 1 91.38 670 THR B CA 1
ATOM 11326 C C . THR B 1 670 ? -32.562 -6.703 13.031 1 91.38 670 THR B C 1
ATOM 11328 O O . THR B 1 670 ? -33.75 -6.93 12.812 1 91.38 670 THR B O 1
ATOM 11331 N N . LYS B 1 671 ? -32.094 -5.551 13.234 1 88.31 671 LYS B N 1
ATOM 11332 C CA . LYS B 1 671 ? -32.969 -4.41 13.391 1 88.31 671 LYS B CA 1
ATOM 11333 C C . LYS B 1 671 ? -33.5 -3.922 12.039 1 88.31 671 LYS B C 1
ATOM 11335 O O . LYS B 1 671 ? -34.688 -3.6 11.898 1 88.31 671 LYS B O 1
ATOM 11340 N N . TYR B 1 672 ? -32.656 -3.971 11.055 1 91.06 672 TYR B N 1
ATOM 11341 C CA . TYR B 1 672 ? -33.031 -3.223 9.859 1 91.06 672 TYR B CA 1
ATOM 11342 C C . TYR B 1 672 ? -33.188 -4.152 8.664 1 91.06 672 TYR B C 1
ATOM 11344 O O . TYR B 1 672 ? -33.844 -3.801 7.684 1 91.06 672 TYR B O 1
ATOM 11352 N N . HIS B 1 673 ? -32.594 -5.367 8.695 1 92.81 673 HIS B N 1
ATOM 11353 C CA . HIS B 1 673 ? -32.531 -6.102 7.441 1 92.81 673 HIS B CA 1
ATOM 11354 C C . HIS B 1 673 ? -33.062 -7.516 7.598 1 92.81 673 HIS B C 1
ATOM 11356 O O . HIS B 1 673 ? -33.438 -8.156 6.609 1 92.81 673 HIS B O 1
ATOM 11362 N N . LYS B 1 674 ? -33.125 -8.117 8.727 1 92.81 674 LYS B N 1
ATOM 11363 C CA . LYS B 1 674 ? -33.406 -9.531 8.961 1 92.81 674 LYS B CA 1
ATOM 11364 C C . LYS B 1 674 ? -34.781 -9.906 8.406 1 92.81 674 LYS B C 1
ATOM 11366 O O . LYS B 1 674 ? -34.938 -10.938 7.75 1 92.81 674 LYS B O 1
ATOM 11371 N N . GLU B 1 675 ? -35.781 -9.086 8.625 1 89.69 675 GLU B N 1
ATOM 11372 C CA . GLU B 1 675 ? -37.125 -9.391 8.195 1 89.69 675 GLU B CA 1
ATOM 11373 C C . GLU B 1 675 ? -37.219 -9.508 6.68 1 89.69 675 GLU B C 1
ATOM 11375 O O . GLU B 1 675 ? -37.844 -10.445 6.156 1 89.69 675 GLU B O 1
ATOM 11380 N N . GLN B 1 676 ? -36.656 -8.594 6.09 1 91.5 676 GLN B N 1
ATOM 11381 C CA . GLN B 1 676 ? -36.656 -8.625 4.629 1 91.5 676 GLN B CA 1
ATOM 11382 C C . GLN B 1 676 ? -35.875 -9.812 4.102 1 91.5 676 GLN B C 1
ATOM 11384 O O . GLN B 1 676 ? -36.281 -10.445 3.125 1 91.5 676 GLN B O 1
ATOM 11389 N N . CYS B 1 677 ? -34.781 -10.102 4.695 1 93.81 677 CYS B N 1
ATOM 11390 C CA . CYS B 1 677 ? -33.906 -11.203 4.285 1 93.81 677 CYS B CA 1
ATOM 11391 C C . CYS B 1 677 ? -34.656 -12.539 4.414 1 93.81 677 CYS B C 1
ATOM 11393 O O . CYS B 1 677 ? -34.625 -13.359 3.494 1 93.81 677 CYS B O 1
ATOM 11395 N N . VAL B 1 678 ? -35.344 -12.734 5.473 1 91.94 678 VAL B N 1
ATOM 11396 C CA . VAL B 1 678 ? -36.094 -13.969 5.734 1 91.94 678 VAL B CA 1
ATOM 11397 C C . VAL B 1 678 ? -37.188 -14.133 4.703 1 91.94 678 VAL B C 1
ATOM 11399 O O . VAL B 1 678 ? -37.438 -15.234 4.195 1 91.94 678 VAL B O 1
ATOM 11402 N N . ARG B 1 679 ? -37.75 -13.055 4.422 1 91.56 679 ARG B N 1
ATOM 11403 C CA . ARG B 1 679 ? -38.844 -13.086 3.445 1 91.56 679 ARG B CA 1
ATOM 11404 C C . ARG B 1 679 ? -38.312 -13.422 2.053 1 91.56 679 ARG B C 1
ATOM 11406 O O . ARG B 1 679 ? -39 -14.125 1.287 1 91.56 679 ARG B O 1
ATOM 11413 N N . ASP B 1 680 ? -37.188 -13.031 1.782 1 93.44 680 ASP B N 1
ATOM 11414 C CA . ASP B 1 680 ? -36.656 -13.141 0.424 1 93.44 680 ASP B CA 1
ATOM 11415 C C . ASP B 1 680 ? -36 -14.5 0.197 1 93.44 680 ASP B C 1
ATOM 11417 O O . ASP B 1 680 ? -36.094 -15.07 -0.893 1 93.44 680 ASP B O 1
ATOM 11421 N N . ILE B 1 681 ? -35.312 -15.047 1.181 1 94.06 681 ILE B N 1
ATOM 11422 C CA . ILE B 1 681 ? -34.406 -16.156 0.824 1 94.06 681 ILE B CA 1
ATOM 11423 C C . ILE B 1 681 ? -34.812 -17.406 1.61 1 94.06 681 ILE B C 1
ATOM 11425 O O . ILE B 1 681 ? -34.469 -18.516 1.223 1 94.06 681 ILE B O 1
ATOM 11429 N N . VAL B 1 682 ? -35.5 -17.344 2.725 1 92.94 682 VAL B N 1
ATOM 11430 C CA . VAL B 1 682 ? -35.812 -18.5 3.559 1 92.94 682 VAL B CA 1
ATOM 11431 C C . VAL B 1 682 ? -36.938 -19.312 2.928 1 92.94 682 VAL B C 1
ATOM 11433 O O . VAL B 1 682 ? -37.969 -18.766 2.525 1 92.94 682 VAL B O 1
ATOM 11436 N N . GLN B 1 683 ? -36.688 -20.531 2.777 1 91.38 683 GLN B N 1
ATOM 11437 C CA . GLN B 1 683 ? -37.656 -21.469 2.232 1 91.38 683 GLN B CA 1
ATOM 11438 C C . GLN B 1 683 ? -37.906 -22.625 3.191 1 91.38 683 GLN B C 1
ATOM 11440 O O . GLN B 1 683 ? -37 -23.016 3.949 1 91.38 683 GLN B O 1
ATOM 11445 N N . LYS B 1 684 ? -39.062 -23.156 3.168 1 86.94 684 LYS B N 1
ATOM 11446 C CA . LYS B 1 684 ? -39.406 -24.328 3.963 1 86.94 684 LYS B CA 1
ATOM 11447 C C . LYS B 1 684 ? -39.031 -25.609 3.213 1 86.94 684 LYS B C 1
ATOM 11449 O O . LYS B 1 684 ? -39.531 -25.828 2.096 1 86.94 684 LYS B O 1
ATOM 11454 N N . LYS B 1 685 ? -38.125 -26.344 3.768 1 87.31 685 LYS B N 1
ATOM 11455 C CA . LYS B 1 685 ? -37.688 -27.594 3.15 1 87.31 685 LYS B CA 1
ATOM 11456 C C . LYS B 1 685 ? -37.938 -28.766 4.098 1 87.31 685 LYS B C 1
ATOM 11458 O O . LYS B 1 685 ? -37.781 -28.625 5.312 1 87.31 685 LYS B O 1
ATOM 11463 N N . ARG B 1 686 ? -38.156 -29.906 3.482 1 81.81 686 ARG B N 1
ATOM 11464 C CA . ARG B 1 686 ? -38.344 -31.125 4.254 1 81.81 686 ARG B CA 1
ATOM 11465 C C . ARG B 1 686 ? -37.031 -31.672 4.781 1 81.81 686 ARG B C 1
ATOM 11467 O O . ARG B 1 686 ? -36.062 -31.828 4.02 1 81.81 686 ARG B O 1
ATOM 11474 N N . CYS B 1 687 ? -36.875 -31.828 6.012 1 78.56 687 CYS B N 1
ATOM 11475 C CA . CYS B 1 687 ? -35.625 -32.312 6.586 1 78.56 687 CYS B CA 1
ATOM 11476 C C . CYS B 1 687 ? -35.781 -33.719 7.152 1 78.56 687 CYS B C 1
ATOM 11478 O O . CYS B 1 687 ? -34.812 -34.375 7.512 1 78.56 687 CYS B O 1
ATOM 11480 N N . GLY B 1 688 ? -37 -34.188 7.25 1 72.31 688 GLY B N 1
ATOM 11481 C CA . GLY B 1 688 ? -37.344 -35.531 7.691 1 72.31 688 GLY B CA 1
ATOM 11482 C C . GLY B 1 688 ? -38.688 -36 7.199 1 72.31 688 GLY B C 1
ATOM 11483 O O . GLY B 1 688 ? -39.344 -35.344 6.402 1 72.31 688 GLY B O 1
ATOM 11484 N N . GLU B 1 689 ? -39.062 -37.219 7.621 1 66.62 689 GLU B N 1
ATOM 11485 C CA . GLU B 1 689 ? -40.312 -37.812 7.188 1 66.62 689 GLU B CA 1
ATOM 11486 C C . GLU B 1 689 ? -41.5 -36.938 7.555 1 66.62 689 GLU B C 1
ATOM 11488 O O . GLU B 1 689 ? -42.438 -36.781 6.777 1 66.62 689 GLU B O 1
ATOM 11493 N N . ARG B 1 690 ? -41.469 -36.219 8.656 1 66.12 690 ARG B N 1
ATOM 11494 C CA . ARG B 1 690 ? -42.562 -35.375 9.062 1 66.12 690 ARG B CA 1
ATOM 11495 C C . ARG B 1 690 ? -42.094 -34.062 9.602 1 66.12 690 ARG B C 1
ATOM 11497 O O . ARG B 1 690 ? -42.719 -33.438 10.469 1 66.12 690 ARG B O 1
ATOM 11504 N N . MET B 1 691 ? -40.875 -33.719 9.172 1 75.88 691 MET B N 1
ATOM 11505 C CA . MET B 1 691 ? -40.312 -32.469 9.734 1 75.88 691 MET B CA 1
ATOM 11506 C C . MET B 1 691 ? -39.906 -31.516 8.625 1 75.88 691 MET B C 1
ATOM 11508 O O . MET B 1 691 ? -39.438 -31.938 7.574 1 75.88 691 MET B O 1
ATOM 11512 N N . VAL B 1 692 ? -40.344 -30.203 8.797 1 78.81 692 VAL B N 1
ATOM 11513 C CA . VAL B 1 692 ? -39.969 -29.141 7.871 1 78.81 692 VAL B CA 1
ATOM 11514 C C . VAL B 1 692 ? -39.094 -28.125 8.586 1 78.81 692 VAL B C 1
ATOM 11516 O O . VAL B 1 692 ? -39.219 -27.891 9.789 1 78.81 692 VAL B O 1
ATOM 11519 N N . ALA B 1 693 ? -38.125 -27.703 7.887 1 81.56 693 ALA B N 1
ATOM 11520 C CA . ALA B 1 693 ? -37.25 -26.688 8.445 1 81.56 693 ALA B CA 1
ATOM 11521 C C . ALA B 1 693 ? -37.156 -25.469 7.531 1 81.56 693 ALA B C 1
ATOM 11523 O O . ALA B 1 693 ? -37.188 -25.609 6.305 1 81.56 693 ALA B O 1
ATOM 11524 N N . ASP B 1 694 ? -37.188 -24.281 8.227 1 87 694 ASP B N 1
ATOM 11525 C CA . ASP B 1 694 ? -36.906 -23.047 7.5 1 87 694 ASP B CA 1
ATOM 11526 C C . ASP B 1 694 ? -35.406 -22.906 7.254 1 87 694 ASP B C 1
ATOM 11528 O O . ASP B 1 694 ? -34.625 -22.688 8.195 1 87 694 ASP B O 1
ATOM 11532 N N . THR B 1 695 ? -35.062 -23.078 5.957 1 91.19 695 THR B N 1
ATOM 11533 C CA . THR B 1 695 ? -33.625 -23.062 5.695 1 91.19 695 THR B CA 1
ATOM 11534 C C . THR B 1 695 ? -33.312 -22.234 4.461 1 91.19 695 THR B C 1
ATOM 11536 O O . THR B 1 695 ? -34.219 -21.859 3.703 1 91.19 695 THR B O 1
ATOM 11539 N N . PHE B 1 696 ? -32.188 -21.75 4.371 1 94.5 696 PHE B N 1
ATOM 11540 C CA . PHE B 1 696 ? -31.625 -21.078 3.199 1 94.5 696 PHE B CA 1
ATOM 11541 C C . PHE B 1 696 ? -30.203 -21.547 2.916 1 94.5 696 PHE B C 1
ATOM 11543 O O . PHE B 1 696 ? -29.547 -22.109 3.795 1 94.5 696 PHE B O 1
ATOM 11550 N N . LEU B 1 697 ? -29.781 -21.391 1.721 1 94.19 697 LEU B N 1
ATOM 11551 C CA . LEU B 1 697 ? -28.422 -21.797 1.341 1 94.19 697 LEU B CA 1
ATOM 11552 C C . LEU B 1 697 ? -27.438 -20.672 1.611 1 94.19 697 LEU B C 1
ATOM 11554 O O . LEU B 1 697 ? -27.781 -19.484 1.518 1 94.19 697 LEU B O 1
ATOM 11558 N N . GLY B 1 698 ? -26.219 -21.031 1.961 1 94.31 698 GLY B N 1
ATOM 11559 C CA . GLY B 1 698 ? -25.172 -20.047 2.166 1 94.31 698 GLY B CA 1
ATOM 11560 C C . GLY B 1 698 ? -24.953 -19.156 0.953 1 94.31 698 GLY B C 1
ATOM 11561 O O . GLY B 1 698 ? -24.766 -17.953 1.086 1 94.31 698 GLY B O 1
ATOM 11562 N N . SER B 1 699 ? -24.984 -19.688 -0.195 1 93.81 699 SER B N 1
ATOM 11563 C CA . SER B 1 699 ? -24.781 -18.953 -1.434 1 93.81 699 SER B CA 1
ATOM 11564 C C . SER B 1 699 ? -25.922 -17.953 -1.666 1 93.81 699 SER B C 1
ATOM 11566 O O . SER B 1 699 ? -25.703 -16.875 -2.238 1 93.81 699 SER B O 1
ATOM 11568 N N . GLU B 1 700 ? -27.078 -18.328 -1.197 1 95.06 700 GLU B N 1
ATOM 11569 C CA . GLU B 1 700 ? -28.234 -17.453 -1.357 1 95.06 700 GLU B CA 1
ATOM 11570 C C . GLU B 1 700 ? -28.094 -16.203 -0.487 1 95.06 700 GLU B C 1
ATOM 11572 O O . GLU B 1 700 ? -28.484 -15.102 -0.903 1 95.06 700 GLU B O 1
ATOM 11577 N N . LEU B 1 701 ? -27.609 -16.438 0.683 1 95.88 701 LEU B N 1
ATOM 11578 C CA . LEU B 1 701 ? -27.406 -15.281 1.55 1 95.88 701 LEU B CA 1
ATOM 11579 C C . LEU B 1 701 ? -26.344 -14.352 0.977 1 95.88 701 LEU B C 1
ATOM 11581 O O . LEU B 1 701 ? -26.5 -13.125 1.023 1 95.88 701 LEU B O 1
ATOM 11585 N N . VAL B 1 702 ? -25.281 -14.922 0.499 1 94.81 702 VAL B N 1
ATOM 11586 C CA . VAL B 1 702 ? -24.219 -14.125 -0.096 1 94.81 702 VAL B CA 1
ATOM 11587 C C . VAL B 1 702 ? -24.766 -13.297 -1.256 1 94.81 702 VAL B C 1
ATOM 11589 O O . VAL B 1 702 ? -24.484 -12.102 -1.364 1 94.81 702 VAL B O 1
ATOM 11592 N N . GLU B 1 703 ? -25.547 -13.906 -2.057 1 94.19 703 GLU B N 1
ATOM 11593 C CA . GLU B 1 703 ? -26.156 -13.211 -3.189 1 94.19 703 GLU B CA 1
ATOM 11594 C C . GLU B 1 703 ? -27.094 -12.102 -2.719 1 94.19 703 GLU B C 1
ATOM 11596 O O . GLU B 1 703 ? -27.156 -11.031 -3.326 1 94.19 703 GLU B O 1
ATOM 11601 N N . TRP B 1 704 ? -27.828 -12.445 -1.724 1 95.12 704 TRP B N 1
ATOM 11602 C CA . TRP B 1 704 ? -28.766 -11.461 -1.19 1 95.12 704 TRP B CA 1
ATOM 11603 C C . TRP B 1 704 ? -28.031 -10.242 -0.644 1 95.12 704 TRP B C 1
ATOM 11605 O O . TRP B 1 704 ? -28.453 -9.102 -0.854 1 95.12 704 TRP B O 1
ATOM 11615 N N . LEU B 1 705 ? -27.031 -10.445 0.078 1 94.56 705 LEU B N 1
ATOM 11616 C CA . LEU B 1 705 ? -26.25 -9.367 0.657 1 94.56 705 LEU B CA 1
ATOM 11617 C C . LEU B 1 705 ? -25.672 -8.469 -0.434 1 94.56 705 LEU B C 1
ATOM 11619 O O . LEU B 1 705 ? -25.547 -7.254 -0.239 1 94.56 705 LEU B O 1
ATOM 11623 N N . LEU B 1 706 ? -25.359 -9.047 -1.552 1 91.12 706 LEU B N 1
ATOM 11624 C CA . LEU B 1 706 ? -24.875 -8.281 -2.691 1 91.12 706 LEU B CA 1
ATOM 11625 C C . LEU B 1 706 ? -26 -7.492 -3.342 1 91.12 706 LEU B C 1
ATOM 11627 O O . LEU B 1 706 ? -25.812 -6.324 -3.701 1 91.12 706 LEU B O 1
ATOM 11631 N N . GLN B 1 707 ? -27.125 -8.109 -3.404 1 91 707 GLN B N 1
ATOM 11632 C CA . GLN B 1 707 ? -28.266 -7.512 -4.074 1 91 707 GLN B CA 1
ATOM 11633 C C . GLN B 1 707 ? -28.781 -6.293 -3.312 1 91 707 GLN B C 1
ATOM 11635 O O . GLN B 1 707 ? -29.172 -5.289 -3.918 1 91 707 GLN B O 1
ATOM 11640 N N . VAL B 1 708 ? -28.797 -6.387 -2.018 1 92.12 708 VAL B N 1
ATOM 11641 C CA . VAL B 1 708 ? -29.359 -5.309 -1.203 1 92.12 708 VAL B CA 1
ATOM 11642 C C . VAL B 1 708 ? -28.281 -4.242 -0.961 1 92.12 708 VAL B C 1
ATOM 11644 O O . VAL B 1 708 ? -28.594 -3.141 -0.499 1 92.12 708 VAL B O 1
ATOM 11647 N N . GLY B 1 709 ? -27.016 -4.5 -1.266 1 89 709 GLY B N 1
ATOM 11648 C CA . GLY B 1 709 ? -25.953 -3.51 -1.203 1 89 709 GLY B CA 1
ATOM 11649 C C . GLY B 1 709 ? -25.25 -3.469 0.144 1 89 709 GLY B C 1
ATOM 11650 O O . GLY B 1 709 ? -24.547 -2.504 0.455 1 89 709 GLY B O 1
ATOM 11651 N N . LEU B 1 710 ? -25.469 -4.477 1.01 1 90.75 710 LEU B N 1
ATOM 11652 C CA . LEU B 1 710 ? -24.828 -4.527 2.314 1 90.75 710 LEU B CA 1
ATOM 11653 C C . LEU B 1 710 ? -23.359 -4.945 2.178 1 90.75 710 LEU B C 1
ATOM 11655 O O . LEU B 1 710 ? -22.562 -4.703 3.078 1 90.75 710 LEU B O 1
ATOM 11659 N N . SER B 1 711 ? -23.109 -5.68 1.071 1 89.69 711 SER B N 1
ATOM 11660 C CA . SER B 1 711 ? -21.734 -6.066 0.735 1 89.69 711 SER B CA 1
ATOM 11661 C C . SER B 1 711 ? -21.406 -5.719 -0.712 1 89.69 711 SER B C 1
ATOM 11663 O O . SER B 1 711 ? -22.281 -5.77 -1.584 1 89.69 711 SER B O 1
ATOM 11665 N N . GLN B 1 712 ? -20.172 -5.391 -0.918 1 82.12 712 GLN B N 1
ATOM 11666 C CA . GLN B 1 712 ? -19.781 -4.938 -2.25 1 82.12 712 GLN B CA 1
ATOM 11667 C C . GLN B 1 712 ? -19.297 -6.105 -3.107 1 82.12 712 GLN B C 1
ATOM 11669 O O . GLN B 1 712 ? -19.359 -6.043 -4.336 1 82.12 712 GLN B O 1
ATOM 11674 N N . ASP B 1 713 ? -18.766 -7.129 -2.453 1 79.44 713 ASP B N 1
ATOM 11675 C CA . ASP B 1 713 ? -18.312 -8.305 -3.191 1 79.44 713 ASP B CA 1
ATOM 11676 C C . ASP B 1 713 ? -18.578 -9.586 -2.408 1 79.44 713 ASP B C 1
ATOM 11678 O O . ASP B 1 713 ? -19.078 -9.539 -1.282 1 79.44 713 ASP B O 1
ATOM 11682 N N . ARG B 1 714 ? -18.266 -10.688 -2.998 1 82.38 714 ARG B N 1
ATOM 11683 C CA . ARG B 1 714 ? -18.594 -11.977 -2.404 1 82.38 714 ARG B CA 1
ATOM 11684 C C . ARG B 1 714 ? -17.734 -12.242 -1.166 1 82.38 714 ARG B C 1
ATOM 11686 O O . ARG B 1 714 ? -18.203 -12.867 -0.209 1 82.38 714 ARG B O 1
ATOM 11693 N N . GLY B 1 715 ? -16.531 -11.789 -1.188 1 82.25 715 GLY B N 1
ATOM 11694 C CA . GLY B 1 715 ? -15.688 -11.945 -0.013 1 82.25 715 GLY B CA 1
ATOM 11695 C C . GLY B 1 715 ? -16.219 -11.203 1.203 1 82.25 715 GLY B C 1
ATOM 11696 O O . GLY B 1 715 ? -16.219 -11.75 2.311 1 82.25 715 GLY B O 1
ATOM 11697 N N . GLU B 1 716 ? -16.625 -10.039 0.983 1 85.81 716 GLU B N 1
ATOM 11698 C CA . GLU B 1 716 ? -17.203 -9.258 2.066 1 85.81 716 GLU B CA 1
ATOM 11699 C C . GLU B 1 716 ? -18.5 -9.891 2.564 1 85.81 716 GLU B C 1
ATOM 11701 O O . GLU B 1 716 ? -18.812 -9.836 3.756 1 85.81 716 GLU B O 1
ATOM 11706 N N . ALA B 1 717 ? -19.25 -10.359 1.637 1 91.44 717 ALA B N 1
ATOM 11707 C CA . ALA B 1 717 ? -20.5 -11.023 2.006 1 91.44 717 ALA B CA 1
ATOM 11708 C C . ALA B 1 717 ? -20.234 -12.258 2.857 1 91.44 717 ALA B C 1
ATOM 11710 O O . ALA B 1 717 ? -20.984 -12.555 3.787 1 91.44 717 ALA B O 1
ATOM 11711 N N . LEU B 1 718 ? -19.188 -12.969 2.477 1 89.81 718 LEU B N 1
ATOM 11712 C CA . LEU B 1 718 ? -18.797 -14.133 3.258 1 89.81 718 LEU B CA 1
ATOM 11713 C C . LEU B 1 718 ? -18.422 -13.734 4.684 1 89.81 718 LEU B C 1
ATOM 11715 O O . LEU B 1 718 ? -18.812 -14.414 5.641 1 89.81 718 LEU B O 1
ATOM 11719 N N . LEU B 1 719 ? -17.703 -12.688 4.855 1 88.31 719 LEU B N 1
ATOM 11720 C CA . LEU B 1 719 ? -17.328 -12.188 6.172 1 88.31 719 LEU B CA 1
ATOM 11721 C C . LEU B 1 719 ? -18.547 -11.727 6.953 1 88.31 719 LEU B C 1
ATOM 11723 O O . LEU B 1 719 ? -18.641 -11.961 8.156 1 88.31 719 LEU B O 1
ATOM 11727 N N . TYR B 1 720 ? -19.375 -11.016 6.238 1 92.56 720 TYR B N 1
ATOM 11728 C CA . TYR B 1 720 ? -20.625 -10.562 6.852 1 92.56 720 TYR B CA 1
ATOM 11729 C C . TYR B 1 720 ? -21.438 -11.742 7.379 1 92.56 720 TYR B C 1
ATOM 11731 O O . TYR B 1 720 ? -21.922 -11.711 8.516 1 92.56 720 TYR B O 1
ATOM 11739 N N . GLY B 1 721 ? -21.594 -12.75 6.566 1 93.5 721 GLY B N 1
ATOM 11740 C CA . GLY B 1 721 ? -22.281 -13.953 6.996 1 93.5 721 GLY B CA 1
ATOM 11741 C C . GLY B 1 721 ? -21.609 -14.648 8.164 1 93.5 721 GLY B C 1
ATOM 11742 O O . GLY B 1 721 ? -22.297 -15.18 9.047 1 93.5 721 GLY B O 1
ATOM 11743 N N . GLY B 1 722 ? -20.328 -14.672 8.094 1 91.56 722 GLY B N 1
ATOM 11744 C CA . GLY B 1 722 ? -19.594 -15.227 9.211 1 91.56 722 GLY B CA 1
ATOM 11745 C C . GLY B 1 722 ? -19.828 -14.492 10.516 1 91.56 722 GLY B C 1
ATOM 11746 O O . GLY B 1 722 ? -19.938 -15.109 11.578 1 91.56 722 GLY B O 1
ATOM 11747 N N . ARG B 1 723 ? -19.953 -13.211 10.477 1 91.69 723 ARG B N 1
ATOM 11748 C CA . ARG B 1 723 ? -20.234 -12.406 11.656 1 91.69 723 ARG B CA 1
ATOM 11749 C C . ARG B 1 723 ? -21.625 -12.711 12.203 1 91.69 723 ARG B C 1
ATOM 11751 O O . ARG B 1 723 ? -21.828 -12.773 13.414 1 91.69 723 ARG B O 1
ATOM 11758 N N . LEU B 1 724 ? -22.547 -12.836 11.273 1 93.62 724 LEU B N 1
ATOM 11759 C CA . LEU B 1 724 ? -23.922 -13.156 11.688 1 93.62 724 LEU B CA 1
ATOM 11760 C C . LEU B 1 724 ? -23.969 -14.5 12.398 1 93.62 724 LEU B C 1
ATOM 11762 O O . LEU B 1 724 ? -24.719 -14.664 13.375 1 93.62 724 LEU B O 1
ATOM 11766 N N . GLN B 1 725 ? -23.172 -15.398 11.844 1 92.81 725 GLN B N 1
ATOM 11767 C CA . GLN B 1 725 ? -23.156 -16.719 12.469 1 92.81 725 GLN B CA 1
ATOM 11768 C C . GLN B 1 725 ? -22.484 -16.656 13.836 1 92.81 725 GLN B C 1
ATOM 11770 O O . GLN B 1 725 ? -22.969 -17.266 14.797 1 92.81 725 GLN B O 1
ATOM 11775 N N . GLN B 1 726 ? -21.391 -15.992 13.93 1 88.06 726 GLN B N 1
ATOM 11776 C CA . GLN B 1 726 ? -20.656 -15.867 15.188 1 88.06 726 GLN B CA 1
ATOM 11777 C C . GLN B 1 726 ? -21.5 -15.148 16.25 1 88.06 726 GLN B C 1
ATOM 11779 O O . GLN B 1 726 ? -21.375 -15.43 17.438 1 88.06 726 GLN B O 1
ATOM 11784 N N . GLY B 1 727 ? -22.297 -14.188 15.766 1 87.56 727 GLY B N 1
ATOM 11785 C CA . GLY B 1 727 ? -23.172 -13.461 16.672 1 87.56 727 GLY B CA 1
ATOM 11786 C C . GLY B 1 727 ? -24.453 -14.211 17 1 87.56 727 GLY B C 1
ATOM 11787 O O . GLY B 1 727 ? -25.25 -13.75 17.812 1 87.56 727 GLY B O 1
ATOM 11788 N N . GLY B 1 728 ? -24.641 -15.32 16.359 1 87.44 728 GLY B N 1
ATOM 11789 C CA . GLY B 1 728 ? -25.766 -16.172 16.688 1 87.44 728 GLY B CA 1
ATOM 11790 C C . GLY B 1 728 ? -27.016 -15.828 15.906 1 87.44 728 GLY B C 1
ATOM 11791 O O . GLY B 1 728 ? -28.125 -16.172 16.328 1 87.44 728 GLY B O 1
ATOM 11792 N N . VAL B 1 729 ? -26.953 -15.117 14.914 1 91.5 729 VAL B N 1
ATOM 11793 C CA . VAL B 1 729 ? -28.109 -14.727 14.117 1 91.5 729 VAL B CA 1
ATOM 11794 C C . VAL B 1 729 ? -28.516 -15.875 13.195 1 91.5 729 VAL B C 1
ATOM 11796 O O . VAL B 1 729 ? -29.688 -16.016 12.859 1 91.5 729 VAL B O 1
ATOM 11799 N N . LEU B 1 730 ? -27.547 -16.641 12.727 1 92.75 730 LEU B N 1
ATOM 11800 C CA . LEU B 1 730 ? -27.797 -17.812 11.898 1 92.75 730 LEU B CA 1
ATOM 11801 C C . LEU B 1 730 ? -26.922 -18.984 12.328 1 92.75 730 LEU B C 1
ATOM 11803 O O . LEU B 1 730 ? -25.922 -18.781 13.016 1 92.75 730 LEU B O 1
ATOM 11807 N N . GLN B 1 731 ? -27.328 -20.156 11.961 1 89.75 731 GLN B N 1
ATOM 11808 C CA . GLN B 1 731 ? -26.578 -21.375 12.289 1 89.75 731 GLN B CA 1
ATOM 11809 C C . GLN B 1 731 ? -26.719 -22.422 11.195 1 89.75 731 GLN B C 1
ATOM 11811 O O . GLN B 1 731 ? -27.75 -22.469 10.516 1 89.75 731 GLN B O 1
ATOM 11816 N N . HIS B 1 732 ? -25.656 -23.109 11.016 1 88.75 732 HIS B N 1
ATOM 11817 C CA . HIS B 1 732 ? -25.75 -24.25 10.102 1 88.75 732 HIS B CA 1
ATOM 11818 C C . HIS B 1 732 ? -26.734 -25.297 10.617 1 88.75 732 HIS B C 1
ATOM 11820 O O . HIS B 1 732 ? -26.906 -25.438 11.828 1 88.75 732 HIS B O 1
ATOM 11826 N N . ILE B 1 733 ? -27.297 -25.984 9.734 1 84.44 733 ILE B N 1
ATOM 11827 C CA . ILE B 1 733 ? -28.344 -26.938 10.078 1 84.44 733 ILE B CA 1
ATOM 11828 C C . ILE B 1 733 ? -27.781 -27.984 11.039 1 84.44 733 ILE B C 1
ATOM 11830 O O . ILE B 1 733 ? -28.469 -28.391 11.984 1 84.44 733 ILE B O 1
ATOM 11834 N N . THR B 1 734 ? -26.531 -28.453 10.789 1 79.38 734 THR B N 1
ATOM 11835 C CA . THR B 1 734 ? -25.922 -29.453 11.656 1 79.38 734 THR B CA 1
ATOM 11836 C C . THR B 1 734 ? -24.969 -28.797 12.656 1 79.38 734 THR B C 1
ATOM 11838 O O . THR B 1 734 ? -24.359 -29.484 13.469 1 79.38 734 THR B O 1
ATOM 11841 N N . GLN B 1 735 ? -24.734 -27.469 12.664 1 77.31 735 GLN B N 1
ATOM 11842 C CA . GLN B 1 735 ? -23.844 -26.703 13.531 1 77.31 735 GLN B CA 1
ATOM 11843 C C . GLN B 1 735 ? -22.391 -27.188 13.406 1 77.31 735 GLN B C 1
ATOM 11845 O O . GLN B 1 735 ? -21.609 -27.062 14.352 1 77.31 735 GLN B O 1
ATOM 11850 N N . GLU B 1 736 ? -22.172 -27.844 12.289 1 72.94 736 GLU B N 1
ATOM 11851 C CA . GLU B 1 736 ? -20.828 -28.422 12.109 1 72.94 736 GLU B CA 1
ATOM 11852 C C . GLU B 1 736 ? -19.953 -27.5 11.266 1 72.94 736 GLU B C 1
ATOM 11854 O O . GLU B 1 736 ? -18.719 -27.578 11.328 1 72.94 736 GLU B O 1
ATOM 11859 N N . TYR B 1 737 ? -20.594 -26.688 10.562 1 78.25 737 TYR B N 1
ATOM 11860 C CA . TYR B 1 737 ? -19.828 -25.875 9.617 1 78.25 737 TYR B CA 1
ATOM 11861 C C . TYR B 1 737 ? -19.969 -24.391 9.93 1 78.25 737 TYR B C 1
ATOM 11863 O O . TYR B 1 737 ? -21.016 -23.953 10.398 1 78.25 737 TYR B O 1
ATOM 11871 N N . GLY B 1 738 ? -18.844 -23.688 9.719 1 84.06 738 GLY B N 1
ATOM 11872 C CA . GLY B 1 738 ? -18.953 -22.234 9.672 1 84.06 738 GLY B CA 1
ATOM 11873 C C . GLY B 1 738 ? -19.656 -21.734 8.422 1 84.06 738 GLY B C 1
ATOM 11874 O O . GLY B 1 738 ? -20 -22.516 7.535 1 84.06 738 GLY B O 1
ATOM 11875 N N . PHE B 1 739 ? -19.875 -20.516 8.344 1 90.56 739 PHE B N 1
ATOM 11876 C CA . PHE B 1 739 ? -20.594 -19.938 7.207 1 90.56 739 PHE B CA 1
ATOM 11877 C C . PHE B 1 739 ? -19.719 -19.984 5.953 1 90.56 739 PHE B C 1
ATOM 11879 O O . PHE B 1 739 ? -18.547 -19.609 5.98 1 90.56 739 PHE B O 1
ATOM 11886 N N . GLN B 1 740 ? -20.297 -20.562 4.898 1 88.69 740 GLN B N 1
ATOM 11887 C CA . GLN B 1 740 ? -19.594 -20.688 3.631 1 88.69 740 GLN B CA 1
ATOM 11888 C C . GLN B 1 740 ? -20.469 -20.266 2.461 1 88.69 740 GLN B C 1
ATOM 11890 O O . GLN B 1 740 ? -21.703 -20.375 2.529 1 88.69 740 GLN B O 1
ATOM 11895 N N . ASP B 1 741 ? -19.812 -19.703 1.48 1 87.94 741 ASP B N 1
ATOM 11896 C CA . ASP B 1 741 ? -20.5 -19.391 0.229 1 87.94 741 ASP B CA 1
ATOM 11897 C C . ASP B 1 741 ? -20.656 -20.641 -0.631 1 87.94 741 ASP B C 1
ATOM 11899 O O . ASP B 1 741 ? -19.969 -20.797 -1.643 1 87.94 741 ASP B O 1
ATOM 11903 N N . ASP B 1 742 ? -21.484 -21.531 -0.147 1 87.5 742 ASP B N 1
ATOM 11904 C CA . ASP B 1 742 ? -21.688 -22.828 -0.784 1 87.5 742 ASP B CA 1
ATOM 11905 C C . ASP B 1 742 ? -23.125 -23.312 -0.616 1 87.5 742 ASP B C 1
ATOM 11907 O O . ASP B 1 742 ? -23.953 -22.609 -0.034 1 87.5 742 ASP B O 1
ATOM 11911 N N . GLU B 1 743 ? -23.359 -24.484 -1.165 1 87.56 743 GLU B N 1
ATOM 11912 C CA . GLU B 1 743 ? -24.688 -25.078 -1.085 1 87.56 743 GLU B CA 1
ATOM 11913 C C . GLU B 1 743 ? -24.891 -25.812 0.23 1 87.56 743 GLU B C 1
ATOM 11915 O O . GLU B 1 743 ? -25.25 -27 0.231 1 87.56 743 GLU B O 1
ATOM 11920 N N . LEU B 1 744 ? -24.641 -25.078 1.315 1 89.5 744 LEU B N 1
ATOM 11921 C CA . LEU B 1 744 ? -24.906 -25.562 2.668 1 89.5 744 LEU B CA 1
ATOM 11922 C C . LEU B 1 744 ? -26.156 -24.906 3.242 1 89.5 744 LEU B C 1
ATOM 11924 O O . LEU B 1 744 ? -26.438 -23.75 2.967 1 89.5 744 LEU B O 1
ATOM 11928 N N . HIS B 1 745 ? -26.859 -25.656 4.02 1 91.06 745 HIS B N 1
ATOM 11929 C CA . HIS B 1 745 ? -28.125 -25.188 4.555 1 91.06 745 HIS B CA 1
ATOM 11930 C C . HIS B 1 745 ? -27.938 -24.516 5.91 1 91.06 745 HIS B C 1
ATOM 11932 O O . HIS B 1 745 ? -27.312 -25.078 6.809 1 91.06 745 HIS B O 1
ATOM 11938 N N . TYR B 1 746 ? -28.5 -23.344 6.039 1 92.88 746 TYR B N 1
ATOM 11939 C CA . TYR B 1 746 ? -28.484 -22.594 7.289 1 92.88 746 TYR B CA 1
ATOM 11940 C C . TYR B 1 746 ? -29.891 -22.234 7.727 1 92.88 746 TYR B C 1
ATOM 11942 O O . TYR B 1 746 ? -30.828 -22.266 6.926 1 92.88 746 TYR B O 1
ATOM 11950 N N . ARG B 1 747 ? -30.047 -21.953 9.023 1 90.62 747 ARG B N 1
ATOM 11951 C CA . ARG B 1 747 ? -31.328 -21.562 9.586 1 90.62 747 ARG B CA 1
ATOM 11952 C C . ARG B 1 747 ? -31.219 -20.281 10.414 1 90.62 747 ARG B C 1
ATOM 11954 O O . ARG B 1 747 ? -30.203 -20.062 11.078 1 90.62 747 ARG B O 1
ATOM 11961 N N . PRO B 1 748 ? -32.219 -19.344 10.273 1 90.19 748 PRO B N 1
ATOM 11962 C CA . PRO B 1 748 ? -32.219 -18.172 11.141 1 90.19 748 PRO B CA 1
ATOM 11963 C C . PRO B 1 748 ? -32.562 -18.5 12.586 1 90.19 748 PRO B C 1
ATOM 11965 O O . PRO B 1 748 ? -33.406 -19.359 12.844 1 90.19 748 PRO B O 1
ATOM 11968 N N . VAL B 1 749 ? -31.797 -17.906 13.445 1 82.12 749 VAL B N 1
ATOM 11969 C CA . VAL B 1 749 ? -32.062 -18.141 14.859 1 82.12 749 VAL B CA 1
ATOM 11970 C C . VAL B 1 749 ? -33.125 -17.141 15.352 1 82.12 749 VAL B C 1
ATOM 11972 O O . VAL B 1 749 ? -33.125 -15.984 14.922 1 82.12 749 VAL B O 1
ATOM 11975 N N . SER B 1 750 ? -34.094 -17.625 16.094 1 66.19 750 SER B N 1
ATOM 11976 C CA . SER B 1 750 ? -35.219 -16.828 16.547 1 66.19 750 SER B CA 1
ATOM 11977 C C . SER B 1 750 ? -34.75 -15.703 17.469 1 66.19 750 SER B C 1
ATOM 11979 O O . SER B 1 750 ? -33.719 -15.812 18.125 1 66.19 750 SER B O 1
ATOM 11981 N N . ARG B 1 751 ? -35.406 -14.508 17.328 1 59.03 751 ARG B N 1
ATOM 11982 C CA . ARG B 1 751 ? -35.156 -13.297 18.094 1 59.03 751 ARG B CA 1
ATOM 11983 C C . ARG B 1 751 ? -35.031 -13.609 19.594 1 59.03 751 ARG B C 1
ATOM 11985 O O . ARG B 1 751 ? -34.219 -13.016 20.297 1 59.03 751 ARG B O 1
ATOM 11992 N N . ALA B 1 752 ? -35.938 -14.531 20.078 1 53.94 752 ALA B N 1
ATOM 11993 C CA . ALA B 1 752 ? -35.969 -14.844 21.5 1 53.94 752 ALA B CA 1
ATOM 11994 C C . ALA B 1 752 ? -34.656 -15.453 21.969 1 53.94 752 ALA B C 1
ATOM 11996 O O . ALA B 1 752 ? -34.156 -15.102 23.031 1 53.94 752 ALA B O 1
ATOM 11997 N N . LEU B 1 753 ? -34.094 -16.188 21.141 1 56.38 753 LEU B N 1
ATOM 11998 C CA . LEU B 1 753 ? -32.844 -16.844 21.5 1 56.38 753 LEU B CA 1
ATOM 11999 C C . LEU B 1 753 ? -31.672 -15.883 21.391 1 56.38 753 LEU B C 1
ATOM 12001 O O . LEU B 1 753 ? -30.734 -15.93 22.203 1 56.38 753 LEU B O 1
ATOM 12005 N N . LEU B 1 754 ? -31.812 -14.977 20.469 1 61.59 754 LEU B N 1
ATOM 12006 C CA . LEU B 1 754 ? -30.766 -13.969 20.297 1 61.59 754 LEU B CA 1
ATOM 12007 C C . LEU B 1 754 ? -30.75 -13 21.469 1 61.59 754 LEU B C 1
ATOM 12009 O O . LEU B 1 754 ? -29.672 -12.641 21.953 1 61.59 754 LEU B O 1
ATOM 12013 N N . ARG B 1 755 ? -32.031 -12.523 21.844 1 59.12 755 ARG B N 1
ATOM 12014 C CA . ARG B 1 755 ? -32.094 -11.648 23 1 59.12 755 ARG B CA 1
ATOM 12015 C C . ARG B 1 755 ? -31.547 -12.32 24.25 1 59.12 755 ARG B C 1
ATOM 12017 O O . ARG B 1 755 ? -30.875 -11.68 25.062 1 59.12 755 ARG B O 1
ATOM 12024 N N . HIS B 1 756 ? -31.875 -13.586 24.375 1 56 756 HIS B N 1
ATOM 12025 C CA . HIS B 1 756 ? -31.375 -14.328 25.516 1 56 756 HIS B CA 1
ATOM 12026 C C . HIS B 1 756 ? -29.844 -14.398 25.484 1 56 756 HIS B C 1
ATOM 12028 O O . HIS B 1 756 ? -29.188 -14.219 26.516 1 56 756 HIS B O 1
ATOM 12034 N N . ARG B 1 757 ? -29.391 -14.477 24.328 1 57.53 757 ARG B N 1
ATOM 12035 C CA . ARG B 1 757 ? -27.938 -14.57 24.203 1 57.53 757 ARG B CA 1
ATOM 12036 C C . ARG B 1 757 ? -27.281 -13.203 24.391 1 57.53 757 ARG B C 1
ATOM 12038 O O . ARG B 1 757 ? -26.234 -13.102 25.031 1 57.53 757 ARG B O 1
ATOM 12045 N N . MET B 1 758 ? -27.984 -12.195 23.875 1 60.28 758 MET B N 1
ATOM 12046 C CA . MET B 1 758 ? -27.453 -10.844 23.984 1 60.28 758 MET B CA 1
ATOM 12047 C C . MET B 1 758 ? -27.516 -10.352 25.438 1 60.28 758 MET B C 1
ATOM 12049 O O . MET B 1 758 ? -26.641 -9.594 25.875 1 60.28 758 MET B O 1
ATOM 12053 N N . THR B 1 759 ? -28.641 -10.742 26.109 1 56.91 759 THR B N 1
ATOM 12054 C CA . THR B 1 759 ? -28.75 -10.445 27.547 1 56.91 759 THR B CA 1
ATOM 12055 C C . THR B 1 759 ? -27.688 -11.219 28.328 1 56.91 759 THR B C 1
ATOM 12057 O O . THR B 1 759 ? -27.125 -10.703 29.297 1 56.91 759 THR B O 1
ATOM 12060 N N . GLU B 1 760 ? -27.547 -12.344 27.891 1 52.44 760 GLU B N 1
ATOM 12061 C CA . GLU B 1 760 ? -26.578 -13.195 28.562 1 52.44 760 GLU B CA 1
ATOM 12062 C C . GLU B 1 760 ? -25.156 -12.633 28.406 1 52.44 760 GLU B C 1
ATOM 12064 O O . GLU B 1 760 ? -24.344 -12.742 29.328 1 52.44 760 GLU B O 1
ATOM 12069 N N . VAL B 1 761 ? -25.109 -12 27.266 1 52.81 761 VAL B N 1
ATOM 12070 C CA . VAL B 1 761 ? -23.766 -11.469 27.062 1 52.81 761 VAL B CA 1
ATOM 12071 C C . VAL B 1 761 ? -23.688 -10.031 27.578 1 52.81 761 VAL B C 1
ATOM 12073 O O . VAL B 1 761 ? -22.656 -9.383 27.484 1 52.81 761 VAL B O 1
ATOM 12076 N N . GLY B 1 762 ? -24.781 -9.5 28.266 1 47.62 762 GLY B N 1
ATOM 12077 C CA . GLY B 1 762 ? -24.828 -8.25 29 1 47.62 762 GLY B CA 1
ATOM 12078 C C . GLY B 1 762 ? -25.062 -7.039 28.125 1 47.62 762 GLY B C 1
ATOM 12079 O O . GLY B 1 762 ? -24.828 -5.902 28.531 1 47.62 762 GLY B O 1
ATOM 12080 N N . TYR B 1 763 ? -25.438 -7.18 26.844 1 50.94 763 TYR B N 1
ATOM 12081 C CA . TYR B 1 763 ? -25.594 -6.043 25.938 1 50.94 763 TYR B CA 1
ATOM 12082 C C . TYR B 1 763 ? -26.984 -5.43 26.062 1 50.94 763 TYR B C 1
ATOM 12084 O O . TYR B 1 763 ? -27.172 -4.242 25.781 1 50.94 763 TYR B O 1
ATOM 12092 N N . LEU B 1 764 ? -28.156 -6.191 26.375 1 54.72 764 LEU B N 1
ATOM 12093 C CA . LEU B 1 764 ? -29.5 -5.676 26.578 1 54.72 764 LEU B CA 1
ATOM 12094 C C . LEU B 1 764 ? -29.906 -5.797 28.047 1 54.72 764 LEU B C 1
ATOM 12096 O O . LEU B 1 764 ? -29.547 -6.762 28.719 1 54.72 764 LEU B O 1
ATOM 12100 N N . PRO B 1 765 ? -30.562 -4.586 28.531 1 47.38 765 PRO B N 1
ATOM 12101 C CA . PRO B 1 765 ? -31.047 -4.656 29.906 1 47.38 765 PRO B CA 1
ATOM 12102 C C . PRO B 1 765 ? -32.094 -5.746 30.109 1 47.38 765 PRO B C 1
ATOM 12104 O O . PRO B 1 765 ? -32.812 -6.102 29.172 1 47.38 765 PRO B O 1
ATOM 12107 N N . THR B 1 766 ? -32 -6.488 31.094 1 42.59 766 THR B N 1
ATOM 12108 C CA . THR B 1 766 ? -33.031 -7.453 31.516 1 42.59 766 THR B CA 1
ATOM 12109 C C . THR B 1 766 ? -34.375 -6.77 31.766 1 42.59 766 THR B C 1
ATOM 12111 O O . THR B 1 766 ? -34.438 -5.809 32.531 1 42.59 766 THR B O 1
ATOM 12114 N N . LYS B 1 767 ? -35.406 -6.652 31 1 45.25 767 LYS B N 1
ATOM 12115 C CA . LYS B 1 767 ? -36.719 -6.184 31.453 1 45.25 767 LYS B CA 1
ATOM 12116 C C . LYS B 1 767 ? -37.156 -6.922 32.719 1 45.25 767 LYS B C 1
ATOM 12118 O O . LYS B 1 767 ? -37.031 -8.148 32.781 1 45.25 767 LYS B O 1
ATOM 12123 N N . PRO B 1 768 ? -37.562 -6.148 33.719 1 39.25 768 PRO B N 1
ATOM 12124 C CA . PRO B 1 768 ? -38.156 -6.789 34.875 1 39.25 768 PRO B CA 1
ATOM 12125 C C . PRO B 1 768 ? -39.375 -7.676 34.531 1 39.25 768 PRO B C 1
ATOM 12127 O O . PRO B 1 768 ? -40.094 -7.367 33.594 1 39.25 768 PRO B O 1
ATOM 12130 N N . GLU B 1 769 ? -39.375 -8.898 34.75 1 36.75 769 GLU B N 1
ATOM 12131 C CA . GLU B 1 769 ? -40.531 -9.805 34.719 1 36.75 769 GLU B CA 1
ATOM 12132 C C . GLU B 1 769 ? -41.75 -9.195 35.406 1 36.75 769 GLU B C 1
ATOM 12134 O O . GLU B 1 769 ? -41.688 -8.859 36.594 1 36.75 769 GLU B O 1
ATOM 12139 N N . THR B 1 770 ? -42.562 -8.398 34.719 1 34.66 770 THR B N 1
ATOM 12140 C CA . THR B 1 770 ? -43.844 -8.078 35.344 1 34.66 770 THR B CA 1
ATOM 12141 C C . THR B 1 770 ? -44.5 -9.328 35.938 1 34.66 770 THR B C 1
ATOM 12143 O O . THR B 1 770 ? -44.656 -10.328 35.219 1 34.66 770 THR B O 1
ATOM 12146 N N . ARG B 1 771 ? -44.562 -9.547 37.312 1 34.22 771 ARG B N 1
ATOM 12147 C CA . ARG B 1 771 ? -45.344 -10.43 38.156 1 34.22 771 ARG B CA 1
ATOM 12148 C C . ARG B 1 771 ? -46.844 -10.359 37.812 1 34.22 771 ARG B C 1
ATOM 12150 O O . ARG B 1 771 ? -47.469 -9.305 37.938 1 34.22 771 ARG B O 1
ATOM 12157 N N . SER B 1 772 ? -47.312 -11.047 36.781 1 30.7 772 SER B N 1
ATOM 12158 C CA . SER B 1 772 ? -48.75 -11.312 36.656 1 30.7 772 SER B CA 1
ATOM 12159 C C . SER B 1 772 ? -49.344 -11.805 38 1 30.7 772 SER B C 1
ATOM 12161 O O . SER B 1 772 ? -48.812 -12.758 38.594 1 30.7 772 SER B O 1
ATOM 12163 N N . LEU B 1 773 ? -49.906 -10.93 38.844 1 31.83 773 LEU B N 1
ATOM 12164 C CA . LEU B 1 773 ? -50.781 -11.273 39.938 1 31.83 773 LEU B CA 1
ATOM 12165 C C . LEU B 1 773 ? -51.781 -12.328 39.531 1 31.83 773 LEU B C 1
ATOM 12167 O O . LEU B 1 773 ? -52.281 -12.305 38.406 1 31.83 773 LEU B O 1
ATOM 12171 N N . PRO B 1 774 ? -51.875 -13.484 40.25 1 36 774 PRO B N 1
ATOM 12172 C CA . PRO B 1 774 ? -52.844 -14.562 40.125 1 36 774 PRO B CA 1
ATOM 12173 C C . PRO B 1 774 ? -54.281 -14.055 40.062 1 36 774 PRO B C 1
ATOM 12175 O O . PRO B 1 774 ? -54.688 -13.242 40.875 1 36 774 PRO B O 1
ATOM 12178 N N . THR B 1 775 ? -54.906 -13.766 38.875 1 25.58 775 THR B N 1
ATOM 12179 C CA . THR B 1 775 ? -56.344 -13.922 39.031 1 25.58 775 THR B CA 1
ATOM 12180 C C . THR B 1 775 ? -56.719 -15.398 39.188 1 25.58 775 THR B C 1
ATOM 12182 O O . THR B 1 775 ? -56.125 -16.266 38.531 1 25.58 775 THR B O 1
#

InterPro domains:
  IPR000591 DEP domain [PF00610] (683-747)
  IPR000591 DEP domain [PS50186] (692-750)
  IPR000591 DEP domain [SM00049] (676-750)
  IPR004776 Membrane transport PIN-like [PF03547] (30-348)
  IPR036388 Winged helix-like DNA-binding domain superfamily [G3DSA:1.10.10.10] (657-752)
  IPR036390 Winged helix DNA-binding domain superfamily [SSF46785] (662-753)
  IPR037368 Integral membrane protein GPR155, DEP domain [cd04443] (666-747)
  IPR051832 Regulators of mTOR signaling and Rac activation [PTHR22829] (21-480)

Radius of gyration: 38.19 Å; Cα contacts (8 Å, |Δi|>4): 1914; chains: 2; bounding box: 107×111×80 Å